Protein AF-0000000077133618 (afdb_homodimer)

Foldseek 3Di:
DVCVVVVHDLARDQDADPQSHRQLLVCLLVLVLVSNVVCLVSVHDQADQTNVGFTSLLSNLLNVSVSSNVVSLVSPHFGQAPVVRDTHRPVPHDCSPQVNQEDEPVQKADWDFDDAFPFATWTWIDGPRAIKIKGWGDPVLVVDPVSVVLVVVVQVVLCPDDDPQAWHWRHWYADPPRRIIITITHDQPVAWQVVVLVPDPDADQPLLLLQQLLSLLVSQLSQQPDPPHRQAQQQDDRNQWGQHPVRHTHGHDRPSPVVVPVVVPPPPPPPDDPPCPRCQRRLQLFALCVVVVHDDDNLRVLSSSLQVSLCNFQVDHWPPPDRSNVNSVCCNPVVDGGDPDPPSGDPLSVVLSCQSNPNPSVSRDHSVVVSVSSVVVSVVSVVVVVVVVVVVPPPPPD/DVCVVVVHDLARDQDADPQSHRPLLCCLLVLVLVSNVVCLVSVHDQADQTNVGFTSLLSNLLNVSVNSNVVSLVSPHFGQAPVVRDTHRPVPHDCSPQVNQEDEPVQKADWDFDDAFPFATWTWIDGPRAIKIKGWGDPVLVVDPVSVVLVVVVVVVLCPDDDPQAWHWRHWYADPPRRIIITITHDQPVAWQVVVLVPDPDADQPLLLLQQLLSVLVSQLSQQPDPPHRQAQQQDDRNQWGQHPVRHTHGHDRPSPVVVVVVVPPPPPPPDPPPCPRCQRRLQLFALCVVVVHDDDNLRVLSSSLQVSLCNFQVDHWPPPDRSNVNSVCCNPVVDGGDPDPPSGDPLSVVLSCQSNPNPSVSRDHSVVVSVSSVVVSVVSVVVVVVVVVVVPPPPPD

Radius of gyration: 28.34 Å; Cα contacts (8 Å, |Δi|>4): 1283; chains: 2; bou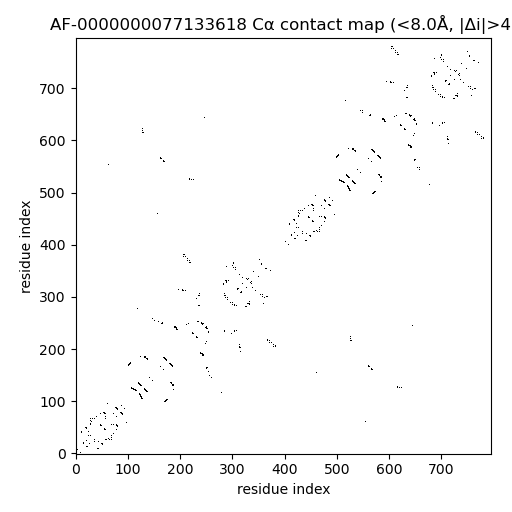nding box: 91×83×52 Å

pLDDT: mean 78.54, std 19.89, range [21.03, 98.88]

InterPro domains:
  IPR000719 Protein kinase domain [PF00069] (111-371)
  IPR000719 Protein kinase domain [PS50011] (108-378)
  IPR000719 Protein kinase domain [SM00220] (108-378)
  IPR002110 Ankyrin repeat [PF12796] (17-74)
  IPR002110 Ankyrin repeat [PS50088] (19-51)
  IPR002110 Ankyrin repeat [SM00248] (19-48)
  IPR002110 Ankyrin repeat [SM00248] (52-81)
  IPR008271 Serine/threonine-protein kinase, active site [PS00108] (231-243)
  IPR011009 Protein kinase-like domain superfamily [SSF56112] (96-380)
  IPR017441 Protein kinase, ATP binding site [PS00107] (114-135)
  IPR036770 Ankyrin repeat-containing domain superfamily [G3DSA:1.25.40.20] (3-75)
  IPR036770 Ankyrin repeat-containing domain superfamily [SSF48403] (15-92)
  IPR051681 Serine/Threonine Kinases and Pseudokinases [PTHR44329] (75-382)

Nearest PDB structures (foldseek):
  7vto-assembly2_B  TM=8.066E-01  e=4.116E-16  Homo sapiens
  3c4y-assembly1_A  TM=8.029E-01  e=9.327E-12  Bos taurus
  6cpy-assembly1_A  TM=7.130E-01  e=1.096E-11  Zea mays
  6cpy-assembly2_B  TM=7.505E-01  e=3.590E-11  Zea mays
  6eas-assembly1_A  TM=7.802E-01  e=1.176E-10  Zea mays

Solvent-accessible surface area (backbone atoms only — not comparable to full-atom values): 42857 Å² total; per-residue (Å²): 107,70,42,61,73,67,73,40,50,87,73,73,50,90,56,46,48,101,52,42,32,34,66,53,30,50,22,24,40,68,52,36,54,67,58,35,51,50,42,56,73,68,63,47,83,53,63,51,57,24,75,85,53,46,14,18,32,38,30,5,48,61,53,65,21,61,70,44,31,50,52,29,47,72,74,63,22,26,23,53,34,85,87,76,65,43,73,36,48,62,88,73,47,86,51,66,81,51,55,71,34,52,42,64,47,86,53,50,43,78,76,40,81,75,46,74,56,93,59,25,40,31,24,38,28,29,51,56,76,33,70,26,28,32,41,34,43,47,67,73,48,71,74,31,66,67,45,45,51,53,48,52,53,43,51,54,50,44,64,64,57,56,49,91,21,41,57,44,50,55,32,33,29,49,37,84,91,77,60,43,48,26,44,30,27,60,50,53,87,58,38,29,45,40,55,47,62,70,67,48,87,64,74,65,52,65,29,59,30,40,49,33,48,45,27,51,30,30,34,47,22,48,34,52,62,35,76,96,56,54,50,66,51,84,62,59,46,45,77,33,27,30,21,41,86,67,66,38,37,20,45,42,78,70,39,55,54,52,71,51,46,53,70,71,54,58,70,77,65,85,73,61,76,71,74,72,52,92,68,46,75,52,31,61,26,48,28,38,50,61,76,68,71,45,89,79,63,66,46,44,44,37,26,11,45,23,42,50,47,48,21,47,60,51,64,42,65,65,50,67,94,49,54,33,63,57,42,29,49,40,28,46,75,66,61,52,70,61,86,80,56,86,80,52,48,58,67,73,58,50,51,53,39,52,41,27,54,38,88,52,57,85,72,30,63,51,40,59,57,47,40,66,60,46,49,64,51,25,53,51,40,40,52,53,50,51,50,57,62,60,58,64,65,69,68,69,81,124,106,70,41,61,76,67,73,41,51,85,74,74,50,91,56,47,48,100,53,44,31,34,67,52,31,50,23,24,41,70,52,37,53,67,58,33,52,50,42,56,72,68,63,47,82,53,64,52,60,25,75,84,53,44,13,21,33,38,30,3,48,61,52,64,22,60,69,44,31,52,51,29,47,74,75,64,22,24,23,52,35,85,87,76,65,43,73,35,48,62,88,72,48,84,52,64,80,52,55,70,33,53,42,63,46,88,53,50,43,76,75,40,80,74,46,75,56,92,59,26,39,32,24,38,29,30,51,56,76,33,69,27,28,32,40,34,42,46,67,74,49,73,74,33,66,68,44,44,52,50,47,51,54,42,50,56,50,45,65,65,60,57,49,90,21,40,55,43,49,55,31,33,30,51,37,84,90,79,60,43,47,26,44,30,28,59,51,55,87,57,39,29,46,41,55,48,64,70,67,47,87,64,74,66,53,66,27,59,31,38,50,34,49,43,28,50,29,31,34,46,22,49,34,51,63,34,77,98,56,55,49,66,52,83,60,56,47,46,76,32,26,28,19,41,88,67,68,40,37,20,45,42,76,70,39,54,53,54,70,48,47,53,66,72,48,56,70,74,65,85,76,61,76,70,76,74,52,92,68,47,75,52,30,61,28,47,29,38,50,61,75,68,69,44,87,78,62,66,46,44,46,36,24,9,46,23,41,50,45,47,21,44,60,50,65,42,66,65,47,67,93,51,55,32,63,57,43,29,48,38,28,46,76,68,62,51,71,62,84,80,56,87,80,50,47,58,67,72,57,49,52,54,40,52,42,27,55,38,89,50,57,86,70,28,62,51,41,58,56,47,41,66,60,47,50,63,53,24,52,51,40,40,51,52,49,50,51,57,61,61,57,64,64,68,66,70,82,121

Structure (mmCIF, N/CA/C/O backbone):
data_AF-0000000077133618-model_v1
#
loop_
_entity.id
_entity.type
_entity.pdbx_description
1 polymer 'Predicted protein'
#
loop_
_atom_site.group_PDB
_atom_site.id
_atom_site.type_symbol
_atom_site.label_atom_id
_atom_site.label_alt_id
_atom_site.label_comp_id
_atom_site.label_asym_id
_atom_site.label_entity_id
_atom_site.label_seq_id
_atom_site.pdbx_PDB_ins_code
_atom_site.Cartn_x
_atom_site.Cartn_y
_atom_site.Cartn_z
_atom_site.occupancy
_atom_site.B_iso_or_equiv
_atom_site.auth_seq_id
_atom_site.auth_comp_id
_atom_site.auth_asym_id
_atom_site.auth_atom_id
_atom_site.pdbx_PDB_model_num
ATOM 1 N N . MET A 1 1 ? 34.188 -19.5 -7.848 1 37.09 1 MET A N 1
ATOM 2 C CA . MET A 1 1 ? 34.844 -20.797 -7.68 1 37.09 1 MET A CA 1
ATOM 3 C C . MET A 1 1 ? 34.719 -21.641 -8.945 1 37.09 1 MET A C 1
ATOM 5 O O . MET A 1 1 ? 35.688 -22.188 -9.438 1 37.09 1 MET A O 1
ATOM 9 N N . VAL A 1 2 ? 33.438 -21.641 -9.43 1 35.25 2 VAL A N 1
ATOM 10 C CA . VAL A 1 2 ? 33.25 -22.547 -10.57 1 35.25 2 VAL A CA 1
ATOM 11 C C . VAL A 1 2 ? 34.094 -22.062 -11.734 1 35.25 2 VAL A C 1
ATOM 13 O O . VAL A 1 2 ? 34.75 -22.875 -12.414 1 35.25 2 VAL A O 1
ATOM 16 N N . LEU A 1 3 ? 34.219 -20.828 -11.812 1 39.12 3 LEU A N 1
ATOM 17 C CA . LEU A 1 3 ? 35 -20.328 -12.938 1 39.12 3 LEU A CA 1
ATOM 18 C C . LEU A 1 3 ? 36.469 -20.703 -12.797 1 39.12 3 LEU A C 1
ATOM 20 O O . LEU A 1 3 ? 37.125 -21.062 -13.781 1 39.12 3 LEU A O 1
ATOM 24 N N . THR A 1 4 ? 36.875 -20.672 -11.641 1 40.16 4 THR A N 1
ATOM 25 C CA . THR A 1 4 ? 38.312 -21 -11.453 1 40.16 4 THR A CA 1
ATOM 26 C C . THR A 1 4 ? 38.594 -22.438 -11.867 1 40.16 4 THR A C 1
ATOM 28 O O . THR A 1 4 ? 39.594 -22.719 -12.492 1 40.16 4 THR A O 1
ATOM 31 N N . ARG A 1 5 ? 37.719 -23.25 -11.508 1 39.12 5 ARG A N 1
ATOM 32 C CA . ARG A 1 5 ? 37.969 -24.656 -11.797 1 39.12 5 ARG A CA 1
ATOM 33 C C . ARG A 1 5 ? 37.938 -24.922 -13.297 1 39.12 5 ARG A C 1
ATOM 35 O O . ARG A 1 5 ? 38.656 -25.812 -13.789 1 39.12 5 ARG A O 1
ATOM 42 N N . ALA A 1 6 ? 37.062 -24.219 -13.883 1 39.91 6 ALA A N 1
ATOM 43 C CA . ALA A 1 6 ? 36.969 -24.469 -15.312 1 39.91 6 ALA A CA 1
ATOM 44 C C . ALA A 1 6 ? 38.062 -23.734 -16.078 1 39.91 6 ALA A C 1
ATOM 46 O O . ALA A 1 6 ? 38.125 -23.797 -17.312 1 39.91 6 ALA A O 1
ATOM 47 N N . GLY A 1 7 ? 39.031 -23.234 -15.398 1 43.41 7 GLY A N 1
ATOM 48 C CA . GLY A 1 7 ? 40.125 -22.516 -16.047 1 43.41 7 GLY A CA 1
ATOM 49 C C . GLY A 1 7 ? 39.656 -21.297 -16.812 1 43.41 7 GLY A C 1
ATOM 50 O O . GLY A 1 7 ? 40.281 -20.859 -17.766 1 43.41 7 GLY A O 1
ATOM 51 N N . LYS A 1 8 ? 38.375 -21.047 -16.766 1 44.75 8 LYS A N 1
ATOM 52 C CA . LYS A 1 8 ? 37.812 -19.891 -17.453 1 44.75 8 LYS A CA 1
ATOM 53 C C . LYS A 1 8 ? 37.688 -18.688 -16.516 1 44.75 8 LYS A C 1
ATOM 55 O O . LYS A 1 8 ? 37.656 -18.859 -15.297 1 44.75 8 LYS A O 1
ATOM 60 N N . THR A 1 9 ? 38.25 -17.625 -16.984 1 44.22 9 THR A N 1
ATOM 61 C CA . THR A 1 9 ? 38.125 -16.406 -16.203 1 44.22 9 THR A CA 1
ATOM 62 C C . THR A 1 9 ? 36.812 -15.719 -16.469 1 44.22 9 THR A C 1
ATOM 64 O O . THR A 1 9 ? 36.188 -15.945 -17.516 1 44.22 9 THR A O 1
ATOM 67 N N . ILE A 1 10 ? 36.125 -15.258 -15.453 1 45.56 10 ILE A N 1
ATOM 68 C CA . ILE A 1 10 ? 34.875 -14.539 -15.594 1 45.56 10 ILE A CA 1
ATOM 69 C C . ILE A 1 10 ? 35 -13.492 -16.703 1 45.56 10 ILE A C 1
ATOM 71 O O . ILE A 1 10 ? 33.969 -13.016 -17.234 1 45.56 10 ILE A O 1
ATOM 75 N N . ARG A 1 11 ? 36.281 -13.281 -17.25 1 45.94 11 ARG A N 1
ATOM 76 C CA . ARG A 1 11 ? 36.531 -12.305 -18.297 1 45.94 11 ARG A CA 1
ATOM 77 C C . ARG A 1 11 ? 36.5 -12.961 -19.672 1 45.94 11 ARG A C 1
ATOM 79 O O . ARG A 1 11 ? 36.438 -12.266 -20.703 1 45.94 11 ARG A O 1
ATOM 86 N N . ASP A 1 12 ? 36.844 -14.172 -19.688 1 45.72 12 ASP A N 1
ATOM 87 C CA . ASP A 1 12 ? 37.125 -14.812 -20.969 1 45.72 12 ASP A CA 1
ATOM 88 C C . ASP A 1 12 ? 35.875 -14.984 -21.797 1 45.72 12 ASP A C 1
ATOM 90 O O . ASP A 1 12 ? 35.938 -15.125 -23.016 1 45.72 12 ASP A O 1
ATOM 94 N N . GLU A 1 13 ? 34.656 -15.336 -21.25 1 46.38 13 GLU A N 1
ATOM 95 C CA . GLU A 1 13 ? 33.438 -15.484 -22.031 1 46.38 13 GLU A CA 1
ATOM 96 C C . GLU A 1 13 ? 32.344 -14.531 -21.531 1 46.38 13 GLU A C 1
ATOM 98 O O . GLU A 1 13 ? 32.25 -14.273 -20.344 1 46.38 13 GLU A O 1
ATOM 103 N N . PRO A 1 14 ? 31.859 -13.719 -22.531 1 51.09 14 PRO A N 1
ATOM 104 C CA . PRO A 1 14 ? 30.766 -12.805 -22.203 1 51.09 14 PRO A CA 1
ATOM 105 C C . PRO A 1 14 ? 29.594 -13.516 -21.531 1 51.09 14 PRO A C 1
ATOM 107 O O . PRO A 1 14 ? 28.922 -14.336 -22.172 1 51.09 14 PRO A O 1
ATOM 110 N N . TYR A 1 15 ? 29.828 -13.758 -20.297 1 51.38 15 TYR A N 1
ATOM 111 C CA . TYR A 1 15 ? 28.703 -14.398 -19.609 1 51.38 15 TYR A CA 1
ATOM 112 C C . TYR A 1 15 ? 27.578 -13.414 -19.375 1 51.38 15 TYR A C 1
ATOM 114 O O . TYR A 1 15 ? 27.797 -12.289 -18.922 1 51.38 15 TYR A O 1
ATOM 122 N N . SER A 1 16 ? 26.547 -13.531 -20.172 1 55.91 16 SER A N 1
ATOM 123 C CA . SER A 1 16 ? 25.328 -12.766 -19.922 1 55.91 16 SER A CA 1
ATOM 124 C C . SER A 1 16 ? 24.109 -13.68 -19.859 1 55.91 16 SER A C 1
ATOM 126 O O . SER A 1 16 ? 24.109 -14.773 -20.422 1 55.91 16 SER A O 1
ATOM 128 N N . ASP A 1 17 ? 23.328 -13.344 -18.984 1 50.06 17 ASP A N 1
ATOM 129 C CA . ASP A 1 17 ? 22.078 -14.094 -18.953 1 50.06 17 ASP A CA 1
ATOM 130 C C . ASP A 1 17 ? 21.125 -13.664 -20.062 1 50.06 17 ASP A C 1
ATOM 132 O O . ASP A 1 17 ? 21.531 -12.93 -20.969 1 50.06 17 ASP A O 1
ATOM 136 N N . TYR A 1 18 ? 19.969 -14.336 -20.172 1 50.84 18 TYR A N 1
ATOM 137 C CA . TYR A 1 18 ? 18.984 -14.086 -21.203 1 50.84 18 TYR A CA 1
ATOM 138 C C . TYR A 1 18 ? 18.688 -12.602 -21.328 1 50.84 18 TYR A C 1
ATOM 140 O O . TYR A 1 18 ? 18.312 -12.125 -22.406 1 50.84 18 TYR A O 1
ATOM 148 N N . ASP A 1 19 ? 19 -11.867 -20.328 1 54.53 19 ASP A N 1
ATOM 149 C CA . ASP A 1 19 ? 18.719 -10.438 -20.328 1 54.53 19 ASP A CA 1
ATOM 150 C C . ASP A 1 19 ? 19.984 -9.625 -20.562 1 54.53 19 ASP A C 1
ATOM 152 O O . ASP A 1 19 ? 20.016 -8.422 -20.297 1 54.53 19 ASP A O 1
ATOM 156 N N . ARG A 1 20 ? 21.031 -10.328 -21.109 1 62.62 20 ARG A N 1
ATOM 157 C CA . ARG A 1 20 ? 22.328 -9.703 -21.359 1 62.62 20 ARG A CA 1
ATOM 158 C C . ARG A 1 20 ? 22.922 -9.133 -20.078 1 62.62 20 ARG A C 1
ATOM 160 O O . ARG A 1 20 ? 23.547 -8.07 -20.094 1 62.62 20 ARG A O 1
ATOM 167 N N . ARG A 1 21 ? 22.547 -9.742 -19.078 1 73.31 21 ARG A N 1
ATOM 168 C CA . ARG A 1 21 ? 23.141 -9.344 -17.797 1 73.31 21 ARG A CA 1
ATOM 169 C C . ARG A 1 21 ? 24.453 -10.078 -17.547 1 73.31 21 ARG A C 1
ATOM 171 O O . ARG A 1 21 ? 24.516 -11.305 -17.672 1 73.31 21 ARG A O 1
ATOM 178 N N . THR A 1 22 ? 25.469 -9.258 -17.281 1 77 22 THR A N 1
ATOM 179 C CA . THR A 1 22 ? 26.766 -9.812 -16.906 1 77 22 THR A CA 1
ATOM 180 C C . THR A 1 22 ? 26.75 -10.266 -15.445 1 77 22 THR A C 1
ATOM 182 O O . THR A 1 22 ? 25.828 -9.938 -14.695 1 77 22 THR A O 1
ATOM 185 N N . PRO A 1 23 ? 27.688 -11.062 -15.102 1 69.94 23 PRO A N 1
ATOM 186 C CA . PRO A 1 23 ? 27.812 -11.43 -13.688 1 69.94 23 PRO A CA 1
ATOM 187 C C . PRO A 1 23 ? 27.812 -10.219 -12.766 1 69.94 23 PRO A C 1
ATOM 189 O O . PRO A 1 23 ? 27.266 -10.273 -11.664 1 69.94 23 PRO A O 1
ATOM 192 N N . LEU A 1 24 ? 28.359 -9.148 -13.305 1 81.69 24 LEU A N 1
ATOM 193 C CA . LEU A 1 24 ? 28.391 -7.945 -12.484 1 81.69 24 LEU A CA 1
ATOM 194 C C . LEU A 1 24 ? 27 -7.34 -12.336 1 81.69 24 LEU A C 1
ATOM 196 O O . LEU A 1 24 ? 26.641 -6.859 -11.258 1 81.69 24 LEU A O 1
ATOM 200 N N . HIS A 1 25 ? 26.25 -7.371 -13.367 1 79.81 25 HIS A N 1
ATOM 201 C CA . HIS A 1 25 ? 24.859 -6.949 -13.273 1 79.81 25 HIS A CA 1
ATOM 202 C C . HIS A 1 25 ? 24.141 -7.707 -12.164 1 79.81 25 HIS A C 1
ATOM 204 O O . HIS A 1 25 ? 23.484 -7.094 -11.32 1 79.81 25 HIS A O 1
ATOM 210 N N . VAL A 1 26 ? 24.312 -8.961 -12.219 1 69.06 26 VAL A N 1
ATOM 211 C CA . VAL A 1 26 ? 23.578 -9.844 -11.32 1 69.06 26 VAL A CA 1
ATOM 212 C C . VAL A 1 26 ? 24.047 -9.625 -9.883 1 69.06 26 VAL A C 1
ATOM 214 O O . VAL A 1 26 ? 23.234 -9.453 -8.969 1 69.06 26 VAL A O 1
ATOM 217 N N . ALA A 1 27 ? 25.359 -9.617 -9.742 1 70.19 27 ALA A N 1
ATOM 218 C CA . ALA A 1 27 ? 25.922 -9.438 -8.406 1 70.19 27 ALA A CA 1
ATOM 219 C C . ALA A 1 27 ? 25.516 -8.094 -7.809 1 70.19 27 ALA A C 1
ATOM 221 O O . ALA A 1 27 ? 25.156 -8.016 -6.629 1 70.19 27 ALA A O 1
ATOM 222 N N . ALA A 1 28 ? 25.5 -7.004 -8.648 1 77.38 28 ALA A N 1
ATOM 223 C CA . ALA A 1 28 ? 25.188 -5.648 -8.203 1 77.38 28 ALA A CA 1
ATOM 224 C C . ALA A 1 28 ? 23.703 -5.527 -7.848 1 77.38 28 ALA A C 1
ATOM 226 O O . ALA A 1 28 ? 23.359 -4.918 -6.836 1 77.38 28 ALA A O 1
ATOM 227 N N . SER A 1 29 ? 22.906 -6.141 -8.664 1 68.75 29 SER A N 1
ATOM 228 C CA . SER A 1 29 ? 21.453 -6.047 -8.484 1 68.75 29 SER A CA 1
ATOM 229 C C . SER A 1 29 ? 21 -6.898 -7.305 1 68.75 29 SER A C 1
ATOM 231 O O . SER A 1 29 ? 20.016 -6.559 -6.625 1 68.75 29 SER A O 1
ATOM 233 N N . ASP A 1 30 ? 21.75 -8.016 -7.148 1 61.47 30 ASP A N 1
ATOM 234 C CA . ASP A 1 30 ? 21.391 -8.961 -6.094 1 61.47 30 ASP A CA 1
ATOM 235 C C . ASP A 1 30 ? 21.969 -8.531 -4.75 1 61.47 30 ASP A C 1
ATOM 237 O O . ASP A 1 30 ? 21.641 -9.109 -3.713 1 61.47 30 ASP A O 1
ATOM 241 N N . GLY A 1 31 ? 22.844 -7.605 -4.773 1 64.19 31 GLY A N 1
ATOM 242 C CA . GLY A 1 31 ? 23.438 -7.098 -3.547 1 64.19 31 GLY A CA 1
ATOM 243 C C . GLY A 1 31 ? 24.609 -7.938 -3.059 1 64.19 31 GLY A C 1
ATOM 244 O O . GLY A 1 31 ? 24.938 -7.914 -1.871 1 64.19 31 GLY A O 1
ATOM 245 N N . SER A 1 32 ? 25.094 -8.773 -3.879 1 63.22 32 SER A N 1
ATOM 246 C CA . SER A 1 32 ? 26.234 -9.602 -3.496 1 63.22 32 SER A CA 1
ATOM 247 C C . SER A 1 32 ? 27.531 -8.789 -3.465 1 63.22 32 SER A C 1
ATOM 249 O O . SER A 1 32 ? 28.219 -8.672 -4.48 1 63.22 32 SER A O 1
ATOM 251 N N . VAL A 1 33 ? 27.828 -8.297 -2.273 1 67.31 33 VAL A N 1
ATOM 252 C CA . VAL A 1 33 ? 28.969 -7.402 -2.105 1 67.31 33 VAL A CA 1
ATOM 253 C C . VAL A 1 33 ? 30.25 -8.141 -2.457 1 67.31 33 VAL A C 1
ATOM 255 O O . VAL A 1 33 ? 31.078 -7.625 -3.209 1 67.31 33 VAL A O 1
ATOM 258 N N . MET A 1 34 ? 30.438 -9.328 -1.979 1 64.69 34 MET A N 1
ATOM 259 C CA . MET A 1 34 ? 31.672 -10.094 -2.162 1 64.69 34 MET A CA 1
ATOM 260 C C . MET A 1 34 ? 31.906 -10.406 -3.637 1 64.69 34 MET A C 1
ATOM 262 O O . MET A 1 34 ? 33.031 -10.25 -4.141 1 64.69 34 MET A O 1
ATOM 266 N N . VAL A 1 35 ? 30.875 -10.852 -4.27 1 69.38 35 VAL A N 1
ATOM 267 C CA . VAL A 1 35 ? 31 -11.195 -5.684 1 69.38 35 VAL A CA 1
ATOM 268 C C . VAL A 1 35 ? 31.266 -9.93 -6.5 1 69.38 35 VAL A C 1
ATOM 270 O O . VAL A 1 35 ? 32.094 -9.945 -7.422 1 69.38 35 VAL A O 1
ATOM 273 N N . THR A 1 36 ? 30.578 -8.914 -6.102 1 77.62 36 THR A N 1
ATOM 274 C CA . THR A 1 36 ? 30.812 -7.656 -6.797 1 77.62 36 THR A CA 1
ATOM 275 C C . THR A 1 36 ? 32.281 -7.215 -6.648 1 77.62 36 THR A C 1
ATOM 277 O O . THR A 1 36 ? 32.906 -6.867 -7.637 1 77.62 36 THR A O 1
ATOM 280 N N . ASN A 1 37 ? 32.75 -7.242 -5.441 1 76 37 ASN A N 1
ATOM 281 C CA . ASN A 1 37 ? 34.125 -6.867 -5.188 1 76 37 ASN A CA 1
ATOM 282 C C . ASN A 1 37 ? 35.094 -7.75 -5.973 1 76 37 ASN A C 1
ATOM 284 O O . ASN A 1 37 ? 36.062 -7.254 -6.555 1 76 37 ASN A O 1
ATOM 288 N N . TRP A 1 38 ? 34.844 -8.977 -5.926 1 71 38 TRP A N 1
ATOM 289 C CA . TRP A 1 38 ? 35.719 -9.906 -6.656 1 71 38 TRP A CA 1
ATOM 290 C C . TRP A 1 38 ? 35.688 -9.602 -8.148 1 71 38 TRP A C 1
ATOM 292 O O . TRP A 1 38 ? 36.75 -9.594 -8.797 1 71 38 TRP A O 1
ATOM 302 N N . LEU A 1 39 ? 34.594 -9.352 -8.688 1 78.81 39 LEU A N 1
ATOM 303 C CA . LEU A 1 39 ? 34.469 -9.047 -10.109 1 78.81 39 LEU A CA 1
ATOM 304 C C . LEU A 1 39 ? 35.188 -7.758 -10.453 1 78.81 39 LEU A C 1
ATOM 306 O O . LEU A 1 39 ? 35.844 -7.668 -11.5 1 78.81 39 LEU A O 1
ATOM 310 N N . ILE A 1 40 ? 35.062 -6.812 -9.594 1 81 40 ILE A N 1
ATOM 311 C CA . ILE A 1 40 ? 35.75 -5.555 -9.789 1 81 40 ILE A CA 1
ATOM 312 C C . ILE A 1 40 ? 37.25 -5.805 -9.797 1 81 40 ILE A C 1
ATOM 314 O O . ILE A 1 40 ? 38 -5.27 -10.641 1 81 40 ILE A O 1
ATOM 318 N N . GLU A 1 41 ? 37.719 -6.652 -8.914 1 76.12 41 GLU A N 1
ATOM 319 C CA . GLU A 1 41 ? 39.125 -6.988 -8.812 1 76.12 41 GLU A CA 1
ATOM 320 C C . GLU A 1 41 ? 39.594 -7.734 -10.055 1 76.12 41 GLU A C 1
ATOM 322 O O . GLU A 1 41 ? 40.781 -7.613 -10.445 1 76.12 41 GLU A O 1
ATOM 327 N N . GLN A 1 42 ? 38.719 -8.453 -10.609 1 74.56 42 GLN A N 1
ATOM 328 C CA . GLN A 1 42 ? 39.062 -9.188 -11.828 1 74.56 42 GLN A CA 1
ATOM 329 C C . GLN A 1 42 ? 39.031 -8.273 -13.047 1 74.56 42 GLN A C 1
ATOM 331 O O . GLN A 1 42 ? 39.25 -8.719 -14.172 1 74.56 42 GLN A O 1
ATOM 336 N N . LYS A 1 43 ? 38.75 -6.984 -12.789 1 80.5 43 LYS A N 1
ATOM 337 C CA . LYS A 1 43 ? 38.75 -5.938 -13.805 1 80.5 43 LYS A CA 1
ATOM 338 C C . LYS A 1 43 ? 37.781 -6.266 -14.945 1 80.5 43 LYS A C 1
ATOM 340 O O . LYS A 1 43 ? 38.125 -6.137 -16.109 1 80.5 43 LYS A O 1
ATOM 345 N N . VAL A 1 44 ? 36.625 -6.75 -14.539 1 80.38 44 VAL A N 1
ATOM 346 C CA . VAL A 1 44 ? 35.562 -6.957 -15.547 1 80.38 44 VAL A CA 1
ATOM 347 C C . VAL A 1 44 ? 35.062 -5.609 -16.047 1 80.38 44 VAL A C 1
ATOM 349 O O . VAL A 1 44 ? 35.375 -4.566 -15.477 1 80.38 44 VAL A O 1
ATOM 352 N N . ASP A 1 45 ? 34.375 -5.68 -17.234 1 85 45 ASP A N 1
ATOM 353 C CA . ASP A 1 45 ? 33.688 -4.469 -17.703 1 85 45 ASP A CA 1
ATOM 354 C C . ASP A 1 45 ? 32.719 -3.951 -16.656 1 85 45 ASP A C 1
ATOM 356 O O . ASP A 1 45 ? 31.797 -4.672 -16.234 1 85 45 ASP A O 1
ATOM 360 N N . LEU A 1 46 ? 32.906 -2.711 -16.234 1 89.38 46 LEU A N 1
ATOM 361 C CA . LEU A 1 46 ? 32.125 -2.154 -15.148 1 89.38 46 LEU A CA 1
ATOM 362 C C . LEU A 1 46 ? 30.812 -1.58 -15.664 1 89.38 46 LEU A C 1
ATOM 364 O O . LEU A 1 46 ? 29.859 -1.387 -14.891 1 89.38 46 LEU A O 1
ATOM 368 N N . ASN A 1 47 ? 30.828 -1.269 -16.922 1 90.19 47 ASN A N 1
ATOM 369 C CA . ASN A 1 47 ? 29.688 -0.503 -17.422 1 90.19 47 ASN A CA 1
ATOM 370 C C . ASN A 1 47 ? 29.031 -1.183 -18.625 1 90.19 47 ASN A C 1
ATOM 372 O O . ASN A 1 47 ? 28.766 -0.539 -19.641 1 90.19 47 ASN A O 1
ATOM 376 N N . PRO A 1 48 ? 28.875 -2.51 -18.5 1 85.75 48 PRO A N 1
ATOM 377 C CA . PRO A 1 48 ? 28.062 -3.139 -19.547 1 85.75 48 PRO A CA 1
ATOM 378 C C . PRO A 1 48 ? 26.594 -2.766 -19.453 1 85.75 48 PRO A C 1
ATOM 380 O O . PRO A 1 48 ? 26.094 -2.443 -18.375 1 85.75 48 PRO A O 1
ATOM 383 N N . LEU A 1 49 ? 25.859 -2.742 -20.594 1 83.12 49 LEU A N 1
ATOM 384 C CA . LEU A 1 49 ? 24.422 -2.504 -20.609 1 83.12 49 LEU A CA 1
ATOM 385 C C . LEU A 1 49 ? 23.656 -3.811 -20.797 1 83.12 49 LEU A C 1
ATOM 387 O O . LEU A 1 49 ? 24.047 -4.652 -21.609 1 83.12 49 LEU A O 1
ATOM 391 N N . ASP A 1 50 ? 22.688 -3.953 -19.906 1 72.5 50 ASP A N 1
ATOM 392 C CA . ASP A 1 50 ? 21.812 -5.094 -20.172 1 72.5 50 ASP A CA 1
ATOM 393 C C . ASP A 1 50 ? 20.75 -4.754 -21.203 1 72.5 50 ASP A C 1
ATOM 395 O O . ASP A 1 50 ? 20.828 -3.711 -21.859 1 72.5 50 ASP A O 1
ATOM 399 N N . ARG A 1 51 ? 19.828 -5.715 -21.359 1 63.97 51 ARG A N 1
ATOM 400 C CA . ARG A 1 51 ? 18.844 -5.555 -22.422 1 63.97 51 ARG A CA 1
ATOM 401 C C . ARG A 1 51 ? 17.984 -4.316 -22.188 1 63.97 51 ARG A C 1
ATOM 403 O O . ARG A 1 51 ? 17.422 -3.758 -23.125 1 63.97 51 ARG A O 1
ATOM 410 N N . TRP A 1 52 ? 17.891 -3.822 -21.016 1 62.25 52 TRP A N 1
ATOM 411 C CA . TRP A 1 52 ? 17.062 -2.672 -20.672 1 62.25 52 TRP A CA 1
ATOM 412 C C . TRP A 1 52 ? 17.906 -1.401 -20.594 1 62.25 52 TRP A C 1
ATOM 414 O O . TRP A 1 52 ? 17.391 -0.33 -20.266 1 62.25 52 TRP A O 1
ATOM 424 N N . GLY A 1 53 ? 19.172 -1.595 -20.953 1 69.56 53 GLY A N 1
ATOM 425 C CA . GLY A 1 53 ? 20.062 -0.443 -20.922 1 69.56 53 GLY A CA 1
ATOM 426 C C . GLY A 1 53 ? 20.531 -0.091 -19.531 1 69.56 53 GLY A C 1
ATOM 427 O O . GLY A 1 53 ? 20.938 1.046 -19.266 1 69.56 53 GLY A O 1
ATOM 428 N N . MET A 1 54 ? 20.484 -1.01 -18.625 1 75.69 54 MET A N 1
ATOM 429 C CA . MET A 1 54 ? 20.875 -0.739 -17.25 1 75.69 54 MET A CA 1
ATOM 430 C C . MET A 1 54 ? 22.312 -1.191 -17 1 75.69 54 MET A C 1
ATOM 432 O O . MET A 1 54 ? 22.719 -2.262 -17.453 1 75.69 54 MET A O 1
ATOM 436 N N . THR A 1 55 ? 23.094 -0.323 -16.328 1 86 55 THR A N 1
ATOM 437 C CA . THR A 1 55 ? 24.453 -0.697 -15.914 1 86 55 THR A CA 1
ATOM 438 C C . THR A 1 55 ? 24.422 -1.434 -14.578 1 86 55 THR A C 1
ATOM 440 O O . THR A 1 55 ? 23.422 -1.378 -13.859 1 86 55 THR A O 1
ATOM 443 N N . PRO A 1 56 ? 25.484 -2.125 -14.281 1 81.44 56 PRO A N 1
ATOM 444 C CA . PRO A 1 56 ? 25.547 -2.752 -12.961 1 81.44 56 PRO A CA 1
ATOM 445 C C . PRO A 1 56 ? 25.375 -1.751 -11.82 1 81.44 56 PRO A C 1
ATOM 447 O O . PRO A 1 56 ? 24.703 -2.057 -10.828 1 81.44 56 PRO A O 1
ATOM 450 N N . LEU A 1 57 ? 25.891 -0.521 -12.023 1 85.94 57 LEU A N 1
ATOM 451 C CA . LEU A 1 57 ? 25.719 0.509 -11 1 85.94 57 LEU A CA 1
ATOM 452 C C . LEU A 1 57 ? 24.25 0.874 -10.828 1 85.94 57 LEU A C 1
ATOM 454 O O . LEU A 1 57 ? 23.766 1.016 -9.703 1 85.94 57 LEU A O 1
ATOM 458 N N . GLU A 1 58 ? 23.547 0.947 -11.922 1 78.38 58 GLU A N 1
ATOM 459 C CA . GLU A 1 58 ? 22.125 1.231 -11.867 1 78.38 58 GLU A CA 1
ATOM 460 C C . GLU A 1 58 ? 21.375 0.14 -11.109 1 78.38 58 GLU A C 1
ATOM 462 O O . GLU A 1 58 ? 20.453 0.431 -10.328 1 78.38 58 GLU A O 1
ATOM 467 N N . GLY A 1 59 ? 21.812 -1.014 -11.43 1 73.69 59 GLY A N 1
ATOM 468 C CA . GLY A 1 59 ? 21.219 -2.123 -10.695 1 73.69 59 GLY A CA 1
ATOM 469 C C . GLY A 1 59 ? 21.406 -2.016 -9.195 1 73.69 59 GLY A C 1
ATOM 470 O O . GLY A 1 59 ? 20.484 -2.283 -8.43 1 73.69 59 GLY A O 1
ATOM 471 N N . ALA A 1 60 ? 22.656 -1.665 -8.82 1 75.12 60 ALA A N 1
ATOM 472 C CA . ALA A 1 60 ? 22.969 -1.502 -7.402 1 75.12 60 ALA A CA 1
ATOM 473 C C . ALA A 1 60 ? 22.141 -0.37 -6.789 1 75.12 60 ALA A C 1
ATOM 475 O O . ALA A 1 60 ? 21.688 -0.476 -5.652 1 75.12 60 ALA A O 1
ATOM 476 N N . VAL A 1 61 ? 21.922 0.68 -7.59 1 72.38 61 VAL A N 1
ATOM 477 C CA . VAL A 1 61 ? 21.172 1.84 -7.137 1 72.38 61 VAL A CA 1
ATOM 478 C C . VAL A 1 61 ? 19.703 1.458 -6.961 1 72.38 61 VAL A C 1
ATOM 480 O O . VAL A 1 61 ? 19.094 1.75 -5.926 1 72.38 61 VAL A O 1
ATOM 483 N N . PHE A 1 62 ? 19.234 0.7 -7.961 1 63.44 62 PHE A N 1
ATOM 484 C CA . PHE A 1 62 ? 17.844 0.26 -7.949 1 63.44 62 PHE A CA 1
ATOM 485 C C . PHE A 1 62 ? 17.578 -0.618 -6.734 1 63.44 62 PHE A C 1
ATOM 487 O O . PHE A 1 62 ? 16.5 -0.534 -6.133 1 63.44 62 PHE A O 1
ATOM 494 N N . GLY A 1 63 ? 18.547 -1.415 -6.508 1 59.88 63 GLY A N 1
ATOM 495 C CA . GLY A 1 63 ? 18.406 -2.354 -5.406 1 59.88 63 GLY A CA 1
ATOM 496 C C . GLY A 1 63 ? 18.75 -1.747 -4.059 1 59.88 63 GLY A C 1
ATOM 497 O O . GLY A 1 63 ? 18.688 -2.422 -3.031 1 59.88 63 GLY A O 1
ATOM 498 N N . ASP A 1 64 ? 19.125 -0.482 -4.043 1 62.88 64 ASP A N 1
ATOM 499 C CA . ASP A 1 64 ? 19.547 0.264 -2.857 1 62.88 64 ASP A CA 1
ATOM 500 C C . ASP A 1 64 ? 20.688 -0.439 -2.139 1 62.88 64 ASP A C 1
ATOM 502 O O . ASP A 1 64 ? 20.672 -0.569 -0.914 1 62.88 64 ASP A O 1
ATOM 506 N N . HIS A 1 65 ? 21.578 -1.092 -2.916 1 64.88 65 HIS A N 1
ATOM 507 C CA . HIS A 1 65 ? 22.781 -1.692 -2.377 1 64.88 65 HIS A CA 1
ATOM 508 C C . HIS A 1 65 ? 23.906 -0.665 -2.27 1 64.88 65 HIS A C 1
ATOM 510 O O . HIS A 1 65 ? 24.781 -0.597 -3.141 1 64.88 65 HIS A O 1
ATOM 516 N N . GLN A 1 66 ? 23.797 0.089 -1.149 1 64.94 66 GLN A N 1
ATOM 517 C CA . GLN A 1 66 ? 24.641 1.274 -1.013 1 64.94 66 GLN A CA 1
ATOM 518 C C . GLN A 1 66 ? 26.125 0.906 -1.039 1 64.94 66 GLN A C 1
ATOM 520 O O . GLN A 1 66 ? 26.938 1.62 -1.63 1 64.94 66 GLN A O 1
ATOM 525 N N . ASP A 1 67 ? 26.422 -0.219 -0.413 1 67.5 67 ASP A N 1
ATOM 526 C CA . ASP A 1 67 ? 27.812 -0.643 -0.404 1 67.5 67 ASP A CA 1
ATOM 527 C C . ASP A 1 67 ? 28.312 -0.937 -1.818 1 67.5 67 ASP A C 1
ATOM 529 O O . ASP A 1 67 ? 29.422 -0.563 -2.182 1 67.5 67 ASP A O 1
ATOM 533 N N . ILE A 1 68 ? 27.453 -1.538 -2.512 1 76.38 68 ILE A N 1
ATOM 534 C CA . ILE A 1 68 ? 27.828 -1.885 -3.879 1 76.38 68 ILE A CA 1
ATOM 535 C C . ILE A 1 68 ? 27.844 -0.626 -4.742 1 76.38 68 ILE A C 1
ATOM 537 O O . ILE A 1 68 ? 28.719 -0.465 -5.598 1 76.38 68 ILE A O 1
ATOM 541 N N . VAL A 1 69 ? 26.938 0.273 -4.434 1 79.94 69 VAL A N 1
ATOM 542 C CA . VAL A 1 69 ? 26.922 1.543 -5.152 1 79.94 69 VAL A CA 1
ATOM 543 C C . VAL A 1 69 ? 28.25 2.268 -4.945 1 79.94 69 VAL A C 1
ATOM 545 O O . VAL A 1 69 ? 28.891 2.682 -5.91 1 79.94 69 VAL A O 1
ATOM 548 N N . ALA A 1 70 ? 28.625 2.289 -3.732 1 76.56 70 ALA A N 1
ATOM 549 C CA . ALA A 1 70 ? 29.875 2.965 -3.402 1 76.56 70 ALA A CA 1
ATOM 550 C C . ALA A 1 70 ? 31.062 2.275 -4.07 1 76.56 70 ALA A C 1
ATOM 552 O O . ALA A 1 70 ? 31.953 2.939 -4.613 1 76.56 70 ALA A O 1
ATOM 553 N N . MET A 1 71 ? 31.078 0.987 -4.055 1 80.38 71 MET A N 1
ATOM 554 C CA . MET A 1 71 ? 32.156 0.188 -4.641 1 80.38 71 MET A CA 1
ATOM 555 C C . MET A 1 71 ? 32.25 0.423 -6.145 1 80.38 71 MET A C 1
ATOM 557 O O . MET A 1 71 ? 33.312 0.647 -6.676 1 80.38 71 MET A O 1
ATOM 561 N N . LEU A 1 72 ? 31.141 0.407 -6.723 1 87.56 72 LEU A N 1
ATOM 562 C CA . LEU A 1 72 ? 31.109 0.549 -8.172 1 87.56 72 LEU A CA 1
ATOM 563 C C . LEU A 1 72 ? 31.438 1.981 -8.586 1 87.56 72 LEU A C 1
ATOM 565 O O . LEU A 1 72 ? 32.125 2.205 -9.578 1 87.56 72 LEU A O 1
ATOM 569 N N . GLN A 1 73 ? 30.922 2.865 -7.801 1 84.75 73 GLN A N 1
ATOM 570 C CA . GLN A 1 73 ? 31.25 4.258 -8.078 1 84.75 73 GLN A CA 1
ATOM 571 C C . GLN A 1 73 ? 32.75 4.48 -7.992 1 84.75 73 GLN A C 1
ATOM 573 O O . GLN A 1 73 ? 33.344 5.113 -8.875 1 84.75 73 GLN A O 1
ATOM 578 N N . LYS A 1 74 ? 33.312 3.982 -6.965 1 84.06 74 LYS A N 1
ATOM 579 C CA . LYS A 1 74 ? 34.75 4.117 -6.754 1 84.06 74 LYS A CA 1
ATOM 580 C C . LYS A 1 74 ? 35.531 3.455 -7.879 1 84.06 74 LYS A C 1
ATOM 582 O O . LYS A 1 74 ? 36.594 3.951 -8.281 1 84.06 74 LYS A O 1
ATOM 587 N N . ALA A 1 75 ? 35.031 2.379 -8.383 1 87.75 75 ALA A N 1
ATOM 588 C CA . ALA A 1 75 ? 35.75 1.608 -9.414 1 87.75 75 ALA A CA 1
ATOM 589 C C . ALA A 1 75 ? 35.531 2.223 -10.789 1 87.75 75 ALA A C 1
ATOM 591 O O . ALA A 1 75 ? 36.156 1.812 -11.766 1 87.75 75 ALA A O 1
ATOM 592 N N . GLY A 1 76 ? 34.594 3.193 -10.883 1 88.38 76 GLY A N 1
ATOM 593 C CA . GLY A 1 76 ? 34.375 3.844 -12.156 1 88.38 76 GLY A CA 1
ATOM 594 C C . GLY A 1 76 ? 33.031 3.457 -12.773 1 88.38 76 GLY A C 1
ATOM 595 O O . GLY A 1 76 ? 32.812 3.65 -13.977 1 88.38 76 GLY A O 1
ATOM 596 N N . GLY A 1 77 ? 32.188 2.844 -11.938 1 90.38 77 GLY A N 1
ATOM 597 C CA . GLY A 1 77 ? 30.875 2.512 -12.43 1 90.38 77 GLY A CA 1
ATOM 598 C C . GLY A 1 77 ? 30.062 3.73 -12.828 1 90.38 77 GLY A C 1
ATOM 599 O O . GLY A 1 77 ? 30.188 4.789 -12.211 1 90.38 77 GLY A O 1
ATOM 600 N N . LEU A 1 78 ? 29.281 3.561 -13.938 1 88.25 78 LEU A N 1
ATOM 601 C CA . LEU A 1 78 ? 28.453 4.629 -14.492 1 88.25 78 LEU A CA 1
ATOM 602 C C . LEU A 1 78 ? 27 4.188 -14.594 1 88.25 78 LEU A C 1
ATOM 604 O O . LEU A 1 78 ? 26.688 3.006 -14.414 1 88.25 78 LEU A O 1
ATOM 608 N N . ILE A 1 79 ? 26.172 5.195 -14.664 1 83.62 79 ILE A N 1
ATOM 609 C CA . ILE A 1 79 ? 24.766 4.934 -14.945 1 83.62 79 ILE A CA 1
ATOM 610 C C . ILE A 1 79 ? 24.375 5.551 -16.281 1 83.62 79 ILE A C 1
ATOM 612 O O . ILE A 1 79 ? 25.047 6.465 -16.766 1 83.62 79 ILE A O 1
ATOM 616 N N . LYS A 1 80 ? 23.422 4.902 -16.875 1 79.5 80 LYS A N 1
ATOM 617 C CA . LYS A 1 80 ? 22.953 5.461 -18.141 1 79.5 80 LYS A CA 1
ATOM 618 C C . LYS A 1 80 ? 21.953 6.59 -17.891 1 79.5 80 LYS A C 1
ATOM 620 O O . LYS A 1 80 ? 20.938 6.395 -17.234 1 79.5 80 LYS A O 1
ATOM 625 N N . ASP A 1 81 ? 22.312 7.758 -18.422 1 65.62 81 ASP A N 1
ATOM 626 C CA . ASP A 1 81 ? 21.375 8.875 -18.406 1 65.62 81 ASP A CA 1
ATOM 627 C C . ASP A 1 81 ? 20.203 8.617 -19.328 1 65.62 81 ASP A C 1
ATOM 629 O O . ASP A 1 81 ? 20.391 8.398 -20.531 1 65.62 81 ASP A O 1
ATOM 633 N N . ARG A 1 82 ? 19.016 8.516 -18.766 1 60.38 82 ARG A N 1
ATOM 634 C CA . ARG A 1 82 ? 17.844 8.164 -19.562 1 60.38 82 ARG A CA 1
ATOM 635 C C . ARG A 1 82 ? 17.516 9.258 -20.578 1 60.38 82 ARG A C 1
ATOM 637 O O . ARG A 1 82 ? 16.938 8.984 -21.625 1 60.38 82 ARG A O 1
ATOM 644 N N . GLY A 1 83 ? 17.891 10.484 -20.359 1 57.38 83 GLY A N 1
ATOM 645 C CA . GLY A 1 83 ? 17.688 11.578 -21.297 1 57.38 83 GLY A CA 1
ATOM 646 C C . GLY A 1 83 ? 18.672 11.578 -22.453 1 57.38 83 GLY A C 1
ATOM 647 O O . GLY A 1 83 ? 18.266 11.648 -23.609 1 57.38 83 GLY A O 1
ATOM 648 N N . THR A 1 84 ? 19.844 11.391 -22.156 1 61.19 84 THR A N 1
ATOM 649 C CA . THR A 1 84 ? 20.891 11.531 -23.156 1 61.19 84 THR A CA 1
ATOM 650 C C . THR A 1 84 ? 21.359 10.164 -23.656 1 61.19 84 THR A C 1
ATOM 652 O O . THR A 1 84 ? 21.969 10.062 -24.719 1 61.19 84 THR A O 1
ATOM 655 N N . GLY A 1 85 ? 21.031 9.141 -22.922 1 70 85 GLY A N 1
ATOM 656 C CA . GLY A 1 85 ? 21.516 7.809 -23.234 1 70 85 GLY A CA 1
ATOM 657 C C . GLY A 1 85 ? 22.984 7.613 -22.922 1 70 85 GLY A C 1
ATOM 658 O O . GLY A 1 85 ? 23.531 6.527 -23.141 1 70 85 GLY A O 1
ATOM 659 N N . GLN A 1 86 ? 23.594 8.625 -22.406 1 78.44 86 GLN A N 1
ATOM 660 C CA . GLN A 1 86 ? 25.031 8.547 -22.109 1 78.44 86 GLN A CA 1
ATOM 661 C C . GLN A 1 86 ? 25.266 7.977 -20.719 1 78.44 86 GLN A C 1
ATOM 663 O O . GLN A 1 86 ? 24.438 8.117 -19.828 1 78.44 86 GLN A O 1
ATOM 668 N N . LEU A 1 87 ? 26.391 7.211 -20.625 1 86.5 87 LEU A N 1
ATOM 669 C CA . LEU A 1 87 ? 26.797 6.73 -19.312 1 86.5 87 LEU A CA 1
ATOM 670 C C . LEU A 1 87 ? 27.453 7.852 -18.5 1 86.5 87 LEU A C 1
ATOM 672 O O . LEU A 1 87 ? 28.391 8.492 -18.969 1 86.5 87 LEU A O 1
ATOM 676 N N . ILE A 1 88 ? 26.812 8.188 -17.391 1 81.75 88 ILE A N 1
ATOM 677 C CA . ILE A 1 88 ? 27.297 9.281 -16.547 1 81.75 88 ILE A CA 1
ATOM 678 C C . ILE A 1 88 ? 27.531 8.781 -15.125 1 81.75 88 ILE A C 1
ATOM 680 O O . ILE A 1 88 ? 27 7.738 -14.734 1 81.75 88 ILE A O 1
ATOM 684 N N . PRO A 1 89 ? 28.391 9.547 -14.406 1 79.88 89 PRO A N 1
ATOM 685 C CA . PRO A 1 89 ? 28.531 9.234 -12.984 1 79.88 89 PRO A CA 1
ATOM 686 C C . PRO A 1 89 ? 27.219 9.391 -12.219 1 79.88 89 PRO A C 1
ATOM 688 O O . PRO A 1 89 ? 26.391 10.234 -12.578 1 79.88 89 PRO A O 1
ATOM 691 N N . LEU A 1 90 ? 27.109 8.461 -11.289 1 75.81 90 LEU A N 1
ATOM 692 C CA . LEU A 1 90 ? 25.875 8.445 -10.492 1 75.81 90 LEU A CA 1
ATOM 693 C C . LEU A 1 90 ? 25.594 9.836 -9.93 1 75.81 90 LEU A C 1
ATOM 695 O O . LEU A 1 90 ? 24.438 10.258 -9.867 1 75.81 90 LEU A O 1
ATOM 699 N N . GLU A 1 91 ? 26.672 10.523 -9.602 1 64.62 91 GLU A N 1
ATOM 700 C CA . GLU A 1 91 ? 26.562 11.836 -8.984 1 64.62 91 GLU A CA 1
ATOM 701 C C . GLU A 1 91 ? 25.938 12.844 -9.938 1 64.62 91 GLU A C 1
ATOM 703 O O . GLU A 1 91 ? 25.344 13.844 -9.508 1 64.62 91 GLU A O 1
ATOM 708 N N . GLU A 1 92 ? 26.094 12.523 -11.133 1 60.53 92 GLU A N 1
ATOM 709 C CA . GLU A 1 92 ? 25.578 13.43 -12.156 1 60.53 92 GLU A CA 1
ATOM 710 C C . GLU A 1 92 ? 24.156 13.062 -12.555 1 60.53 92 GLU A C 1
ATOM 712 O O . GLU A 1 92 ? 23.516 13.789 -13.32 1 60.53 92 GLU A O 1
ATOM 717 N N . SER A 1 93 ? 23.812 11.828 -12.055 1 56.72 93 SER A N 1
ATOM 718 C CA . SER A 1 93 ? 22.469 11.375 -12.414 1 56.72 93 SER A CA 1
ATOM 719 C C . SER A 1 93 ? 21.406 12.078 -11.586 1 56.72 93 SER A C 1
ATOM 721 O O . SER A 1 93 ? 21.641 12.383 -10.406 1 56.72 93 SER A O 1
ATOM 723 N N . HIS A 1 94 ? 20.516 12.742 -12.156 1 50.16 94 HIS A N 1
ATOM 724 C CA . HIS A 1 94 ? 19.5 13.539 -11.477 1 50.16 94 HIS A CA 1
ATOM 725 C C . HIS A 1 94 ? 18.625 12.664 -10.586 1 50.16 94 HIS A C 1
ATOM 727 O O . HIS A 1 94 ? 17.969 13.172 -9.68 1 50.16 94 HIS A O 1
ATOM 733 N N . THR A 1 95 ? 18.281 11.438 -10.68 1 49.91 95 THR A N 1
ATOM 734 C CA . THR A 1 95 ? 17.297 10.953 -9.719 1 49.91 95 THR A CA 1
ATOM 735 C C . THR A 1 95 ? 17.375 9.43 -9.586 1 49.91 95 THR A C 1
ATOM 737 O O . THR A 1 95 ? 16.484 8.711 -10.07 1 49.91 95 THR A O 1
ATOM 740 N N . PRO A 1 96 ? 18.531 8.82 -9.094 1 49.78 96 PRO A N 1
ATOM 741 C CA . PRO A 1 96 ? 18.562 7.363 -8.953 1 49.78 96 PRO A CA 1
ATOM 742 C C . PRO A 1 96 ? 17.391 6.828 -8.133 1 49.78 96 PRO A C 1
ATOM 744 O O . PRO A 1 96 ? 16.844 5.758 -8.438 1 49.78 96 PRO A O 1
ATOM 747 N N . GLU A 1 97 ? 17.062 7.598 -7.113 1 52.84 97 GLU A N 1
ATOM 748 C CA . GLU A 1 97 ? 16.047 7.133 -6.176 1 52.84 97 GLU A CA 1
ATOM 749 C C . GLU A 1 97 ? 14.664 7.098 -6.836 1 52.84 97 GLU A C 1
ATOM 751 O O . GLU A 1 97 ? 13.82 6.285 -6.465 1 52.84 97 GLU A O 1
ATOM 756 N N . LEU A 1 98 ? 14.562 7.887 -7.906 1 57.72 98 LEU A N 1
ATOM 757 C CA . LEU A 1 98 ? 13.242 7.973 -8.531 1 57.72 98 LEU A CA 1
ATOM 758 C C . LEU A 1 98 ? 13.062 6.887 -9.586 1 57.72 98 LEU A C 1
ATOM 760 O O . LEU A 1 98 ? 11.938 6.562 -9.961 1 57.72 98 LEU A O 1
ATOM 764 N N . MET A 1 99 ? 14.172 6.238 -9.836 1 58.56 99 MET A N 1
ATOM 765 C CA . MET A 1 99 ? 14.125 5.258 -10.914 1 58.56 99 MET A CA 1
ATOM 766 C C . MET A 1 99 ? 13.312 4.035 -10.508 1 58.56 99 MET A C 1
ATOM 768 O O . MET A 1 99 ? 12.594 3.465 -11.328 1 58.56 99 MET A O 1
ATOM 772 N N . ALA A 1 100 ? 13.305 3.85 -9.242 1 65.81 100 ALA A N 1
ATOM 773 C CA . ALA A 1 100 ? 12.609 2.656 -8.766 1 65.81 100 ALA A CA 1
ATOM 774 C C . ALA A 1 100 ? 11.094 2.852 -8.812 1 65.81 100 ALA A C 1
ATOM 776 O O . ALA A 1 100 ? 10.336 1.881 -8.766 1 65.81 100 ALA A O 1
ATOM 777 N N . TRP A 1 101 ? 10.672 4.074 -9.023 1 80.62 101 TRP A N 1
ATOM 778 C CA . TRP A 1 101 ? 9.242 4.391 -8.953 1 80.62 101 TRP A CA 1
ATOM 779 C C . TRP A 1 101 ? 8.734 4.891 -10.297 1 80.62 101 TRP A C 1
ATOM 781 O O . TRP A 1 101 ? 7.598 5.367 -10.398 1 80.62 101 TRP A O 1
ATOM 791 N N . GLU A 1 102 ? 9.609 4.719 -11.25 1 82.94 102 GLU A N 1
ATOM 792 C CA . GLU A 1 102 ? 9.188 5.156 -12.578 1 82.94 102 GLU A CA 1
ATOM 793 C C . GLU A 1 102 ? 8.422 4.055 -13.305 1 82.94 102 GLU A C 1
ATOM 795 O O . GLU A 1 102 ? 8.867 2.904 -13.344 1 82.94 102 GLU A O 1
ATOM 800 N N . ILE A 1 103 ? 7.305 4.387 -13.805 1 90.5 103 ILE A N 1
ATOM 801 C CA . ILE A 1 103 ? 6.496 3.541 -14.672 1 90.5 103 ILE A CA 1
ATOM 802 C C . ILE A 1 103 ? 6.672 3.977 -16.125 1 90.5 103 ILE A C 1
ATOM 804 O O . ILE A 1 103 ? 6.281 5.086 -16.5 1 90.5 103 ILE A O 1
ATOM 808 N N . PRO A 1 104 ? 7.301 3.143 -16.922 1 85.75 104 PRO A N 1
ATOM 809 C CA . PRO A 1 104 ? 7.465 3.52 -18.328 1 85.75 104 PRO A CA 1
ATOM 810 C C . PRO A 1 104 ? 6.137 3.842 -19.016 1 85.75 104 PRO A C 1
ATOM 812 O O . PRO A 1 104 ? 5.156 3.109 -18.844 1 85.75 104 PRO A O 1
ATOM 815 N N . ASP A 1 105 ? 6.148 4.863 -19.781 1 90.44 105 ASP A N 1
ATOM 816 C CA . ASP A 1 105 ? 4.934 5.359 -20.422 1 90.44 105 ASP A CA 1
ATOM 817 C C . ASP A 1 105 ? 4.328 4.305 -21.344 1 90.44 105 ASP A C 1
ATOM 819 O O . ASP A 1 105 ? 3.107 4.207 -21.469 1 90.44 105 ASP A O 1
ATOM 823 N N . ASP A 1 106 ? 5.121 3.527 -21.922 1 90.94 106 ASP A N 1
ATOM 824 C CA . ASP A 1 106 ? 4.656 2.561 -22.906 1 90.94 106 ASP A CA 1
ATOM 825 C C . ASP A 1 106 ? 3.99 1.361 -22.234 1 90.94 106 ASP A C 1
ATOM 827 O O . ASP A 1 106 ? 3.406 0.509 -22.906 1 90.94 106 ASP A O 1
ATOM 831 N N . GLU A 1 107 ? 4.055 1.283 -20.953 1 93 107 GLU A N 1
ATOM 832 C CA . GLU A 1 107 ? 3.373 0.222 -20.219 1 93 107 GLU A CA 1
ATOM 833 C C . GLU A 1 107 ? 1.961 0.644 -19.828 1 93 107 GLU A C 1
ATOM 835 O O . GLU A 1 107 ? 1.177 -0.174 -19.344 1 93 107 GLU A O 1
ATOM 840 N N . LEU A 1 108 ? 1.712 1.882 -20.016 1 95.19 108 LEU A N 1
ATOM 841 C CA . LEU A 1 108 ? 0.385 2.41 -19.719 1 95.19 108 LEU A CA 1
ATOM 842 C C . LEU A 1 108 ? -0.486 2.426 -20.969 1 95.19 108 LEU A C 1
ATOM 844 O O . LEU A 1 108 ? -0.019 2.785 -22.047 1 95.19 108 LEU A O 1
ATOM 848 N N . SER A 1 109 ? -1.74 1.958 -20.812 1 95.5 109 SER A N 1
ATOM 849 C CA . SER A 1 109 ? -2.648 1.902 -21.953 1 95.5 109 SER A CA 1
ATOM 850 C C . SER A 1 109 ? -4.074 2.256 -21.547 1 95.5 109 SER A C 1
ATOM 852 O O . SER A 1 109 ? -4.371 2.367 -20.359 1 95.5 109 SER A O 1
ATOM 854 N N . GLU A 1 110 ? -4.941 2.625 -22.531 1 95.62 110 GLU A N 1
ATOM 855 C CA . GLU A 1 110 ? -6.367 2.863 -22.344 1 95.62 110 GLU A CA 1
ATOM 856 C C . GLU A 1 110 ? -6.613 4.059 -21.422 1 95.62 110 GLU A C 1
ATOM 858 O O . GLU A 1 110 ? -7.402 3.975 -20.484 1 95.62 110 GLU A O 1
ATOM 863 N N . ARG A 1 111 ? -6.004 5.121 -21.688 1 94.12 111 ARG A N 1
ATOM 864 C CA . ARG A 1 111 ? -6.164 6.324 -20.875 1 94.12 111 ARG A CA 1
ATOM 865 C C . ARG A 1 111 ? -7.531 6.961 -21.109 1 94.12 111 ARG A C 1
ATOM 867 O O . ARG A 1 111 ? -7.949 7.164 -22.25 1 94.12 111 ARG A O 1
ATOM 874 N N . THR A 1 112 ? -8.242 7.156 -20.047 1 95.5 112 THR A N 1
ATOM 875 C CA . THR A 1 112 ? -9.531 7.832 -20.094 1 95.5 112 THR A CA 1
ATOM 876 C C . THR A 1 112 ? -9.641 8.859 -18.969 1 95.5 112 THR A C 1
ATOM 878 O O . THR A 1 112 ? -9.398 8.539 -17.812 1 95.5 112 THR A O 1
ATOM 881 N N . GLU A 1 113 ? -10.047 10.055 -19.328 1 93.31 113 GLU A N 1
ATOM 882 C CA . GLU A 1 113 ? -10.195 11.102 -18.328 1 93.31 113 GLU A CA 1
ATOM 883 C C . GLU A 1 113 ? -11.406 10.836 -17.422 1 93.31 113 GLU A C 1
ATOM 885 O O . GLU A 1 113 ? -12.492 10.531 -17.922 1 93.31 113 GLU A O 1
ATOM 890 N N . ILE A 1 114 ? -11.18 10.93 -16.156 1 91.38 114 ILE A N 1
ATOM 891 C CA . ILE A 1 114 ? -12.289 10.664 -15.242 1 91.38 114 ILE A CA 1
ATOM 892 C C . ILE A 1 114 ? -12.523 11.875 -14.336 1 91.38 114 ILE A C 1
ATOM 894 O O . ILE A 1 114 ? -13.477 11.898 -13.562 1 91.38 114 ILE A O 1
ATOM 898 N N . GLY A 1 115 ? -11.641 12.773 -14.344 1 83.94 115 GLY A N 1
ATOM 899 C CA . GLY A 1 115 ? -11.812 13.977 -13.547 1 83.94 115 GLY A CA 1
ATOM 900 C C . GLY A 1 115 ? -10.719 15.008 -13.781 1 83.94 115 GLY A C 1
ATOM 901 O O . GLY A 1 115 ? -9.727 14.727 -14.445 1 83.94 115 GLY A O 1
ATOM 902 N N . ALA A 1 116 ? -11.078 16.203 -13.359 1 77.88 116 ALA A N 1
ATOM 903 C CA . ALA A 1 116 ? -10.109 17.297 -13.469 1 77.88 116 ALA A CA 1
ATOM 904 C C . ALA A 1 116 ? -10.086 18.141 -12.195 1 77.88 116 ALA A C 1
ATOM 906 O O . ALA A 1 116 ? -11.117 18.297 -11.531 1 77.88 116 ALA A O 1
ATOM 907 N N . GLY A 1 117 ? -8.852 18.406 -11.734 1 65.88 117 GLY A N 1
ATOM 908 C CA . GLY A 1 117 ? -8.719 19.297 -10.594 1 65.88 117 GLY A CA 1
ATOM 909 C C . GLY A 1 117 ? -7.727 20.422 -10.836 1 65.88 117 GLY A C 1
ATOM 910 O O . GLY A 1 117 ? -7.297 20.656 -11.969 1 65.88 117 GLY A O 1
ATOM 911 N N . ALA A 1 118 ? -7.457 21.172 -9.742 1 59.72 118 ALA A N 1
ATOM 912 C CA . ALA A 1 118 ? -6.598 22.344 -9.781 1 59.72 118 ALA A CA 1
ATOM 913 C C . ALA A 1 118 ? -5.195 22 -10.266 1 59.72 118 ALA A C 1
ATOM 915 O O . ALA A 1 118 ? -4.547 22.797 -10.938 1 59.72 118 ALA A O 1
ATOM 916 N N . PHE A 1 119 ? -4.898 20.719 -10.047 1 64.44 119 PHE A N 1
ATOM 917 C CA . PHE A 1 119 ? -3.5 20.391 -10.305 1 64.44 119 PHE A CA 1
ATOM 918 C C . PHE A 1 119 ? -3.361 19.578 -11.578 1 64.44 119 PHE A C 1
ATOM 920 O O . PHE A 1 119 ? -2.248 19.344 -12.062 1 64.44 119 PHE A O 1
ATOM 927 N N . GLY A 1 120 ? -4.441 19.125 -12.008 1 75.56 120 GLY A N 1
ATOM 928 C CA . GLY A 1 120 ? -4.312 18.344 -13.227 1 75.56 120 GLY A CA 1
ATOM 929 C C . GLY A 1 120 ? -5.523 17.484 -13.508 1 75.56 120 GLY A C 1
ATOM 930 O O . GLY A 1 120 ? -6.602 17.719 -12.953 1 75.56 120 GLY A O 1
ATOM 931 N N . VAL A 1 121 ? -5.258 16.688 -14.461 1 85.94 121 VAL A N 1
ATOM 932 C CA . VAL A 1 121 ? -6.32 15.797 -14.938 1 85.94 121 VAL A CA 1
ATOM 933 C C . VAL A 1 121 ? -6.094 14.383 -14.398 1 85.94 121 VAL A C 1
ATOM 935 O O . VAL A 1 121 ? -4.961 13.906 -14.352 1 85.94 121 VAL A O 1
ATOM 938 N N . VAL A 1 122 ? -7.195 13.82 -13.875 1 90.5 122 VAL A N 1
ATOM 939 C CA . VAL A 1 122 ? -7.125 12.445 -13.398 1 90.5 122 VAL A CA 1
ATOM 940 C C . VAL A 1 122 ? -7.633 11.5 -14.484 1 90.5 122 VAL A C 1
ATOM 942 O O . VAL A 1 122 ? -8.703 11.719 -15.062 1 90.5 122 VAL A O 1
ATOM 945 N N . MET A 1 123 ? -6.859 10.508 -14.773 1 94.62 123 MET A N 1
ATOM 946 C CA . MET A 1 123 ? -7.195 9.539 -15.812 1 94.62 123 MET A CA 1
ATOM 947 C C . MET A 1 123 ? -7.227 8.125 -15.25 1 94.62 123 MET A C 1
ATOM 949 O O . MET A 1 123 ? -6.523 7.82 -14.281 1 94.62 123 MET A O 1
ATOM 953 N N . ARG A 1 124 ? -8.102 7.379 -15.797 1 96.81 124 ARG A N 1
ATOM 954 C CA . ARG A 1 124 ? -8.062 5.93 -15.641 1 96.81 124 ARG A CA 1
ATOM 955 C C . ARG A 1 124 ? -7.184 5.281 -16.703 1 96.81 124 ARG A C 1
ATOM 957 O O . ARG A 1 124 ? -7.309 5.594 -17.891 1 96.81 124 ARG A O 1
ATOM 964 N N . THR A 1 125 ? -6.246 4.438 -16.297 1 97.25 125 THR A N 1
ATOM 965 C CA . THR A 1 125 ? -5.355 3.777 -17.25 1 97.25 125 THR A CA 1
ATOM 966 C C . THR A 1 125 ? -5.066 2.346 -16.812 1 97.25 125 THR A C 1
ATOM 968 O O . THR A 1 125 ? -5.531 1.906 -15.75 1 97.25 125 THR A O 1
ATOM 971 N N . ARG A 1 126 ? -4.43 1.625 -17.688 1 97.5 126 ARG A N 1
ATOM 972 C CA . ARG A 1 126 ? -4.074 0.233 -17.438 1 97.5 126 ARG A CA 1
ATOM 973 C C . ARG A 1 126 ? -2.561 0.058 -17.359 1 97.5 126 ARG A C 1
ATOM 975 O O . ARG A 1 126 ? -1.829 0.545 -18.219 1 97.5 126 ARG A O 1
ATOM 982 N N . TRP A 1 127 ? -2.072 -0.536 -16.25 1 97.38 127 TRP A N 1
ATOM 983 C CA . TRP A 1 127 ? -0.661 -0.825 -16.016 1 97.38 127 TRP A CA 1
ATOM 984 C C . TRP A 1 127 ? -0.446 -2.312 -15.75 1 97.38 127 TRP A C 1
ATOM 986 O O . TRP A 1 127 ? -0.806 -2.822 -14.688 1 97.38 127 TRP A O 1
ATOM 996 N N . ARG A 1 128 ? 0.078 -3.068 -16.719 1 95.12 128 ARG A N 1
ATOM 997 C CA . ARG A 1 128 ? 0.366 -4.496 -16.609 1 95.12 128 ARG A CA 1
ATOM 998 C C . ARG A 1 128 ? -0.885 -5.277 -16.219 1 95.12 128 ARG A C 1
ATOM 1000 O O . ARG A 1 128 ? -0.839 -6.137 -15.336 1 95.12 128 ARG A O 1
ATOM 1007 N N . GLY A 1 129 ? -1.963 -4.883 -16.75 1 95.81 129 GLY A N 1
ATOM 1008 C CA . GLY A 1 129 ? -3.217 -5.594 -16.562 1 95.81 129 GLY A CA 1
ATOM 1009 C C . GLY A 1 129 ? -4.055 -5.047 -15.422 1 95.81 129 GLY A C 1
ATOM 1010 O O . GLY A 1 129 ? -5.203 -5.453 -15.234 1 95.81 129 GLY A O 1
ATOM 1011 N N . THR A 1 130 ? -3.57 -4.129 -14.68 1 97.5 130 THR A N 1
ATOM 1012 C CA . THR A 1 130 ? -4.277 -3.564 -13.539 1 97.5 130 THR A CA 1
ATOM 1013 C C . THR A 1 130 ? -4.797 -2.164 -13.859 1 97.5 130 THR A C 1
ATOM 1015 O O . THR A 1 130 ? -4.07 -1.341 -14.414 1 97.5 130 THR A O 1
ATOM 1018 N N . ILE A 1 131 ? -6.039 -1.945 -13.602 1 97.31 131 ILE A N 1
ATOM 1019 C CA . ILE A 1 131 ? -6.59 -0.601 -13.75 1 97.31 131 ILE A CA 1
ATOM 1020 C C . ILE A 1 131 ? -6.055 0.298 -12.633 1 97.31 131 ILE A C 1
ATOM 1022 O O . ILE A 1 131 ? -6.129 -0.056 -11.453 1 97.31 131 ILE A O 1
ATOM 1026 N N . ILE A 1 132 ? -5.457 1.441 -13.008 1 97.88 132 ILE A N 1
ATOM 1027 C CA . ILE A 1 132 ? -4.895 2.363 -12.023 1 97.88 132 ILE A CA 1
ATOM 1028 C C . ILE A 1 132 ? -5.375 3.783 -12.32 1 97.88 132 ILE A C 1
ATOM 1030 O O . ILE A 1 132 ? -5.973 4.039 -13.367 1 97.88 132 ILE A O 1
ATOM 1034 N N . ALA A 1 133 ? -5.207 4.703 -11.352 1 96.12 133 ALA A N 1
ATOM 1035 C CA . ALA A 1 133 ? -5.492 6.129 -11.508 1 96.12 133 ALA A CA 1
ATOM 1036 C C . ALA A 1 133 ? -4.215 6.918 -11.766 1 96.12 133 ALA A C 1
ATOM 1038 O O . ALA A 1 133 ? -3.201 6.707 -11.094 1 96.12 133 ALA A O 1
ATOM 1039 N N . MET A 1 134 ? -4.289 7.762 -12.758 1 93.88 134 MET A N 1
ATOM 1040 C CA . MET A 1 134 ? -3.152 8.602 -13.133 1 93.88 134 MET A CA 1
ATOM 1041 C C . MET A 1 134 ? -3.518 10.078 -13.062 1 93.88 134 MET A C 1
ATOM 1043 O O . MET A 1 134 ? -4.473 10.516 -13.703 1 93.88 134 MET A O 1
ATOM 1047 N N . LYS A 1 135 ? -2.854 10.828 -12.211 1 88.94 135 LYS A N 1
ATOM 1048 C CA . LYS A 1 135 ? -3.002 12.281 -12.133 1 88.94 135 LYS A CA 1
ATOM 1049 C C . LYS A 1 135 ? -1.919 12.984 -12.945 1 88.94 135 LYS A C 1
ATOM 1051 O O . LYS A 1 135 ? -0.754 13.016 -12.539 1 88.94 135 LYS A O 1
ATOM 1056 N N . GLN A 1 136 ? -2.32 13.5 -14.047 1 87.12 136 GLN A N 1
ATOM 1057 C CA . GLN A 1 136 ? -1.391 14.203 -14.914 1 87.12 136 GLN A CA 1
ATOM 1058 C C . GLN A 1 136 ? -1.262 15.672 -14.508 1 87.12 136 GLN A C 1
ATOM 1060 O O . GLN A 1 136 ? -2.252 16.406 -14.492 1 87.12 136 GLN A O 1
ATOM 1065 N N . LEU A 1 137 ? -0.034 16.047 -14.227 1 78.75 137 LEU A N 1
ATOM 1066 C CA . LEU A 1 137 ? 0.209 17.406 -13.75 1 78.75 137 LEU A CA 1
ATOM 1067 C C . LEU A 1 137 ? 0.188 18.406 -14.898 1 78.75 137 LEU A C 1
ATOM 1069 O O . LEU A 1 137 ? 0.617 18.094 -16.016 1 78.75 137 LEU A O 1
ATOM 1073 N N . HIS A 1 138 ? -0.343 19.547 -14.562 1 74.81 138 HIS A N 1
ATOM 1074 C CA . HIS A 1 138 ? -0.387 20.578 -15.586 1 74.81 138 HIS A CA 1
ATOM 1075 C C . HIS A 1 138 ? 1.017 20.969 -16.031 1 74.81 138 HIS A C 1
ATOM 1077 O O . HIS A 1 138 ? 1.959 20.938 -15.242 1 74.81 138 HIS A O 1
ATOM 1083 N N . ARG A 1 139 ? 1.156 21.328 -17.266 1 65.88 139 ARG A N 1
ATOM 1084 C CA . ARG A 1 139 ? 2.426 21.656 -17.906 1 65.88 139 ARG A CA 1
ATOM 1085 C C . ARG A 1 139 ? 3.131 22.797 -17.188 1 65.88 139 ARG A C 1
ATOM 1087 O O . ARG A 1 139 ? 4.359 22.812 -17.094 1 65.88 139 ARG A O 1
ATOM 1094 N N . HIS A 1 140 ? 2.328 23.781 -16.75 1 60.25 140 HIS A N 1
ATOM 1095 C CA . HIS A 1 140 ? 2.928 24.969 -16.172 1 60.25 140 HIS A CA 1
ATOM 1096 C C . HIS A 1 140 ? 3.705 24.625 -14.898 1 60.25 140 HIS A C 1
ATOM 1098 O O . HIS A 1 140 ? 4.625 25.344 -14.516 1 60.25 140 HIS A O 1
ATOM 1104 N N . LEU A 1 141 ? 3.371 23.547 -14.289 1 59.94 141 LEU A N 1
ATOM 1105 C CA . LEU A 1 141 ? 4.07 23.141 -13.078 1 59.94 141 LEU A CA 1
ATOM 1106 C C . LEU A 1 141 ? 5.461 22.609 -13.406 1 59.94 141 LEU A C 1
ATOM 1108 O O . LEU A 1 141 ? 6.344 22.594 -12.547 1 59.94 141 LEU A O 1
ATOM 1112 N N . HIS A 1 142 ? 5.625 22.328 -14.656 1 60.06 142 HIS A N 1
ATOM 1113 C CA . HIS A 1 142 ? 6.891 21.766 -15.109 1 60.06 142 HIS A CA 1
ATOM 1114 C C . HIS A 1 142 ? 7.969 22.828 -15.227 1 60.06 142 HIS A C 1
ATOM 1116 O O . HIS A 1 142 ? 9.164 22.531 -15.164 1 60.06 142 HIS A O 1
ATOM 1122 N N . HIS A 1 143 ? 7.48 24.016 -15.305 1 56.97 143 HIS A N 1
ATOM 1123 C CA . HIS A 1 143 ? 8.469 25.062 -15.578 1 56.97 143 HIS A CA 1
ATOM 1124 C C . HIS A 1 143 ? 8.859 25.797 -14.297 1 56.97 143 HIS A C 1
ATOM 1126 O O . HIS A 1 143 ? 9.805 26.594 -14.297 1 56.97 143 HIS A O 1
ATOM 1132 N N . ASP A 1 144 ? 8.164 25.453 -13.266 1 55.34 144 ASP A N 1
ATOM 1133 C CA . ASP A 1 144 ? 8.445 26.109 -11.992 1 55.34 144 ASP A CA 1
ATOM 1134 C C . ASP A 1 144 ? 9.359 25.25 -11.133 1 55.34 144 ASP A C 1
ATOM 1136 O O . ASP A 1 144 ? 8.969 24.156 -10.68 1 55.34 144 ASP A O 1
ATOM 1140 N N . GLU A 1 145 ? 10.586 25.672 -10.938 1 55.38 145 GLU A N 1
ATOM 1141 C CA . GLU A 1 145 ? 11.594 24.938 -10.188 1 55.38 145 GLU A CA 1
ATOM 1142 C C . GLU A 1 145 ? 11.117 24.641 -8.758 1 55.38 145 GLU A C 1
ATOM 1144 O O . GLU A 1 145 ? 11.414 23.578 -8.203 1 55.38 145 GLU A O 1
ATOM 1149 N N . VAL A 1 146 ? 10.5 25.688 -8.25 1 51.47 146 VAL A N 1
ATOM 1150 C CA . VAL A 1 146 ? 9.992 25.516 -6.895 1 51.47 146 VAL A CA 1
ATOM 1151 C C . VAL A 1 146 ? 8.93 24.406 -6.879 1 51.47 146 VAL A C 1
ATOM 1153 O O . VAL A 1 146 ? 8.93 23.547 -5.996 1 51.47 146 VAL A O 1
ATOM 1156 N N . ALA A 1 147 ? 8.102 24.453 -7.906 1 58.09 147 ALA A N 1
ATOM 1157 C CA . ALA A 1 147 ? 7.059 23.438 -8.031 1 58.09 147 ALA A CA 1
ATOM 1158 C C . ALA A 1 147 ? 7.664 22.047 -8.211 1 58.09 147 ALA A C 1
ATOM 1160 O O . ALA A 1 147 ? 7.18 21.062 -7.633 1 58.09 147 ALA A O 1
ATOM 1161 N N . LYS A 1 148 ? 8.672 22 -8.852 1 60.97 148 LYS A N 1
ATOM 1162 C CA . LYS A 1 148 ? 9.359 20.734 -9.102 1 60.97 148 LYS A CA 1
ATOM 1163 C C . LYS A 1 148 ? 9.961 20.172 -7.812 1 60.97 148 LYS A C 1
ATOM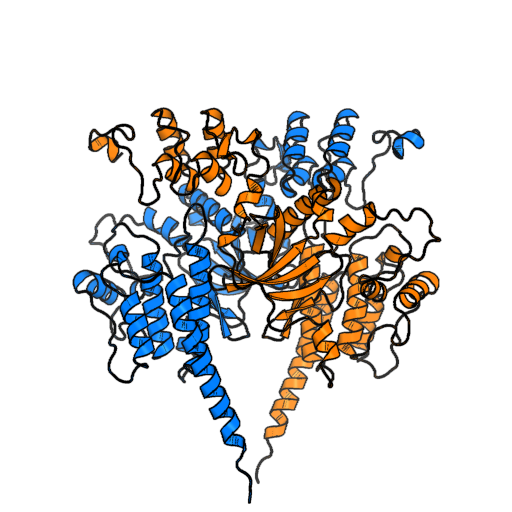 1165 O O . LYS A 1 148 ? 9.883 18.969 -7.551 1 60.97 148 LYS A O 1
ATOM 1170 N N . ALA A 1 149 ? 10.555 21.062 -7.137 1 55.84 149 ALA A N 1
ATOM 1171 C CA . ALA A 1 149 ? 11.172 20.656 -5.879 1 55.84 149 ALA A CA 1
ATOM 1172 C C . ALA A 1 149 ? 10.125 20.141 -4.895 1 55.84 149 ALA A C 1
ATOM 1174 O O . ALA A 1 149 ? 10.336 19.125 -4.23 1 55.84 149 ALA A O 1
ATOM 1175 N N . GLU A 1 150 ? 9.078 20.875 -4.828 1 58.06 150 GLU A N 1
ATOM 1176 C CA . GLU A 1 150 ? 7.98 20.469 -3.959 1 58.06 150 GLU A CA 1
ATOM 1177 C C . GLU A 1 150 ? 7.402 19.125 -4.395 1 58.06 150 GLU A C 1
ATOM 1179 O O . GLU A 1 150 ? 7.082 18.281 -3.557 1 58.06 150 GLU A O 1
ATOM 1184 N N . PHE A 1 151 ? 7.363 19 -5.648 1 63.47 151 PHE A N 1
ATOM 1185 C CA . PHE A 1 151 ? 6.871 17.75 -6.219 1 63.47 151 PHE A CA 1
ATOM 1186 C C . PHE A 1 151 ? 7.781 16.594 -5.836 1 63.47 151 PHE A C 1
ATOM 1188 O O . PHE A 1 151 ? 7.301 15.508 -5.473 1 63.47 151 PHE A O 1
ATOM 1195 N N . ARG A 1 152 ? 8.977 16.812 -5.879 1 63.91 152 ARG A N 1
ATOM 1196 C CA . ARG A 1 152 ? 9.945 15.789 -5.527 1 63.91 152 ARG A CA 1
ATOM 1197 C C . ARG A 1 152 ? 9.812 15.391 -4.059 1 63.91 152 ARG A C 1
ATOM 1199 O O . ARG A 1 152 ? 9.906 14.211 -3.717 1 63.91 152 ARG A O 1
ATOM 1206 N N . THR A 1 153 ? 9.625 16.375 -3.258 1 61 153 THR A N 1
ATOM 1207 C CA . THR A 1 153 ? 9.461 16.125 -1.831 1 61 153 THR A CA 1
ATOM 1208 C C . THR A 1 153 ? 8.195 15.305 -1.568 1 61 153 THR A C 1
ATOM 1210 O O . THR A 1 153 ? 8.203 14.383 -0.752 1 61 153 THR A O 1
ATOM 1213 N N . GLU A 1 154 ? 7.219 15.672 -2.275 1 65.88 154 GLU A N 1
ATOM 1214 C CA . GLU A 1 154 ? 5.957 14.953 -2.133 1 65.88 154 GLU A CA 1
ATOM 1215 C C . GLU A 1 154 ? 6.098 13.508 -2.605 1 65.88 154 GLU A C 1
ATOM 1217 O O . GLU A 1 154 ? 5.562 12.586 -1.981 1 65.88 154 GLU A O 1
ATOM 1222 N N . LEU A 1 155 ? 6.812 13.359 -3.656 1 72.12 155 LEU A N 1
ATOM 1223 C CA . LEU A 1 155 ? 7.031 12.016 -4.184 1 72.12 155 LEU A CA 1
ATOM 1224 C C . LEU A 1 155 ? 7.781 11.156 -3.176 1 72.12 155 LEU A C 1
ATOM 1226 O O . LEU A 1 155 ? 7.457 9.977 -2.992 1 72.12 155 LEU A O 1
ATOM 1230 N N . LYS A 1 156 ? 8.672 11.75 -2.516 1 69.75 156 LYS A N 1
ATOM 1231 C CA . LYS A 1 156 ? 9.445 11.039 -1.503 1 69.75 156 LYS A CA 1
ATOM 1232 C C . LYS A 1 156 ? 8.555 10.578 -0.351 1 69.75 156 LYS A C 1
ATOM 1234 O O . LYS A 1 156 ? 8.711 9.461 0.148 1 69.75 156 LYS A O 1
ATOM 1239 N N . LEU A 1 157 ? 7.688 11.445 -0.018 1 72.44 157 LEU A N 1
ATOM 1240 C CA . LEU A 1 157 ? 6.773 11.117 1.068 1 72.44 157 LEU A CA 1
ATOM 1241 C C . LEU A 1 157 ? 5.805 10.016 0.648 1 72.44 157 LEU A C 1
ATOM 1243 O O . LEU A 1 157 ? 5.621 9.031 1.372 1 72.44 157 LEU A O 1
ATOM 1247 N N . MET A 1 158 ? 5.262 10.148 -0.51 1 82.94 158 MET A N 1
ATOM 1248 C CA . MET A 1 158 ? 4.238 9.227 -0.981 1 82.94 158 MET A CA 1
ATOM 1249 C C . MET A 1 158 ? 4.801 7.812 -1.107 1 82.94 158 MET A C 1
ATOM 1251 O O . MET A 1 158 ? 4.109 6.832 -0.82 1 82.94 158 MET A O 1
ATOM 1255 N N . ARG A 1 159 ? 6.047 7.73 -1.433 1 81.94 159 ARG A N 1
ATOM 1256 C CA . ARG A 1 159 ? 6.68 6.43 -1.63 1 81.94 159 ARG A CA 1
ATOM 1257 C C . ARG A 1 159 ? 6.855 5.699 -0.302 1 81.94 159 ARG A C 1
ATOM 1259 O O . ARG A 1 159 ? 7.043 4.48 -0.277 1 81.94 159 ARG A O 1
ATOM 1266 N N . GLN A 1 160 ? 6.695 6.402 0.717 1 80.19 160 GLN A N 1
ATOM 1267 C CA . GLN A 1 160 ? 6.953 5.809 2.025 1 80.19 160 GLN A CA 1
ATOM 1268 C C . GLN A 1 160 ? 5.648 5.52 2.764 1 80.19 160 GLN A C 1
ATOM 1270 O O . GLN A 1 160 ? 5.66 4.906 3.834 1 80.19 160 GLN A O 1
ATOM 1275 N N . LEU A 1 161 ? 4.609 5.969 2.215 1 86.5 161 LEU A N 1
ATOM 1276 C CA . LEU A 1 161 ? 3.352 5.836 2.939 1 86.5 161 LEU A CA 1
ATOM 1277 C C . LEU A 1 161 ? 2.686 4.5 2.633 1 86.5 161 LEU A C 1
ATOM 1279 O O . LEU A 1 161 ? 2.221 4.273 1.514 1 86.5 161 LEU A O 1
ATOM 1283 N N . HIS A 1 162 ? 2.771 3.605 3.611 1 89.62 162 HIS A N 1
ATOM 1284 C CA . HIS A 1 162 ? 2.107 2.307 3.58 1 89.62 162 HIS A CA 1
ATOM 1285 C C . HIS A 1 162 ? 1.101 2.174 4.715 1 89.62 162 HIS A C 1
ATOM 1287 O O . HIS A 1 162 ? 1.483 2.121 5.887 1 89.62 162 HIS A O 1
ATOM 1293 N N . HIS A 1 163 ? -0.066 2.139 4.398 1 95.69 163 HIS A N 1
ATOM 1294 C CA . HIS A 1 163 ? -1.123 1.949 5.387 1 95.69 163 HIS A CA 1
ATOM 1295 C C . HIS A 1 163 ? -2.432 1.537 4.719 1 95.69 163 HIS A C 1
ATOM 1297 O O . HIS A 1 163 ? -2.783 2.057 3.66 1 95.69 163 HIS A O 1
ATOM 1303 N N . PRO A 1 164 ? -3.186 0.668 5.383 1 96.38 164 PRO A N 1
ATOM 1304 C CA . PRO A 1 164 ? -4.414 0.156 4.773 1 96.38 164 PRO A CA 1
ATOM 1305 C C . PRO A 1 164 ? -5.422 1.261 4.461 1 96.38 164 PRO A C 1
ATOM 1307 O O . PRO A 1 164 ? -6.301 1.078 3.617 1 96.38 164 PRO A O 1
ATOM 1310 N N . HIS A 1 165 ? -5.316 2.357 5.145 1 97.62 165 HIS A N 1
ATOM 1311 C CA . HIS A 1 165 ? -6.301 3.418 4.957 1 97.62 165 HIS A CA 1
ATOM 1312 C C . HIS A 1 165 ? -5.688 4.613 4.234 1 97.62 165 HIS A C 1
ATOM 1314 O O . HIS A 1 165 ? -6.18 5.738 4.363 1 97.62 165 HIS A O 1
ATOM 1320 N N . ILE A 1 166 ? -4.625 4.402 3.529 1 96.75 166 ILE A N 1
ATOM 1321 C CA . ILE A 1 166 ? -4.008 5.387 2.648 1 96.75 166 ILE A CA 1
ATOM 1322 C C . ILE A 1 166 ? -4.031 4.875 1.209 1 96.75 166 ILE A C 1
ATOM 1324 O O . ILE A 1 166 ? -3.68 3.725 0.946 1 96.75 166 ILE A O 1
ATOM 1328 N N . VAL A 1 167 ? -4.527 5.719 0.274 1 96.56 167 VAL A N 1
ATOM 1329 C CA . VAL A 1 167 ? -4.484 5.344 -1.136 1 96.56 167 VAL A CA 1
ATOM 1330 C C . VAL A 1 167 ? -3.043 5.086 -1.561 1 96.56 167 VAL A C 1
ATOM 1332 O O . VAL A 1 167 ? -2.15 5.883 -1.27 1 96.56 167 VAL A O 1
ATOM 1335 N N . GLN A 1 168 ? -2.852 4 -2.252 1 95.88 168 GLN A N 1
ATOM 1336 C CA . GLN A 1 168 ? -1.493 3.568 -2.561 1 95.88 168 GLN A CA 1
ATOM 1337 C C . GLN A 1 168 ? -0.916 4.359 -3.73 1 95.88 168 GLN A C 1
ATOM 1339 O O . GLN A 1 168 ? -1.557 4.488 -4.773 1 95.88 168 GLN A O 1
ATOM 1344 N N . PHE A 1 169 ? 0.258 4.941 -3.477 1 93.81 169 PHE A N 1
ATOM 1345 C CA . PHE A 1 169 ? 1.088 5.477 -4.551 1 93.81 169 PHE A CA 1
ATOM 1346 C C . PHE A 1 169 ? 1.812 4.359 -5.285 1 93.81 169 PHE A C 1
ATOM 1348 O O . PHE A 1 169 ? 2.436 3.498 -4.66 1 93.81 169 PHE A O 1
ATOM 1355 N N . LEU A 1 170 ? 1.691 4.375 -6.613 1 95.31 170 LEU A N 1
ATOM 1356 C CA . LEU A 1 170 ? 2.262 3.262 -7.367 1 95.31 170 LEU A CA 1
ATOM 1357 C C . LEU A 1 170 ? 3.543 3.686 -8.078 1 95.31 170 LEU A C 1
ATOM 1359 O O . LEU A 1 170 ? 4.422 2.857 -8.328 1 95.31 170 LEU A O 1
ATOM 1363 N N . GLY A 1 171 ? 3.637 4.93 -8.453 1 91.25 171 GLY A N 1
ATOM 1364 C CA . GLY A 1 171 ? 4.809 5.418 -9.164 1 91.25 171 GLY A CA 1
ATOM 1365 C C . GLY A 1 171 ? 4.531 6.668 -9.977 1 91.25 171 GLY A C 1
ATOM 1366 O O . GLY A 1 171 ? 3.482 7.297 -9.82 1 91.25 171 GLY A O 1
ATOM 1367 N N . THR A 1 172 ? 5.562 7.082 -10.742 1 88.44 172 THR A N 1
ATOM 1368 C CA . THR A 1 172 ? 5.469 8.242 -11.617 1 88.44 172 THR A CA 1
ATOM 1369 C C . THR A 1 172 ? 5.75 7.844 -13.062 1 88.44 172 THR A C 1
ATOM 1371 O O . THR A 1 172 ? 6.48 6.887 -13.32 1 88.44 172 THR A O 1
ATOM 1374 N N . SER A 1 173 ? 5.062 8.469 -13.938 1 90.31 173 SER A N 1
ATOM 1375 C CA . SER A 1 173 ? 5.301 8.258 -15.359 1 90.31 173 SER A CA 1
ATOM 1376 C C . SER A 1 173 ? 5.578 9.578 -16.078 1 90.31 173 SER A C 1
ATOM 1378 O O . SER A 1 173 ? 4.961 10.602 -15.766 1 90.31 173 SER A O 1
ATOM 1380 N N . ILE A 1 174 ? 6.48 9.547 -16.969 1 83.12 174 ILE A N 1
ATOM 1381 C CA . ILE A 1 174 ? 6.777 10.688 -17.812 1 83.12 174 ILE A CA 1
ATOM 1382 C C . ILE A 1 174 ? 6.371 10.375 -19.25 1 83.12 174 ILE A C 1
ATOM 1384 O O . ILE A 1 174 ? 6.836 9.391 -19.844 1 83.12 174 ILE A O 1
ATOM 1388 N N . GLU A 1 175 ? 5.547 11.188 -19.703 1 86.5 175 GLU A N 1
ATOM 1389 C CA . GLU A 1 175 ? 5.105 10.977 -21.078 1 86.5 175 GLU A CA 1
ATOM 1390 C C . GLU A 1 175 ? 6.234 11.242 -22.078 1 86.5 175 GLU A C 1
ATOM 1392 O O . GLU A 1 175 ? 6.863 12.305 -22.031 1 86.5 175 GLU A O 1
ATOM 1397 N N . THR A 1 176 ? 6.465 10.367 -23 1 80.62 176 THR A N 1
ATOM 1398 C CA . THR A 1 176 ? 7.605 10.398 -23.906 1 80.62 176 THR A CA 1
ATOM 1399 C C . THR A 1 176 ? 7.516 11.586 -24.859 1 80.62 176 THR A C 1
ATOM 1401 O O . THR A 1 176 ? 8.508 12.289 -25.078 1 80.62 176 THR A O 1
ATOM 1404 N N . ASP A 1 177 ? 6.414 11.93 -25.391 1 83.19 177 ASP A N 1
ATOM 1405 C CA . ASP A 1 177 ? 6.262 12.938 -26.438 1 83.19 177 ASP A CA 1
ATOM 1406 C C . ASP A 1 177 ? 6.191 14.336 -25.844 1 83.19 177 ASP A C 1
ATOM 1408 O O . ASP A 1 177 ? 6.785 15.273 -26.375 1 83.19 177 ASP A O 1
ATOM 1412 N N . THR A 1 178 ? 5.562 14.516 -24.719 1 79.5 178 THR A N 1
ATOM 1413 C CA . THR A 1 178 ? 5.266 15.836 -24.188 1 79.5 178 THR A CA 1
ATOM 1414 C C . THR A 1 178 ? 6.137 16.141 -22.969 1 79.5 178 THR A C 1
ATOM 1416 O O . THR A 1 178 ? 6.277 17.297 -22.578 1 79.5 178 THR A O 1
ATOM 1419 N N . GLY A 1 179 ? 6.602 15.086 -22.344 1 78.94 179 GLY A N 1
ATOM 1420 C CA . GLY A 1 179 ? 7.383 15.273 -21.125 1 78.94 179 GLY A CA 1
ATOM 1421 C C . GLY A 1 179 ? 6.527 15.531 -19.906 1 78.94 179 GLY A C 1
ATOM 1422 O O . GLY A 1 179 ? 7.055 15.812 -18.828 1 78.94 179 GLY A O 1
ATOM 1423 N N . LEU A 1 180 ? 5.289 15.398 -20.031 1 82.06 180 LEU A N 1
ATOM 1424 C CA . LEU A 1 180 ? 4.387 15.625 -18.906 1 82.06 180 LEU A CA 1
ATOM 1425 C C . LEU A 1 180 ? 4.543 14.539 -17.859 1 82.06 180 LEU A C 1
ATOM 1427 O O . LEU A 1 180 ? 4.68 13.359 -18.188 1 82.06 180 LEU A O 1
ATOM 1431 N N . VAL A 1 181 ? 4.516 14.977 -16.594 1 82.94 181 VAL A N 1
ATOM 1432 C CA . VAL A 1 181 ? 4.688 14.062 -15.469 1 82.94 181 VAL A CA 1
ATOM 1433 C C . VAL A 1 181 ? 3.322 13.68 -14.906 1 82.94 181 VAL A C 1
ATOM 1435 O O . VAL A 1 181 ? 2.439 14.531 -14.766 1 82.94 181 VAL A O 1
ATOM 1438 N N . SER A 1 182 ? 3.164 12.422 -14.617 1 89.19 182 SER A N 1
ATOM 1439 C CA . SER A 1 182 ? 1.94 11.914 -14 1 89.19 182 SER A CA 1
ATOM 1440 C C . SER A 1 182 ? 2.244 11.117 -12.734 1 89.19 182 SER A C 1
ATOM 1442 O O . SER A 1 182 ? 3.273 10.445 -12.656 1 89.19 182 SER A O 1
ATOM 1444 N N . LEU A 1 183 ? 1.398 11.297 -11.758 1 89.94 183 LEU A N 1
ATOM 1445 C CA . LEU A 1 183 ? 1.407 10.461 -10.562 1 89.94 183 LEU A CA 1
ATOM 1446 C C . LEU A 1 183 ? 0.409 9.312 -10.695 1 89.94 183 LEU A C 1
ATOM 1448 O O . LEU A 1 183 ? -0.744 9.531 -11.078 1 89.94 183 LEU A O 1
ATOM 1452 N N . CYS A 1 184 ? 0.857 8.102 -10.406 1 94.38 184 CYS A N 1
ATOM 1453 C CA . CYS A 1 184 ? 0.012 6.918 -10.531 1 94.38 184 CYS A CA 1
ATOM 1454 C C . CYS A 1 184 ? -0.393 6.387 -9.164 1 94.38 184 CYS A C 1
ATOM 1456 O O . CYS A 1 184 ? 0.447 6.254 -8.273 1 94.38 184 CYS A O 1
ATOM 1458 N N . PHE A 1 185 ? -1.695 6.055 -9.016 1 95.5 185 PHE A N 1
ATOM 1459 C CA . PHE A 1 185 ? -2.271 5.574 -7.766 1 95.5 185 PHE A CA 1
ATOM 1460 C C . PHE A 1 185 ? -3.154 4.355 -8.008 1 95.5 185 PHE A C 1
ATOM 1462 O O . PHE A 1 185 ? -3.568 4.098 -9.141 1 95.5 185 PHE A O 1
ATOM 1469 N N . GLU A 1 186 ? -3.318 3.559 -6.918 1 97.56 186 GLU A N 1
ATOM 1470 C CA . GLU A 1 186 ? -4.344 2.527 -7.035 1 97.56 186 GLU A CA 1
ATOM 1471 C C . GLU A 1 186 ? -5.695 3.133 -7.41 1 97.56 186 GLU A C 1
ATOM 1473 O O . GLU A 1 186 ? -6.027 4.234 -6.973 1 97.56 186 GLU A O 1
ATOM 1478 N N . PHE A 1 187 ? -6.418 2.461 -8.266 1 97 187 PHE A N 1
ATOM 1479 C CA . PHE A 1 187 ? -7.73 2.93 -8.695 1 97 187 PHE A CA 1
ATOM 1480 C C . PHE A 1 187 ? -8.805 2.533 -7.691 1 97 187 PHE A C 1
ATOM 1482 O O . PHE A 1 187 ? -8.906 1.365 -7.312 1 97 187 PHE A O 1
ATOM 1489 N N . MET A 1 188 ? -9.523 3.496 -7.23 1 96.19 188 MET A N 1
ATOM 1490 C CA . MET A 1 188 ? -10.609 3.279 -6.273 1 96.19 188 MET A CA 1
ATOM 1491 C C . MET A 1 188 ? -11.945 3.154 -6.984 1 96.19 188 MET A C 1
ATOM 1493 O O . MET A 1 188 ? -12.602 4.16 -7.273 1 96.19 188 MET A O 1
ATOM 1497 N N . HIS A 1 189 ? -12.414 1.932 -7.145 1 93.12 189 HIS A N 1
ATOM 1498 C CA . HIS A 1 189 ? -13.516 1.596 -8.047 1 93.12 189 HIS A CA 1
ATOM 1499 C C . HIS A 1 189 ? -14.844 2.113 -7.504 1 93.12 189 HIS A C 1
ATOM 1501 O O . HIS A 1 189 ? -15.758 2.402 -8.281 1 93.12 189 HIS A O 1
ATOM 1507 N N . ALA A 1 190 ? -14.938 2.283 -6.188 1 94.88 190 ALA A N 1
ATOM 1508 C CA . ALA A 1 190 ? -16.234 2.621 -5.598 1 94.88 190 ALA A CA 1
ATOM 1509 C C . ALA A 1 190 ? -16.391 4.133 -5.461 1 94.88 190 ALA A C 1
ATOM 1511 O O . ALA A 1 190 ? -17.359 4.605 -4.859 1 94.88 190 ALA A O 1
ATOM 1512 N N . GLY A 1 191 ? -15.406 4.949 -5.949 1 93.75 191 GLY A N 1
ATOM 1513 C CA . GLY A 1 191 ? -15.516 6.398 -5.953 1 93.75 191 GLY A CA 1
ATOM 1514 C C . GLY A 1 191 ? -15.125 7.031 -4.629 1 93.75 191 GLY A C 1
ATOM 1515 O O . GLY A 1 191 ? -14.375 6.438 -3.852 1 93.75 191 GLY A O 1
ATOM 1516 N N . SER A 1 192 ? -15.57 8.297 -4.461 1 94.75 192 SER A N 1
ATOM 1517 C CA . SER A 1 192 ? -15.203 9.062 -3.273 1 94.75 192 SER A CA 1
ATOM 1518 C C . SER A 1 192 ? -16.375 9.164 -2.301 1 94.75 192 SER A C 1
ATOM 1520 O O . SER A 1 192 ? -17.516 8.883 -2.664 1 94.75 192 SER A O 1
ATOM 1522 N N . LEU A 1 193 ? -16.109 9.516 -1.062 1 96.94 193 LEU A N 1
ATOM 1523 C CA . LEU A 1 193 ? -17.141 9.766 -0.068 1 96.94 193 LEU A CA 1
ATOM 1524 C C . LEU A 1 193 ? -18.062 10.891 -0.52 1 96.94 193 LEU A C 1
ATOM 1526 O O . LEU A 1 193 ? -19.266 10.859 -0.252 1 96.94 193 LEU A O 1
ATOM 1530 N N . ASP A 1 194 ? -17.5 11.891 -1.2 1 94.81 194 ASP A N 1
ATOM 1531 C CA . ASP A 1 194 ? -18.297 12.977 -1.739 1 94.81 194 ASP A CA 1
ATOM 1532 C C . ASP A 1 194 ? -19.359 12.453 -2.715 1 94.81 194 ASP A C 1
ATOM 1534 O O . ASP A 1 194 ? -20.516 12.859 -2.652 1 94.81 194 ASP A O 1
ATOM 1538 N N . GLN A 1 195 ? -18.969 11.594 -3.594 1 94.12 195 GLN A N 1
ATOM 1539 C CA . GLN A 1 195 ? -19.891 10.992 -4.543 1 94.12 195 GLN A CA 1
ATOM 1540 C C . GLN A 1 195 ? -20.953 10.164 -3.828 1 94.12 195 GLN A C 1
ATOM 1542 O O . GLN A 1 195 ? -22.125 10.172 -4.223 1 94.12 195 GLN A O 1
ATOM 1547 N N . LEU A 1 196 ? -20.531 9.453 -2.805 1 95.44 196 LEU A N 1
ATOM 1548 C CA . LEU A 1 196 ? -21.484 8.68 -2.018 1 95.44 196 LEU A CA 1
ATOM 1549 C C . LEU A 1 196 ? -22.547 9.586 -1.396 1 95.44 196 LEU A C 1
ATOM 1551 O O . LEU A 1 196 ? -23.734 9.281 -1.443 1 95.44 196 LEU A O 1
ATOM 1555 N N . PHE A 1 197 ? -22.125 10.719 -0.835 1 94.69 197 PHE A N 1
ATOM 1556 C CA . PHE A 1 197 ? -23.047 11.664 -0.215 1 94.69 197 PHE A CA 1
ATOM 1557 C C . PHE A 1 197 ? -24.031 12.211 -1.239 1 94.69 197 PHE A C 1
ATOM 1559 O O . PHE A 1 197 ? -25.203 12.422 -0.924 1 94.69 197 PHE A O 1
ATOM 1566 N N . ARG A 1 198 ? -23.594 12.398 -2.412 1 92.44 198 ARG A N 1
ATOM 1567 C CA . ARG A 1 198 ? -24.422 12.984 -3.455 1 92.44 198 ARG A CA 1
ATOM 1568 C C . ARG A 1 198 ? -25.406 11.953 -4.012 1 92.44 198 ARG A C 1
ATOM 1570 O O . ARG A 1 198 ? -26.547 12.289 -4.344 1 92.44 198 ARG A O 1
ATOM 1577 N N . LYS A 1 199 ? -24.953 10.766 -4.141 1 90.88 199 LYS A N 1
ATOM 1578 C CA . LYS A 1 199 ? -25.734 9.719 -4.781 1 90.88 199 LYS A CA 1
ATOM 1579 C C . LYS A 1 199 ? -26.75 9.117 -3.811 1 90.88 199 LYS A C 1
ATOM 1581 O O . LYS A 1 199 ? -27.828 8.68 -4.219 1 90.88 199 LYS A O 1
ATOM 1586 N N . SER A 1 200 ? -26.359 9.055 -2.598 1 85.31 200 SER A N 1
ATOM 1587 C CA . SER A 1 200 ? -27.188 8.359 -1.628 1 85.31 200 SER A CA 1
ATOM 1588 C C . SER A 1 200 ? -28.422 9.18 -1.265 1 85.31 200 SER A C 1
ATOM 1590 O O . SER A 1 200 ? -28.312 10.359 -0.922 1 85.31 200 SER A O 1
ATOM 1592 N N . GLU A 1 201 ? -29.531 8.539 -1.417 1 82.81 201 GLU A N 1
ATOM 1593 C CA . GLU A 1 201 ? -30.781 9.172 -1.012 1 82.81 201 GLU A CA 1
ATOM 1594 C C . GLU A 1 201 ? -31.094 8.875 0.45 1 82.81 201 GLU A C 1
ATOM 1596 O O . GLU A 1 201 ? -31.891 9.586 1.077 1 82.81 201 GLU A O 1
ATOM 1601 N N . VAL A 1 202 ? -30.562 7.789 0.9 1 82.38 202 VAL A N 1
ATOM 1602 C CA . VAL A 1 202 ? -30.812 7.363 2.273 1 82.38 202 VAL A CA 1
ATOM 1603 C C . VAL A 1 202 ? -29.547 7.512 3.104 1 82.38 202 VAL A C 1
ATOM 1605 O O . VAL A 1 202 ? -28.453 7.242 2.615 1 82.38 202 VAL A O 1
ATOM 1608 N N . PRO A 1 203 ? -29.797 7.961 4.348 1 88.12 203 PRO A N 1
ATOM 1609 C CA . PRO A 1 203 ? -28.641 8.086 5.238 1 88.12 203 PRO A CA 1
ATOM 1610 C C . PRO A 1 203 ? -27.953 6.746 5.5 1 88.12 203 PRO A C 1
ATOM 1612 O O . PRO A 1 203 ? -28.594 5.699 5.484 1 88.12 203 PRO A O 1
ATOM 1615 N N . LEU A 1 204 ? -26.656 6.844 5.707 1 92.25 204 LEU A N 1
ATOM 1616 C CA . LEU A 1 204 ? -25.906 5.668 6.137 1 92.25 204 LEU A CA 1
ATOM 1617 C C . LEU A 1 204 ? -26.328 5.227 7.531 1 92.25 204 LEU A C 1
ATOM 1619 O O . LEU A 1 204 ? -26.719 6.059 8.359 1 92.25 204 LEU A O 1
ATOM 1623 N N . SER A 1 205 ? -26.406 3.924 7.699 1 94.25 205 SER A N 1
ATOM 1624 C CA . SER A 1 205 ? -26.578 3.48 9.078 1 94.25 205 SER A CA 1
ATOM 1625 C C . SER A 1 205 ? -25.422 3.957 9.961 1 94.25 205 SER A C 1
ATOM 1627 O O . SER A 1 205 ? -24.312 4.16 9.477 1 94.25 205 SER A O 1
ATOM 1629 N N . LEU A 1 206 ? -25.688 4.148 11.227 1 95.69 206 LEU A N 1
ATOM 1630 C CA . LEU A 1 206 ? -24.656 4.641 12.141 1 95.69 206 LEU A CA 1
ATOM 1631 C C . LEU A 1 206 ? -23.5 3.648 12.25 1 95.69 206 LEU A C 1
ATOM 1633 O O . LEU A 1 206 ? -22.344 4.047 12.422 1 95.69 206 LEU A O 1
ATOM 1637 N N . GLY A 1 207 ? -23.812 2.334 12.156 1 96.25 207 GLY A N 1
ATOM 1638 C CA . GLY A 1 207 ? -22.75 1.342 12.141 1 96.25 207 GLY A CA 1
ATOM 1639 C C . GLY A 1 207 ? -21.75 1.545 11.016 1 96.25 207 GLY A C 1
ATOM 1640 O O . GLY A 1 207 ? -20.547 1.544 11.242 1 96.25 207 GLY A O 1
ATOM 1641 N N . VAL A 1 208 ? -22.266 1.753 9.844 1 96.06 208 VAL A N 1
ATOM 1642 C CA . VAL A 1 208 ? -21.438 1.959 8.656 1 96.06 208 VAL A CA 1
ATOM 1643 C C . VAL A 1 208 ? -20.703 3.293 8.773 1 96.06 208 VAL A C 1
ATOM 1645 O O . VAL A 1 208 ? -19.5 3.369 8.5 1 96.06 208 VAL A O 1
ATOM 1648 N N . ALA A 1 209 ? -21.438 4.336 9.203 1 97.75 209 ALA A N 1
ATOM 1649 C CA . ALA A 1 209 ? -20.859 5.668 9.336 1 97.75 209 ALA A CA 1
ATOM 1650 C C . ALA A 1 209 ? -19.703 5.664 10.328 1 97.75 209 ALA A C 1
ATOM 1652 O O . ALA A 1 209 ? -18.656 6.289 10.086 1 97.75 209 ALA A O 1
ATOM 1653 N N . LEU A 1 210 ? -19.906 4.988 11.406 1 98.38 210 LEU A N 1
ATOM 1654 C CA . LEU A 1 210 ? -18.875 4.918 12.445 1 98.38 210 LEU A CA 1
ATOM 1655 C C . LEU A 1 210 ? -17.656 4.152 11.961 1 98.38 210 LEU A C 1
ATOM 1657 O O . LEU A 1 210 ? -16.516 4.516 12.273 1 98.38 210 LEU A O 1
ATOM 1661 N N . GLU A 1 211 ? -17.828 3.115 11.188 1 97.75 211 GLU A N 1
ATOM 1662 C CA . GLU A 1 211 ? -16.719 2.389 10.602 1 97.75 211 GLU A CA 1
ATOM 1663 C C . GLU A 1 211 ? -15.914 3.281 9.656 1 97.75 211 GLU A C 1
ATOM 1665 O O . GLU A 1 211 ? -14.68 3.24 9.648 1 97.75 211 GLU A O 1
ATOM 1670 N N . MET A 1 212 ? -16.609 4.035 8.891 1 98.44 212 MET A N 1
ATOM 1671 C CA . MET A 1 212 ? -15.953 4.969 7.977 1 98.44 212 MET A CA 1
ATOM 1672 C C . MET A 1 212 ? -15.164 6.02 8.75 1 98.44 212 MET A C 1
ATOM 1674 O O . MET A 1 212 ? -14.031 6.348 8.383 1 98.44 212 MET A O 1
ATOM 1678 N N . ALA A 1 213 ? -15.766 6.559 9.781 1 98.81 213 ALA A N 1
ATOM 1679 C CA . ALA A 1 213 ? -15.07 7.52 10.633 1 98.81 213 ALA A CA 1
ATOM 1680 C C . ALA A 1 213 ? -13.789 6.918 11.203 1 98.81 213 ALA A C 1
ATOM 1682 O O . ALA A 1 213 ? -12.75 7.578 11.242 1 98.81 213 ALA A O 1
ATOM 1683 N N . LEU A 1 214 ? -13.883 5.676 11.633 1 98.81 214 LEU A N 1
ATOM 1684 C CA . LEU A 1 214 ? -12.727 4.969 12.18 1 98.81 214 LEU A CA 1
ATOM 1685 C C . LEU A 1 214 ? -11.641 4.793 11.117 1 98.81 214 LEU A C 1
ATOM 1687 O O . LEU A 1 214 ? -10.453 4.906 11.414 1 98.81 214 LEU A O 1
ATOM 1691 N N . ASP A 1 215 ? -12.047 4.473 9.891 1 98.62 215 ASP A N 1
ATOM 1692 C CA . ASP A 1 215 ? -11.078 4.348 8.805 1 98.62 215 ASP A CA 1
ATOM 1693 C C . ASP A 1 215 ? -10.266 5.629 8.641 1 98.62 215 ASP A C 1
ATOM 1695 O O . ASP A 1 215 ? -9.039 5.582 8.547 1 98.62 215 ASP A O 1
ATOM 1699 N N . VAL A 1 216 ? -10.938 6.781 8.68 1 98.69 216 VAL A N 1
ATOM 1700 C CA . VAL A 1 216 ? -10.289 8.078 8.547 1 98.69 216 VAL A CA 1
ATOM 1701 C C . VAL A 1 216 ? -9.359 8.312 9.742 1 98.69 216 VAL A C 1
ATOM 1703 O O . VAL A 1 216 ? -8.203 8.711 9.562 1 98.69 216 VAL A O 1
ATOM 1706 N N . ALA A 1 217 ? -9.891 8.062 10.898 1 98.88 217 ALA A N 1
ATOM 1707 C CA . ALA A 1 217 ? -9.109 8.281 12.117 1 98.88 217 ALA A CA 1
ATOM 1708 C C . ALA A 1 217 ? -7.84 7.434 12.117 1 98.88 217 ALA A C 1
ATOM 1710 O O . ALA A 1 217 ? -6.77 7.902 12.508 1 98.88 217 ALA A O 1
ATOM 1711 N N . ARG A 1 218 ? -7.914 6.238 11.703 1 98.62 218 ARG A N 1
ATOM 1712 C CA . ARG A 1 218 ? -6.77 5.336 11.672 1 98.62 218 ARG A CA 1
ATOM 1713 C C . ARG A 1 218 ? -5.734 5.789 10.648 1 98.62 218 ARG A C 1
ATOM 1715 O O . ARG A 1 218 ? -4.535 5.801 10.938 1 98.62 218 ARG A O 1
ATOM 1722 N N . GLY A 1 219 ? -6.168 6.137 9.469 1 97.94 219 GLY A N 1
ATOM 1723 C CA . GLY A 1 219 ? -5.25 6.695 8.492 1 97.94 219 GLY A CA 1
ATOM 1724 C C . GLY A 1 219 ? -4.543 7.945 8.977 1 97.94 219 GLY A C 1
ATOM 1725 O O . GLY A 1 219 ? -3.33 8.086 8.812 1 97.94 219 GLY A O 1
ATOM 1726 N N . MET A 1 220 ? -5.297 8.805 9.602 1 97.12 220 MET A N 1
ATOM 1727 C CA . MET A 1 220 ? -4.727 10.062 10.086 1 97.12 220 MET A CA 1
ATOM 1728 C C . MET A 1 220 ? -3.805 9.812 11.273 1 97.12 220 MET A C 1
ATOM 1730 O O . MET A 1 220 ? -2.805 10.508 11.445 1 97.12 220 MET A O 1
ATOM 1734 N N . SER A 1 221 ? -4.191 8.891 12.141 1 97.44 221 SER A N 1
ATOM 1735 C CA . SER A 1 221 ? -3.312 8.516 13.242 1 97.44 221 SER A CA 1
ATOM 1736 C C . SER A 1 221 ? -1.945 8.07 12.734 1 97.44 221 SER A C 1
ATOM 1738 O O . SER A 1 221 ? -0.917 8.422 13.312 1 97.44 221 SER A O 1
ATOM 1740 N N . TYR A 1 222 ? -1.923 7.312 11.672 1 95.25 222 TYR A N 1
ATOM 1741 C CA . TYR A 1 222 ? -0.693 6.891 11.008 1 95.25 222 TYR A CA 1
ATOM 1742 C C . TYR A 1 222 ? 0.104 8.094 10.516 1 95.25 222 TYR A C 1
ATOM 1744 O O . TYR A 1 222 ? 1.299 8.211 10.797 1 95.25 222 TYR A O 1
ATOM 1752 N N . LEU A 1 223 ? -0.534 9.008 9.828 1 91.44 223 LEU A N 1
ATOM 1753 C CA . LEU A 1 223 ? 0.13 10.172 9.258 1 91.44 223 LEU A CA 1
ATOM 1754 C C . LEU A 1 223 ? 0.682 11.078 10.352 1 91.44 223 LEU A C 1
ATOM 1756 O O . LEU A 1 223 ? 1.843 11.492 10.297 1 91.44 223 LEU A O 1
ATOM 1760 N N . HIS A 1 224 ? -0.16 11.336 11.336 1 90.44 224 HIS A N 1
ATOM 1761 C CA . HIS A 1 224 ? 0.234 12.227 12.414 1 90.44 224 HIS A CA 1
ATOM 1762 C C . HIS A 1 224 ? 1.308 11.594 13.297 1 90.44 224 HIS A C 1
ATOM 1764 O O . HIS A 1 224 ? 2.014 12.297 14.023 1 90.44 224 HIS A O 1
ATOM 1770 N N . GLY A 1 225 ? 1.388 10.281 13.25 1 85.38 225 GLY A N 1
ATOM 1771 C CA . GLY A 1 225 ? 2.348 9.562 14.078 1 85.38 225 GLY A CA 1
ATOM 1772 C C . GLY A 1 225 ? 3.686 9.359 13.391 1 85.38 225 GLY A C 1
ATOM 1773 O O . GLY A 1 225 ? 4.621 8.828 13.992 1 85.38 225 GLY A O 1
ATOM 1774 N N . ARG A 1 226 ? 3.732 9.805 12.172 1 78.88 226 ARG A N 1
ATOM 1775 C CA . ARG A 1 226 ? 4.973 9.609 11.43 1 78.88 226 ARG A CA 1
ATOM 1776 C C . ARG A 1 226 ? 6.121 10.391 12.062 1 78.88 226 ARG A C 1
ATOM 1778 O O . ARG A 1 226 ? 5.93 11.508 12.531 1 78.88 226 ARG A O 1
ATOM 1785 N N . LYS A 1 227 ? 7.227 9.758 12.125 1 64.31 227 LYS A N 1
ATOM 1786 C CA . LYS A 1 227 ? 8.453 10.344 12.641 1 64.31 227 LYS A CA 1
ATOM 1787 C C . LYS A 1 227 ? 9.453 10.625 11.523 1 64.31 227 LYS A C 1
ATOM 1789 O O . LYS A 1 227 ? 9.477 9.906 10.516 1 64.31 227 LYS A O 1
ATOM 1794 N N . PRO A 1 228 ? 10.258 11.633 11.555 1 56.88 228 PRO A N 1
ATOM 1795 C CA . PRO A 1 228 ? 10.492 12.531 12.68 1 56.88 228 PRO A CA 1
ATOM 1796 C C . PRO A 1 228 ? 9.453 13.641 12.773 1 56.88 228 PRO A C 1
ATOM 1798 O O . PRO A 1 228 ? 9.32 14.289 13.82 1 56.88 228 PRO A O 1
ATOM 1801 N N . LEU A 1 229 ? 8.695 13.859 11.664 1 62.09 229 LEU A N 1
ATOM 1802 C CA . LEU A 1 229 ? 7.664 14.883 11.672 1 62.09 229 LEU A CA 1
ATOM 1803 C C . LEU A 1 229 ? 6.312 14.305 11.273 1 62.09 229 LEU A C 1
ATOM 1805 O O . LEU A 1 229 ? 6.234 13.469 10.375 1 62.09 229 LEU A O 1
ATOM 1809 N N . PRO A 1 230 ? 5.312 14.781 12 1 74.38 230 PRO A N 1
ATOM 1810 C CA . PRO A 1 230 ? 3.977 14.352 11.57 1 74.38 230 PRO A CA 1
ATOM 1811 C C . PRO A 1 230 ? 3.619 14.836 10.172 1 74.38 230 PRO A C 1
ATOM 1813 O O . PRO A 1 230 ? 4.082 15.891 9.742 1 74.38 230 PRO A O 1
ATOM 1816 N N . VAL A 1 231 ? 2.988 14.023 9.508 1 80.94 231 VAL A N 1
ATOM 1817 C CA . VAL A 1 231 ? 2.445 14.422 8.211 1 80.94 231 VAL A CA 1
ATOM 1818 C C . VAL A 1 231 ? 1.062 15.039 8.406 1 80.94 231 VAL A C 1
ATOM 1820 O O . VAL A 1 231 ? 0.132 14.367 8.859 1 80.94 231 VAL A O 1
ATOM 1823 N N . ILE A 1 232 ? 0.94 16.344 8.133 1 82.75 232 ILE A N 1
ATOM 1824 C CA . ILE A 1 232 ? -0.339 17.031 8.18 1 82.75 232 ILE A CA 1
ATOM 1825 C C . ILE A 1 232 ? -0.992 17.016 6.801 1 82.75 232 ILE A C 1
ATOM 1827 O O . ILE A 1 232 ? -0.366 17.391 5.809 1 82.75 232 ILE A O 1
ATOM 1831 N N . HIS A 1 233 ? -2.176 16.516 6.656 1 88.19 233 HIS A N 1
ATOM 1832 C CA . HIS A 1 233 ? -2.846 16.375 5.371 1 88.19 233 HIS A CA 1
ATOM 1833 C C . HIS A 1 233 ? -3.219 17.719 4.777 1 88.19 233 HIS A C 1
ATOM 1835 O O . HIS A 1 233 ? -2.92 18 3.615 1 88.19 233 HIS A O 1
ATOM 1841 N N . ARG A 1 234 ? -3.936 18.609 5.582 1 82.06 234 ARG A N 1
ATOM 1842 C CA . ARG A 1 234 ? -4.223 20.016 5.324 1 82.06 234 ARG A CA 1
ATOM 1843 C C . ARG A 1 234 ? -5.418 20.172 4.391 1 82.06 234 ARG A C 1
ATOM 1845 O O . ARG A 1 234 ? -5.984 21.266 4.273 1 82.06 234 ARG A O 1
ATOM 1852 N N . ASP A 1 235 ? -5.895 19.094 3.762 1 86.75 235 ASP A N 1
ATOM 1853 C CA . ASP A 1 235 ? -7.023 19.203 2.84 1 86.75 235 ASP A CA 1
ATOM 1854 C C . ASP A 1 235 ? -7.965 18.016 2.986 1 86.75 235 ASP A C 1
ATOM 1856 O O . ASP A 1 235 ? -8.375 17.422 1.99 1 86.75 235 ASP A O 1
ATOM 1860 N N . LEU A 1 236 ? -8.234 17.609 4.168 1 93.19 236 LEU A N 1
ATOM 1861 C CA . LEU A 1 236 ? -9.188 16.531 4.426 1 93.19 236 LEU A CA 1
ATOM 1862 C C . LEU A 1 236 ? -10.609 16.984 4.113 1 93.19 236 LEU A C 1
ATOM 1864 O O . LEU A 1 236 ? -11.078 18 4.637 1 93.19 236 LEU A O 1
ATOM 1868 N N . LYS A 1 237 ? -11.266 16.359 3.219 1 94.44 237 LYS A N 1
ATOM 1869 C CA . LYS A 1 237 ? -12.633 16.578 2.775 1 94.44 237 LYS A CA 1
ATOM 1870 C C . LYS A 1 237 ? -13.203 15.328 2.096 1 94.44 237 LYS A C 1
ATOM 1872 O O . LYS A 1 237 ? -12.453 14.438 1.7 1 94.44 237 LYS A O 1
ATOM 1877 N N . PRO A 1 238 ? -14.484 15.227 1.983 1 95.94 238 PRO A N 1
ATOM 1878 C CA . PRO A 1 238 ? -15.094 14.016 1.433 1 95.94 238 PRO A CA 1
ATOM 1879 C C . PRO A 1 238 ? -14.57 13.672 0.04 1 95.94 238 PRO A C 1
ATOM 1881 O O . PRO A 1 238 ? -14.453 12.492 -0.308 1 95.94 238 PRO A O 1
ATOM 1884 N N . GLY A 1 239 ? -14.125 14.672 -0.722 1 92.88 239 GLY A N 1
ATOM 1885 C CA . GLY A 1 239 ? -13.625 14.445 -2.066 1 92.88 239 GLY A CA 1
ATOM 1886 C C . GLY A 1 239 ? -12.266 13.773 -2.086 1 92.88 239 GLY A C 1
ATOM 1887 O O . GLY A 1 239 ? -11.852 13.219 -3.109 1 92.88 239 GLY A O 1
ATOM 1888 N N . ASN A 1 240 ? -11.539 13.797 -0.959 1 92.25 240 ASN A N 1
ATOM 1889 C CA . ASN A 1 240 ? -10.219 13.195 -0.847 1 92.25 240 ASN A CA 1
ATOM 1890 C C . ASN A 1 240 ? -10.258 11.898 -0.046 1 92.25 240 ASN A C 1
ATOM 1892 O O . ASN A 1 240 ? -9.219 11.367 0.341 1 92.25 240 ASN A O 1
ATOM 1896 N N . LEU A 1 241 ? -11.484 11.445 0.271 1 97.19 241 LEU A N 1
ATOM 1897 C CA . LEU A 1 241 ? -11.711 10.148 0.914 1 97.19 241 LEU A CA 1
ATOM 1898 C C . LEU A 1 241 ? -12.344 9.164 -0.061 1 97.19 241 LEU A C 1
ATOM 1900 O O . LEU A 1 241 ? -13.484 9.344 -0.48 1 97.19 241 LEU A O 1
ATOM 1904 N N . MET A 1 242 ? -11.547 8.141 -0.346 1 97.12 242 MET A N 1
ATOM 1905 C CA . MET A 1 242 ? -11.938 7.211 -1.402 1 97.12 242 MET A CA 1
ATOM 1906 C C . MET A 1 242 ? -12.516 5.93 -0.812 1 97.12 242 MET A C 1
ATOM 1908 O O . MET A 1 242 ? -12.07 5.469 0.24 1 97.12 242 MET A O 1
ATOM 1912 N N . LEU A 1 243 ? -13.414 5.336 -1.553 1 96.81 243 LEU A N 1
ATOM 1913 C CA . LEU A 1 243 ? -14.133 4.16 -1.071 1 96.81 243 LEU A CA 1
ATOM 1914 C C . LEU A 1 243 ? -13.539 2.885 -1.664 1 96.81 243 LEU A C 1
ATOM 1916 O O . LEU A 1 243 ? -13.242 2.832 -2.859 1 96.81 243 LEU A O 1
ATOM 1920 N N . THR A 1 244 ? -13.312 1.906 -0.793 1 95 244 THR A N 1
ATOM 1921 C CA . THR A 1 244 ? -13.07 0.551 -1.272 1 95 244 THR A CA 1
ATOM 1922 C C . THR A 1 244 ? -14.375 -0.129 -1.67 1 95 244 THR A C 1
ATOM 1924 O O . THR A 1 244 ? -15.461 0.398 -1.409 1 95 244 THR A O 1
ATOM 1927 N N . ARG A 1 245 ? -14.258 -1.308 -2.275 1 92 245 ARG A N 1
ATOM 1928 C CA . ARG A 1 245 ? -15.438 -2.086 -2.656 1 92 245 ARG A CA 1
ATOM 1929 C C . ARG A 1 245 ? -16.219 -2.535 -1.426 1 92 245 ARG A C 1
ATOM 1931 O O . ARG A 1 245 ? -17.406 -2.828 -1.516 1 92 245 ARG A O 1
ATOM 1938 N N . ALA A 1 246 ? -15.609 -2.58 -0.285 1 93.12 246 ALA A N 1
ATOM 1939 C CA . ALA A 1 246 ? -16.25 -2.994 0.963 1 93.12 246 ALA A CA 1
ATOM 1940 C C . ALA A 1 246 ? -16.766 -1.789 1.743 1 93.12 246 ALA A C 1
ATOM 1942 O O . ALA A 1 246 ? -17.016 -1.881 2.947 1 93.12 246 ALA A O 1
ATOM 1943 N N . MET A 1 247 ? -16.812 -0.614 1.137 1 93.56 247 MET A N 1
ATOM 1944 C CA . MET A 1 247 ? -17.328 0.614 1.725 1 93.56 247 MET A CA 1
ATOM 1945 C C . MET A 1 247 ? -16.469 1.077 2.889 1 93.56 247 MET A C 1
ATOM 1947 O O . MET A 1 247 ? -16.984 1.544 3.906 1 93.56 247 MET A O 1
ATOM 1951 N N . ARG A 1 248 ? -15.234 0.781 2.791 1 96.56 248 ARG A N 1
ATOM 1952 C CA . ARG A 1 248 ? -14.242 1.352 3.691 1 96.56 248 ARG A CA 1
ATOM 1953 C C . ARG A 1 248 ? -13.539 2.543 3.049 1 96.56 248 ARG A C 1
ATOM 1955 O O . ARG A 1 248 ? -13.609 2.73 1.832 1 96.56 248 ARG A O 1
ATOM 1962 N N . LEU A 1 249 ? -12.898 3.334 3.889 1 98.38 249 LEU A N 1
ATOM 1963 C CA . LEU A 1 249 ? -12.352 4.574 3.355 1 98.38 249 LEU A CA 1
ATOM 1964 C C . LEU A 1 249 ? -10.82 4.539 3.354 1 98.38 249 LEU A C 1
ATOM 1966 O O . LEU A 1 249 ? -10.211 4.023 4.293 1 98.38 249 LEU A O 1
ATOM 1970 N N . LYS A 1 250 ? -10.203 5.047 2.309 1 98.06 250 LYS A N 1
ATOM 1971 C CA . LYS A 1 250 ? -8.789 5.371 2.207 1 98.06 250 LYS A CA 1
ATOM 1972 C C . LYS A 1 250 ? -8.578 6.859 1.951 1 98.06 250 LYS A C 1
ATOM 1974 O O . LYS A 1 250 ? -9.344 7.48 1.209 1 98.06 250 LYS A O 1
ATOM 1979 N N . ILE A 1 251 ? -7.59 7.402 2.566 1 96.69 251 ILE A N 1
ATOM 1980 C CA . ILE A 1 251 ? -7.27 8.82 2.434 1 96.69 251 ILE A CA 1
ATOM 1981 C C . ILE A 1 251 ? -6.383 9.039 1.211 1 96.69 251 ILE A C 1
ATOM 1983 O O . ILE A 1 251 ? -5.371 8.352 1.038 1 96.69 251 ILE A O 1
ATOM 1987 N N . GLY A 1 252 ? -6.812 9.828 0.309 1 91.5 252 GLY A N 1
ATOM 1988 C CA . GLY A 1 252 ? -6.027 10.188 -0.861 1 91.5 252 GLY A CA 1
ATOM 1989 C C . GLY A 1 252 ? -5.695 11.664 -0.932 1 91.5 252 GLY A C 1
ATOM 1990 O O . GLY A 1 252 ? -6.051 12.43 -0.032 1 91.5 252 GLY A O 1
ATOM 1991 N N . ASP A 1 253 ? -4.859 12.008 -1.983 1 79.25 253 ASP A N 1
ATOM 1992 C CA . ASP A 1 253 ? -4.527 13.375 -2.367 1 79.25 253 ASP A CA 1
ATOM 1993 C C . ASP A 1 253 ? -3.783 14.094 -1.243 1 79.25 253 ASP A C 1
ATOM 1995 O O . ASP A 1 253 ? -4.242 15.125 -0.749 1 79.25 253 ASP A O 1
ATOM 1999 N N . PHE A 1 254 ? -2.688 13.602 -0.805 1 71.38 254 PHE A N 1
ATOM 2000 C CA . PHE A 1 254 ? -1.849 14.234 0.207 1 71.38 254 PHE A CA 1
ATOM 2001 C C . PHE A 1 254 ? -1.296 15.555 -0.296 1 71.38 254 PHE A C 1
ATOM 2003 O O . PHE A 1 254 ? -0.657 15.609 -1.35 1 71.38 254 PHE A O 1
ATOM 2010 N N . GLY A 1 255 ? -1.919 16.703 0.153 1 54.75 255 GLY A N 1
ATOM 2011 C CA . GLY A 1 255 ? -1.754 18.141 -0.015 1 54.75 255 GLY A CA 1
ATOM 2012 C C . GLY A 1 255 ? -0.547 18.5 -0.858 1 54.75 255 GLY A C 1
ATOM 2013 O O . GLY A 1 255 ? 0.314 19.266 -0.419 1 54.75 255 GLY A O 1
ATOM 2014 N N . LEU A 1 256 ? -0.015 17.625 -1.641 1 48.53 256 LEU A N 1
ATOM 2015 C CA . LEU A 1 256 ? 0.953 18.188 -2.568 1 48.53 256 LEU A CA 1
ATOM 2016 C C . LEU A 1 256 ? 0.568 19.625 -2.941 1 48.53 256 LEU A C 1
ATOM 2018 O O . LEU A 1 256 ? 1.438 20.469 -3.168 1 48.53 256 LEU A O 1
ATOM 2022 N N . SER A 1 257 ? -0.681 19.844 -3.146 1 42.44 257 SER A N 1
ATOM 2023 C CA . SER A 1 257 ? -1.136 21.094 -3.73 1 42.44 257 SER A CA 1
ATOM 2024 C C . SER A 1 257 ? -0.833 22.281 -2.812 1 42.44 257 SER A C 1
ATOM 2026 O O . SER A 1 257 ? -0.448 23.344 -3.279 1 42.44 257 SER A O 1
ATOM 2028 N N . LYS A 1 258 ? -1.215 22.156 -1.535 1 41.88 258 LYS A N 1
ATOM 2029 C CA . LYS A 1 258 ? -1.185 23.438 -0.818 1 41.88 258 LYS A CA 1
ATOM 2030 C C . LYS A 1 258 ? 0.245 23.953 -0.671 1 41.88 258 LYS A C 1
ATOM 2032 O O . LYS A 1 258 ? 0.485 25.156 -0.729 1 41.88 258 LYS A O 1
ATOM 2037 N N . THR A 1 259 ? 1.107 22.969 -0.459 1 39.91 259 THR A N 1
ATOM 2038 C CA . THR A 1 259 ? 2.461 23.516 -0.413 1 39.91 259 THR A CA 1
ATOM 2039 C C . THR A 1 259 ? 2.816 24.203 -1.732 1 39.91 259 THR A C 1
ATOM 2041 O O . THR A 1 259 ? 3.48 25.234 -1.741 1 39.91 259 THR A O 1
ATOM 2044 N N . LEU A 1 260 ? 2.266 23.594 -2.768 1 38.59 260 LEU A N 1
ATOM 2045 C CA . LEU A 1 260 ? 2.539 24.203 -4.062 1 38.59 260 LEU A CA 1
ATOM 2046 C C . LEU A 1 260 ? 1.696 25.453 -4.266 1 38.59 260 LEU A C 1
ATOM 2048 O O . LEU A 1 260 ? 2.102 26.375 -4.98 1 38.59 260 LEU A O 1
ATOM 2052 N N . SER A 1 261 ? 0.434 25.422 -3.793 1 37.19 261 SER A N 1
ATOM 2053 C CA . SER A 1 261 ? -0.461 26.547 -4.023 1 37.19 261 SER A CA 1
ATOM 2054 C C . SER A 1 261 ? -0.05 27.766 -3.191 1 37.19 261 SER A C 1
ATOM 2056 O O . SER A 1 261 ? -0.361 28.891 -3.545 1 37.19 261 SER A O 1
ATOM 2058 N N . VAL A 1 262 ? 0.289 27.531 -1.949 1 35.12 262 VAL A N 1
ATOM 2059 C CA . VAL A 1 262 ? 0.483 28.703 -1.106 1 35.12 262 VAL A CA 1
ATOM 2060 C C . VAL A 1 262 ? 1.533 29.625 -1.731 1 35.12 262 VAL A C 1
ATOM 2062 O O . VAL A 1 262 ? 1.453 30.844 -1.604 1 35.12 262 VAL A O 1
ATOM 2065 N N . ARG A 1 263 ? 2.547 29.078 -2.299 1 34.22 263 ARG A N 1
ATOM 2066 C CA . ARG A 1 263 ? 3.57 30.031 -2.709 1 34.22 263 ARG A CA 1
ATOM 2067 C C . ARG A 1 263 ? 3.096 30.859 -3.898 1 34.22 263 ARG A C 1
ATOM 2069 O O . ARG A 1 263 ? 3.629 31.938 -4.16 1 34.22 263 ARG A O 1
ATOM 2076 N N . ASN A 1 264 ? 2.361 30.203 -4.789 1 33.25 264 ASN A N 1
ATOM 2077 C CA . ASN A 1 264 ? 2.049 31.047 -5.93 1 33.25 264 ASN A CA 1
ATOM 2078 C C . ASN A 1 264 ? 1.033 32.125 -5.562 1 33.25 264 ASN A C 1
ATOM 2080 O O . ASN A 1 264 ? 0.747 33.031 -6.367 1 33.25 264 ASN A O 1
ATOM 2084 N N . LYS A 1 265 ? 0.032 31.812 -4.684 1 33.62 265 LYS A N 1
ATOM 2085 C CA . LYS A 1 265 ? -0.927 32.906 -4.484 1 33.62 265 LYS A CA 1
ATOM 2086 C C . LYS A 1 265 ? -0.485 33.812 -3.357 1 33.62 265 LYS A C 1
ATOM 2088 O O . LYS A 1 265 ? -0.851 33.625 -2.199 1 33.62 265 LYS A O 1
ATOM 2093 N N . MET A 1 266 ? 0.691 34.156 -3.209 1 28.22 266 MET A N 1
ATOM 2094 C CA . MET A 1 266 ? 0.593 35.375 -2.393 1 28.22 266 MET A CA 1
ATOM 2095 C C . MET A 1 266 ? -0.476 36.312 -2.938 1 28.22 266 MET A C 1
ATOM 2097 O O . MET A 1 266 ? -0.425 36.688 -4.105 1 28.22 266 MET A O 1
ATOM 2101 N N . PRO A 1 267 ? -1.72 36.375 -2.334 1 30.09 267 PRO A N 1
ATOM 2102 C CA . PRO A 1 267 ? -2.562 37.469 -2.799 1 30.09 267 PRO A CA 1
ATOM 2103 C C . PRO A 1 267 ? -1.781 38.781 -2.994 1 30.09 267 PRO A C 1
ATOM 2105 O O . PRO A 1 267 ? -1.14 39.281 -2.059 1 30.09 267 PRO A O 1
ATOM 2108 N N . GLN A 1 268 ? -1.083 39.094 -4.051 1 29.59 268 GLN A N 1
ATOM 2109 C CA . GLN A 1 268 ? -0.898 40.531 -4.09 1 29.59 268 GLN A CA 1
ATOM 2110 C C . GLN A 1 268 ? -2.053 41.25 -3.4 1 29.59 268 GLN A C 1
ATOM 2112 O O . GLN A 1 268 ? -1.844 42 -2.43 1 29.59 268 GLN A O 1
ATOM 2117 N N . ASP A 1 269 ? -2.881 42.094 -4.234 1 28.75 269 ASP A N 1
ATOM 2118 C CA . ASP A 1 269 ? -3.996 42.938 -3.797 1 28.75 269 ASP A CA 1
ATOM 2119 C C . ASP A 1 269 ? -5.141 42.094 -3.254 1 28.75 269 ASP A C 1
ATOM 2121 O O . ASP A 1 269 ? -5.648 41.219 -3.949 1 28.75 269 ASP A O 1
ATOM 2125 N N . VAL A 1 270 ? -5.273 41.812 -1.938 1 31.75 270 VAL A N 1
ATOM 2126 C CA . VAL A 1 270 ? -6.445 41.375 -1.199 1 31.75 270 VAL A CA 1
ATOM 2127 C C . VAL A 1 270 ? -7.707 41.625 -2.018 1 31.75 270 VAL A C 1
ATOM 2129 O O . VAL A 1 270 ? -8.797 41.188 -1.654 1 31.75 270 VAL A O 1
ATOM 2132 N N . ASP A 1 271 ? -7.73 42.781 -2.811 1 29.19 271 ASP A N 1
ATOM 2133 C CA . ASP A 1 271 ? -8.969 43.188 -3.449 1 29.19 271 ASP A CA 1
ATOM 2134 C C . ASP A 1 271 ? -9.375 42.219 -4.562 1 29.19 271 ASP A C 1
ATOM 2136 O O . ASP A 1 271 ? -10.414 42.406 -5.203 1 29.19 271 ASP A O 1
ATOM 2140 N N . THR A 1 272 ? -8.398 41.906 -5.434 1 30.06 272 THR A N 1
ATOM 2141 C CA . THR A 1 272 ? -8.969 41.281 -6.617 1 30.06 272 THR A CA 1
ATOM 2142 C C . THR A 1 272 ? -9.594 39.938 -6.262 1 30.06 272 THR A C 1
ATOM 2144 O O . THR A 1 272 ? -9.07 39.188 -5.426 1 30.06 272 THR A O 1
ATOM 2147 N N . ASN A 1 273 ? -10.859 39.656 -6.754 1 28.47 273 ASN A N 1
ATOM 2148 C CA . ASN A 1 273 ? -11.766 38.531 -6.691 1 28.47 273 ASN A CA 1
ATOM 2149 C C . ASN A 1 273 ? -11.016 37.188 -6.867 1 28.47 273 ASN A C 1
ATOM 2151 O O . ASN A 1 273 ? -10.492 36.906 -7.945 1 28.47 273 ASN A O 1
ATOM 2155 N N . PHE A 1 274 ? -10.094 36.844 -6.043 1 30.7 274 PHE A N 1
ATOM 2156 C CA . PHE A 1 274 ? -9.727 35.406 -6.074 1 30.7 274 PHE A CA 1
ATOM 2157 C C . PHE A 1 274 ? -10.828 34.594 -6.723 1 30.7 274 PHE A C 1
ATOM 2159 O O . PHE A 1 274 ? -11.945 34.5 -6.207 1 30.7 274 PHE A O 1
ATOM 2166 N N . THR A 1 275 ? -10.992 34.75 -7.996 1 30.45 275 THR A N 1
ATOM 2167 C CA . THR A 1 275 ? -11.875 33.781 -8.672 1 30.45 275 THR A CA 1
ATOM 2168 C C . THR A 1 275 ? -11.875 32.438 -7.957 1 30.45 275 THR A C 1
ATOM 2170 O O . THR A 1 275 ? -10.812 31.875 -7.695 1 30.45 275 THR A O 1
ATOM 2173 N N . MET A 1 276 ? -12.852 32.125 -7.086 1 33.19 276 MET A N 1
ATOM 2174 C CA . MET A 1 276 ? -13.508 30.969 -6.457 1 33.19 276 MET A CA 1
ATOM 2175 C C . MET A 1 276 ? -13.297 29.703 -7.277 1 33.19 276 MET A C 1
ATOM 2177 O O . MET A 1 276 ? -14.25 29.141 -7.816 1 33.19 276 MET A O 1
ATOM 2181 N N . THR A 1 277 ? -12.484 29.719 -8.211 1 34.91 277 THR A N 1
ATOM 2182 C CA . THR A 1 277 ? -12.516 28.484 -9 1 34.91 277 THR A CA 1
ATOM 2183 C C . THR A 1 277 ? -12.555 27.266 -8.086 1 34.91 277 THR A C 1
ATOM 2185 O O . THR A 1 277 ? -12.688 27.391 -6.871 1 34.91 277 THR A O 1
ATOM 2188 N N . GLY A 1 278 ? -11.984 26 -8.547 1 41.19 278 GLY A N 1
ATOM 2189 C CA . GLY A 1 278 ? -12.172 24.594 -8.234 1 41.19 278 GLY A CA 1
ATOM 2190 C C . GLY A 1 278 ? -11.828 24.25 -6.797 1 41.19 278 GLY A C 1
ATOM 2191 O O . GLY A 1 278 ? -12.117 23.141 -6.332 1 41.19 278 GLY A O 1
ATOM 2192 N N . GLU A 1 279 ? -11.102 25.172 -5.961 1 48.03 279 GLU A N 1
ATOM 2193 C CA . GLU A 1 279 ? -10.602 24.953 -4.609 1 48.03 279 GLU A CA 1
ATOM 2194 C C . GLU A 1 279 ? -11.602 25.422 -3.562 1 48.03 279 GLU A C 1
ATOM 2196 O O . GLU A 1 279 ? -11.297 25.438 -2.367 1 48.03 279 GLU A O 1
ATOM 2201 N N . THR A 1 280 ? -12.734 25.859 -3.891 1 51.78 280 THR A N 1
ATOM 2202 C CA . THR A 1 280 ? -13.695 26.453 -2.967 1 51.78 280 THR A CA 1
ATOM 2203 C C . THR A 1 280 ? -14.297 25.391 -2.051 1 51.78 280 THR A C 1
ATOM 2205 O O . THR A 1 280 ? -14.656 25.672 -0.909 1 51.78 280 THR A O 1
ATOM 2208 N N . GLY A 1 281 ? -14.266 24.125 -2.486 1 64.19 281 GLY A N 1
ATOM 2209 C CA . GLY A 1 281 ? -14.852 23.078 -1.675 1 64.19 281 GLY A CA 1
ATOM 2210 C C . GLY A 1 281 ? -14.047 22.766 -0.428 1 64.19 281 GLY A C 1
ATOM 2211 O O . GLY A 1 281 ? -14.594 22.281 0.564 1 64.19 281 GLY A O 1
ATOM 2212 N N . SER A 1 282 ? -12.852 23.297 -0.386 1 81 282 SER A N 1
ATOM 2213 C CA . SER A 1 282 ? -11.969 23 0.741 1 81 282 SER A CA 1
ATOM 2214 C C . SER A 1 282 ? -12.258 23.922 1.92 1 81 282 SER A C 1
ATOM 2216 O O . SER A 1 282 ? -12 23.578 3.07 1 81 282 SER A O 1
ATOM 2218 N N . TYR A 1 283 ? -12.906 25.062 1.659 1 85.81 283 TYR A N 1
ATOM 2219 C CA . TYR A 1 283 ? -13.078 26.078 2.693 1 85.81 283 TYR A CA 1
ATOM 2220 C C . TYR A 1 283 ? -14.047 25.609 3.768 1 85.81 283 TYR A C 1
ATOM 2222 O O . TYR A 1 283 ? -13.883 25.922 4.945 1 85.81 283 TYR A O 1
ATOM 2230 N N . ARG A 1 284 ? -14.977 24.797 3.311 1 91.44 284 ARG A N 1
ATOM 2231 C CA . ARG A 1 284 ? -16 24.297 4.223 1 91.44 284 ARG A CA 1
ATOM 2232 C C . ARG A 1 284 ? -15.391 23.438 5.328 1 91.44 284 ARG A C 1
ATOM 2234 O O . ARG A 1 284 ? -15.945 23.344 6.426 1 91.44 284 ARG A O 1
ATOM 2241 N N . TYR A 1 285 ? -14.273 22.906 5.082 1 93.94 285 TYR A N 1
ATOM 2242 C CA . TYR A 1 285 ? -13.672 21.953 5.992 1 93.94 285 TYR A CA 1
ATOM 2243 C C . TYR A 1 285 ? -12.406 22.516 6.629 1 93.94 285 TYR A C 1
ATOM 2245 O O . TYR A 1 285 ? -11.82 21.906 7.523 1 93.94 285 TYR A O 1
ATOM 2253 N N . MET A 1 286 ? -12.078 23.719 6.258 1 90 286 MET A N 1
ATOM 2254 C CA . MET A 1 286 ? -10.82 24.328 6.66 1 90 286 MET A CA 1
ATOM 2255 C C . MET A 1 286 ? -10.883 24.797 8.109 1 90 286 MET A C 1
ATOM 2257 O O . MET A 1 286 ? -11.875 25.406 8.531 1 90 286 MET A O 1
ATOM 2261 N N . ALA A 1 287 ? -9.852 24.547 8.828 1 91.62 287 ALA A N 1
ATOM 2262 C CA . ALA A 1 287 ? -9.758 24.984 10.219 1 91.62 287 ALA A CA 1
ATOM 2263 C C . ALA A 1 287 ? -9.641 26.516 10.305 1 91.62 287 ALA A C 1
ATOM 2265 O O . ALA A 1 287 ? -8.961 27.125 9.492 1 91.62 287 ALA A O 1
ATOM 2266 N N . PRO A 1 288 ? -10.227 27.094 11.344 1 91.44 288 PRO A N 1
ATOM 2267 C CA . PRO A 1 288 ? -10.203 28.547 11.516 1 91.44 288 PRO A CA 1
ATOM 2268 C C . PRO A 1 288 ? -8.781 29.109 11.555 1 91.44 288 PRO A C 1
ATOM 2270 O O . PRO A 1 288 ? -8.516 30.156 10.961 1 91.44 288 PRO A O 1
ATOM 2273 N N . GLU A 1 289 ? -7.852 28.453 12.234 1 82.75 289 GLU A N 1
ATOM 2274 C CA . GLU A 1 289 ? -6.484 28.953 12.359 1 82.75 289 GLU A CA 1
ATOM 2275 C C . GLU A 1 289 ? -5.77 28.953 11.016 1 82.75 289 GLU A C 1
ATOM 2277 O O . GLU A 1 289 ? -4.875 29.766 10.781 1 82.75 289 GLU A O 1
ATOM 2282 N N . VAL A 1 290 ? -6.102 27.984 10.148 1 79.5 290 VAL A N 1
ATOM 2283 C CA . VAL A 1 290 ? -5.551 27.969 8.797 1 79.5 290 VAL A CA 1
ATOM 2284 C C . VAL A 1 290 ? -6.094 29.156 8.008 1 79.5 290 VAL A C 1
ATOM 2286 O O . VAL A 1 290 ? -5.336 29.859 7.328 1 79.5 290 VAL A O 1
ATOM 2289 N N . PHE A 1 291 ? -7.395 29.406 8.133 1 80.12 291 PHE A N 1
ATOM 2290 C CA . PHE A 1 291 ? -8.039 30.516 7.438 1 80.12 291 PHE A CA 1
ATOM 2291 C C . PHE A 1 291 ? -7.449 31.859 7.883 1 80.12 291 PHE A C 1
ATOM 2293 O O . PHE A 1 291 ? -7.301 32.781 7.074 1 80.12 291 PHE A O 1
ATOM 2300 N N . ARG A 1 292 ? -7.094 31.906 9.148 1 76 292 ARG A N 1
ATOM 2301 C CA . ARG A 1 292 ? -6.551 33.125 9.719 1 76 292 ARG A CA 1
ATOM 2302 C C . ARG A 1 292 ? -5.051 33.25 9.469 1 76 292 ARG A C 1
ATOM 2304 O O . ARG A 1 292 ? -4.387 34.125 10.008 1 76 292 ARG A O 1
ATOM 2311 N N . HIS A 1 293 ? -4.457 32.188 8.734 1 67.12 293 HIS A N 1
ATOM 2312 C CA . HIS A 1 293 ? -3.047 32.125 8.367 1 67.12 293 HIS A CA 1
ATOM 2313 C C . HIS A 1 293 ? -2.152 32.156 9.602 1 67.12 293 HIS A C 1
ATOM 2315 O O . HIS A 1 293 ? -1.141 32.844 9.633 1 67.12 293 HIS A O 1
ATOM 2321 N N . GLU A 1 294 ? -2.619 31.469 10.594 1 67.38 294 GLU A N 1
ATOM 2322 C CA . GLU A 1 294 ? -1.843 31.281 11.82 1 67.38 294 GLU A CA 1
ATOM 2323 C C . GLU A 1 294 ? -0.985 30.031 11.742 1 67.38 294 GLU A C 1
ATOM 2325 O O . GLU A 1 294 ? -1.153 29.203 10.836 1 67.38 294 GLU A O 1
ATOM 2330 N N . PHE A 1 295 ? -0.087 29.953 12.68 1 62.41 295 PHE A N 1
ATOM 2331 C CA . PHE A 1 295 ? 0.634 28.703 12.836 1 62.41 295 PHE A CA 1
ATOM 2332 C C . PHE A 1 295 ? -0.311 27.578 13.273 1 62.41 295 PHE A C 1
ATOM 2334 O O . PHE A 1 295 ? -1.231 27.812 14.055 1 62.41 295 PHE A O 1
ATOM 2341 N N . TYR A 1 296 ? -0.115 26.5 12.656 1 70.44 296 TYR A N 1
ATOM 2342 C CA . TYR A 1 296 ? -0.992 25.391 13 1 70.44 296 TYR A CA 1
ATOM 2343 C C . TYR A 1 296 ? -0.216 24.078 13.062 1 70.44 296 TYR A C 1
ATOM 2345 O O . TYR A 1 296 ? 0.899 23.984 12.539 1 70.44 296 TYR A O 1
ATOM 2353 N N . GLY A 1 297 ? -0.799 23.109 13.758 1 76.06 297 GLY A N 1
ATOM 2354 C CA . GLY A 1 297 ? -0.285 21.75 13.859 1 76.06 297 GLY A CA 1
ATOM 2355 C C . GLY A 1 297 ? -1.261 20.703 13.359 1 76.06 297 GLY A C 1
ATOM 2356 O O . GLY A 1 297 ? -2.162 21.016 12.57 1 76.06 297 GLY A O 1
ATOM 2357 N N . PRO A 1 298 ? -1.076 19.5 13.758 1 85.44 298 PRO A N 1
ATOM 2358 C CA . PRO A 1 298 ? -1.881 18.375 13.273 1 85.44 298 PRO A CA 1
ATOM 2359 C C . PRO A 1 298 ? -3.369 18.547 13.562 1 85.44 298 PRO A C 1
ATOM 2361 O O . PRO A 1 298 ? -4.211 17.953 12.883 1 85.44 298 PRO A O 1
ATOM 2364 N N . ALA A 1 299 ? -3.645 19.484 14.469 1 92.56 299 ALA A N 1
ATOM 2365 C CA . ALA A 1 299 ? -5.02 19.641 14.938 1 92.56 299 ALA A CA 1
ATOM 2366 C C . ALA A 1 299 ? -5.914 20.188 13.82 1 92.56 299 ALA A C 1
ATOM 2368 O O . ALA A 1 299 ? -7.141 20.094 13.898 1 92.56 299 ALA A O 1
ATOM 2369 N N . VAL A 1 300 ? -5.355 20.781 12.75 1 89.31 300 VAL A N 1
ATOM 2370 C CA . VAL A 1 300 ? -6.145 21.312 11.641 1 89.31 300 VAL A CA 1
ATOM 2371 C C . VAL A 1 300 ? -6.871 20.172 10.93 1 89.31 300 VAL A C 1
ATOM 2373 O O . VAL A 1 300 ? -8 20.344 10.461 1 89.31 300 VAL A O 1
ATOM 2376 N N . ASP A 1 301 ? -6.203 19 10.922 1 94.38 301 ASP A N 1
ATOM 2377 C CA . ASP A 1 301 ? -6.828 17.828 10.305 1 94.38 301 ASP A CA 1
ATOM 2378 C C . ASP A 1 301 ? -7.973 17.312 11.164 1 94.38 301 ASP A C 1
ATOM 2380 O O . ASP A 1 301 ? -8.945 16.75 10.648 1 94.38 301 ASP A O 1
ATOM 2384 N N . VAL A 1 302 ? -7.875 17.5 12.477 1 98.38 302 VAL A N 1
ATOM 2385 C CA . VAL A 1 302 ? -8.93 17.078 13.383 1 98.38 302 VAL A CA 1
ATOM 2386 C C . VAL A 1 302 ? -10.188 17.922 13.148 1 98.38 302 VAL A C 1
ATOM 2388 O O . VAL A 1 302 ? -11.297 17.391 13.094 1 98.38 302 VAL A O 1
ATOM 2391 N N . TYR A 1 303 ? -9.953 19.188 12.969 1 97.62 303 TYR A N 1
ATOM 2392 C CA . TYR A 1 303 ? -11.07 20.062 12.664 1 97.62 303 TYR A CA 1
ATOM 2393 C C . TYR A 1 303 ? -11.75 19.641 11.367 1 97.62 303 TYR A C 1
ATOM 2395 O O . TYR A 1 303 ? -12.977 19.5 11.32 1 97.62 303 TYR A O 1
ATOM 2403 N N . ALA A 1 304 ? -10.969 19.469 10.352 1 96.69 304 ALA A N 1
ATOM 2404 C CA . ALA A 1 304 ? -11.523 19.062 9.062 1 96.69 304 ALA A CA 1
ATOM 2405 C C . ALA A 1 304 ? -12.305 17.75 9.195 1 96.69 304 ALA A C 1
ATOM 2407 O O . ALA A 1 304 ? -13.398 17.625 8.648 1 96.69 304 ALA A O 1
ATOM 2408 N N . ALA A 1 305 ? -11.75 16.797 9.922 1 98.56 305 ALA A N 1
ATOM 2409 C CA . ALA A 1 305 ? -12.406 15.516 10.141 1 98.56 305 ALA A CA 1
ATOM 2410 C C . ALA A 1 305 ? -13.742 15.695 10.867 1 98.56 305 ALA A C 1
ATOM 2412 O O . ALA A 1 305 ? -14.695 14.961 10.609 1 98.56 305 ALA A O 1
ATOM 2413 N N . SER A 1 306 ? -13.805 16.672 11.781 1 98.56 306 SER A N 1
ATOM 2414 C CA . SER A 1 306 ? -15.039 16.891 12.516 1 98.56 306 SER A CA 1
ATOM 2415 C C . SER A 1 306 ? -16.188 17.25 11.578 1 98.56 306 SER A C 1
ATOM 2417 O O . SER A 1 306 ? -17.312 16.812 11.773 1 98.56 306 SER A O 1
ATOM 2419 N N . MET A 1 307 ? -15.883 18.031 10.578 1 97.62 307 MET A N 1
ATOM 2420 C CA . MET A 1 307 ? -16.891 18.406 9.586 1 97.62 307 MET A CA 1
ATOM 2421 C C . MET A 1 307 ? -17.359 17.188 8.797 1 97.62 307 MET A C 1
ATOM 2423 O O . MET A 1 307 ? -18.547 17.047 8.508 1 97.62 307 MET A O 1
ATOM 2427 N N . ILE A 1 308 ? -16.438 16.344 8.5 1 98.31 308 ILE A N 1
ATOM 2428 C CA . ILE A 1 308 ? -16.734 15.125 7.754 1 98.31 308 ILE A CA 1
ATOM 2429 C C . ILE A 1 308 ? -17.562 14.18 8.625 1 98.31 308 ILE A C 1
ATOM 2431 O O . ILE A 1 308 ? -18.562 13.625 8.172 1 98.31 308 ILE A O 1
ATOM 2435 N N . PHE A 1 309 ? -17.109 14.016 9.914 1 98.56 309 PHE A N 1
ATOM 2436 C CA . PHE A 1 309 ? -17.828 13.141 10.836 1 98.56 309 PHE A CA 1
ATOM 2437 C C . PHE A 1 309 ? -19.25 13.648 11.07 1 98.56 309 PHE A C 1
ATOM 2439 O O . PHE A 1 309 ? -20.188 12.852 11.141 1 98.56 309 PHE A O 1
ATOM 2446 N N . TYR A 1 310 ? -19.375 14.961 11.164 1 97.62 310 TYR A N 1
ATOM 2447 C CA . TYR A 1 310 ? -20.703 15.578 11.258 1 97.62 310 TYR A CA 1
ATOM 2448 C C . TYR A 1 310 ? -21.609 15.102 10.133 1 97.62 310 TYR A C 1
ATOM 2450 O O . TYR A 1 310 ? -22.719 14.648 10.375 1 97.62 310 TYR A O 1
ATOM 2458 N N . GLN A 1 311 ? -21.109 15.156 8.969 1 96.38 311 GLN A N 1
ATOM 2459 C CA . GLN A 1 311 ? -21.906 14.766 7.805 1 96.38 311 GLN A CA 1
ATOM 2460 C C . GLN A 1 311 ? -22.141 13.258 7.777 1 96.38 311 GLN A C 1
ATOM 2462 O O . GLN A 1 311 ? -23.219 12.797 7.379 1 96.38 311 GLN A O 1
ATOM 2467 N N . LEU A 1 312 ? -21.172 12.484 8.18 1 97.5 312 LEU A N 1
ATOM 2468 C CA . LEU A 1 312 ? -21.328 11.031 8.242 1 97.5 312 LEU A CA 1
ATOM 2469 C C . LEU A 1 312 ? -22.453 10.648 9.195 1 97.5 312 LEU A C 1
ATOM 2471 O O . LEU A 1 312 ? -23.25 9.742 8.898 1 97.5 312 LEU A O 1
ATOM 2475 N N . PHE A 1 313 ? -22.562 11.359 10.328 1 96.81 313 PHE A N 1
ATOM 2476 C CA . PHE A 1 313 ? -23.438 10.922 11.406 1 96.81 313 PHE A CA 1
ATOM 2477 C C . PHE A 1 313 ? -24.844 11.484 11.234 1 96.81 313 PHE A C 1
ATOM 2479 O O . PHE A 1 313 ? -25.812 10.867 11.68 1 96.81 313 PHE A O 1
ATOM 2486 N N . CYS A 1 314 ? -25.016 12.609 10.539 1 93 314 CYS A N 1
ATOM 2487 C CA . CYS A 1 314 ? -26.359 13.172 10.422 1 93 314 CYS A CA 1
ATOM 2488 C C . CYS A 1 314 ? -26.766 13.328 8.961 1 93 314 CYS A C 1
ATOM 2490 O O . CYS A 1 314 ? -27.906 13.703 8.656 1 93 314 CYS A O 1
ATOM 2492 N N . PHE A 1 315 ? -25.75 13.117 8.039 1 93 315 PHE A N 1
ATOM 2493 C CA . PHE A 1 315 ? -25.969 13.109 6.602 1 93 315 PHE A CA 1
ATOM 2494 C C . PHE A 1 315 ? -26.406 14.484 6.109 1 93 315 PHE A C 1
ATOM 2496 O O . PHE A 1 315 ? -27.188 14.586 5.172 1 93 315 PHE A O 1
ATOM 2503 N N . GLN A 1 316 ? -25.953 15.492 6.797 1 91.5 316 GLN A N 1
ATOM 2504 C CA . GLN A 1 316 ? -26.125 16.875 6.398 1 91.5 316 GLN A CA 1
ATOM 2505 C C . GLN A 1 316 ? -24.766 17.562 6.195 1 91.5 316 GLN A C 1
ATOM 2507 O O . GLN A 1 316 ? -23.859 17.406 7.008 1 91.5 316 GLN A O 1
ATOM 2512 N N . GLN A 1 317 ? -24.688 18.25 5.109 1 92.94 317 GLN A N 1
ATOM 2513 C CA . GLN A 1 317 ? -23.438 18.969 4.852 1 92.94 317 GLN A CA 1
ATOM 2514 C C . GLN A 1 317 ? -23.188 20.031 5.922 1 92.94 317 GLN A C 1
ATOM 2516 O O . GLN A 1 317 ? -24.094 20.766 6.293 1 92.94 317 GLN A O 1
ATOM 2521 N N . PRO A 1 318 ? -22 20.125 6.43 1 94.75 318 PRO A N 1
ATOM 2522 C CA . PRO A 1 318 ? -21.703 21.203 7.395 1 94.75 318 PRO A CA 1
ATOM 2523 C C . PRO A 1 318 ? -21.906 22.594 6.812 1 94.75 318 PRO A C 1
ATOM 2525 O O . PRO A 1 318 ? -21.578 22.828 5.648 1 94.75 318 PRO A O 1
ATOM 2528 N N . PHE A 1 319 ? -22.547 23.469 7.633 1 93.81 319 PHE A N 1
ATOM 2529 C CA . PHE A 1 319 ? -22.828 24.844 7.25 1 93.81 319 PHE A CA 1
ATOM 2530 C C . PHE A 1 319 ? -23.734 24.891 6.027 1 93.81 319 PHE A C 1
ATOM 2532 O O . PHE A 1 319 ? -23.562 25.75 5.156 1 93.81 319 PHE A O 1
ATOM 2539 N N . ALA A 1 320 ? -24.547 23.875 5.949 1 90.5 320 ALA A N 1
ATOM 2540 C CA . ALA A 1 320 ? -25.469 23.828 4.812 1 90.5 320 ALA A CA 1
ATOM 2541 C C . ALA A 1 320 ? -26.141 25.188 4.598 1 90.5 320 ALA A C 1
ATOM 2543 O O . ALA A 1 320 ? -26.578 25.828 5.555 1 90.5 320 ALA A O 1
ATOM 2544 N N . GLY A 1 321 ? -26.219 25.594 3.355 1 89.06 321 GLY A N 1
ATOM 2545 C CA . GLY A 1 321 ? -26.875 26.844 3.02 1 89.06 321 GLY A CA 1
ATOM 2546 C C . GLY A 1 321 ? -25.938 28.031 2.949 1 89.06 321 GLY A C 1
ATOM 2547 O O . GLY A 1 321 ? -26.297 29.094 2.455 1 89.06 321 GLY A O 1
ATOM 2548 N N . LEU A 1 322 ? -24.812 27.859 3.473 1 91.19 322 LEU A N 1
ATOM 2549 C CA . LEU A 1 322 ? -23.812 28.938 3.408 1 91.19 322 LEU A CA 1
ATOM 2550 C C . LEU A 1 322 ? -22.797 28.656 2.301 1 91.19 322 LEU A C 1
ATOM 2552 O O . LEU A 1 322 ? -22.422 27.516 2.059 1 91.19 322 LEU A O 1
ATOM 2556 N N . ASN A 1 323 ? -22.422 29.719 1.748 1 90.94 323 ASN A N 1
ATOM 2557 C CA . ASN A 1 323 ? -21.266 29.641 0.87 1 90.94 323 ASN A CA 1
ATOM 2558 C C . ASN A 1 323 ? -20.031 29.188 1.626 1 90.94 323 ASN A C 1
ATOM 2560 O O . ASN A 1 323 ? -19.797 29.609 2.76 1 90.94 323 ASN A O 1
ATOM 2564 N N . PRO A 1 324 ? -19.203 28.359 1.029 1 89.88 324 PRO A N 1
ATOM 2565 C CA . PRO A 1 324 ? -18.047 27.781 1.729 1 89.88 324 PRO A CA 1
ATOM 2566 C C . PRO A 1 324 ? -17.094 28.828 2.285 1 89.88 324 PRO A C 1
ATOM 2568 O O . PRO A 1 324 ? -16.609 28.703 3.414 1 89.88 324 PRO A O 1
ATOM 2571 N N . VAL A 1 325 ? -16.812 29.812 1.538 1 88.19 325 VAL A N 1
ATOM 2572 C CA . VAL A 1 325 ? -15.898 30.875 1.978 1 88.19 325 VAL A CA 1
ATOM 2573 C C . VAL A 1 325 ? -16.5 31.609 3.17 1 88.19 325 VAL A C 1
ATOM 2575 O O . VAL A 1 325 ? -15.805 31.891 4.148 1 88.19 325 VAL A O 1
ATOM 2578 N N . ASP A 1 326 ? -17.781 31.891 3.078 1 91.25 326 ASP A N 1
ATOM 2579 C CA . ASP A 1 326 ? -18.469 32.562 4.176 1 91.25 326 ASP A CA 1
ATOM 2580 C C . ASP A 1 326 ? -18.469 31.688 5.43 1 91.25 326 ASP A C 1
ATOM 2582 O O . ASP A 1 326 ? -18.281 32.188 6.543 1 91.25 326 ASP A O 1
ATOM 2586 N N . ALA A 1 327 ? -18.703 30.438 5.211 1 91.88 327 ALA A N 1
ATOM 2587 C CA . ALA A 1 327 ? -18.672 29.5 6.328 1 91.88 327 ALA A CA 1
ATOM 2588 C C . ALA A 1 327 ? -17.328 29.516 7.039 1 91.88 327 ALA A C 1
ATOM 2590 O O . ALA A 1 327 ? -17.266 29.609 8.266 1 91.88 327 ALA A O 1
ATOM 2591 N N . ALA A 1 328 ? -16.266 29.5 6.277 1 91.5 328 ALA A N 1
ATOM 2592 C CA . ALA A 1 328 ? -14.914 29.516 6.844 1 91.5 328 ALA A CA 1
ATOM 2593 C C . ALA A 1 328 ? -14.664 30.828 7.598 1 91.5 328 ALA A C 1
ATOM 2595 O O . ALA A 1 328 ? -14.078 30.812 8.68 1 91.5 328 ALA A O 1
ATOM 2596 N N . LYS A 1 329 ? -15.117 31.891 7.023 1 89.19 329 LYS A N 1
ATOM 2597 C CA . LYS A 1 329 ? -14.953 33.219 7.637 1 89.19 329 LYS A CA 1
ATOM 2598 C C . LYS A 1 329 ? -15.688 33.281 8.969 1 89.19 329 LYS A C 1
ATOM 2600 O O . LYS A 1 329 ? -15.109 33.719 9.977 1 89.19 329 LYS A O 1
ATOM 2605 N N . MET A 1 330 ? -16.906 32.875 8.945 1 92 330 MET A N 1
ATOM 2606 C CA . MET A 1 330 ? -17.734 32.938 10.148 1 92 330 MET A CA 1
ATOM 2607 C C . MET A 1 330 ? -17.203 31.969 11.211 1 92 330 MET A C 1
ATOM 2609 O O . MET A 1 330 ? -17.219 32.281 12.398 1 92 330 MET A O 1
ATOM 2613 N N . ALA A 1 331 ? -16.734 30.797 10.789 1 92.44 331 ALA A N 1
ATOM 2614 C CA . ALA A 1 331 ? -16.125 29.844 11.719 1 92.44 331 ALA A CA 1
ATOM 2615 C C . ALA A 1 331 ? -14.875 30.453 12.359 1 92.44 331 ALA A C 1
ATOM 2617 O O . ALA A 1 331 ? -14.594 30.219 13.539 1 92.44 331 ALA A O 1
ATOM 2618 N N . SER A 1 332 ? -14.148 31.203 11.625 1 88.94 332 SER A N 1
ATOM 2619 C CA . SER A 1 332 ? -12.891 31.797 12.078 1 88.94 332 SER A CA 1
ATOM 2620 C C . SER A 1 332 ? -13.125 33.031 12.953 1 88.94 332 SER A C 1
ATOM 2622 O O . SER A 1 332 ? -12.492 33.188 14 1 88.94 332 SER A O 1
ATOM 2624 N N . ALA A 1 333 ? -14.062 33.844 12.578 1 88.69 333 ALA A N 1
ATOM 2625 C CA . ALA A 1 333 ? -14.273 35.125 13.227 1 88.69 333 ALA A CA 1
ATOM 2626 C C . ALA A 1 333 ? -15.242 35 14.398 1 88.69 333 ALA A C 1
ATOM 2628 O O . ALA A 1 333 ? -15.07 35.656 15.43 1 88.69 333 ALA A O 1
ATOM 2629 N N . GLU A 1 334 ? -16.266 34.156 14.234 1 90.69 334 GLU A N 1
ATOM 2630 C CA . GLU A 1 334 ? -17.344 34.094 15.211 1 90.69 334 GLU A CA 1
ATOM 2631 C C . GLU A 1 334 ? -17.438 32.719 15.852 1 90.69 334 GLU A C 1
ATOM 2633 O O . GLU A 1 334 ? -18.406 32.438 16.562 1 90.69 334 GLU A O 1
ATOM 2638 N N . ALA A 1 335 ? -16.562 31.859 15.523 1 89.88 335 ALA A N 1
ATOM 2639 C CA . ALA A 1 335 ? -16.562 30.484 16.031 1 89.88 335 ALA A CA 1
ATOM 2640 C C . ALA A 1 335 ? -17.844 29.766 15.672 1 89.88 335 ALA A C 1
ATOM 2642 O O . ALA A 1 335 ? -18.359 28.953 16.453 1 89.88 335 ALA A O 1
ATOM 2643 N N . LEU A 1 336 ? -18.375 30.172 14.57 1 89.81 336 LEU A N 1
ATOM 2644 C CA . LEU A 1 336 ? -19.562 29.484 14.078 1 89.81 336 LEU A CA 1
ATOM 2645 C C . LEU A 1 336 ? -19.281 28 13.891 1 89.81 336 LEU A C 1
ATOM 2647 O O . LEU A 1 336 ? -18.219 27.609 13.398 1 89.81 336 LEU A O 1
ATOM 2651 N N . ARG A 1 337 ? -20.234 27.188 14.312 1 93.44 337 ARG A N 1
ATOM 2652 C CA . ARG A 1 337 ? -20.188 25.75 14.078 1 93.44 337 ARG A CA 1
ATOM 2653 C C . ARG A 1 337 ? -21.516 25.234 13.555 1 93.44 337 ARG A C 1
ATOM 2655 O O . ARG A 1 337 ? -22.547 25.906 13.719 1 93.44 337 ARG A O 1
ATOM 2662 N N . PRO A 1 338 ? -21.469 24.031 12.82 1 92.25 338 PRO A N 1
ATOM 2663 C CA . PRO A 1 338 ? -22.734 23.453 12.375 1 92.25 338 PRO A CA 1
ATOM 2664 C C . PRO A 1 338 ? -23.703 23.172 13.523 1 92.25 338 PRO A C 1
ATOM 2666 O O . PRO A 1 338 ? -23.266 22.969 14.664 1 92.25 338 PRO A O 1
ATOM 2669 N N . THR A 1 339 ? -24.984 23.156 13.211 1 88.25 339 THR A N 1
ATOM 2670 C CA . THR A 1 339 ? -26 22.938 14.227 1 88.25 339 THR A CA 1
ATOM 2671 C C . THR A 1 339 ? -25.984 21.484 14.711 1 88.25 339 THR A C 1
ATOM 2673 O O . THR A 1 339 ? -25.812 20.562 13.914 1 88.25 339 THR A O 1
ATOM 2676 N N . LEU A 1 340 ? -25.938 21.359 15.977 1 84.56 340 LEU A N 1
ATOM 2677 C CA . LEU A 1 340 ? -26.109 20.047 16.578 1 84.56 340 LEU A CA 1
ATOM 2678 C C . LEU A 1 340 ? -27.453 19.922 17.266 1 84.56 340 LEU A C 1
ATOM 2680 O O . LEU A 1 340 ? -27.516 19.609 18.453 1 84.56 340 LEU A O 1
ATOM 2684 N N . ALA A 1 341 ? -28.453 20.359 16.453 1 76.12 341 ALA A N 1
ATOM 2685 C CA . ALA A 1 341 ? -29.797 20.297 17 1 76.12 341 ALA A CA 1
ATOM 2686 C C . ALA A 1 341 ? -30.141 18.891 17.484 1 76.12 341 ALA A C 1
ATOM 2688 O O . ALA A 1 341 ? -29.578 17.906 17 1 76.12 341 ALA A O 1
ATOM 2689 N N . GLN A 1 342 ? -30.969 18.891 18.391 1 75.69 342 GLN A N 1
ATOM 2690 C CA . GLN A 1 342 ? -31.375 17.625 18.984 1 75.69 342 GLN A CA 1
ATOM 2691 C C . GLN A 1 342 ? -31.953 16.688 17.938 1 75.69 342 GLN A C 1
ATOM 2693 O O . GLN A 1 342 ? -32.719 17.125 17.078 1 75.69 342 GLN A O 1
ATOM 2698 N N . GLY A 1 343 ? -31.469 15.438 17.938 1 80.75 343 GLY A N 1
ATOM 2699 C CA . GLY A 1 343 ? -32.031 14.406 17.094 1 80.75 343 GLY A CA 1
ATOM 2700 C C . GLY A 1 343 ? -31.266 14.195 15.805 1 80.75 343 GLY A C 1
ATOM 2701 O O . GLY A 1 343 ? -31.484 13.211 15.094 1 80.75 343 GLY A O 1
ATOM 2702 N N . LEU A 1 344 ? -30.328 15.086 15.516 1 86.19 344 LEU A N 1
ATOM 2703 C CA . LEU A 1 344 ? -29.578 14.938 14.273 1 86.19 344 LEU A CA 1
ATOM 2704 C C . LEU A 1 344 ? -28.609 13.773 14.359 1 86.19 344 LEU A C 1
ATOM 2706 O O . LEU A 1 344 ? -28.375 13.078 13.375 1 86.19 344 LEU A O 1
ATOM 2710 N N . MET A 1 345 ? -28.094 13.617 15.633 1 91.25 345 MET A N 1
ATOM 2711 C CA . MET A 1 345 ? -27.203 12.5 15.914 1 91.25 345 MET A CA 1
ATOM 2712 C C . MET A 1 345 ? -27.219 12.141 17.406 1 91.25 345 MET A C 1
ATOM 2714 O O . MET A 1 345 ? -27.641 12.953 18.234 1 91.25 345 MET A O 1
ATOM 2718 N N . PRO A 1 346 ? -26.906 10.953 17.734 1 94.56 346 PRO A N 1
ATOM 2719 C CA . PRO A 1 346 ? -26.844 10.562 19.156 1 94.56 346 PRO A CA 1
ATOM 2720 C C . PRO A 1 346 ? -25.938 11.469 19.969 1 94.56 346 PRO A C 1
ATOM 2722 O O . PRO A 1 346 ? -24.891 11.914 19.469 1 94.56 346 PRO A O 1
ATOM 2725 N N . PRO A 1 347 ? -26.281 11.648 21.203 1 94.81 347 PRO A N 1
ATOM 2726 C CA . PRO A 1 347 ? -25.547 12.578 22.062 1 94.81 347 PRO A CA 1
ATOM 2727 C C . PRO A 1 347 ? -24.062 12.219 22.188 1 94.81 347 PRO A C 1
ATOM 2729 O O . PRO A 1 347 ? -23.219 13.102 22.281 1 94.81 347 PRO A O 1
ATOM 2732 N N . GLU A 1 348 ? -23.781 10.938 22.25 1 95.56 348 GLU A N 1
ATOM 2733 C CA . GLU A 1 348 ? -22.391 10.523 22.391 1 95.56 348 GLU A CA 1
ATOM 2734 C C . GLU A 1 348 ? -21.562 10.953 21.188 1 95.56 348 GLU A C 1
ATOM 2736 O O . GLU A 1 348 ? -20.406 11.344 21.328 1 95.56 348 GLU A O 1
ATOM 2741 N N . LEU A 1 349 ? -22.156 10.898 20.031 1 97.25 349 LEU A N 1
ATOM 2742 C CA . LEU A 1 349 ? -21.453 11.297 18.812 1 97.25 349 LEU A CA 1
ATOM 2743 C C . LEU A 1 349 ? -21.359 12.812 18.719 1 97.25 349 LEU A C 1
ATOM 2745 O O . LEU A 1 349 ? -20.328 13.344 18.281 1 97.25 349 LEU A O 1
ATOM 2749 N N . SER A 1 350 ? -22.453 13.484 19.156 1 96.56 350 SER A N 1
ATOM 2750 C CA . SER A 1 350 ? -22.438 14.938 19.172 1 96.56 350 SER A CA 1
ATOM 2751 C C . SER A 1 350 ? -21.312 15.461 20.062 1 96.56 350 SER A C 1
ATOM 2753 O O . SER A 1 350 ? -20.656 16.453 19.734 1 96.56 350 SER A O 1
ATOM 2755 N N . ARG A 1 351 ? -21.078 14.828 21.172 1 96.5 351 ARG A N 1
ATOM 2756 C CA . ARG A 1 351 ? -20.031 15.219 22.109 1 96.5 351 ARG A CA 1
ATOM 2757 C C . ARG A 1 351 ? -18.656 15.07 21.484 1 96.5 351 ARG A C 1
ATOM 2759 O O . ARG A 1 351 ? -17.797 15.945 21.625 1 96.5 351 ARG A O 1
ATOM 2766 N N . ILE A 1 352 ? -18.469 13.977 20.797 1 98.06 352 ILE A N 1
ATOM 2767 C CA . ILE A 1 352 ? -17.188 13.711 20.141 1 98.06 352 ILE A CA 1
ATOM 2768 C C . ILE A 1 352 ? -16.938 14.773 19.078 1 98.06 352 ILE A C 1
ATOM 2770 O O . ILE A 1 352 ? -15.875 15.406 19.062 1 98.06 352 ILE A O 1
ATOM 2774 N N . VAL A 1 353 ? -17.906 15.07 18.203 1 98.12 353 VAL A N 1
ATOM 2775 C CA . VAL A 1 353 ? -17.75 16.031 17.109 1 98.12 353 VAL A CA 1
ATOM 2776 C C . VAL A 1 353 ? -17.469 17.422 17.688 1 98.12 353 VAL A C 1
ATOM 2778 O O . VAL A 1 353 ? -16.594 18.141 17.188 1 98.12 353 VAL A O 1
ATOM 2781 N N . ARG A 1 354 ? -18.141 17.75 18.734 1 96.62 354 ARG A N 1
ATOM 2782 C CA . ARG A 1 354 ? -17.969 19.047 19.375 1 96.62 354 ARG A CA 1
ATOM 2783 C C . ARG A 1 354 ? -16.547 19.203 19.906 1 96.62 354 ARG A C 1
ATOM 2785 O O . ARG A 1 354 ? -15.969 20.297 19.812 1 96.62 354 ARG A O 1
ATOM 2792 N N . SER A 1 355 ? -16.062 18.188 20.469 1 98.06 355 SER A N 1
ATOM 2793 C CA . SER A 1 355 ? -14.711 18.266 21 1 98.06 355 SER A CA 1
ATOM 2794 C C . SER A 1 355 ? -13.688 18.453 19.891 1 98.06 355 SER A C 1
ATOM 2796 O O . SER A 1 355 ? -12.641 19.062 20.094 1 98.06 355 SER A O 1
ATOM 2798 N N . MET A 1 356 ? -13.977 17.984 18.719 1 98.5 356 MET A N 1
ATOM 2799 C CA . MET A 1 356 ? -13.055 18 17.578 1 98.5 356 MET A CA 1
ATOM 2800 C C . MET A 1 356 ? -12.969 19.391 16.969 1 98.5 356 MET A C 1
ATOM 2802 O O . MET A 1 356 ? -11.93 19.766 16.422 1 98.5 356 MET A O 1
ATOM 2806 N N . TRP A 1 357 ? -14.07 20.109 16.984 1 97.38 357 TRP A N 1
ATOM 2807 C CA . TRP A 1 357 ? -14.039 21.406 16.328 1 97.38 357 TRP A CA 1
ATOM 2808 C C . TRP A 1 357 ? -13.898 22.531 17.344 1 97.38 357 TRP A C 1
ATOM 2810 O O . TRP A 1 357 ? -14.281 23.672 17.078 1 97.38 357 TRP A O 1
ATOM 2820 N N . ASN A 1 358 ? -13.352 22.188 18.516 1 96.31 358 ASN A N 1
ATOM 2821 C CA . ASN A 1 358 ? -13.062 23.188 19.531 1 96.31 358 ASN A CA 1
ATOM 2822 C C . ASN A 1 358 ? -12.312 24.375 18.938 1 96.31 358 ASN A C 1
ATOM 2824 O O . ASN A 1 358 ? -11.406 24.203 18.125 1 96.31 358 ASN A O 1
ATOM 2828 N N . PRO A 1 359 ? -12.688 25.594 19.312 1 91.81 359 PRO A N 1
ATOM 2829 C CA . PRO A 1 359 ? -11.969 26.766 18.812 1 91.81 359 PRO A CA 1
ATOM 2830 C C . PRO A 1 359 ? -10.5 26.781 19.219 1 91.81 359 PRO A C 1
ATOM 2832 O O . PRO A 1 359 ? -9.656 27.328 18.516 1 91.81 359 PRO A O 1
ATOM 2835 N N . ASP A 1 360 ? -10.234 26.266 20.359 1 90.94 360 ASP A N 1
ATOM 2836 C CA . ASP A 1 360 ? -8.852 26.078 20.797 1 90.94 360 ASP A CA 1
ATOM 2837 C C . ASP A 1 360 ? -8.25 24.812 20.219 1 90.94 360 ASP A C 1
ATOM 2839 O O . ASP A 1 360 ? -8.578 23.703 20.641 1 90.94 360 ASP A O 1
ATOM 2843 N N . ASP A 1 361 ? -7.355 24.938 19.281 1 89.5 361 ASP A N 1
ATOM 2844 C CA . ASP A 1 361 ? -6.785 23.797 18.578 1 89.5 361 ASP A CA 1
ATOM 2845 C C . ASP A 1 361 ? -6.055 22.875 19.531 1 89.5 361 ASP A C 1
ATOM 2847 O O . ASP A 1 361 ? -6.02 21.656 19.312 1 89.5 361 ASP A O 1
ATOM 2851 N N . MET A 1 362 ? -5.566 23.344 20.641 1 89.06 362 MET A N 1
ATOM 2852 C CA . MET A 1 362 ? -4.828 22.531 21.609 1 89.06 362 MET A CA 1
ATOM 2853 C C . MET A 1 362 ? -5.773 21.656 22.406 1 89.06 362 MET A C 1
ATOM 2855 O O . MET A 1 362 ? -5.344 20.672 23.016 1 89.06 362 MET A O 1
ATOM 2859 N N . ALA A 1 363 ? -7.02 22.031 22.422 1 95.75 363 ALA A N 1
ATOM 2860 C CA . ALA A 1 363 ? -8.008 21.297 23.203 1 95.75 363 ALA A CA 1
ATOM 2861 C C . ALA A 1 363 ? -8.641 20.188 22.359 1 95.75 363 ALA A C 1
ATOM 2863 O O . ALA A 1 363 ? -9.391 19.359 22.875 1 95.75 363 ALA A O 1
ATOM 2864 N N . ARG A 1 364 ? -8.312 20.156 21.094 1 97.19 364 ARG A N 1
ATOM 2865 C CA . ARG A 1 364 ? -8.867 19.125 20.219 1 97.19 364 ARG A CA 1
ATOM 2866 C C . ARG A 1 364 ? -8.211 17.766 20.484 1 97.19 364 ARG A C 1
ATOM 2868 O O . ARG A 1 364 ? -7.012 17.703 20.766 1 97.19 364 ARG A O 1
ATOM 2875 N N . PRO A 1 365 ? -8.984 16.703 20.422 1 98.44 365 PRO A N 1
ATOM 2876 C CA . PRO A 1 365 ? -8.406 15.367 20.641 1 98.44 365 PRO A CA 1
ATOM 2877 C C . PRO A 1 365 ? -7.477 14.945 19.5 1 98.44 365 PRO A C 1
ATOM 2879 O O . PRO A 1 365 ? -7.516 15.531 18.406 1 98.44 365 PRO A O 1
ATOM 2882 N N . THR A 1 366 ? -6.613 13.992 19.766 1 97.19 366 THR A N 1
ATOM 2883 C CA . THR A 1 366 ? -5.82 13.359 18.719 1 97.19 366 THR A CA 1
ATOM 2884 C C . THR A 1 366 ? -6.609 12.234 18.047 1 97.19 366 THR A C 1
ATOM 2886 O O . THR A 1 366 ? -7.641 11.797 18.562 1 97.19 366 THR A O 1
ATOM 2889 N N . PHE A 1 367 ? -6.117 11.82 16.953 1 98.25 367 PHE A N 1
ATOM 2890 C CA . PHE A 1 367 ? -6.812 10.727 16.281 1 98.25 367 PHE A CA 1
ATOM 2891 C C . PHE A 1 367 ? -6.699 9.438 17.078 1 98.25 367 PHE A C 1
ATOM 2893 O O . PHE A 1 367 ? -7.605 8.602 17.062 1 98.25 367 PHE A O 1
ATOM 2900 N N . VAL A 1 368 ? -5.672 9.242 17.844 1 96.62 368 VAL A N 1
ATOM 2901 C CA . VAL A 1 368 ? -5.559 8.086 18.719 1 96.62 368 VAL A CA 1
ATOM 2902 C C . VAL A 1 368 ? -6.68 8.109 19.766 1 96.62 368 VAL A C 1
ATOM 2904 O O . VAL A 1 368 ? -7.34 7.094 20 1 96.62 368 VAL A O 1
ATOM 2907 N N . ASN A 1 369 ? -6.906 9.312 20.312 1 97.75 369 ASN A N 1
ATOM 2908 C CA . ASN A 1 369 ? -8 9.484 21.266 1 97.75 369 ASN A CA 1
ATOM 2909 C C . ASN A 1 369 ? -9.352 9.195 20.625 1 97.75 369 ASN A C 1
ATOM 2911 O O . ASN A 1 369 ? -10.211 8.555 21.234 1 97.75 369 ASN A O 1
ATOM 2915 N N . LEU A 1 370 ? -9.5 9.648 19.438 1 98.69 370 LEU A N 1
ATOM 2916 C CA . LEU A 1 370 ? -10.766 9.477 18.734 1 98.69 370 LEU A CA 1
ATOM 2917 C C . LEU A 1 370 ? -11.039 8.008 18.453 1 98.69 370 LEU A C 1
ATOM 2919 O O . LEU A 1 370 ? -12.18 7.543 18.578 1 98.69 370 LEU A O 1
ATOM 2923 N N . ILE A 1 371 ? -9.992 7.273 18.031 1 98.62 371 ILE A N 1
ATOM 2924 C CA . ILE A 1 371 ? -10.141 5.848 17.766 1 98.62 371 ILE A CA 1
ATOM 2925 C C . ILE A 1 371 ? -10.633 5.141 19.031 1 98.62 371 ILE A C 1
ATOM 2927 O O . ILE A 1 371 ? -11.57 4.336 18.969 1 98.62 371 ILE A O 1
ATOM 2931 N N . ASP A 1 372 ? -10.109 5.508 20.156 1 97.75 372 ASP A N 1
ATOM 2932 C CA . ASP A 1 372 ? -10.484 4.902 21.438 1 97.75 372 ASP A CA 1
ATOM 2933 C C . ASP A 1 372 ? -11.945 5.176 21.766 1 97.75 372 ASP A C 1
ATOM 2935 O O . ASP A 1 372 ? -12.625 4.332 22.359 1 97.75 372 ASP A O 1
ATOM 2939 N N . GLN A 1 373 ? -12.43 6.305 21.375 1 98.31 373 GLN A N 1
ATOM 2940 C CA . GLN A 1 373 ? -13.805 6.703 21.672 1 98.31 373 GLN A CA 1
ATOM 2941 C C . GLN A 1 373 ? -14.781 6.094 20.672 1 98.31 373 GLN A C 1
ATOM 2943 O O . GLN A 1 373 ? -15.883 5.684 21.047 1 98.31 373 GLN A O 1
ATOM 2948 N N . LEU A 1 374 ? -14.391 5.988 19.438 1 98.5 374 LEU A N 1
ATOM 2949 C CA . LEU A 1 374 ? -15.297 5.605 18.359 1 98.5 374 LEU A CA 1
ATOM 2950 C C . LEU A 1 374 ? -15.438 4.09 18.281 1 98.5 374 LEU A C 1
ATOM 2952 O O . LEU A 1 374 ? -16.484 3.578 17.891 1 98.5 374 LEU A O 1
ATOM 2956 N N . GLU A 1 375 ? -14.43 3.314 18.641 1 97.81 375 GLU A N 1
ATOM 2957 C CA . GLU A 1 375 ? -14.398 1.869 18.438 1 97.81 375 GLU A CA 1
ATOM 2958 C C . GLU A 1 375 ? -15.516 1.179 19.219 1 97.81 375 GLU A C 1
ATOM 2960 O O . GLU A 1 375 ? -16.281 0.392 18.641 1 97.81 375 GLU A O 1
ATOM 2965 N N . PRO A 1 376 ? -15.641 1.482 20.562 1 97.44 376 PRO A N 1
ATOM 2966 C CA . PRO A 1 376 ? -16.719 0.831 21.297 1 97.44 376 PRO A CA 1
ATOM 2967 C C . PRO A 1 376 ? -18.109 1.202 20.766 1 97.44 376 PRO A C 1
ATOM 2969 O O . PRO A 1 376 ? -19.016 0.38 20.781 1 97.44 376 PRO A O 1
ATOM 2972 N N . LEU A 1 377 ? -18.281 2.414 20.297 1 97.69 377 LEU A N 1
ATOM 2973 C CA . LEU A 1 377 ? -19.547 2.852 19.719 1 97.69 377 LEU A CA 1
ATOM 2974 C C . LEU A 1 377 ? -19.844 2.113 18.422 1 97.69 377 LEU A C 1
ATOM 2976 O O . LEU A 1 377 ? -20.969 1.674 18.188 1 97.69 377 LEU A O 1
ATOM 2980 N N . ALA A 1 378 ? -18.797 2 17.578 1 97.12 378 ALA A N 1
ATOM 2981 C CA . ALA A 1 378 ? -18.969 1.292 16.312 1 97.12 378 ALA A CA 1
ATOM 2982 C C . ALA A 1 378 ? -19.406 -0.15 16.547 1 97.12 378 ALA A C 1
ATOM 2984 O O . ALA A 1 378 ? -20.312 -0.641 15.875 1 97.12 378 ALA A O 1
ATOM 2985 N N . THR A 1 379 ? -18.734 -0.79 17.484 1 95.62 379 THR A N 1
ATOM 2986 C CA . THR A 1 379 ? -19.094 -2.168 17.812 1 95.62 379 THR A CA 1
ATOM 2987 C C . THR A 1 379 ? -20.531 -2.262 18.297 1 95.62 379 THR A C 1
ATOM 2989 O O . THR A 1 379 ? -21.281 -3.146 17.859 1 95.62 379 THR A O 1
ATOM 2992 N N . TRP A 1 380 ? -20.922 -1.351 19.125 1 96 380 TRP A N 1
ATOM 2993 C CA . TRP A 1 380 ? -22.266 -1.354 19.688 1 96 380 TRP A CA 1
ATOM 2994 C C . TRP A 1 380 ? -23.312 -1.17 18.594 1 96 380 TRP A C 1
ATOM 2996 O O . TRP A 1 380 ? -24.281 -1.929 18.531 1 96 380 TRP A O 1
ATOM 3006 N N . TYR A 1 381 ? -23.141 -0.203 17.734 1 95.56 381 TYR A N 1
ATOM 3007 C CA . TYR A 1 381 ? -24.125 0.094 16.688 1 95.56 381 TYR A CA 1
ATOM 3008 C C . TYR A 1 381 ? -24.188 -1.021 15.656 1 95.56 381 TYR A C 1
ATOM 3010 O O . TYR A 1 381 ? -25.25 -1.334 15.125 1 95.56 381 TYR A O 1
ATOM 3018 N N . GLN A 1 382 ? -23.047 -1.611 15.359 1 92.94 382 GLN A N 1
ATOM 3019 C CA . GLN A 1 382 ? -23.031 -2.732 14.43 1 92.94 382 GLN A CA 1
ATOM 3020 C C . GLN A 1 382 ? -23.797 -3.926 14.992 1 92.94 382 GLN A C 1
ATOM 3022 O O . GLN A 1 382 ? -24.562 -4.578 14.273 1 92.94 382 GLN A O 1
ATOM 3027 N N . ASP A 1 383 ? -23.547 -4.164 16.266 1 92.69 383 ASP A N 1
ATOM 3028 C CA . ASP A 1 383 ? -24.25 -5.262 16.938 1 92.69 383 ASP A CA 1
ATOM 3029 C C . ASP A 1 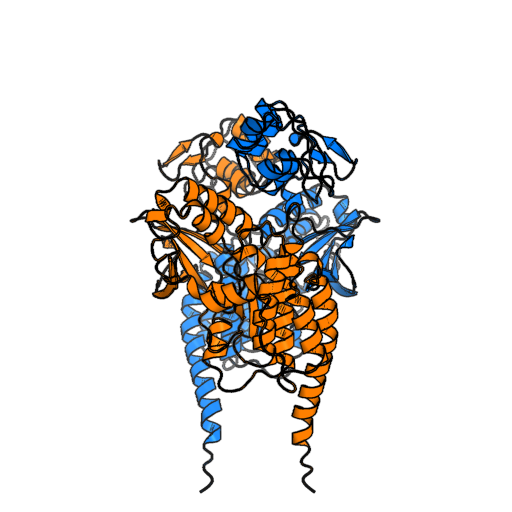383 ? -25.75 -5.012 16.969 1 92.69 383 ASP A C 1
ATOM 3031 O O . ASP A 1 383 ? -26.547 -5.926 16.719 1 92.69 383 ASP A O 1
ATOM 3035 N N . GLU A 1 384 ? -26.156 -3.857 17.234 1 92.38 384 GLU A N 1
ATOM 3036 C CA . GLU A 1 384 ? -27.562 -3.494 17.297 1 92.38 384 GLU A CA 1
ATOM 3037 C C . GLU A 1 384 ? -28.234 -3.623 15.93 1 92.38 384 GLU A C 1
ATOM 3039 O O . GLU A 1 384 ? -29.359 -4.09 15.828 1 92.38 384 GLU A O 1
ATOM 3044 N N . GLU A 1 385 ? -27.531 -3.223 14.945 1 90.5 385 GLU A N 1
ATOM 3045 C CA . GLU A 1 385 ? -28.047 -3.305 13.594 1 90.5 385 GLU A CA 1
ATOM 3046 C C . GLU A 1 385 ? -28.172 -4.754 13.125 1 90.5 385 GLU A C 1
ATOM 3048 O O . GLU A 1 385 ? -29.109 -5.117 12.43 1 90.5 385 GLU A O 1
ATOM 3053 N N . ALA A 1 386 ? -27.234 -5.578 13.477 1 88.25 386 ALA A N 1
ATOM 3054 C CA . ALA A 1 386 ? -27.266 -7 13.141 1 88.25 386 ALA A CA 1
ATOM 3055 C C . ALA A 1 386 ? -28.438 -7.699 13.828 1 88.25 386 ALA A C 1
ATOM 3057 O O . ALA A 1 386 ? -29.094 -8.555 13.234 1 88.25 386 ALA A O 1
ATOM 3058 N N . LYS A 1 387 ? -28.703 -7.359 15.07 1 87.5 387 LYS A N 1
ATOM 3059 C CA . LYS A 1 387 ? -29.828 -7.922 15.82 1 87.5 387 LYS A CA 1
ATOM 3060 C C . LYS A 1 387 ? -31.156 -7.531 15.195 1 87.5 387 LYS A C 1
ATOM 3062 O O . LYS A 1 387 ? -32.094 -8.352 15.117 1 87.5 387 LYS A O 1
ATOM 3067 N N . ASN A 1 388 ? -31.141 -6.316 14.789 1 84.94 388 ASN A N 1
ATOM 3068 C CA . ASN A 1 388 ? -32.375 -5.816 14.203 1 84.94 388 ASN A CA 1
ATOM 3069 C C . ASN A 1 388 ? -32.625 -6.402 12.812 1 84.94 388 ASN A C 1
ATOM 3071 O O . ASN A 1 388 ? -33.781 -6.551 12.383 1 84.94 388 ASN A O 1
ATOM 3075 N N . ALA A 1 389 ? -31.578 -6.609 12.117 1 74.31 389 ALA A N 1
ATOM 3076 C CA . ALA A 1 389 ? -31.703 -7.234 10.805 1 74.31 389 ALA A CA 1
ATOM 3077 C C . ALA A 1 389 ? -32.094 -8.711 10.93 1 74.31 389 ALA A C 1
ATOM 3079 O O . ALA A 1 389 ? -32.844 -9.227 10.125 1 74.31 389 ALA A O 1
ATOM 3080 N N . GLY A 1 390 ? -31.484 -9.5 11.875 1 61.31 390 GLY A N 1
ATOM 3081 C CA . GLY A 1 390 ? -31.828 -10.891 12.141 1 61.31 390 GLY A CA 1
ATOM 3082 C C . GLY A 1 390 ? -33.188 -11.055 12.773 1 61.31 390 GLY A C 1
ATOM 3083 O O . GLY A 1 390 ? -33.844 -12.109 12.633 1 61.31 390 GLY A O 1
ATOM 3084 N N . GLY A 1 391 ? -33.656 -10.133 13.633 1 53.5 391 GLY A N 1
ATOM 3085 C CA . GLY A 1 391 ? -34.969 -10.258 14.25 1 53.5 391 GLY A CA 1
ATOM 3086 C C . GLY A 1 391 ? -36.125 -10.172 13.258 1 53.5 391 GLY A C 1
ATOM 3087 O O . GLY A 1 391 ? -37.281 -10.453 13.594 1 53.5 391 GLY A O 1
ATOM 3088 N N . GLY A 1 392 ? -36 -9.617 12.227 1 39.38 392 GLY A N 1
ATOM 3089 C CA . GLY A 1 392 ? -37.156 -9.609 11.344 1 39.38 392 GLY A CA 1
ATOM 3090 C C . GLY A 1 392 ? -37.469 -10.969 10.734 1 39.38 392 GLY A C 1
ATOM 3091 O O . GLY A 1 392 ? -38.469 -11.133 10.031 1 39.38 392 GLY A O 1
ATOM 3092 N N . LYS A 1 393 ? -36.562 -11.852 10.68 1 37.16 393 LYS A N 1
ATOM 3093 C CA . LYS A 1 393 ? -36.938 -13.086 9.992 1 37.16 393 LYS A CA 1
ATOM 3094 C C . LYS A 1 393 ? -37.844 -13.961 10.867 1 37.16 393 LYS A C 1
ATOM 3096 O O . LYS A 1 393 ? -38.25 -15.039 10.445 1 37.16 393 LYS A O 1
ATOM 3101 N N . CYS A 1 394 ? -37.781 -13.805 12.195 1 33.81 394 CYS A N 1
ATOM 3102 C CA . CYS A 1 394 ? -38.562 -14.828 12.852 1 33.81 394 CYS A CA 1
ATOM 3103 C C . CYS A 1 394 ? -40.062 -14.523 12.711 1 33.81 394 CYS A C 1
ATOM 3105 O O . CYS A 1 394 ? -40.688 -14.07 13.656 1 33.81 394 CYS A O 1
ATOM 3107 N N . CYS A 1 395 ? -40.531 -13.852 11.695 1 29.53 395 CYS A N 1
ATOM 3108 C CA . CYS A 1 395 ? -41.969 -14.031 11.57 1 29.53 395 CYS A CA 1
ATOM 3109 C C . CYS A 1 395 ? -42.312 -15.492 11.312 1 29.53 395 CYS A C 1
ATOM 3111 O O . CYS A 1 395 ? -42 -16.031 10.25 1 29.53 395 CYS A O 1
ATOM 3113 N N . VAL A 1 396 ? -42.188 -16.312 12.359 1 26.02 396 VAL A N 1
ATOM 3114 C CA . VAL A 1 396 ? -42.812 -17.625 12.438 1 26.02 396 VAL A CA 1
ATOM 3115 C C . VAL A 1 396 ? -44.281 -17.531 12.047 1 26.02 396 VAL A C 1
ATOM 3117 O O .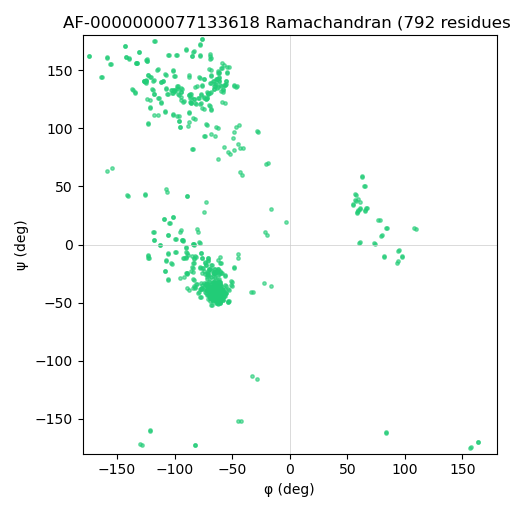 VAL A 1 396 ? -45.031 -16.734 12.625 1 26.02 396 VAL A O 1
ATOM 3120 N N . VAL A 1 397 ? -44.656 -17.812 10.852 1 23.2 397 VAL A N 1
ATOM 3121 C CA . VAL A 1 397 ? -46 -18.266 10.492 1 23.2 397 VAL A CA 1
ATOM 3122 C C . VAL A 1 397 ? -46.469 -19.344 11.477 1 23.2 397 VAL A C 1
ATOM 3124 O O . VAL A 1 397 ? -45.812 -20.375 11.633 1 23.2 397 VAL A O 1
ATOM 3127 N N . SER A 1 398 ? -47.062 -18.906 12.578 1 21.69 398 SER A N 1
ATOM 3128 C CA . SER A 1 398 ? -48.062 -19.828 13.133 1 21.69 398 SER A CA 1
ATOM 3129 C C . SER A 1 398 ? -49.219 -20.031 12.172 1 21.69 398 SER A C 1
ATOM 3131 O O . SER A 1 398 ? -49.594 -19.109 11.461 1 21.69 398 SER A O 1
ATOM 3133 N N . MET B 1 1 ? 15.414 35.781 6.52 1 37.09 1 MET B N 1
ATOM 3134 C CA . MET B 1 1 ? 15.07 37.188 6.34 1 37.09 1 MET B CA 1
ATOM 3135 C C . MET B 1 1 ? 14.484 37.781 7.621 1 37.09 1 MET B C 1
ATOM 3137 O O . MET B 1 1 ? 14.922 38.844 8.078 1 37.09 1 MET B O 1
ATOM 3141 N N . VAL B 1 2 ? 13.5 37 8.148 1 35.06 2 VAL B N 1
ATOM 3142 C CA . VAL B 1 2 ? 12.844 37.562 9.312 1 35.06 2 VAL B CA 1
ATOM 3143 C C . VAL B 1 2 ? 13.867 37.75 10.438 1 35.06 2 VAL B C 1
ATOM 3145 O O . VAL B 1 2 ? 13.875 38.812 11.102 1 35.06 2 VAL B O 1
ATOM 3148 N N . LEU B 1 3 ? 14.734 36.875 10.477 1 39.28 3 LEU B N 1
ATOM 3149 C CA . LEU B 1 3 ? 15.703 37 11.562 1 39.28 3 LEU B CA 1
ATOM 3150 C C . LEU B 1 3 ? 16.594 38.219 11.359 1 39.28 3 LEU B C 1
ATOM 3152 O O . LEU B 1 3 ? 16.922 38.906 12.328 1 39.28 3 LEU B O 1
ATOM 3156 N N . THR B 1 4 ? 16.875 38.406 10.188 1 41 4 THR B N 1
ATOM 3157 C CA . THR B 1 4 ? 17.766 39.531 9.945 1 41 4 THR B CA 1
ATOM 3158 C C . THR B 1 4 ? 17.094 40.844 10.367 1 41 4 THR B C 1
ATOM 3160 O O . THR B 1 4 ? 17.734 41.719 10.969 1 41 4 THR B O 1
ATOM 3163 N N . ARG B 1 5 ? 15.898 40.969 10.039 1 38.97 5 ARG B N 1
ATOM 3164 C CA . ARG B 1 5 ? 15.227 42.219 10.336 1 38.97 5 ARG B CA 1
ATOM 3165 C C . ARG B 1 5 ? 15.117 42.438 11.844 1 38.97 5 ARG B C 1
ATOM 3167 O O . ARG B 1 5 ? 15.117 43.594 12.312 1 38.97 5 ARG B O 1
ATOM 3174 N N . ALA B 1 6 ? 14.914 41.312 12.469 1 40.62 6 ALA B N 1
ATOM 3175 C CA . ALA B 1 6 ? 14.742 41.469 13.906 1 40.62 6 ALA B CA 1
ATOM 3176 C C . ALA B 1 6 ? 16.094 41.625 14.609 1 40.62 6 ALA B C 1
ATOM 3178 O O . ALA B 1 6 ? 16.156 41.719 15.836 1 40.62 6 ALA B O 1
ATOM 3179 N N . GLY B 1 7 ? 17.141 41.812 13.875 1 43.5 7 GLY B N 1
ATOM 3180 C CA . GLY B 1 7 ? 18.469 41.938 14.453 1 43.5 7 GLY B CA 1
ATOM 3181 C C . GLY B 1 7 ? 18.906 40.719 15.211 1 43.5 7 GLY B C 1
ATOM 3182 O O . GLY B 1 7 ? 19.719 40.812 16.141 1 43.5 7 GLY B O 1
ATOM 3183 N N . LYS B 1 8 ? 18.109 39.719 15.234 1 42.91 8 LYS B N 1
ATOM 3184 C CA . LYS B 1 8 ? 18.422 38.469 15.914 1 42.91 8 LYS B CA 1
ATOM 3185 C C . LYS B 1 8 ? 19.047 37.438 14.961 1 42.91 8 LYS B C 1
ATOM 3187 O O . LYS B 1 8 ? 18.859 37.531 13.742 1 42.91 8 LYS B O 1
ATOM 3192 N N . THR B 1 9 ? 20.188 37 15.352 1 43.97 9 THR B N 1
ATOM 3193 C CA . THR B 1 9 ? 20.812 35.969 14.547 1 43.97 9 THR B CA 1
ATOM 3194 C C . THR B 1 9 ? 20.219 34.594 14.867 1 43.97 9 THR B C 1
ATOM 3196 O O . THR B 1 9 ? 19.625 34.406 15.93 1 43.97 9 THR B O 1
ATOM 3199 N N . ILE B 1 10 ? 19.938 33.781 13.859 1 45.78 10 ILE B N 1
ATOM 3200 C CA . ILE B 1 10 ? 19.406 32.438 14.055 1 45.78 10 ILE B CA 1
ATOM 3201 C C . ILE B 1 10 ? 20.188 31.734 15.164 1 45.78 10 ILE B C 1
ATOM 3203 O O . ILE B 1 10 ? 19.719 30.75 15.75 1 45.78 10 ILE B O 1
ATOM 3207 N N . ARG B 1 11 ? 21.391 32.344 15.625 1 46.47 11 ARG B N 1
ATOM 3208 C CA . ARG B 1 11 ? 22.25 31.766 16.656 1 46.47 11 ARG B CA 1
ATOM 3209 C C . ARG B 1 11 ? 21.875 32.281 18.031 1 46.47 11 ARG B C 1
ATOM 3211 O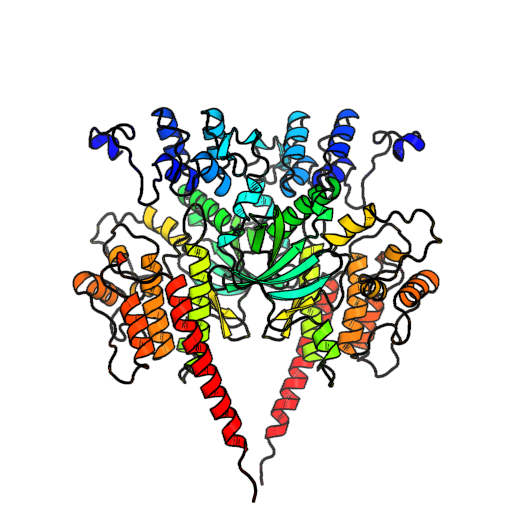 O . ARG B 1 11 ? 22.328 31.766 19.047 1 46.47 11 ARG B O 1
ATOM 3218 N N . ASP B 1 12 ? 21.328 33.469 18.062 1 46.38 12 ASP B N 1
ATOM 3219 C CA . ASP B 1 12 ? 21.25 34.156 19.328 1 46.38 12 ASP B CA 1
ATOM 3220 C C . ASP B 1 12 ? 20.219 33.531 20.25 1 46.38 12 ASP B C 1
ATOM 3222 O O . ASP B 1 12 ? 20.297 33.656 21.469 1 46.38 12 ASP B O 1
ATOM 3226 N N . GLU B 1 13 ? 19.062 33 19.766 1 47 13 GLU B N 1
ATOM 3227 C CA . GLU B 1 13 ? 18.062 32.375 20.625 1 47 13 GLU B CA 1
ATOM 3228 C C . GLU B 1 13 ? 17.781 30.938 20.156 1 47 13 GLU B C 1
ATOM 3230 O O . GLU B 1 13 ? 17.781 30.656 18.953 1 47 13 GLU B O 1
ATOM 3235 N N . PRO B 1 14 ? 17.938 30 21.141 1 51.09 14 PRO B N 1
ATOM 3236 C CA . PRO B 1 14 ? 17.641 28.594 20.812 1 51.09 14 PRO B CA 1
ATOM 3237 C C . PRO B 1 14 ? 16.234 28.422 20.219 1 51.09 14 PRO B C 1
ATOM 3239 O O . PRO B 1 14 ? 15.234 28.641 20.906 1 51.09 14 PRO B O 1
ATOM 3242 N N . TYR B 1 15 ? 16.203 28.75 18.969 1 51 15 TYR B N 1
ATOM 3243 C CA . TYR B 1 15 ? 14.898 28.562 18.344 1 51 15 TYR B CA 1
ATOM 3244 C C . TYR B 1 15 ? 14.602 27.078 18.156 1 51 15 TYR B C 1
ATOM 3246 O O . TYR B 1 15 ? 15.453 26.328 17.656 1 51 15 TYR B O 1
ATOM 3254 N N . SER B 1 16 ? 13.781 26.547 19 1 54.91 16 SER B N 1
ATOM 3255 C CA . SER B 1 16 ? 13.281 25.203 18.781 1 54.91 16 SER B CA 1
ATOM 3256 C C . SER B 1 16 ? 11.758 25.172 18.781 1 54.91 16 SER B C 1
ATOM 3258 O O . SER B 1 16 ? 11.109 26.047 19.359 1 54.91 16 SER B O 1
ATOM 3260 N N . ASP B 1 17 ? 11.297 24.406 17.938 1 48.97 17 ASP B N 1
ATOM 3261 C CA . ASP B 1 17 ? 9.852 24.234 17.969 1 48.97 17 ASP B CA 1
ATOM 3262 C C . ASP B 1 17 ? 9.422 23.328 19.125 1 48.97 17 ASP B C 1
ATOM 3264 O O . ASP B 1 17 ? 10.234 23.016 20 1 48.97 17 ASP B O 1
ATOM 3268 N N . TYR B 1 18 ? 8.102 23.141 19.312 1 50.22 18 TYR B N 1
ATOM 3269 C CA . TYR B 1 18 ? 7.512 22.344 20.391 1 50.22 18 TYR B CA 1
ATOM 3270 C C . TYR B 1 18 ? 8.195 20.984 20.5 1 50.22 18 TYR B C 1
ATOM 3272 O O . TYR B 1 18 ? 8.25 20.391 21.594 1 50.22 18 TYR B O 1
ATOM 3280 N N . ASP B 1 19 ? 8.844 20.594 19.438 1 53.75 19 ASP B N 1
ATOM 3281 C CA . ASP B 1 19 ? 9.492 19.297 19.422 1 53.75 19 ASP B CA 1
ATOM 3282 C C . ASP B 1 19 ? 11.008 19.422 19.594 1 53.75 19 ASP B C 1
ATOM 3284 O O . ASP B 1 19 ? 11.75 18.484 19.312 1 53.75 19 ASP B O 1
ATOM 3288 N N . ARG B 1 20 ? 11.445 20.641 20.125 1 61.78 20 ARG B N 1
ATOM 3289 C CA . ARG B 1 20 ? 12.859 20.953 20.312 1 61.78 20 ARG B CA 1
ATOM 3290 C C . ARG B 1 20 ? 13.609 20.859 18.984 1 61.78 20 ARG B C 1
ATOM 3292 O O . ARG B 1 20 ? 14.766 20.422 18.953 1 61.78 20 ARG B O 1
ATOM 3299 N N . ARG B 1 21 ? 12.898 21.078 18.016 1 73.38 21 ARG B N 1
ATOM 3300 C CA . ARG B 1 21 ? 13.547 21.109 16.703 1 73.38 21 ARG B CA 1
ATOM 3301 C C . ARG B 1 21 ? 14.117 22.5 16.422 1 73.38 21 ARG B C 1
ATOM 3303 O O . ARG B 1 21 ? 13.422 23.5 16.562 1 73.38 21 ARG B O 1
ATOM 3310 N N . THR B 1 22 ? 15.406 22.469 16.094 1 76.44 22 THR B N 1
ATOM 3311 C CA . THR B 1 22 ? 16.078 23.703 15.664 1 76.44 22 THR B CA 1
ATOM 3312 C C . THR B 1 22 ? 15.727 24.031 14.219 1 76.44 22 THR B C 1
ATOM 3314 O O . THR B 1 22 ? 15.164 23.203 13.5 1 76.44 22 THR B O 1
ATOM 3317 N N . PRO B 1 23 ? 15.961 25.234 13.859 1 69.44 23 PRO B N 1
ATOM 3318 C CA . PRO B 1 23 ? 15.773 25.578 12.453 1 69.44 23 PRO B CA 1
ATOM 3319 C C . PRO B 1 23 ? 16.484 24.625 11.508 1 69.44 23 PRO B C 1
ATOM 3321 O O . PRO B 1 23 ? 15.977 24.297 10.43 1 69.44 23 PRO B O 1
ATOM 3324 N N . LEU B 1 24 ? 17.594 24.109 11.992 1 81.38 24 LEU B N 1
ATOM 3325 C CA . LEU B 1 24 ? 18.328 23.172 11.156 1 81.38 24 LEU B CA 1
ATOM 3326 C C . LEU B 1 24 ? 17.594 21.844 11.055 1 81.38 24 LEU B C 1
ATOM 3328 O O . LEU B 1 24 ? 17.547 21.219 9.992 1 81.38 24 LEU B O 1
ATOM 3332 N N . HIS B 1 25 ? 17.031 21.422 12.117 1 79.31 25 HIS B N 1
ATOM 3333 C CA . HIS B 1 25 ? 16.188 20.234 12.07 1 79.31 25 HIS B CA 1
ATOM 3334 C C . HIS B 1 25 ? 15.102 20.359 11.008 1 79.31 25 HIS B C 1
ATOM 3336 O O . HIS B 1 25 ? 14.93 19.469 10.18 1 79.31 25 HIS B O 1
ATOM 3342 N N . VAL B 1 26 ? 14.469 21.453 11.078 1 68.06 26 VAL B N 1
ATOM 3343 C CA . VAL B 1 26 ? 13.312 21.688 10.219 1 68.06 26 VAL B CA 1
ATOM 3344 C C . VAL B 1 26 ? 13.766 21.781 8.766 1 68.06 26 VAL B C 1
ATOM 3346 O O . VAL B 1 26 ? 13.188 21.141 7.887 1 68.06 26 VAL B O 1
ATOM 3349 N N . ALA B 1 27 ? 14.789 22.578 8.57 1 69.81 27 ALA B N 1
ATOM 3350 C CA . ALA B 1 27 ? 15.297 22.766 7.211 1 69.81 27 ALA B CA 1
ATOM 3351 C C . ALA B 1 27 ? 15.766 21.453 6.613 1 69.81 27 ALA B C 1
ATOM 3353 O O . ALA B 1 27 ? 15.484 21.141 5.453 1 69.81 27 ALA B O 1
ATOM 3354 N N . ALA B 1 28 ? 16.469 20.609 7.438 1 76.94 28 ALA B N 1
ATOM 3355 C CA . ALA B 1 28 ? 17.031 19.344 6.984 1 76.94 28 ALA B CA 1
ATOM 3356 C C . ALA B 1 28 ? 15.922 18.328 6.688 1 76.94 28 ALA B C 1
ATOM 3358 O O . ALA B 1 28 ? 15.984 17.609 5.684 1 76.94 28 ALA B O 1
ATOM 3359 N N . SER B 1 29 ? 14.961 18.312 7.551 1 68.19 29 SER B N 1
ATOM 3360 C CA . SER B 1 29 ? 13.867 17.359 7.426 1 68.19 29 SER B CA 1
ATOM 3361 C C . SER B 1 29 ? 12.938 17.719 6.281 1 68.19 29 SER B C 1
ATOM 3363 O O . SER B 1 29 ? 12.352 16.844 5.641 1 68.19 29 SER B O 1
ATOM 3365 N N . ASP B 1 30 ? 12.82 19.062 6.117 1 60.88 30 ASP B N 1
ATOM 3366 C CA . ASP B 1 30 ? 11.906 19.562 5.094 1 60.88 30 ASP B CA 1
ATOM 3367 C C . ASP B 1 30 ? 12.57 19.578 3.719 1 60.88 30 ASP B C 1
ATOM 3369 O O . ASP B 1 30 ? 11.906 19.812 2.707 1 60.88 30 ASP B O 1
ATOM 3373 N N . GLY B 1 31 ? 13.836 19.391 3.689 1 64 31 GLY B N 1
ATOM 3374 C CA . GLY B 1 31 ? 14.555 19.344 2.43 1 64 31 GLY B CA 1
ATOM 3375 C C . GLY B 1 31 ? 14.938 20.703 1.904 1 64 31 GLY B C 1
ATOM 3376 O O . GLY B 1 31 ? 15.164 20.875 0.704 1 64 31 GLY B O 1
ATOM 3377 N N . SER B 1 32 ? 14.852 21.688 2.715 1 62.84 32 SER B N 1
ATOM 3378 C CA . SER B 1 32 ? 15.219 23.031 2.297 1 62.84 32 SER B CA 1
ATOM 3379 C C . SER B 1 32 ? 16.734 23.188 2.197 1 62.84 32 SER B C 1
ATOM 3381 O O . SER B 1 32 ? 17.391 23.531 3.182 1 62.84 32 SER B O 1
ATOM 3383 N N . VAL B 1 33 ? 17.219 22.969 0.986 1 66.94 33 VAL B N 1
ATOM 3384 C CA . VAL B 1 33 ? 18.656 22.969 0.757 1 66.94 33 VAL B CA 1
ATOM 3385 C C . VAL B 1 33 ? 19.234 24.344 1.065 1 66.94 33 VAL B C 1
ATOM 3387 O O . VAL B 1 33 ? 20.234 24.453 1.773 1 66.94 33 VAL B O 1
ATOM 3390 N N . MET B 1 34 ? 18.641 25.391 0.604 1 64.69 34 MET B N 1
ATOM 3391 C CA . MET B 1 34 ? 19.141 26.75 0.749 1 64.69 34 MET B CA 1
ATOM 3392 C C . MET B 1 34 ? 19.203 27.156 2.217 1 64.69 34 MET B C 1
ATOM 3394 O O . MET B 1 34 ? 20.188 27.734 2.672 1 64.69 34 MET B O 1
ATOM 3398 N N . VAL B 1 35 ? 18.125 26.891 2.896 1 68.81 35 VAL B N 1
ATOM 3399 C CA . VAL B 1 35 ? 18.078 27.266 4.309 1 68.81 35 VAL B CA 1
ATOM 3400 C C . VAL B 1 35 ? 19.094 26.438 5.09 1 68.81 35 VAL B C 1
ATOM 3402 O O . VAL B 1 35 ? 19.781 26.969 5.98 1 68.81 35 VAL B O 1
ATOM 3405 N N . THR B 1 36 ? 19.172 25.219 4.703 1 77.31 36 THR B N 1
ATOM 3406 C CA . THR B 1 36 ? 20.156 24.375 5.371 1 77.31 36 THR B CA 1
ATOM 3407 C C . THR B 1 36 ? 21.562 24.922 5.156 1 77.31 36 THR B C 1
ATOM 3409 O O . THR B 1 36 ? 22.328 25.062 6.113 1 77.31 36 THR B O 1
ATOM 3412 N N . ASN B 1 37 ? 21.875 25.219 3.934 1 75.38 37 ASN B N 1
ATOM 3413 C CA . ASN B 1 37 ? 23.188 25.766 3.621 1 75.38 37 ASN B CA 1
ATOM 3414 C C . ASN B 1 37 ? 23.438 27.078 4.379 1 75.38 37 ASN B C 1
ATOM 3416 O O . ASN B 1 37 ? 24.531 27.281 4.918 1 75.38 37 ASN B O 1
ATOM 3420 N N . TRP B 1 38 ? 22.484 27.891 4.348 1 70.81 38 TRP B N 1
ATOM 3421 C CA . TRP B 1 38 ? 22.609 29.156 5.062 1 70.81 38 TRP B CA 1
ATOM 3422 C C . TRP B 1 38 ? 22.859 28.922 6.547 1 70.81 38 TRP B C 1
ATOM 3424 O O . TRP B 1 38 ? 23.719 29.578 7.156 1 70.81 38 TRP B O 1
ATOM 3434 N N . LEU B 1 39 ? 22.156 28.062 7.133 1 78.56 39 LEU B N 1
ATOM 3435 C CA . LEU B 1 39 ? 22.297 27.766 8.555 1 78.56 39 LEU B CA 1
ATOM 3436 C C . LEU B 1 39 ? 23.688 27.203 8.852 1 78.56 39 LEU B C 1
ATOM 3438 O O . LEU B 1 39 ? 24.297 27.547 9.859 1 78.56 39 LEU B O 1
ATOM 3442 N N . ILE B 1 40 ? 24.109 26.359 7.98 1 80.81 40 ILE B N 1
ATOM 3443 C CA . ILE B 1 40 ? 25.453 25.812 8.125 1 80.81 40 ILE B CA 1
ATOM 3444 C C . ILE B 1 40 ? 26.484 26.922 8.07 1 80.81 40 ILE B C 1
ATOM 3446 O O . ILE B 1 40 ? 27.422 26.969 8.875 1 80.81 40 ILE B O 1
ATOM 3450 N N . GLU B 1 41 ? 26.281 27.844 7.184 1 75.94 41 GLU B N 1
ATOM 3451 C CA . GLU B 1 41 ? 27.188 28.984 7.031 1 75.94 41 GLU B CA 1
ATOM 3452 C C . GLU B 1 41 ? 27.156 29.875 8.266 1 75.94 41 GLU B C 1
ATOM 3454 O O . GLU B 1 41 ? 28.156 30.516 8.609 1 75.94 41 GLU B O 1
ATOM 3459 N N . GLN B 1 42 ? 26.047 29.922 8.867 1 74.12 42 GLN B N 1
ATOM 3460 C CA . GLN B 1 42 ? 25.906 30.719 10.078 1 74.12 42 GLN B CA 1
ATOM 3461 C C . GLN B 1 42 ? 26.5 30 11.289 1 74.12 42 GLN B C 1
ATOM 3463 O O . GLN B 1 42 ? 26.453 30.5 12.406 1 74.12 42 GLN B O 1
ATOM 3468 N N . LYS B 1 43 ? 27.062 28.797 10.992 1 79.75 43 LYS B N 1
ATOM 3469 C CA . LYS B 1 43 ? 27.75 27.984 11.992 1 79.75 43 LYS B CA 1
ATOM 3470 C C . LYS B 1 43 ? 26.844 27.672 13.172 1 79.75 43 LYS B C 1
ATOM 3472 O O . LYS B 1 43 ? 27.25 27.797 14.328 1 79.75 43 LYS B O 1
ATOM 3477 N N . VAL B 1 44 ? 25.609 27.328 12.828 1 80.19 44 VAL B N 1
ATOM 3478 C CA . VAL B 1 44 ? 24.703 26.859 13.883 1 80.19 44 VAL B CA 1
ATOM 3479 C C . VAL B 1 44 ? 25.156 25.5 14.383 1 80.19 44 VAL B C 1
ATOM 3481 O O . VAL B 1 44 ? 26.016 24.859 13.773 1 80.19 44 VAL B O 1
ATOM 3484 N N . ASP B 1 45 ? 24.594 25.125 15.609 1 84.56 45 ASP B N 1
ATOM 3485 C CA . ASP B 1 45 ? 24.844 23.766 16.078 1 84.56 45 ASP B CA 1
ATOM 3486 C C . ASP B 1 45 ? 24.328 22.734 15.07 1 84.56 45 ASP B C 1
ATOM 3488 O O . ASP B 1 45 ? 23.156 22.75 14.703 1 84.56 45 ASP B O 1
ATOM 3492 N N . LEU B 1 46 ? 25.234 21.891 14.625 1 89 46 LEU B N 1
ATOM 3493 C CA . LEU B 1 46 ? 24.922 20.953 13.562 1 89 46 LEU B CA 1
ATOM 3494 C C . LEU B 1 46 ? 24.25 19.703 14.117 1 89 46 LEU B C 1
ATOM 3496 O O . LEU B 1 46 ? 23.594 18.953 13.383 1 89 46 LEU B O 1
ATOM 3500 N N . ASN B 1 47 ? 24.516 19.484 15.375 1 89.88 47 ASN B N 1
ATOM 3501 C CA . ASN B 1 47 ? 24.109 18.188 15.898 1 89.88 47 ASN B CA 1
ATOM 3502 C C . ASN B 1 47 ? 23.219 18.328 17.141 1 89.88 47 ASN B C 1
ATOM 3504 O O . ASN B 1 47 ? 23.453 17.672 18.156 1 89.88 47 ASN B O 1
ATOM 3508 N N . PRO B 1 48 ? 22.297 19.281 17.047 1 85.31 48 PRO B N 1
ATOM 3509 C CA . PRO B 1 48 ? 21.312 19.297 18.125 1 85.31 48 PRO B CA 1
ATOM 3510 C C . PRO B 1 48 ? 20.375 18.078 18.094 1 85.31 48 PRO B C 1
ATOM 3512 O O . PRO B 1 48 ? 20.141 17.516 17.031 1 85.31 48 PRO B O 1
ATOM 3515 N N . LEU B 1 49 ? 19.875 17.625 19.266 1 82.31 49 LEU B N 1
ATOM 3516 C CA . LEU B 1 49 ? 18.875 16.562 19.344 1 82.31 49 LEU B CA 1
ATOM 3517 C C . LEU B 1 49 ? 17.484 17.125 19.578 1 82.31 49 LEU B C 1
ATOM 3519 O O . LEU B 1 49 ? 17.312 18.031 20.391 1 82.31 49 LEU B O 1
ATOM 3523 N N . ASP B 1 50 ? 16.609 16.625 18.734 1 71.75 50 ASP B N 1
ATOM 3524 C CA . ASP B 1 50 ? 15.227 16.984 19.047 1 71.75 50 ASP B CA 1
ATOM 3525 C C . ASP B 1 50 ? 14.641 16.078 20.125 1 71.75 50 ASP B C 1
ATOM 3527 O O . ASP B 1 50 ? 15.367 15.312 20.766 1 71.75 50 ASP B O 1
ATOM 3531 N N . ARG B 1 51 ? 13.32 16.266 20.344 1 63.44 51 ARG B N 1
ATOM 3532 C CA . ARG B 1 51 ? 12.688 15.539 21.438 1 63.44 51 ARG B CA 1
ATOM 3533 C C . ARG B 1 51 ? 12.758 14.031 21.219 1 63.44 51 ARG B C 1
ATOM 3535 O O . ARG B 1 51 ? 12.695 13.25 22.172 1 63.44 51 ARG B O 1
ATOM 3542 N N . TRP B 1 52 ? 12.938 13.578 20.047 1 61.97 52 TRP B N 1
ATOM 3543 C CA . TRP B 1 52 ? 12.977 12.164 19.703 1 61.97 52 TRP B CA 1
ATOM 3544 C C . TRP B 1 52 ? 14.414 11.672 19.578 1 61.97 52 TRP B C 1
ATOM 3546 O O . TRP B 1 52 ? 14.656 10.516 19.25 1 61.97 52 TRP B O 1
ATOM 3556 N N . GLY B 1 53 ? 15.312 12.609 19.906 1 68.94 53 GLY B N 1
ATOM 3557 C CA . GLY B 1 53 ? 16.719 12.25 19.812 1 68.94 53 GLY B CA 1
ATOM 3558 C C . GLY B 1 53 ? 17.25 12.242 18.391 1 68.94 53 GLY B C 1
ATOM 3559 O O . GLY B 1 53 ? 18.25 11.594 18.094 1 68.94 53 GLY B O 1
ATOM 3560 N N . MET B 1 54 ? 16.594 12.922 17.5 1 75.25 54 MET B N 1
ATOM 3561 C CA . MET B 1 54 ? 17.016 12.938 16.109 1 75.25 54 MET B CA 1
ATOM 3562 C C . MET B 1 54 ? 17.859 14.172 15.805 1 75.25 54 MET B C 1
ATOM 3564 O O . MET B 1 54 ? 17.531 15.273 16.266 1 75.25 54 MET B O 1
ATOM 3568 N N . THR B 1 55 ? 18.984 13.961 15.102 1 85.56 55 THR B N 1
ATOM 3569 C CA . THR B 1 55 ? 19.797 15.078 14.641 1 85.56 55 THR B CA 1
ATOM 3570 C C . THR B 1 55 ? 19.266 15.625 13.312 1 85.56 55 THR B C 1
ATOM 3572 O O . THR B 1 55 ? 18.484 14.961 12.633 1 85.56 55 THR B O 1
ATOM 3575 N N . PRO B 1 56 ? 19.656 16.812 12.977 1 81 56 PRO B N 1
ATOM 3576 C CA . PRO B 1 56 ? 19.281 17.344 11.664 1 81 56 PRO B CA 1
ATOM 3577 C C . PRO B 1 56 ? 19.703 16.422 10.523 1 81 56 PRO B C 1
ATOM 3579 O O . PRO B 1 56 ? 18.953 16.234 9.562 1 81 56 PRO B O 1
ATOM 3582 N N . LEU B 1 57 ? 20.875 15.773 10.688 1 85.38 57 LEU B N 1
ATOM 3583 C CA . LEU B 1 57 ? 21.328 14.844 9.656 1 85.38 57 LEU B CA 1
ATOM 3584 C C . LEU B 1 57 ? 20.391 13.648 9.539 1 85.38 57 LEU B C 1
ATOM 3586 O O . LEU B 1 57 ? 20.062 13.227 8.438 1 85.38 57 LEU B O 1
ATOM 3590 N N . GLU B 1 58 ? 19.938 13.172 10.656 1 77.62 58 GLU B N 1
ATOM 3591 C CA . GLU B 1 58 ? 18.984 12.062 10.648 1 77.62 58 GLU B CA 1
ATOM 3592 C C . GLU B 1 58 ? 17.688 12.453 9.938 1 77.62 58 GLU B C 1
ATOM 3594 O O . GLU B 1 58 ? 17.125 11.656 9.195 1 77.62 58 GLU B O 1
ATOM 3599 N N . GLY B 1 59 ? 17.344 13.633 10.273 1 73.06 59 GLY B N 1
ATOM 3600 C CA . GLY B 1 59 ? 16.156 14.141 9.586 1 73.06 59 GLY B CA 1
ATOM 3601 C C . GLY B 1 59 ? 16.312 14.148 8.078 1 73.06 59 GLY B C 1
ATOM 3602 O O . GLY B 1 59 ? 15.391 13.781 7.352 1 73.06 59 GLY B O 1
ATOM 3603 N N . ALA B 1 60 ? 17.5 14.633 7.641 1 74.75 60 ALA B N 1
ATOM 3604 C CA . ALA B 1 60 ? 17.797 14.672 6.211 1 74.75 60 ALA B CA 1
ATOM 3605 C C . ALA B 1 60 ? 17.812 13.266 5.613 1 74.75 60 ALA B C 1
ATOM 3607 O O . ALA B 1 60 ? 17.344 13.055 4.496 1 74.75 60 ALA B O 1
ATOM 3608 N N . VAL B 1 61 ? 18.312 12.328 6.398 1 71.81 61 VAL B N 1
ATOM 3609 C CA . VAL B 1 61 ? 18.422 10.938 5.961 1 71.81 61 VAL B CA 1
ATOM 3610 C C . VAL B 1 61 ? 17.016 10.336 5.852 1 71.81 61 VAL B C 1
ATOM 3612 O O . VAL B 1 61 ? 16.672 9.719 4.84 1 71.81 61 VAL B O 1
ATOM 3615 N N . PHE B 1 62 ? 16.234 10.648 6.891 1 62.94 62 PHE B N 1
ATOM 3616 C CA . PHE B 1 62 ? 14.875 10.141 6.938 1 62.94 62 PHE B CA 1
ATOM 3617 C C . PHE B 1 62 ? 14.062 10.648 5.754 1 62.94 62 PHE B C 1
ATOM 3619 O O . PHE B 1 62 ? 13.25 9.914 5.191 1 62.94 62 PHE B O 1
ATOM 3626 N N . GLY B 1 63 ? 14.328 11.867 5.512 1 59.28 63 GLY B N 1
ATOM 3627 C CA . GLY B 1 63 ? 13.594 12.508 4.434 1 59.28 63 GLY B CA 1
ATOM 3628 C C . GLY B 1 63 ? 14.188 12.234 3.062 1 59.28 63 GLY B C 1
ATOM 3629 O O . GLY B 1 63 ? 13.672 12.711 2.051 1 59.28 63 GLY B O 1
ATOM 3630 N N . ASP B 1 64 ? 15.25 11.469 3.008 1 62.69 64 ASP B N 1
ATOM 3631 C CA . ASP B 1 64 ? 15.984 11.117 1.795 1 62.69 64 ASP B CA 1
ATOM 3632 C C . ASP B 1 64 ? 16.422 12.367 1.037 1 62.69 64 ASP B C 1
ATOM 3634 O O . ASP B 1 64 ? 16.281 12.445 -0.185 1 62.69 64 ASP B O 1
ATOM 3638 N N . HIS B 1 65 ? 16.75 13.43 1.771 1 64.5 65 HIS B N 1
ATOM 3639 C CA . HIS B 1 65 ? 17.312 14.641 1.188 1 64.5 65 HIS B CA 1
ATOM 3640 C C . HIS B 1 65 ? 18.828 14.523 1.014 1 64.5 65 HIS B C 1
ATOM 3642 O O . HIS B 1 65 ? 19.594 15.016 1.846 1 64.5 65 HIS B O 1
ATOM 3648 N N . GLN B 1 66 ? 19.156 13.852 -0.111 1 64.25 66 GLN B N 1
ATOM 3649 C CA . GLN B 1 66 ? 20.531 13.438 -0.306 1 64.25 66 GLN B CA 1
ATOM 3650 C C . GLN B 1 66 ? 21.484 14.641 -0.332 1 64.25 66 GLN B C 1
ATOM 3652 O O . GLN B 1 66 ? 22.578 14.578 0.214 1 64.25 66 GLN B O 1
ATOM 3657 N N . ASP B 1 67 ? 20.984 15.703 -0.936 1 67.38 67 ASP B N 1
ATOM 3658 C CA . ASP B 1 67 ? 21.828 16.891 -0.997 1 67.38 67 ASP B CA 1
ATOM 3659 C C . ASP B 1 67 ? 22.094 17.453 0.401 1 67.38 67 ASP B C 1
ATOM 3661 O O . ASP B 1 67 ? 23.219 17.844 0.712 1 67.38 67 ASP B O 1
ATOM 3665 N N . ILE B 1 68 ? 21.094 17.422 1.132 1 75.88 68 ILE B N 1
ATOM 3666 C CA . ILE B 1 68 ? 21.234 17.938 2.488 1 75.88 68 ILE B CA 1
ATOM 3667 C C . ILE B 1 68 ? 22.047 16.969 3.33 1 75.88 68 ILE B C 1
ATOM 3669 O O . ILE B 1 68 ? 22.875 17.391 4.148 1 75.88 68 ILE B O 1
ATOM 3673 N N . VAL B 1 69 ? 21.859 15.688 3.037 1 79.44 69 VAL B N 1
ATOM 3674 C CA . VAL B 1 69 ? 22.672 14.688 3.736 1 79.44 69 VAL B CA 1
ATOM 3675 C C . VAL B 1 69 ? 24.156 14.93 3.459 1 79.44 69 VAL B C 1
ATOM 3677 O O . VAL B 1 69 ? 24.953 15.008 4.391 1 79.44 69 VAL B O 1
ATOM 3680 N N . ALA B 1 70 ? 24.406 15.125 2.242 1 76.12 70 ALA B N 1
ATOM 3681 C CA . ALA B 1 70 ? 25.797 15.359 1.85 1 76.12 70 ALA B CA 1
ATOM 3682 C C . ALA B 1 70 ? 26.344 16.641 2.48 1 76.12 70 ALA B C 1
ATOM 3684 O O . ALA B 1 70 ? 27.469 16.656 2.977 1 76.12 70 ALA B O 1
ATOM 3685 N N . MET B 1 71 ? 25.547 17.656 2.486 1 80.25 71 MET B N 1
ATOM 3686 C CA . MET B 1 71 ? 25.938 18.953 3.041 1 80.25 71 MET B CA 1
ATOM 3687 C C . MET B 1 71 ? 26.219 18.844 4.535 1 80.25 71 MET B C 1
ATOM 3689 O O . MET B 1 71 ? 27.234 19.344 5.02 1 80.25 71 MET B O 1
ATOM 3693 N N . LEU B 1 72 ? 25.359 18.203 5.148 1 87.31 72 LEU B N 1
ATOM 3694 C CA . LEU B 1 72 ? 25.484 18.094 6.598 1 87.31 72 LEU B CA 1
ATOM 3695 C C . LEU B 1 72 ? 26.641 17.172 6.973 1 87.31 72 LEU B C 1
ATOM 3697 O O . LEU B 1 72 ? 27.375 17.438 7.93 1 87.31 72 LEU B O 1
ATOM 3701 N N . GLN B 1 73 ? 26.734 16.141 6.207 1 84.38 73 GLN B N 1
ATOM 3702 C CA . GLN B 1 73 ? 27.859 15.258 6.449 1 84.38 73 GLN B CA 1
ATOM 3703 C C . GLN B 1 73 ? 29.188 16 6.297 1 84.38 73 GLN B C 1
ATOM 3705 O O . GLN B 1 73 ? 30.078 15.883 7.145 1 84.38 73 GLN B O 1
ATOM 3710 N N . LYS B 1 74 ? 29.266 16.719 5.25 1 83.56 74 LYS B N 1
ATOM 3711 C CA . LYS B 1 74 ? 30.469 17.484 4.977 1 83.56 74 LYS B CA 1
ATOM 3712 C C . LYS B 1 74 ? 30.734 18.516 6.074 1 83.56 74 LYS B C 1
ATOM 3714 O O . LYS B 1 74 ? 31.891 18.781 6.426 1 83.56 74 LYS B O 1
ATOM 3719 N N . ALA B 1 75 ? 29.719 19.078 6.621 1 87.5 75 ALA B N 1
ATOM 3720 C CA . ALA B 1 75 ? 29.828 20.125 7.633 1 87.5 75 ALA B CA 1
ATOM 3721 C C . ALA B 1 75 ? 30.094 19.516 9.016 1 87.5 75 ALA B C 1
ATOM 3723 O O . ALA B 1 75 ? 30.375 20.25 9.969 1 87.5 75 ALA B O 1
ATOM 3724 N N . GLY B 1 76 ? 29.969 18.188 9.117 1 88.06 76 GLY B N 1
ATOM 3725 C CA . GLY B 1 76 ? 30.234 17.547 10.391 1 88.06 76 GLY B CA 1
ATOM 3726 C C . GLY B 1 76 ? 28.969 17.047 11.07 1 88.06 76 GLY B C 1
ATOM 3727 O O . GLY B 1 76 ? 28.969 16.781 12.273 1 88.06 76 GLY B O 1
ATOM 3728 N N . GLY B 1 77 ? 27.906 17 10.281 1 90.12 77 GLY B N 1
ATOM 3729 C CA . GLY B 1 77 ? 26.672 16.453 10.836 1 90.12 77 GLY B CA 1
ATOM 3730 C C . GLY B 1 77 ? 26.797 15 11.234 1 90.12 77 GLY B C 1
ATOM 3731 O O . GLY B 1 77 ? 27.516 14.234 10.594 1 90.12 77 GLY B O 1
ATOM 3732 N N . LEU B 1 78 ? 26.125 14.656 12.383 1 87.44 78 LEU B N 1
ATOM 3733 C CA . LEU B 1 78 ? 26.141 13.312 12.945 1 87.44 78 LEU B CA 1
ATOM 3734 C C . LEU B 1 78 ? 24.734 12.773 13.125 1 87.44 78 LEU B C 1
ATOM 3736 O O . LEU B 1 78 ? 23.75 13.516 12.984 1 87.44 78 LEU B O 1
ATOM 3740 N N . ILE B 1 79 ? 24.688 11.461 13.195 1 83.25 79 ILE B N 1
ATOM 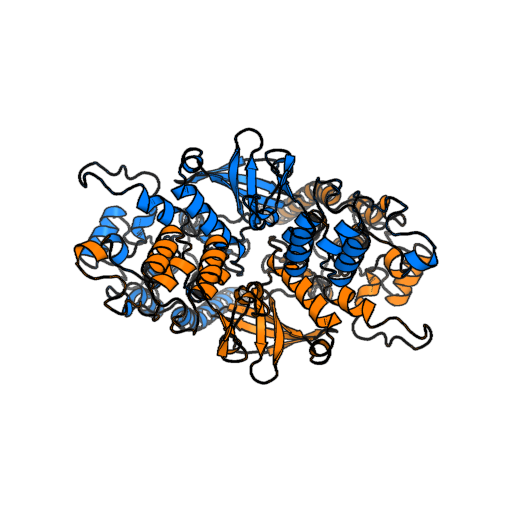3741 C CA . ILE B 1 79 ? 23.422 10.812 13.539 1 83.25 79 ILE B CA 1
ATOM 3742 C C . ILE B 1 79 ? 23.562 10.109 14.891 1 83.25 79 ILE B C 1
ATOM 3744 O O . ILE B 1 79 ? 24.672 9.797 15.328 1 83.25 79 ILE B O 1
ATOM 3748 N N . LYS B 1 80 ? 22.438 10.047 15.523 1 78.88 80 LYS B N 1
ATOM 3749 C CA . LYS B 1 80 ? 22.453 9.328 16.797 1 78.88 80 LYS B CA 1
ATOM 3750 C C . LYS B 1 80 ? 22.344 7.824 16.578 1 78.88 80 LYS B C 1
ATOM 3752 O O . LYS B 1 80 ? 21.391 7.344 15.969 1 78.88 80 LYS B O 1
ATOM 3757 N N . ASP B 1 81 ? 23.375 7.129 17.062 1 64.88 81 ASP B N 1
ATOM 3758 C CA . ASP B 1 81 ? 23.312 5.672 17.062 1 64.88 81 ASP B CA 1
ATOM 3759 C C . ASP B 1 81 ? 22.266 5.16 18.047 1 64.88 81 ASP B C 1
ATOM 3761 O O . ASP B 1 81 ? 22.312 5.465 19.234 1 64.88 81 ASP B O 1
ATOM 3765 N N . ARG B 1 82 ? 21.25 4.504 17.531 1 59.81 82 ARG B N 1
ATOM 3766 C CA . ARG B 1 82 ? 20.141 4.07 18.375 1 59.81 82 ARG B CA 1
ATOM 3767 C C . ARG B 1 82 ? 20.609 3.018 19.391 1 59.81 82 ARG B C 1
ATOM 3769 O O . ARG B 1 82 ? 20.016 2.885 20.469 1 59.81 82 ARG B O 1
ATOM 3776 N N . GLY B 1 83 ? 21.641 2.275 19.141 1 56.91 83 GLY B N 1
ATOM 3777 C CA . GLY B 1 83 ? 22.188 1.287 20.047 1 56.91 83 GLY B CA 1
ATOM 3778 C C . GLY B 1 83 ? 23.016 1.9 21.156 1 56.91 83 GLY B C 1
ATOM 3779 O O . GLY B 1 83 ? 22.812 1.604 22.344 1 56.91 83 GLY B O 1
ATOM 3780 N N . THR B 1 84 ? 23.812 2.777 20.812 1 60.38 84 THR B N 1
ATOM 3781 C CA . THR B 1 84 ? 24.766 3.316 21.781 1 60.38 84 THR B CA 1
ATOM 3782 C C . THR B 1 84 ? 24.312 4.688 22.281 1 60.38 84 THR B C 1
ATOM 3784 O O . THR B 1 84 ? 24.781 5.156 23.312 1 60.38 84 THR B O 1
ATOM 3787 N N . GLY B 1 85 ? 23.391 5.293 21.578 1 69.25 85 GLY B N 1
ATOM 3788 C CA . GLY B 1 85 ? 22.969 6.645 21.906 1 69.25 85 GLY B CA 1
ATOM 3789 C C . GLY B 1 85 ? 23.984 7.699 21.531 1 69.25 85 GLY B C 1
ATOM 3790 O O . GLY B 1 85 ? 23.766 8.891 21.75 1 69.25 85 GLY B O 1
ATOM 3791 N N . GLN B 1 86 ? 25.078 7.277 20.969 1 77.69 86 GLN B N 1
ATOM 3792 C CA . GLN B 1 86 ? 26.156 8.203 20.625 1 77.69 86 GLN B CA 1
ATOM 3793 C C . GLN B 1 86 ? 25.938 8.789 19.234 1 77.69 86 GLN B C 1
ATOM 3795 O O . GLN B 1 86 ? 25.328 8.156 18.375 1 77.69 86 GLN B O 1
ATOM 3800 N N . LEU B 1 87 ? 26.328 10.078 19.109 1 86 87 LEU B N 1
ATOM 3801 C CA . LEU B 1 87 ? 26.312 10.695 17.797 1 86 87 LEU B CA 1
ATOM 3802 C C . LEU B 1 87 ? 27.469 10.195 16.938 1 86 87 LEU B C 1
ATOM 3804 O O . LEU B 1 87 ? 28.625 10.266 17.359 1 86 87 LEU B O 1
ATOM 3808 N N . ILE B 1 88 ? 27.141 9.531 15.852 1 81.19 88 ILE B N 1
ATOM 3809 C CA . ILE B 1 88 ? 28.156 8.953 14.977 1 81.19 88 ILE B CA 1
ATOM 3810 C C . ILE B 1 88 ? 27.969 9.469 13.555 1 81.19 88 ILE B C 1
ATOM 3812 O O . ILE B 1 88 ? 26.891 9.961 13.203 1 81.19 88 ILE B O 1
ATOM 3816 N N . PRO B 1 89 ? 29.078 9.383 12.789 1 79.38 89 PRO B N 1
ATOM 3817 C CA . PRO B 1 89 ? 28.922 9.695 11.367 1 79.38 89 PRO B CA 1
ATOM 3818 C C . PRO B 1 89 ? 27.953 8.758 10.648 1 79.38 89 PRO B C 1
ATOM 3820 O O . PRO B 1 89 ? 27.828 7.59 11.023 1 79.38 89 PRO B O 1
ATOM 3823 N N . LEU B 1 90 ? 27.266 9.406 9.742 1 75.12 90 LEU B N 1
ATOM 3824 C CA . LEU B 1 90 ? 26.266 8.656 9 1 75.12 90 LEU B CA 1
ATOM 3825 C C . LEU B 1 90 ? 26.859 7.371 8.43 1 75.12 90 LEU B C 1
ATOM 3827 O O . LEU B 1 90 ? 26.188 6.328 8.414 1 75.12 90 LEU B O 1
ATOM 3831 N N . GLU B 1 91 ? 28.109 7.5 8.039 1 64.12 91 GLU B N 1
ATOM 3832 C CA . GLU B 1 91 ? 28.797 6.375 7.402 1 64.12 91 GLU B CA 1
ATOM 3833 C C . GLU B 1 91 ? 28.953 5.207 8.375 1 64.12 91 GLU B C 1
ATOM 3835 O O . GLU B 1 91 ? 29.078 4.055 7.957 1 64.12 91 GLU B O 1
ATOM 3840 N N . GLU B 1 92 ? 28.922 5.57 9.562 1 59.88 92 GLU B N 1
ATOM 3841 C CA . GLU B 1 92 ? 29.109 4.555 10.594 1 59.88 92 GLU B CA 1
ATOM 3842 C C . GLU B 1 92 ? 27.781 3.988 11.062 1 59.88 92 GLU B C 1
ATOM 3844 O O . GLU B 1 92 ? 27.734 3.031 11.836 1 59.88 92 GLU B O 1
ATOM 3849 N N . SER B 1 93 ? 26.734 4.746 10.594 1 56.09 93 SER B N 1
ATOM 3850 C CA . SER B 1 93 ? 25.422 4.301 11.023 1 56.09 93 SER B CA 1
ATOM 3851 C C . SER B 1 93 ? 24.953 3.086 10.227 1 56.09 93 SER B C 1
ATOM 3853 O O . SER B 1 93 ? 25.266 2.965 9.039 1 56.09 93 SER B O 1
ATOM 3855 N N . HIS B 1 94 ? 24.688 2.037 10.789 1 49.81 94 HIS B N 1
ATOM 3856 C CA . HIS B 1 94 ? 24.344 0.785 10.125 1 49.81 94 HIS B CA 1
ATOM 3857 C C . HIS B 1 94 ? 23.094 0.948 9.25 1 49.81 94 HIS B C 1
ATOM 3859 O O . HIS B 1 94 ? 22.906 0.19 8.297 1 49.81 94 HIS B O 1
ATOM 3865 N N . THR B 1 95 ? 22 1.592 9.406 1 49.75 95 THR B N 1
ATOM 3866 C CA . THR B 1 95 ? 20.922 1.376 8.438 1 49.75 95 THR B CA 1
ATOM 3867 C C . THR B 1 95 ? 20 2.588 8.367 1 49.75 95 THR B C 1
ATOM 3869 O O . THR B 1 95 ? 18.891 2.562 8.914 1 49.75 95 THR B O 1
ATOM 3872 N N . PRO B 1 96 ? 20.469 3.826 7.875 1 49.16 96 PRO B N 1
ATOM 3873 C CA . PRO B 1 96 ? 19.562 4.969 7.801 1 49.16 96 PRO B CA 1
ATOM 3874 C C . PRO B 1 96 ? 18.266 4.645 7.051 1 49.16 96 PRO B C 1
ATOM 3876 O O . PRO B 1 96 ? 17.203 5.125 7.426 1 49.16 96 PRO B O 1
ATOM 3879 N N . GLU B 1 97 ? 18.453 3.863 5.992 1 52.5 97 GLU B N 1
ATOM 3880 C CA . GLU B 1 97 ? 17.312 3.582 5.129 1 52.5 97 GLU B CA 1
ATOM 3881 C C . GLU B 1 97 ? 16.266 2.74 5.855 1 52.5 97 GLU B C 1
ATOM 3883 O O . GLU B 1 97 ? 15.062 2.854 5.578 1 52.5 97 GLU B O 1
ATOM 3888 N N . LEU B 1 98 ? 16.75 2.016 6.855 1 57.34 98 LEU B N 1
ATOM 3889 C CA . LEU B 1 98 ? 15.836 1.127 7.551 1 57.34 98 LEU B CA 1
ATOM 3890 C C . LEU B 1 98 ? 15.086 1.873 8.648 1 57.34 98 LEU B C 1
ATOM 3892 O O . LEU B 1 98 ? 14.023 1.428 9.094 1 57.34 98 LEU B O 1
ATOM 3896 N N . MET B 1 99 ? 15.57 3.078 8.867 1 58.28 99 MET B N 1
ATOM 3897 C CA . MET B 1 99 ? 14.984 3.822 9.977 1 58.28 99 MET B CA 1
ATOM 3898 C C . MET B 1 99 ? 13.578 4.312 9.617 1 58.28 99 MET B C 1
ATOM 3900 O O . MET B 1 99 ? 12.688 4.336 10.469 1 58.28 99 MET B O 1
ATOM 3904 N N . ALA B 1 100 ? 13.422 4.445 8.344 1 65.5 100 ALA B N 1
ATOM 3905 C CA . ALA B 1 100 ? 12.133 4.98 7.906 1 65.5 100 ALA B CA 1
ATOM 3906 C C . ALA B 1 100 ? 11.039 3.922 7.992 1 65.5 100 ALA B C 1
ATOM 3908 O O . ALA B 1 100 ? 9.852 4.246 7.992 1 65.5 100 ALA B O 1
ATOM 3909 N N . TRP B 1 101 ? 11.422 2.697 8.203 1 79.88 101 TRP B N 1
ATOM 3910 C CA . TRP B 1 101 ? 10.469 1.595 8.18 1 79.88 101 TRP B CA 1
ATOM 3911 C C . TRP B 1 101 ? 10.414 0.895 9.539 1 79.88 101 TRP B C 1
ATOM 3913 O O . TRP B 1 101 ? 9.805 -0.171 9.664 1 79.88 101 TRP B O 1
ATOM 3923 N N . GLU B 1 102 ? 11.055 1.562 10.461 1 82.75 102 GLU B N 1
ATOM 3924 C CA . GLU B 1 102 ? 11.023 0.978 11.797 1 82.75 102 GLU B CA 1
ATOM 3925 C C . GLU B 1 102 ? 9.781 1.409 12.562 1 82.75 102 GLU B C 1
ATOM 3927 O O . GLU B 1 102 ? 9.445 2.596 12.602 1 82.75 102 GLU B O 1
ATOM 3932 N N . ILE B 1 103 ? 9.102 0.476 13.102 1 90.31 103 ILE B N 1
ATOM 3933 C CA . ILE B 1 103 ? 7.98 0.683 14.008 1 90.31 103 ILE B CA 1
ATOM 3934 C C . ILE B 1 103 ? 8.438 0.455 15.453 1 90.31 103 ILE B C 1
ATOM 3936 O O . ILE B 1 103 ? 8.789 -0.666 15.828 1 90.31 103 ILE B O 1
ATOM 3940 N N . PRO B 1 104 ? 8.469 1.514 16.234 1 85.75 104 PRO B N 1
ATOM 3941 C CA . PRO B 1 104 ? 8.875 1.323 17.625 1 85.75 104 PRO B CA 1
ATOM 3942 C C . PRO B 1 104 ? 8.023 0.282 18.359 1 85.75 104 PRO B C 1
ATOM 3944 O O . PRO B 1 104 ? 6.793 0.285 18.219 1 85.75 104 PRO B O 1
ATOM 3947 N N . ASP B 1 105 ? 8.656 -0.53 19.109 1 90.44 105 ASP B N 1
ATOM 3948 C CA . ASP B 1 105 ? 7.996 -1.645 19.781 1 90.44 105 ASP B CA 1
ATOM 3949 C C . ASP B 1 105 ? 6.914 -1.147 20.734 1 90.44 105 ASP B C 1
ATOM 3951 O O . ASP B 1 105 ? 5.879 -1.796 20.906 1 90.44 105 ASP B O 1
ATOM 3955 N N . ASP B 1 106 ? 7.102 -0.037 21.297 1 91 106 ASP B N 1
ATOM 3956 C CA . ASP B 1 106 ? 6.184 0.474 22.312 1 91 106 ASP B CA 1
ATOM 3957 C C . ASP B 1 106 ? 4.91 1.028 21.672 1 91 106 ASP B C 1
ATOM 3959 O O . ASP B 1 106 ? 3.957 1.372 22.375 1 91 106 ASP B O 1
ATOM 3963 N N . GLU B 1 107 ? 4.883 1.112 20.391 1 93.06 107 GLU B N 1
ATOM 3964 C CA . GLU B 1 107 ? 3.68 1.545 19.688 1 93.06 107 GLU B CA 1
ATOM 3965 C C . GLU B 1 107 ? 2.785 0.357 19.344 1 93.06 107 GLU B C 1
ATOM 3967 O O . GLU B 1 107 ? 1.652 0.536 18.891 1 93.06 107 GLU B O 1
ATOM 3972 N N . LEU B 1 108 ? 3.33 -0.79 19.516 1 95.19 108 LEU B N 1
ATOM 3973 C CA . LEU B 1 108 ? 2.574 -2.012 19.266 1 95.19 108 LEU B CA 1
ATOM 3974 C C . LEU B 1 108 ? 1.927 -2.525 20.547 1 95.19 108 LEU B C 1
ATOM 3976 O O . LEU B 1 108 ? 2.553 -2.52 21.609 1 95.19 108 LEU B O 1
ATOM 3980 N N . SER B 1 109 ? 0.644 -2.895 20.453 1 95.5 109 SER B N 1
ATOM 3981 C CA . SER B 1 109 ? -0.079 -3.377 21.625 1 95.5 109 SER B CA 1
ATOM 3982 C C . SER B 1 109 ? -1.021 -4.52 21.266 1 95.5 109 SER B C 1
ATOM 3984 O O . SER B 1 109 ? -1.234 -4.805 20.078 1 95.5 109 SER B O 1
ATOM 3986 N N . GLU B 1 110 ? -1.462 -5.328 22.266 1 95.56 110 GLU B N 1
ATOM 3987 C CA . GLU B 1 110 ? -2.471 -6.375 22.125 1 95.56 110 GLU B CA 1
ATOM 3988 C C . GLU B 1 110 ? -1.983 -7.492 21.219 1 95.56 110 GLU B C 1
ATOM 3990 O O . GLU B 1 110 ? -2.697 -7.906 20.297 1 95.56 110 GLU B O 1
ATOM 3995 N N . ARG B 1 111 ? -0.855 -7.977 21.453 1 94.06 111 ARG B N 1
ATOM 3996 C CA . ARG B 1 111 ? -0.291 -9.047 20.625 1 94.06 111 ARG B CA 1
ATOM 3997 C C . ARG B 1 111 ? -1.002 -10.367 20.891 1 94.06 111 ARG B C 1
ATOM 3999 O O . ARG B 1 111 ? -1.168 -10.773 22.047 1 94.06 111 ARG B O 1
ATOM 4006 N N . THR B 1 112 ? -1.491 -10.961 19.859 1 95.5 112 THR B N 1
ATOM 4007 C CA . THR B 1 112 ? -2.121 -12.273 19.938 1 95.5 112 THR B CA 1
ATOM 4008 C C . THR B 1 112 ? -1.635 -13.18 18.812 1 95.5 112 THR B C 1
ATOM 4010 O O . THR B 1 112 ? -1.668 -12.797 17.641 1 95.5 112 THR B O 1
ATOM 4013 N N . GLU B 1 113 ? -1.22 -14.375 19.156 1 93.31 113 GLU B N 1
ATOM 4014 C CA . GLU B 1 113 ? -0.75 -15.32 18.141 1 93.31 113 GLU B CA 1
ATOM 4015 C C . GLU B 1 113 ? -1.907 -15.836 17.297 1 93.31 113 GLU B C 1
ATOM 4017 O O . GLU B 1 113 ? -2.945 -16.234 17.828 1 93.31 113 GLU B O 1
ATOM 4022 N N . ILE B 1 114 ? -1.723 -15.781 16.016 1 91.38 114 ILE B N 1
ATOM 4023 C CA . ILE B 1 114 ? -2.803 -16.234 15.141 1 91.38 114 ILE B CA 1
ATOM 4024 C C . ILE B 1 114 ? -2.295 -17.359 14.234 1 91.38 114 ILE B C 1
ATOM 4026 O O . ILE B 1 114 ? -3.07 -17.969 13.492 1 91.38 114 ILE B O 1
ATOM 4030 N N . GLY B 1 115 ? -1.049 -17.562 14.195 1 84.12 115 GLY B N 1
ATOM 4031 C CA . GLY B 1 115 ? -0.49 -18.641 13.391 1 84.12 115 GLY B CA 1
ATOM 4032 C C . GLY B 1 115 ? 1.004 -18.812 13.586 1 84.12 115 GLY B C 1
ATOM 4033 O O . GLY B 1 115 ? 1.655 -17.984 14.219 1 84.12 115 GLY B O 1
ATOM 4034 N N . ALA B 1 116 ? 1.434 -20 13.164 1 78.19 116 ALA B N 1
ATOM 4035 C CA . ALA B 1 116 ? 2.861 -20.297 13.234 1 78.19 116 ALA B CA 1
ATOM 4036 C C . ALA B 1 116 ? 3.344 -20.984 11.969 1 78.19 116 ALA B C 1
ATOM 4038 O O . ALA B 1 116 ? 2.59 -21.734 11.336 1 78.19 116 ALA B O 1
ATOM 4039 N N . GLY B 1 117 ? 4.492 -20.469 11.469 1 66.31 117 GLY B N 1
ATOM 4040 C CA . GLY B 1 117 ? 5.098 -21.125 10.32 1 66.31 117 GLY B CA 1
ATOM 4041 C C . GLY B 1 117 ? 6.57 -21.422 10.508 1 66.31 117 GLY B C 1
ATOM 4042 O O . GLY B 1 117 ? 7.094 -21.328 11.625 1 66.31 117 GLY B O 1
ATOM 4043 N N . ALA B 1 118 ? 7.203 -21.875 9.391 1 59.53 118 ALA B N 1
ATOM 4044 C CA . ALA B 1 118 ? 8.602 -22.297 9.391 1 59.53 118 ALA B CA 1
ATOM 4045 C C . ALA B 1 118 ? 9.516 -21.156 9.82 1 59.53 118 ALA B C 1
ATOM 4047 O O . ALA B 1 118 ? 10.539 -21.391 10.477 1 59.53 118 ALA B O 1
ATOM 4048 N N . PHE B 1 119 ? 8.977 -19.969 9.602 1 64.44 119 PHE B N 1
ATOM 4049 C CA . PHE B 1 119 ? 9.906 -18.859 9.812 1 64.44 119 PHE B CA 1
ATOM 4050 C C . PHE B 1 119 ? 9.57 -18.109 11.094 1 64.44 119 PHE B C 1
ATOM 4052 O O . PHE B 1 119 ? 10.344 -17.266 11.539 1 64.44 119 PHE B O 1
ATOM 4059 N N . GLY B 1 120 ? 8.461 -18.375 11.555 1 75.62 120 GLY B N 1
ATOM 4060 C CA . GLY B 1 120 ? 8.141 -17.672 12.781 1 75.62 120 GLY B CA 1
ATOM 4061 C C . GLY B 1 120 ? 6.66 -17.688 13.117 1 75.62 120 GLY B C 1
ATOM 4062 O O . GLY B 1 120 ? 5.914 -18.516 12.594 1 75.62 120 GLY B O 1
ATOM 4063 N N . VAL B 1 121 ? 6.41 -16.891 14.07 1 86.06 121 VAL B N 1
ATOM 4064 C CA . VAL B 1 121 ? 5.051 -16.797 14.586 1 86.06 121 VAL B CA 1
ATOM 4065 C C . VAL B 1 121 ? 4.367 -15.547 14.047 1 86.06 121 VAL B C 1
ATOM 4067 O O . VAL B 1 121 ? 4.988 -14.484 13.961 1 86.06 121 VAL B O 1
ATOM 4070 N N . VAL B 1 122 ? 3.131 -15.758 13.578 1 90.75 122 VAL B N 1
ATOM 4071 C CA . VAL B 1 122 ? 2.346 -14.617 13.109 1 90.75 122 VAL B CA 1
ATOM 4072 C C . VAL B 1 122 ? 1.408 -14.148 14.219 1 90.75 122 VAL B C 1
ATOM 4074 O O . VAL B 1 122 ? 0.703 -14.953 14.828 1 90.75 122 VAL B O 1
ATOM 4077 N N . MET B 1 123 ? 1.431 -12.891 14.492 1 94.69 123 MET B N 1
ATOM 4078 C CA . MET B 1 123 ? 0.621 -12.297 15.555 1 94.69 123 MET B CA 1
ATOM 4079 C C . MET B 1 123 ? -0.271 -11.188 15.008 1 94.69 123 MET B C 1
ATOM 4081 O O . MET B 1 123 ? 0.075 -10.539 14.016 1 94.69 123 MET B O 1
ATOM 4085 N N . ARG B 1 124 ? -1.395 -11.109 15.594 1 96.88 124 ARG B N 1
ATOM 4086 C CA . ARG B 1 124 ? -2.236 -9.922 15.445 1 96.88 124 ARG B CA 1
ATOM 4087 C C . ARG B 1 124 ? -1.88 -8.867 16.484 1 96.88 124 ARG B C 1
ATOM 4089 O O . ARG B 1 124 ? -1.75 -9.172 17.672 1 96.88 124 ARG B O 1
ATOM 4096 N N . THR B 1 125 ? -1.647 -7.637 16.062 1 97.25 125 THR B N 1
ATOM 4097 C CA . THR B 1 125 ? -1.294 -6.562 16.984 1 97.25 125 THR B CA 1
ATOM 4098 C C . THR B 1 125 ? -1.936 -5.246 16.547 1 97.25 125 THR B C 1
ATOM 4100 O O . THR B 1 125 ? -2.615 -5.188 15.523 1 97.25 125 THR B O 1
ATOM 4103 N N . ARG B 1 126 ? -1.829 -4.277 17.422 1 97.5 126 ARG B N 1
ATOM 4104 C CA . ARG B 1 126 ? -2.385 -2.951 17.172 1 97.5 126 ARG B CA 1
ATOM 4105 C C . ARG B 1 126 ? -1.278 -1.91 17.031 1 97.5 126 ARG B C 1
ATOM 4107 O O . ARG B 1 126 ? -0.37 -1.855 17.875 1 97.5 126 ARG B O 1
ATOM 4114 N N . TRP B 1 127 ? -1.279 -1.151 15.922 1 97.38 127 TRP B N 1
ATOM 4115 C CA . TRP B 1 127 ? -0.329 -0.081 15.633 1 97.38 127 TRP B CA 1
ATOM 4116 C C . TRP B 1 127 ? -1.052 1.238 15.383 1 97.38 127 TRP B C 1
ATOM 4118 O O . TRP B 1 127 ? -1.679 1.421 14.336 1 97.38 127 TRP B O 1
ATOM 4128 N N . ARG B 1 128 ? -1.055 2.17 16.344 1 95.12 128 ARG B N 1
ATOM 4129 C CA . ARG B 1 128 ? -1.679 3.484 16.234 1 95.12 128 ARG B CA 1
ATOM 4130 C C . ARG B 1 128 ? -3.164 3.359 15.906 1 95.12 128 ARG B C 1
ATOM 4132 O O . ARG B 1 128 ? -3.674 4.066 15.031 1 95.12 128 ARG B O 1
ATOM 4139 N N . GLY B 1 129 ? -3.768 2.398 16.469 1 95.88 129 GLY B N 1
ATOM 4140 C CA . GLY B 1 129 ? -5.203 2.223 16.344 1 95.88 129 GLY B CA 1
ATOM 4141 C C . GLY B 1 129 ? -5.59 1.273 15.219 1 95.88 129 GLY B C 1
ATOM 4142 O O . GLY B 1 129 ? -6.766 0.92 15.07 1 95.88 129 GLY B O 1
ATOM 4143 N N . THR B 1 130 ? -4.68 0.812 14.453 1 97.5 130 THR B N 1
ATOM 4144 C CA . THR B 1 130 ? -4.953 -0.078 13.328 1 97.5 130 THR B CA 1
ATOM 4145 C C . THR B 1 130 ? -4.516 -1.505 13.648 1 97.5 130 THR B C 1
ATOM 4147 O O . THR B 1 130 ? -3.422 -1.722 14.172 1 97.5 130 THR B O 1
ATOM 4150 N N . ILE B 1 131 ? -5.387 -2.43 13.43 1 97.38 131 ILE B N 1
ATOM 4151 C CA . ILE B 1 131 ? -5.016 -3.832 13.578 1 97.38 131 ILE B CA 1
ATOM 4152 C C . ILE B 1 131 ? -4.09 -4.25 12.438 1 97.38 131 ILE B C 1
ATOM 4154 O O . ILE B 1 131 ? -4.402 -4.02 11.266 1 97.38 131 ILE B O 1
ATOM 4158 N N . ILE B 1 132 ? -2.92 -4.805 12.781 1 97.88 132 ILE B N 1
ATOM 4159 C CA . ILE B 1 132 ? -1.954 -5.219 11.766 1 97.88 132 ILE B CA 1
ATOM 4160 C C . ILE B 1 132 ? -1.479 -6.641 12.055 1 97.88 132 ILE B C 1
ATOM 4162 O O . ILE B 1 132 ? -1.771 -7.191 13.125 1 97.88 132 ILE B O 1
ATOM 4166 N N . ALA B 1 133 ? -0.825 -7.289 11.078 1 96.12 133 ALA B N 1
ATOM 4167 C CA . ALA B 1 133 ? -0.198 -8.602 11.227 1 96.12 133 ALA B CA 1
ATOM 4168 C C . ALA B 1 133 ? 1.309 -8.469 11.43 1 96.12 133 ALA B C 1
ATOM 4170 O O . ALA B 1 133 ? 1.971 -7.707 10.719 1 96.12 133 ALA B O 1
ATOM 4171 N N . MET B 1 134 ? 1.797 -9.18 12.422 1 93.88 134 MET B N 1
ATOM 4172 C CA . MET B 1 134 ? 3.221 -9.164 12.75 1 93.88 134 MET B CA 1
ATOM 4173 C C . MET B 1 134 ? 3.811 -10.562 12.672 1 93.88 134 MET B C 1
ATOM 4175 O O . MET B 1 134 ? 3.334 -11.484 13.344 1 93.88 134 MET B O 1
ATOM 4179 N N . LYS B 1 135 ? 4.762 -10.781 11.789 1 89 135 LYS B N 1
ATOM 4180 C CA . LYS B 1 135 ? 5.508 -12.031 11.703 1 89 135 LYS B CA 1
ATOM 4181 C C . LYS B 1 135 ? 6.824 -11.938 12.461 1 89 135 LYS B C 1
ATOM 4183 O O . LYS B 1 135 ? 7.758 -11.266 12.023 1 89 135 LYS B O 1
ATOM 4188 N N . GLN B 1 136 ? 6.848 -12.57 13.57 1 87.06 136 GLN B N 1
ATOM 4189 C CA . GLN B 1 136 ? 8.047 -12.57 14.398 1 87.06 136 GLN B CA 1
ATOM 4190 C C . GLN B 1 136 ? 9.008 -13.672 13.969 1 87.06 136 GLN B C 1
ATOM 4192 O O . GLN B 1 136 ? 8.656 -14.859 13.992 1 87.06 136 GLN B O 1
ATOM 4197 N N . LEU B 1 137 ? 10.211 -13.258 13.633 1 78.69 137 LEU B N 1
ATOM 4198 C CA . LEU B 1 137 ? 11.195 -14.203 13.133 1 78.69 137 LEU B CA 1
ATOM 4199 C C . LEU B 1 137 ? 11.82 -14.992 14.273 1 78.69 137 LEU B C 1
ATOM 4201 O O . LEU B 1 137 ? 12.023 -14.461 15.367 1 78.69 137 LEU B O 1
ATOM 4205 N N . HIS B 1 138 ? 12.078 -16.219 13.953 1 75 138 HIS B N 1
ATOM 4206 C CA . HIS B 1 138 ? 12.703 -17.062 14.961 1 75 138 HIS B CA 1
ATOM 4207 C C . HIS B 1 138 ? 14.07 -16.516 15.359 1 75 138 HIS B C 1
ATOM 4209 O O . HIS B 1 138 ? 14.781 -15.953 14.523 1 75 138 HIS B O 1
ATOM 4215 N N . ARG B 1 139 ? 14.453 -16.703 16.594 1 66.44 139 ARG B N 1
ATOM 4216 C CA . ARG B 1 139 ? 15.68 -16.188 17.188 1 66.44 139 ARG B CA 1
ATOM 4217 C C . ARG B 1 139 ? 16.906 -16.688 16.422 1 66.44 139 ARG B C 1
ATOM 4219 O O . ARG B 1 139 ? 17.891 -15.961 16.281 1 66.44 139 ARG B O 1
ATOM 4226 N N . HIS B 1 140 ? 16.859 -17.953 16 1 60.75 140 HIS B N 1
ATOM 4227 C CA . HIS B 1 140 ? 18.031 -18.547 15.383 1 60.75 140 HIS B CA 1
ATOM 4228 C C . HIS B 1 140 ? 18.391 -17.828 14.094 1 60.75 140 HIS B C 1
ATOM 4230 O O . HIS B 1 140 ? 19.547 -17.859 13.664 1 60.75 140 HIS B O 1
ATOM 4236 N N . LEU B 1 141 ? 17.453 -17.188 13.516 1 60.28 141 LEU B N 1
ATOM 4237 C CA . LEU B 1 141 ? 17.719 -16.453 12.273 1 60.28 141 LEU B CA 1
ATOM 4238 C C . LEU B 1 141 ? 18.516 -15.18 12.555 1 60.28 141 LEU B C 1
ATOM 4240 O O . LEU B 1 141 ? 19.172 -14.648 11.664 1 60.28 141 LEU B O 1
ATOM 4244 N N . HIS B 1 142 ? 18.531 -14.82 13.805 1 60.12 142 HIS B N 1
ATOM 4245 C CA . HIS B 1 142 ? 19.203 -13.594 14.211 1 60.12 142 HIS B CA 1
ATOM 4246 C C . HIS B 1 142 ? 20.719 -13.797 14.281 1 60.12 142 HIS B C 1
ATOM 4248 O O . HIS B 1 142 ? 21.484 -12.836 14.188 1 60.12 142 HIS B O 1
ATOM 4254 N N . HIS B 1 143 ? 21.047 -15.047 14.391 1 57.06 143 HIS B N 1
ATOM 4255 C CA . HIS B 1 143 ? 22.469 -15.281 14.617 1 57.06 143 HIS B CA 1
ATOM 4256 C C . HIS B 1 143 ? 23.188 -15.656 13.328 1 57.06 143 HIS B C 1
ATOM 4258 O O . HIS B 1 143 ? 24.422 -15.734 13.289 1 57.06 143 HIS B O 1
ATOM 4264 N N . ASP B 1 144 ? 22.391 -15.828 12.312 1 55.12 144 ASP B N 1
ATOM 4265 C CA . ASP B 1 144 ? 22.953 -16.188 11.023 1 55.12 144 ASP B CA 1
ATOM 4266 C C . ASP B 1 144 ? 23.141 -14.953 10.141 1 55.12 144 ASP B C 1
ATOM 4268 O O . ASP B 1 144 ? 22.156 -14.336 9.711 1 55.12 144 ASP B O 1
ATOM 4272 N N . GLU B 1 145 ? 24.359 -14.57 9.906 1 55.38 145 GLU B N 1
ATOM 4273 C CA . GLU B 1 145 ? 24.703 -13.375 9.133 1 55.38 145 GLU B CA 1
ATOM 4274 C C . GLU B 1 145 ? 24.109 -13.445 7.727 1 55.38 145 GLU B C 1
ATOM 4276 O O . GLU B 1 145 ? 23.688 -12.422 7.176 1 55.38 145 GLU B O 1
ATOM 4281 N N . VAL B 1 146 ? 24.219 -14.648 7.227 1 51.34 146 VAL B N 1
ATOM 4282 C CA . VAL B 1 146 ? 23.672 -14.836 5.887 1 51.34 146 VAL B CA 1
ATOM 4283 C C . VAL B 1 146 ? 22.156 -14.602 5.914 1 51.34 146 VAL B C 1
ATOM 4285 O O . VAL B 1 146 ? 21.625 -13.914 5.043 1 51.34 146 VAL B O 1
ATOM 4288 N N . ALA B 1 147 ? 21.547 -15.125 6.969 1 57.94 147 ALA B N 1
ATOM 4289 C CA . ALA B 1 147 ? 20.109 -14.938 7.133 1 57.94 147 ALA B CA 1
ATOM 4290 C C . ALA B 1 147 ? 19.766 -13.469 7.316 1 57.94 147 ALA B C 1
ATOM 4292 O O . ALA B 1 147 ? 18.781 -12.984 6.762 1 57.94 147 ALA B O 1
ATOM 4293 N N . LYS B 1 148 ? 20.547 -12.797 7.926 1 60.94 148 LYS B N 1
ATOM 4294 C CA . LYS B 1 148 ? 20.344 -11.375 8.164 1 60.94 148 LYS B CA 1
ATOM 4295 C C . LYS B 1 148 ? 20.453 -10.578 6.863 1 60.94 148 LYS B C 1
ATOM 4297 O O . LYS B 1 148 ? 19.672 -9.664 6.617 1 60.94 148 LYS B O 1
ATOM 4302 N N . ALA B 1 149 ? 21.453 -10.945 6.156 1 55.41 149 ALA B N 1
ATOM 4303 C CA . ALA B 1 149 ? 21.656 -10.258 4.883 1 55.41 149 ALA B CA 1
ATOM 4304 C C . ALA B 1 149 ? 20.484 -10.484 3.938 1 55.41 149 ALA B C 1
ATOM 4306 O O . ALA B 1 149 ? 20.016 -9.555 3.279 1 55.41 149 ALA B O 1
ATOM 4307 N N . GLU B 1 150 ? 20.094 -11.711 3.896 1 58.16 150 GLU B N 1
ATOM 4308 C CA . GLU B 1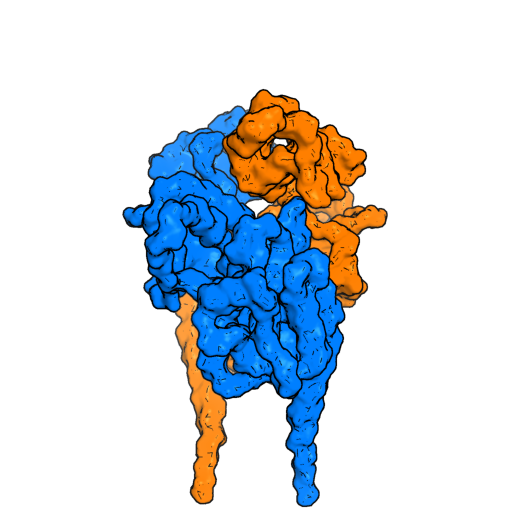 150 ? 18.938 -12.055 3.064 1 58.16 150 GLU B CA 1
ATOM 4309 C C . GLU B 1 150 ? 17.688 -11.328 3.531 1 58.16 150 GLU B C 1
ATOM 4311 O O . GLU B 1 150 ? 16.891 -10.844 2.713 1 58.16 150 GLU B O 1
ATOM 4316 N N . PHE B 1 151 ? 17.625 -11.242 4.785 1 63.41 151 PHE B N 1
ATOM 4317 C CA . PHE B 1 151 ? 16.484 -10.531 5.383 1 63.41 151 PHE B CA 1
ATOM 4318 C C . PHE B 1 151 ? 16.5 -9.062 4.988 1 63.41 151 PHE B C 1
ATOM 4320 O O . PHE B 1 151 ? 15.461 -8.492 4.652 1 63.41 151 PHE B O 1
ATOM 4327 N N . ARG B 1 152 ? 17.594 -8.516 4.996 1 63.81 152 ARG B N 1
ATOM 4328 C CA . ARG B 1 152 ? 17.734 -7.113 4.625 1 63.81 152 ARG B CA 1
ATOM 4329 C C . ARG B 1 152 ? 17.359 -6.891 3.166 1 63.81 152 ARG B C 1
ATOM 4331 O O . ARG B 1 152 ? 16.703 -5.895 2.836 1 63.81 152 ARG B O 1
ATOM 4338 N N . THR B 1 153 ? 17.766 -7.812 2.357 1 60.66 153 THR B N 1
ATOM 4339 C CA . THR B 1 153 ? 17.438 -7.719 0.94 1 60.66 153 THR B CA 1
ATOM 4340 C C . THR B 1 153 ? 15.938 -7.832 0.725 1 60.66 153 THR B C 1
ATOM 4342 O O . THR B 1 153 ? 15.359 -7.09 -0.077 1 60.66 153 THR B O 1
ATOM 4345 N N . GLU B 1 154 ? 15.406 -8.695 1.461 1 65.75 154 GLU B N 1
ATOM 4346 C CA . GLU B 1 154 ? 13.961 -8.875 1.363 1 65.75 154 GLU B CA 1
ATOM 4347 C C . GLU B 1 154 ? 13.211 -7.637 1.851 1 65.75 154 GLU B C 1
ATOM 4349 O O . GLU B 1 154 ? 12.211 -7.238 1.256 1 65.75 154 GLU B O 1
ATOM 4354 N N . LEU B 1 155 ? 13.727 -7.09 2.875 1 71.88 155 LEU B N 1
ATOM 4355 C CA . LEU B 1 155 ? 13.109 -5.883 3.41 1 71.88 155 LEU B CA 1
ATOM 4356 C C . LEU B 1 155 ? 13.156 -4.75 2.391 1 71.88 155 LEU B C 1
ATOM 4358 O O . LEU B 1 155 ? 12.18 -4.012 2.229 1 71.88 155 LEU B O 1
ATOM 4362 N N . LYS B 1 156 ? 14.211 -4.691 1.697 1 69.56 156 LYS B N 1
ATOM 4363 C CA . LYS B 1 156 ? 14.367 -3.668 0.669 1 69.56 156 LYS B CA 1
ATOM 4364 C C . LYS B 1 156 ? 13.344 -3.846 -0.45 1 69.56 156 LYS B C 1
ATOM 4366 O O . LYS B 1 156 ? 12.781 -2.869 -0.943 1 69.56 156 LYS B O 1
ATOM 4371 N N . LEU B 1 157 ? 13.156 -5.074 -0.763 1 72.31 157 LEU B N 1
ATOM 4372 C CA . LEU B 1 157 ? 12.195 -5.375 -1.815 1 72.31 157 LEU B CA 1
ATOM 4373 C C . LEU B 1 157 ? 10.773 -5.078 -1.352 1 72.31 157 LEU B C 1
ATOM 4375 O O . LEU B 1 157 ? 10.016 -4.41 -2.057 1 72.31 157 LEU B O 1
ATOM 4379 N N . MET B 1 158 ? 10.453 -5.508 -0.178 1 83.06 158 MET B N 1
ATOM 4380 C CA . MET B 1 158 ? 9.094 -5.383 0.335 1 83.06 158 MET B CA 1
ATOM 4381 C C . MET B 1 158 ? 8.695 -3.916 0.458 1 83.06 158 MET B C 1
ATOM 4383 O O . MET B 1 158 ? 7.543 -3.559 0.201 1 83.06 158 MET B O 1
ATOM 4387 N N . ARG B 1 159 ? 9.648 -3.078 0.745 1 81.94 159 ARG B N 1
ATOM 4388 C CA . ARG B 1 159 ? 9.367 -1.657 0.931 1 81.94 159 ARG B CA 1
ATOM 4389 C C . ARG B 1 159 ? 9.023 -0.988 -0.394 1 81.94 159 ARG B C 1
ATOM 4391 O O . ARG B 1 159 ? 8.43 0.091 -0.414 1 81.94 159 ARG B O 1
ATOM 4398 N N . GLN B 1 160 ? 9.305 -1.656 -1.415 1 80.38 160 GLN B N 1
ATOM 4399 C CA . GLN B 1 160 ? 9.117 -1.041 -2.725 1 80.38 160 GLN B CA 1
ATOM 4400 C C . GLN B 1 160 ? 7.883 -1.607 -3.424 1 80.38 160 GLN B C 1
ATOM 4402 O O . GLN B 1 160 ? 7.496 -1.13 -4.492 1 80.38 160 GLN B O 1
ATOM 4407 N N . LEU B 1 161 ? 7.332 -2.588 -2.848 1 86.88 161 LEU B N 1
ATOM 4408 C CA . LEU B 1 161 ? 6.23 -3.25 -3.533 1 86.88 161 LEU B CA 1
ATOM 4409 C C . LEU B 1 161 ? 4.902 -2.58 -3.201 1 86.88 161 LEU B C 1
ATOM 4411 O O . LEU B 1 161 ? 4.395 -2.715 -2.084 1 86.88 161 LEU B O 1
ATOM 4415 N N . HIS B 1 162 ? 4.445 -1.779 -4.16 1 89.69 162 HIS B N 1
ATOM 4416 C CA . HIS B 1 162 ? 3.143 -1.127 -4.09 1 89.69 162 HIS B CA 1
ATOM 4417 C C . HIS B 1 162 ? 2.211 -1.644 -5.18 1 89.69 162 HIS B C 1
ATOM 4419 O O . HIS B 1 162 ? 2.432 -1.387 -6.367 1 89.69 162 HIS B O 1
ATOM 4425 N N . HIS B 1 163 ? 1.256 -2.316 -4.812 1 95.75 163 HIS B N 1
ATOM 4426 C CA . HIS B 1 163 ? 0.263 -2.812 -5.758 1 95.75 163 HIS B CA 1
ATOM 4427 C C . HIS B 1 163 ? -1.008 -3.258 -5.039 1 95.75 163 HIS B C 1
ATOM 4429 O O . HIS B 1 163 ? -0.94 -3.873 -3.975 1 95.75 163 HIS B O 1
ATOM 4435 N N . PRO B 1 164 ? -2.154 -3.023 -5.672 1 96.38 164 PRO B N 1
ATOM 4436 C CA . PRO B 1 164 ? -3.424 -3.34 -5.016 1 96.38 164 PRO B CA 1
ATOM 4437 C C . PRO B 1 164 ? -3.562 -4.824 -4.68 1 96.38 164 PRO B C 1
ATOM 4439 O O . PRO B 1 164 ? -4.348 -5.195 -3.803 1 96.38 164 PRO B O 1
ATOM 4442 N N . HIS B 1 165 ? -2.848 -5.648 -5.379 1 97.62 165 HIS B N 1
ATOM 4443 C CA . HIS B 1 165 ? -2.996 -7.086 -5.172 1 97.62 165 HIS B CA 1
ATOM 4444 C C . HIS B 1 165 ? -1.771 -7.672 -4.48 1 97.62 165 HIS B C 1
ATOM 4446 O O . HIS B 1 165 ? -1.501 -8.867 -4.602 1 97.62 165 HIS B O 1
ATOM 4452 N N . ILE B 1 166 ? -1.023 -6.859 -3.809 1 96.75 166 ILE B N 1
ATOM 4453 C CA . ILE B 1 166 ? 0.086 -7.27 -2.957 1 96.75 166 ILE B CA 1
ATOM 4454 C C . ILE B 1 166 ? -0.192 -6.855 -1.513 1 96.75 166 ILE B C 1
ATOM 4456 O O . ILE B 1 166 ? -0.59 -5.719 -1.252 1 96.75 166 ILE B O 1
ATOM 4460 N N . VAL B 1 167 ? -0.054 -7.82 -0.573 1 96.62 167 VAL B N 1
ATOM 4461 C CA . VAL B 1 167 ? -0.2 -7.48 0.838 1 96.62 167 VAL B CA 1
ATOM 4462 C C . VAL B 1 167 ? 0.814 -6.402 1.219 1 96.62 167 VAL B C 1
ATOM 4464 O O . VAL B 1 167 ? 1.998 -6.516 0.89 1 96.62 167 VAL B O 1
ATOM 4467 N N . GLN B 1 168 ? 0.345 -5.41 1.907 1 95.88 168 GLN B N 1
ATOM 4468 C CA . GLN B 1 168 ? 1.187 -4.246 2.178 1 95.88 168 GLN B CA 1
ATOM 4469 C C . GLN B 1 168 ? 2.162 -4.527 3.316 1 95.88 168 GLN B C 1
ATOM 4471 O O . GLN B 1 168 ? 1.76 -5 4.383 1 95.88 168 GLN B O 1
ATOM 4476 N N . PHE B 1 169 ? 3.434 -4.301 3.008 1 93.69 169 PHE B N 1
ATOM 4477 C CA . PHE B 1 169 ? 4.457 -4.227 4.043 1 93.69 169 PHE B CA 1
ATOM 4478 C C . PHE B 1 169 ? 4.395 -2.887 4.77 1 93.69 169 PHE B C 1
ATOM 4480 O O . PHE B 1 169 ? 4.371 -1.83 4.133 1 93.69 169 PHE B O 1
ATOM 4487 N N . LEU B 1 170 ? 4.348 -2.955 6.113 1 95.25 170 LEU B N 1
ATOM 4488 C CA . LEU B 1 170 ? 4.164 -1.714 6.855 1 95.25 170 LEU B CA 1
ATOM 4489 C C . LEU B 1 170 ? 5.469 -1.28 7.52 1 95.25 170 LEU B C 1
ATOM 4491 O O . LEU B 1 170 ? 5.684 -0.089 7.758 1 95.25 170 LEU B O 1
ATOM 4495 N N . GLY B 1 171 ? 6.301 -2.215 7.875 1 91.19 171 GLY B N 1
ATOM 4496 C CA . GLY B 1 171 ? 7.555 -1.9 8.539 1 91.19 171 GLY B CA 1
ATOM 4497 C C . GLY B 1 171 ? 8.109 -3.057 9.352 1 91.19 171 GLY B C 1
ATOM 4498 O O . GLY B 1 171 ? 7.637 -4.191 9.227 1 91.19 171 GLY B O 1
ATOM 4499 N N . THR B 1 172 ? 9.211 -2.771 10.07 1 88.12 172 THR B N 1
ATOM 4500 C CA . THR B 1 172 ? 9.859 -3.746 10.938 1 88.12 172 THR B CA 1
ATOM 4501 C C . THR B 1 172 ? 9.898 -3.242 12.375 1 88.12 172 THR B C 1
ATOM 4503 O O . THR B 1 172 ? 9.938 -2.033 12.617 1 88.12 172 THR B O 1
ATOM 4506 N N . SER B 1 173 ? 9.75 -4.133 13.266 1 90.19 173 SER B N 1
ATOM 4507 C CA . SER B 1 173 ? 9.867 -3.805 14.68 1 90.19 173 SER B CA 1
ATOM 4508 C C . SER B 1 173 ? 10.898 -4.688 15.375 1 90.19 173 SER B C 1
ATOM 4510 O O . SER B 1 173 ? 11.008 -5.879 15.07 1 90.19 173 SER B O 1
ATOM 4512 N N . ILE B 1 174 ? 11.633 -4.109 16.234 1 82.94 174 ILE B N 1
ATOM 4513 C CA . ILE B 1 174 ? 12.586 -4.844 17.062 1 82.94 174 ILE B CA 1
ATOM 4514 C C . ILE B 1 174 ? 12.117 -4.812 18.531 1 82.94 174 ILE B C 1
ATOM 4516 O O . ILE B 1 174 ? 11.93 -3.736 19.094 1 82.94 174 ILE B O 1
ATOM 4520 N N . GLU B 1 175 ? 11.961 -5.953 19 1 86.56 175 GLU B N 1
ATOM 4521 C CA . GLU B 1 175 ? 11.531 -6.031 20.391 1 86.56 175 GLU B CA 1
ATOM 4522 C C . GLU B 1 175 ? 12.633 -5.562 21.344 1 86.56 175 GLU B C 1
ATOM 4524 O O . GLU B 1 175 ? 13.766 -6.047 21.266 1 86.56 175 GLU B O 1
ATOM 4529 N N . THR B 1 176 ? 12.328 -4.707 22.25 1 80.81 176 THR B N 1
ATOM 4530 C CA . THR B 1 176 ? 13.297 -4.039 23.125 1 80.81 176 THR B CA 1
ATOM 4531 C C . THR B 1 176 ? 13.969 -5.039 24.062 1 80.81 176 THR B C 1
ATOM 4533 O O . THR B 1 176 ? 15.188 -5.008 24.234 1 80.81 176 THR B O 1
ATOM 4536 N N . ASP B 1 177 ? 13.305 -5.953 24.641 1 83.5 177 ASP B N 1
ATOM 4537 C CA . ASP B 1 177 ? 13.82 -6.844 25.672 1 83.5 177 ASP B CA 1
ATOM 4538 C C . ASP B 1 177 ? 14.578 -8.023 25.062 1 83.5 177 ASP B C 1
ATOM 4540 O O . ASP B 1 177 ? 15.633 -8.414 25.562 1 83.5 177 ASP B O 1
ATOM 4544 N N . THR B 1 178 ? 14.133 -8.555 23.953 1 80.06 178 THR B N 1
ATOM 4545 C CA . THR B 1 178 ? 14.664 -9.805 23.422 1 80.06 178 THR B CA 1
ATOM 4546 C C . THR B 1 178 ? 15.5 -9.539 22.172 1 80.06 178 THR B C 1
ATOM 4548 O O . THR B 1 178 ? 16.281 -10.398 21.75 1 80.06 178 THR B O 1
ATOM 4551 N N . GLY B 1 179 ? 15.227 -8.422 21.547 1 79 179 GLY B N 1
ATOM 4552 C CA . GLY B 1 179 ? 15.922 -8.117 20.297 1 79 179 GLY B CA 1
ATOM 4553 C C . GLY B 1 179 ? 15.344 -8.844 19.094 1 79 179 GLY B C 1
ATOM 4554 O O . GLY B 1 179 ? 15.898 -8.773 18 1 79 179 GLY B O 1
ATOM 4555 N N . LEU B 1 180 ? 14.281 -9.484 19.281 1 82.19 180 LEU B N 1
ATOM 4556 C CA . LEU B 1 180 ? 13.656 -10.219 18.188 1 82.19 180 LEU B CA 1
ATOM 4557 C C . LEU B 1 180 ? 13.094 -9.266 17.141 1 82.19 180 LEU B C 1
ATOM 4559 O O . LEU B 1 180 ? 12.508 -8.234 17.469 1 82.19 180 LEU B O 1
ATOM 4563 N N . VAL B 1 181 ? 13.297 -9.648 15.867 1 82.88 181 VAL B N 1
ATOM 4564 C CA . VAL B 1 181 ? 12.852 -8.828 14.742 1 82.88 181 VAL B CA 1
ATOM 4565 C C . VAL B 1 181 ? 11.5 -9.336 14.234 1 82.88 181 VAL B C 1
ATOM 4567 O O . VAL B 1 181 ? 11.297 -10.547 14.117 1 82.88 181 VAL B O 1
ATOM 4570 N N . SER B 1 182 ? 10.617 -8.438 13.969 1 89.25 182 SER B N 1
ATOM 4571 C CA . SER B 1 182 ? 9.312 -8.758 13.406 1 89.25 182 SER B CA 1
ATOM 4572 C C . SER B 1 182 ? 9.039 -7.957 12.141 1 89.25 182 SER B C 1
ATOM 4574 O O . SER B 1 182 ? 9.461 -6.805 12.023 1 89.25 182 SER B O 1
ATOM 4576 N N . LEU B 1 183 ? 8.43 -8.617 11.18 1 90 183 LEU B N 1
ATOM 4577 C CA . LEU B 1 183 ? 7.891 -7.953 10 1 90 183 LEU B CA 1
ATOM 4578 C C . LEU B 1 183 ? 6.41 -7.629 10.18 1 90 183 LEU B C 1
ATOM 4580 O O . LEU B 1 183 ? 5.633 -8.484 10.602 1 90 183 LEU B O 1
ATOM 4584 N N . CYS B 1 184 ? 6.035 -6.395 9.883 1 94.38 184 CYS B N 1
ATOM 4585 C CA . CYS B 1 184 ? 4.656 -5.949 10.055 1 94.38 184 CYS B CA 1
ATOM 4586 C C . CYS B 1 184 ? 3.967 -5.781 8.711 1 94.38 184 CYS B C 1
ATOM 4588 O O . CYS B 1 184 ? 4.527 -5.18 7.789 1 94.38 184 CYS B O 1
ATOM 4590 N N . PHE B 1 185 ? 2.723 -6.305 8.609 1 95.62 185 PHE B N 1
ATOM 4591 C CA . PHE B 1 185 ? 1.932 -6.281 7.387 1 95.62 185 PHE B CA 1
ATOM 4592 C C . PHE B 1 185 ? 0.505 -5.828 7.672 1 95.62 185 PHE B C 1
ATOM 4594 O O . PHE B 1 185 ? 0.059 -5.855 8.82 1 95.62 185 PHE B O 1
ATOM 4601 N N . GLU B 1 186 ? -0.138 -5.301 6.598 1 97.56 186 GLU B N 1
ATOM 4602 C CA . GLU B 1 186 ? -1.572 -5.086 6.762 1 97.56 186 GLU B CA 1
ATOM 4603 C C . GLU B 1 186 ? -2.281 -6.371 7.176 1 97.56 186 GLU B C 1
ATOM 4605 O O . GLU B 1 186 ? -1.908 -7.461 6.734 1 97.56 186 GLU B O 1
ATOM 4610 N N . PHE B 1 187 ? -3.227 -6.254 8.062 1 97.06 187 PHE B N 1
ATOM 4611 C CA . PHE B 1 187 ? -3.984 -7.41 8.531 1 97.06 187 PHE B CA 1
ATOM 4612 C C . PHE B 1 187 ? -5.113 -7.746 7.566 1 97.06 187 PHE B C 1
ATOM 4614 O O . PHE B 1 187 ? -5.91 -6.875 7.207 1 97.06 187 PHE B O 1
ATOM 4621 N N . MET B 1 188 ? -5.133 -8.945 7.117 1 96.19 188 MET B N 1
ATOM 4622 C CA . MET B 1 188 ? -6.156 -9.43 6.199 1 96.19 188 MET B CA 1
ATOM 4623 C C . MET B 1 188 ? -7.285 -10.125 6.953 1 96.19 188 MET B C 1
ATOM 4625 O O . MET B 1 188 ? -7.195 -11.312 7.254 1 96.19 188 MET B O 1
ATOM 4629 N N . HIS B 1 189 ? -8.383 -9.422 7.137 1 93.19 189 HIS B N 1
ATOM 4630 C CA . HIS B 1 189 ? -9.43 -9.797 8.078 1 93.19 189 HIS B CA 1
ATOM 4631 C C . HIS B 1 189 ? -10.203 -11.016 7.578 1 93.19 189 HIS B C 1
ATOM 4633 O O . HIS B 1 189 ? -10.742 -11.789 8.375 1 93.19 189 HIS B O 1
ATOM 4639 N N . ALA B 1 190 ? -10.227 -11.219 6.262 1 94.88 190 ALA B N 1
ATOM 4640 C CA . ALA B 1 190 ? -11.078 -12.273 5.715 1 94.88 190 ALA B CA 1
ATOM 4641 C C . ALA B 1 190 ? -10.305 -13.578 5.57 1 94.88 190 ALA B C 1
ATOM 4643 O O . ALA B 1 190 ? -10.82 -14.547 5.004 1 94.88 190 ALA B O 1
ATOM 4644 N N . GLY B 1 191 ? -9.008 -13.641 6.008 1 93.81 191 GLY B N 1
ATOM 4645 C CA . GLY B 1 191 ? -8.234 -14.867 6 1 93.81 191 GLY B CA 1
ATOM 4646 C C . GLY B 1 191 ? -7.582 -15.156 4.66 1 93.81 191 GLY B C 1
ATOM 4647 O O . GLY B 1 191 ? -7.355 -14.242 3.863 1 93.81 191 GLY B O 1
ATOM 4648 N N . SER B 1 192 ? -7.195 -16.438 4.488 1 94.81 192 SER B N 1
ATOM 4649 C CA . SER B 1 192 ? -6.484 -16.844 3.281 1 94.81 192 SER B CA 1
ATOM 4650 C C . SER B 1 192 ? -7.395 -17.641 2.346 1 94.81 192 SER B C 1
ATOM 4652 O O . SER B 1 192 ? -8.469 -18.094 2.752 1 94.81 192 SER B O 1
ATOM 4654 N N . LEU B 1 193 ? -7 -17.766 1.096 1 97 193 LEU B N 1
ATOM 4655 C CA . LEU B 1 193 ? -7.715 -18.594 0.134 1 97 193 LEU B CA 1
ATOM 4656 C C . LEU B 1 193 ? -7.766 -20.047 0.604 1 97 193 LEU B C 1
ATOM 4658 O O . LEU B 1 193 ? -8.758 -20.734 0.376 1 97 193 LEU B O 1
ATOM 4662 N N . ASP B 1 194 ? -6.691 -20.484 1.251 1 94.88 194 ASP B N 1
ATOM 4663 C CA . ASP B 1 194 ? -6.664 -21.844 1.803 1 94.88 194 ASP B CA 1
ATOM 4664 C C . ASP B 1 194 ? -7.789 -22.047 2.818 1 94.88 194 ASP B C 1
ATOM 4666 O O . ASP B 1 194 ? -8.484 -23.062 2.789 1 94.88 194 ASP B O 1
ATOM 4670 N N . GLN B 1 195 ? -7.965 -21.109 3.695 1 94.19 195 GLN B N 1
ATOM 4671 C CA . GLN B 1 195 ? -9.039 -21.172 4.684 1 94.19 195 GLN B CA 1
ATOM 4672 C C . GLN B 1 195 ? -10.406 -21.156 4.012 1 94.19 195 GLN B C 1
ATOM 4674 O O . GLN B 1 195 ? -11.328 -21.844 4.445 1 94.19 195 GLN B O 1
ATOM 4679 N N . LEU B 1 196 ? -10.531 -20.344 2.98 1 95.5 196 LEU B N 1
ATOM 4680 C CA . LEU B 1 196 ? -11.789 -20.297 2.234 1 95.5 196 LEU B CA 1
ATOM 4681 C C . LEU B 1 196 ? -12.109 -21.656 1.638 1 95.5 196 LEU B C 1
ATOM 4683 O O . LEU B 1 196 ? -13.25 -22.125 1.727 1 95.5 196 LEU B O 1
ATOM 4687 N N . PHE B 1 197 ? -11.109 -22.328 1.041 1 94.75 197 PHE B N 1
ATOM 4688 C CA . PHE B 1 197 ? -11.312 -23.641 0.441 1 94.75 197 PHE B CA 1
ATOM 4689 C C . PHE B 1 197 ? -11.742 -24.656 1.492 1 94.75 197 PHE B C 1
ATOM 4691 O O . PHE B 1 197 ? -12.57 -25.531 1.214 1 94.75 197 PHE B O 1
ATOM 4698 N N . ARG B 1 198 ? -11.227 -24.531 2.656 1 92.5 198 ARG B N 1
ATOM 4699 C CA . ARG B 1 198 ? -11.516 -25.484 3.721 1 92.5 198 ARG B CA 1
ATOM 4700 C C . ARG B 1 198 ? -12.898 -25.234 4.316 1 92.5 198 ARG B C 1
ATOM 4702 O O . ARG B 1 198 ? -13.602 -26.188 4.68 1 92.5 198 ARG B O 1
ATOM 4709 N N . LYS B 1 199 ? -13.227 -24 4.441 1 90.94 199 LYS B N 1
ATOM 4710 C CA . LYS B 1 199 ? -14.469 -23.625 5.117 1 90.94 199 LYS B CA 1
ATOM 4711 C C . LYS B 1 199 ? -15.664 -23.766 4.184 1 90.94 199 LYS B C 1
ATOM 4713 O O . LYS B 1 199 ? -16.781 -24.031 4.633 1 90.94 199 LYS B O 1
ATOM 4718 N N . SER B 1 200 ? -15.43 -23.5 2.963 1 85.38 200 SER B N 1
ATOM 4719 C CA . SER B 1 200 ? -16.547 -23.453 2.027 1 85.38 200 SER B CA 1
ATOM 4720 C C . SER B 1 200 ? -17.047 -24.859 1.699 1 85.38 200 SER B C 1
ATOM 4722 O O . SER B 1 200 ? -16.266 -25.734 1.348 1 85.38 200 SER B O 1
ATOM 4724 N N . GLU B 1 201 ? -18.312 -25 1.892 1 82.94 201 GLU B N 1
ATOM 4725 C CA . GLU B 1 201 ? -18.953 -26.266 1.521 1 82.94 201 GLU B CA 1
ATOM 4726 C C . GLU B 1 201 ? -19.438 -26.234 0.074 1 82.94 201 GLU B C 1
ATOM 4728 O O . GLU B 1 201 ? -19.672 -27.281 -0.532 1 82.94 201 GLU B O 1
ATOM 4733 N N . VAL B 1 202 ? -19.672 -25.047 -0.381 1 82.25 202 VAL B N 1
ATOM 4734 C CA . VAL B 1 202 ? -20.172 -24.859 -1.74 1 82.25 202 VAL B CA 1
ATOM 4735 C C . VAL B 1 202 ? -19.094 -24.234 -2.611 1 82.25 202 VAL B C 1
ATOM 4737 O O . VAL B 1 202 ? -18.359 -23.359 -2.158 1 82.25 202 VAL B O 1
ATOM 4740 N N . PRO B 1 203 ? -19.062 -24.75 -3.854 1 88.25 203 PRO B N 1
ATOM 4741 C CA . PRO B 1 203 ? -18.094 -24.172 -4.785 1 88.25 203 PRO B CA 1
ATOM 4742 C C . PRO B 1 203 ? -18.344 -22.688 -5.055 1 88.25 203 PRO B C 1
ATOM 4744 O O . PRO B 1 203 ? -19.5 -22.25 -5.008 1 88.25 203 PRO B O 1
ATOM 4747 N N . LEU B 1 204 ? -17.266 -22 -5.305 1 92.44 204 LEU B N 1
ATOM 4748 C CA . LEU B 1 204 ? -17.375 -20.609 -5.742 1 92.44 204 LEU B CA 1
ATOM 4749 C C . LEU B 1 204 ? -18.016 -20.531 -7.117 1 92.44 204 LEU B C 1
ATOM 4751 O O . LEU B 1 204 ? -17.859 -21.422 -7.945 1 92.44 204 LEU B O 1
ATOM 4755 N N . SER B 1 205 ? -18.859 -19.516 -7.27 1 94.25 205 SER B N 1
ATOM 4756 C CA . SER B 1 205 ? -19.312 -19.281 -8.633 1 94.25 205 SER B CA 1
ATOM 4757 C C . SER B 1 205 ? -18.125 -18.984 -9.562 1 94.25 205 SER B C 1
ATOM 4759 O O . SER B 1 205 ? -17.094 -18.484 -9.117 1 94.25 205 SER B O 1
ATOM 4761 N N . LEU B 1 206 ? -18.281 -19.312 -10.82 1 95.75 206 LEU B N 1
ATOM 4762 C CA . LEU B 1 206 ? -17.188 -19.109 -11.773 1 95.75 206 LEU B CA 1
ATOM 4763 C C . LEU B 1 206 ? -16.859 -17.625 -11.914 1 95.75 206 LEU B C 1
ATOM 4765 O O . LEU B 1 206 ? -15.703 -17.266 -12.125 1 95.75 206 LEU B O 1
ATOM 4769 N N . GLY B 1 207 ? -17.891 -16.75 -11.789 1 96.25 207 GLY B N 1
ATOM 4770 C CA . GLY B 1 207 ? -17.641 -15.32 -11.805 1 96.25 207 GLY B CA 1
ATOM 4771 C C . GLY B 1 207 ? -16.672 -14.883 -10.711 1 96.25 207 GLY B C 1
ATOM 4772 O O . GLY B 1 207 ? -15.719 -14.156 -10.977 1 96.25 207 GLY B O 1
ATOM 4773 N N . VAL B 1 208 ? -16.922 -15.344 -9.523 1 96.06 208 VAL B N 1
ATOM 4774 C CA . VAL B 1 208 ? -16.109 -15 -8.375 1 96.06 208 VAL B CA 1
ATOM 4775 C C . VAL B 1 208 ? -14.719 -15.633 -8.523 1 96.06 208 VAL B C 1
ATOM 4777 O O . VAL B 1 208 ? -13.703 -14.977 -8.297 1 96.06 208 VAL B O 1
ATOM 4780 N N . ALA B 1 209 ? -14.703 -16.906 -8.945 1 97.75 209 ALA B N 1
ATOM 4781 C CA . ALA B 1 209 ? -13.445 -17.641 -9.109 1 97.75 209 ALA B CA 1
ATOM 4782 C C . ALA B 1 209 ? -12.547 -16.953 -10.141 1 97.75 209 ALA B C 1
ATOM 4784 O O . ALA B 1 209 ? -11.336 -16.828 -9.938 1 97.75 209 ALA B O 1
ATOM 4785 N N . LEU B 1 210 ? -13.156 -16.531 -11.203 1 98.44 210 LEU B N 1
ATOM 4786 C CA . LEU B 1 210 ? -12.414 -15.883 -12.273 1 98.44 210 LEU B CA 1
ATOM 4787 C C . LEU B 1 210 ? -11.875 -14.531 -11.812 1 98.44 210 LEU B C 1
ATOM 4789 O O . LEU B 1 210 ? -10.758 -14.148 -12.172 1 98.44 210 LEU B O 1
ATOM 4793 N N . GLU B 1 211 ? -12.609 -13.805 -11.023 1 97.75 211 GLU B N 1
ATOM 4794 C CA . GLU B 1 211 ? -12.125 -12.539 -10.469 1 97.75 211 GLU B CA 1
ATOM 4795 C C . GLU B 1 211 ? -10.914 -12.766 -9.562 1 97.75 211 GLU B C 1
ATOM 4797 O O . GLU B 1 211 ? -9.953 -12 -9.594 1 97.75 211 GLU B O 1
ATOM 4802 N N . MET B 1 212 ? -10.992 -13.781 -8.789 1 98.44 212 MET B N 1
ATOM 4803 C CA . MET B 1 212 ? -9.883 -14.133 -7.91 1 98.44 212 MET B CA 1
ATOM 4804 C C . MET B 1 212 ? -8.641 -14.508 -8.719 1 98.44 212 MET B C 1
ATOM 4806 O O . MET B 1 212 ? -7.531 -14.094 -8.398 1 98.44 212 MET B O 1
ATOM 4810 N N . ALA B 1 213 ? -8.844 -15.312 -9.727 1 98.81 213 ALA B N 1
ATOM 4811 C CA . ALA B 1 213 ? -7.742 -15.672 -10.617 1 98.81 213 ALA B CA 1
ATOM 4812 C C . ALA B 1 213 ? -7.098 -14.43 -11.219 1 98.81 213 ALA B C 1
ATOM 4814 O O . ALA B 1 213 ? -5.871 -14.336 -11.305 1 98.81 213 ALA B O 1
ATOM 4815 N N . LEU B 1 214 ? -7.93 -13.492 -11.633 1 98.81 214 LEU B N 1
ATOM 4816 C CA . LEU B 1 214 ? -7.445 -12.242 -12.203 1 98.81 214 LEU B CA 1
ATOM 4817 C C . LEU B 1 214 ? -6.648 -11.445 -11.18 1 98.81 214 LEU B C 1
ATOM 4819 O O . LEU B 1 214 ? -5.637 -10.82 -11.523 1 98.81 214 LEU B O 1
ATOM 4823 N N . ASP B 1 215 ? -7.121 -11.414 -9.938 1 98.62 215 ASP B N 1
ATOM 4824 C CA . ASP B 1 215 ? -6.387 -10.719 -8.891 1 98.62 215 ASP B CA 1
ATOM 4825 C C . ASP B 1 215 ? -4.965 -11.266 -8.766 1 98.62 215 ASP B C 1
ATOM 4827 O O . ASP B 1 215 ? -4.004 -10.492 -8.703 1 98.62 215 ASP B O 1
ATOM 4831 N N . VAL B 1 216 ? -4.812 -12.594 -8.797 1 98.69 216 VAL B N 1
ATOM 4832 C CA . VAL B 1 216 ? -3.51 -13.242 -8.703 1 98.69 216 VAL B CA 1
ATOM 4833 C C . VAL B 1 216 ? -2.664 -12.883 -9.922 1 98.69 216 VAL B C 1
ATOM 4835 O O . VAL B 1 216 ? -1.497 -12.508 -9.789 1 98.69 216 VAL B O 1
ATOM 4838 N N . ALA B 1 217 ? -3.281 -13.008 -11.055 1 98.88 217 ALA B N 1
ATOM 4839 C CA . ALA B 1 217 ? -2.566 -12.734 -12.297 1 98.88 217 ALA B CA 1
ATOM 4840 C C . ALA B 1 217 ? -2.057 -11.297 -12.328 1 98.88 217 ALA B C 1
ATOM 4842 O O . ALA B 1 217 ? -0.933 -11.039 -12.766 1 98.88 217 ALA B O 1
ATOM 4843 N N . ARG B 1 218 ? -2.814 -10.375 -11.906 1 98.56 218 ARG B N 1
ATOM 4844 C CA . ARG B 1 218 ? -2.439 -8.969 -11.906 1 98.56 218 ARG B CA 1
ATOM 4845 C C . ARG B 1 218 ? -1.305 -8.703 -10.922 1 98.56 218 ARG B C 1
ATOM 4847 O O . ARG B 1 218 ? -0.349 -7.992 -11.242 1 98.56 218 ARG B O 1
ATOM 4854 N N . GLY B 1 219 ? -1.403 -9.227 -9.727 1 97.88 219 GLY B N 1
ATOM 4855 C CA . GLY B 1 219 ? -0.3 -9.117 -8.781 1 97.88 219 GLY B CA 1
ATOM 4856 C C . GLY B 1 219 ? 0.996 -9.703 -9.312 1 97.88 219 GLY B C 1
ATOM 4857 O O . GLY B 1 219 ? 2.059 -9.094 -9.188 1 97.88 219 GLY B O 1
ATOM 4858 N N . MET B 1 220 ? 0.889 -10.844 -9.922 1 97.12 220 MET B N 1
ATOM 4859 C CA . MET B 1 220 ? 2.078 -11.516 -10.438 1 97.12 220 MET B CA 1
ATOM 4860 C C . MET B 1 220 ? 2.631 -10.773 -11.656 1 97.12 220 MET B C 1
ATOM 4862 O O . MET B 1 220 ? 3.844 -10.742 -11.867 1 97.12 220 MET B O 1
ATOM 4866 N N . SER B 1 221 ? 1.733 -10.281 -12.492 1 97.44 221 SER B N 1
ATOM 4867 C CA . SER B 1 221 ? 2.178 -9.469 -13.617 1 97.44 221 SER B CA 1
ATOM 4868 C C . SER B 1 221 ? 3.025 -8.289 -13.148 1 97.44 221 SER B C 1
ATOM 4870 O O . SER B 1 221 ? 4.043 -7.965 -13.766 1 97.44 221 SER B O 1
ATOM 4872 N N . TYR B 1 222 ? 2.633 -7.652 -12.078 1 95.31 222 TYR B N 1
ATOM 4873 C CA . TYR B 1 222 ? 3.389 -6.57 -11.453 1 95.31 222 TYR B CA 1
ATOM 4874 C C . TYR B 1 222 ? 4.762 -7.055 -11.008 1 95.31 222 TYR B C 1
ATOM 4876 O O . TYR B 1 222 ? 5.781 -6.441 -11.328 1 95.31 222 TYR B O 1
ATOM 4884 N N . LEU B 1 223 ? 4.812 -8.164 -10.312 1 91.38 223 LEU B N 1
ATOM 4885 C CA . LEU B 1 223 ? 6.062 -8.703 -9.773 1 91.38 223 LEU B CA 1
ATOM 4886 C C . LEU B 1 223 ? 7.008 -9.109 -10.898 1 91.38 223 LEU B C 1
ATOM 4888 O O . LEU B 1 223 ? 8.188 -8.75 -10.891 1 91.38 223 LEU B O 1
ATOM 4892 N N . HIS B 1 224 ? 6.457 -9.82 -11.852 1 90.5 224 HIS B N 1
ATOM 4893 C CA . HIS B 1 224 ? 7.273 -10.312 -12.953 1 90.5 224 HIS B CA 1
ATOM 4894 C C . HIS B 1 224 ? 7.723 -9.172 -13.859 1 90.5 224 HIS B C 1
ATOM 4896 O O . HIS B 1 224 ? 8.68 -9.32 -14.625 1 90.5 224 HIS B O 1
ATOM 4902 N N . GLY B 1 225 ? 7.004 -8.07 -13.805 1 85.44 225 GLY B N 1
ATOM 4903 C CA . GLY B 1 225 ? 7.32 -6.938 -14.656 1 85.44 225 GLY B CA 1
ATOM 4904 C C . GLY B 1 225 ? 8.289 -5.965 -14.016 1 85.44 225 GLY B C 1
ATOM 4905 O O . GLY B 1 225 ? 8.703 -4.988 -14.648 1 85.44 225 GLY B O 1
ATOM 4906 N N . ARG B 1 226 ? 8.633 -6.281 -12.797 1 78.75 226 ARG B N 1
ATOM 4907 C CA . ARG B 1 226 ? 9.539 -5.375 -12.102 1 78.75 226 ARG B CA 1
ATOM 4908 C C . ARG B 1 226 ? 10.898 -5.324 -12.781 1 78.75 226 ARG B C 1
ATOM 4910 O O . ARG B 1 226 ? 11.406 -6.348 -13.25 1 78.75 226 ARG B O 1
ATOM 4917 N N . LYS B 1 227 ? 11.406 -4.133 -12.867 1 64.31 227 LYS B N 1
ATOM 4918 C CA . LYS B 1 227 ? 12.727 -3.883 -13.438 1 64.31 227 LYS B CA 1
ATOM 4919 C C . LYS B 1 227 ? 13.727 -3.49 -12.352 1 64.31 227 LYS B C 1
ATOM 4921 O O . LYS B 1 227 ? 13.352 -2.895 -11.344 1 64.31 227 LYS B O 1
ATOM 4926 N N . PRO B 1 228 ? 14.977 -3.822 -12.422 1 56.53 228 PRO B N 1
ATOM 4927 C CA . PRO B 1 228 ? 15.664 -4.422 -13.57 1 56.53 228 PRO B CA 1
ATOM 4928 C C . PRO B 1 228 ? 15.5 -5.938 -13.633 1 56.53 228 PRO B C 1
ATOM 4930 O O . PRO B 1 228 ? 15.75 -6.547 -14.672 1 56.53 228 PRO B O 1
ATOM 4933 N N . LEU B 1 229 ? 15.055 -6.555 -12.5 1 61.97 229 LEU B N 1
ATOM 4934 C CA . LEU B 1 229 ? 14.844 -7.996 -12.477 1 61.97 229 LEU B CA 1
ATOM 4935 C C . LEU B 1 229 ? 13.43 -8.328 -12.031 1 61.97 229 LEU B C 1
ATOM 4937 O O . LEU B 1 229 ? 12.891 -7.691 -11.125 1 61.97 229 LEU B O 1
ATOM 4941 N N . PRO B 1 230 ? 12.891 -9.336 -12.711 1 74.5 230 PRO B N 1
ATOM 4942 C CA . PRO B 1 230 ? 11.578 -9.781 -12.242 1 74.5 230 PRO B CA 1
ATOM 4943 C C . PRO B 1 230 ? 11.625 -10.359 -10.828 1 74.5 230 PRO B C 1
ATOM 4945 O O . PRO B 1 230 ? 12.641 -10.93 -10.422 1 74.5 230 PRO B O 1
ATOM 4948 N N . VAL B 1 231 ? 10.656 -10.078 -10.148 1 81.06 231 VAL B N 1
ATOM 4949 C CA . VAL B 1 231 ? 10.5 -10.711 -8.844 1 81.06 231 VAL B CA 1
ATOM 4950 C C . VAL B 1 231 ? 9.758 -12.039 -8.992 1 81.06 231 VAL B C 1
ATOM 4952 O O . VAL B 1 231 ? 8.594 -12.055 -9.406 1 81.06 231 VAL B O 1
ATOM 4955 N N . ILE B 1 232 ? 10.438 -13.148 -8.719 1 82.69 232 ILE B N 1
ATOM 4956 C CA . ILE B 1 232 ? 9.828 -14.477 -8.734 1 82.69 232 ILE B CA 1
ATOM 4957 C C . ILE B 1 232 ? 9.344 -14.836 -7.336 1 82.69 232 ILE B C 1
ATOM 4959 O O . ILE B 1 232 ? 10.109 -14.758 -6.367 1 82.69 232 ILE B O 1
ATOM 4963 N N . HIS B 1 233 ? 8.102 -15.125 -7.137 1 88.25 233 HIS B N 1
ATOM 4964 C CA . HIS B 1 233 ? 7.516 -15.391 -5.824 1 88.25 233 HIS B CA 1
ATOM 4965 C C . HIS B 1 233 ? 8.047 -16.688 -5.238 1 88.25 233 HIS B C 1
ATOM 4967 O O . HIS B 1 233 ? 8.5 -16.719 -4.09 1 88.25 233 HIS B O 1
ATOM 4973 N N . ARG B 1 234 ? 7.977 -17.844 -6.031 1 82.12 234 ARG B N 1
ATOM 4974 C CA . ARG B 1 234 ? 8.594 -19.141 -5.781 1 82.12 234 ARG B CA 1
ATOM 4975 C C . ARG B 1 234 ? 7.758 -19.969 -4.809 1 82.12 234 ARG B C 1
ATOM 4977 O O . ARG B 1 234 ? 7.965 -21.172 -4.676 1 82.12 234 ARG B O 1
ATOM 4984 N N . ASP B 1 235 ? 6.742 -19.391 -4.16 1 86.94 235 ASP B N 1
ATOM 4985 C CA . ASP B 1 235 ? 5.934 -20.141 -3.199 1 86.94 235 ASP B CA 1
ATOM 4986 C C . ASP B 1 235 ? 4.461 -19.75 -3.303 1 86.94 235 ASP B C 1
ATOM 4988 O O . ASP B 1 235 ? 3.805 -19.5 -2.287 1 86.94 235 ASP B O 1
ATOM 4992 N N . LEU B 1 236 ? 3.963 -19.609 -4.473 1 93.38 236 LEU B N 1
ATOM 4993 C CA . LEU B 1 236 ? 2.549 -19.312 -4.688 1 93.38 236 LEU B CA 1
ATOM 4994 C C . LEU B 1 236 ? 1.689 -20.531 -4.332 1 93.38 236 LEU B C 1
ATOM 4996 O O . LEU B 1 236 ? 1.907 -21.625 -4.852 1 93.38 236 LEU B O 1
ATOM 5000 N N . LYS B 1 237 ? 0.815 -20.406 -3.41 1 94.62 237 LYS B N 1
ATOM 5001 C CA . LYS B 1 237 ? -0.138 -21.406 -2.926 1 94.62 237 LYS B CA 1
ATOM 5002 C C . LYS B 1 237 ? -1.312 -20.734 -2.213 1 94.62 237 LYS B C 1
ATOM 5004 O O . LYS B 1 237 ? -1.231 -19.562 -1.833 1 94.62 237 LYS B O 1
ATOM 5009 N N . PRO B 1 238 ? -2.402 -21.422 -2.07 1 96.06 238 PRO B N 1
ATOM 5010 C CA . PRO B 1 238 ? -3.596 -20.797 -1.485 1 96.06 238 PRO B CA 1
ATOM 5011 C C . PRO B 1 238 ? -3.334 -20.203 -0.107 1 96.06 238 PRO B C 1
ATOM 5013 O O . PRO B 1 238 ? -3.934 -19.172 0.25 1 96.06 238 PRO B O 1
ATOM 5016 N N . GLY B 1 239 ? -2.352 -20.719 0.635 1 93.06 239 GLY B N 1
ATOM 5017 C CA . GLY B 1 239 ? -2.035 -20.219 1.964 1 93.06 239 GLY B CA 1
ATOM 5018 C C . GLY B 1 239 ? -1.346 -18.875 1.946 1 93.06 239 GLY B C 1
ATOM 5019 O O . GLY B 1 239 ? -1.31 -18.172 2.961 1 93.06 239 GLY B O 1
ATOM 5020 N N . ASN B 1 240 ? -0.792 -18.484 0.795 1 92.38 240 ASN B N 1
ATOM 5021 C CA . ASN B 1 240 ? -0.096 -17.203 0.645 1 92.38 240 ASN B CA 1
ATOM 5022 C C . ASN B 1 240 ? -0.931 -16.203 -0.143 1 92.38 240 ASN B C 1
ATOM 5024 O O . ASN B 1 240 ? -0.422 -15.156 -0.566 1 92.38 240 ASN B O 1
ATOM 5028 N N . LEU B 1 241 ? -2.191 -16.562 -0.414 1 97.19 241 LEU B N 1
ATOM 5029 C CA . LEU B 1 241 ? -3.166 -15.68 -1.033 1 97.19 241 LEU B CA 1
ATOM 5030 C C . LEU B 1 241 ? -4.23 -15.25 -0.027 1 97.19 241 LEU B C 1
ATOM 5032 O O . LEU B 1 241 ? -5.023 -16.078 0.43 1 97.19 241 LEU B O 1
ATOM 5036 N N . MET B 1 242 ? -4.199 -13.953 0.241 1 97.19 242 MET B N 1
ATOM 5037 C CA . MET B 1 242 ? -5.031 -13.43 1.322 1 97.19 242 MET B CA 1
ATOM 5038 C C . MET B 1 242 ? -6.281 -12.758 0.769 1 97.19 242 MET B C 1
ATOM 5040 O O . MET B 1 242 ? -6.234 -12.133 -0.293 1 97.19 242 MET B O 1
ATOM 5044 N N . LEU B 1 243 ? -7.336 -12.812 1.546 1 96.81 243 LEU B N 1
ATOM 5045 C CA . LEU B 1 243 ? -8.625 -12.297 1.104 1 96.81 243 LEU B CA 1
ATOM 5046 C C . LEU B 1 243 ? -8.898 -10.922 1.693 1 96.81 243 LEU B C 1
ATOM 5048 O O . LEU B 1 243 ? -8.641 -10.68 2.875 1 96.81 243 LEU B O 1
ATOM 5052 N N . THR B 1 244 ? -9.328 -10.016 0.821 1 94.94 244 THR B N 1
ATOM 5053 C CA . THR B 1 244 ? -9.93 -8.773 1.309 1 94.94 244 THR B CA 1
ATOM 5054 C C . THR B 1 244 ? -11.367 -9.008 1.757 1 94.94 244 THR B C 1
ATOM 5056 O O . THR B 1 244 ? -11.93 -10.078 1.524 1 94.94 244 THR B O 1
ATOM 5059 N N . ARG B 1 245 ? -11.961 -7.977 2.365 1 92 245 ARG B N 1
ATOM 5060 C CA . ARG B 1 245 ? -13.352 -8.047 2.795 1 92 245 ARG B CA 1
ATOM 5061 C C . ARG B 1 245 ? -14.289 -8.164 1.598 1 92 245 ARG B C 1
ATOM 5063 O O . ARG B 1 245 ? -15.422 -8.641 1.731 1 92 245 ARG B O 1
ATOM 5070 N N . ALA B 1 246 ? -13.867 -7.789 0.438 1 93.06 246 ALA B N 1
ATOM 5071 C CA . ALA B 1 246 ? -14.664 -7.848 -0.782 1 93.06 246 ALA B CA 1
ATOM 5072 C C . ALA B 1 246 ? -14.391 -9.125 -1.562 1 93.06 246 ALA B C 1
ATOM 5074 O O . ALA B 1 246 ? -14.68 -9.211 -2.756 1 93.06 246 ALA B O 1
ATOM 5075 N N . MET B 1 247 ? -13.695 -10.086 -0.987 1 93.5 247 MET B N 1
ATOM 5076 C CA . MET B 1 247 ? -13.406 -11.391 -1.576 1 93.5 247 MET B CA 1
ATOM 5077 C C . MET B 1 247 ? -12.477 -11.258 -2.773 1 93.5 247 MET B C 1
ATOM 5079 O O . MET B 1 247 ? -12.641 -11.938 -3.783 1 93.5 247 MET B O 1
ATOM 5083 N N . ARG B 1 248 ? -11.656 -10.281 -2.697 1 96.62 248 ARG B N 1
ATOM 5084 C CA . ARG B 1 248 ? -10.547 -10.156 -3.637 1 96.62 248 ARG B CA 1
ATOM 5085 C C . ARG B 1 248 ? -9.258 -10.688 -3.029 1 96.62 248 ARG B C 1
ATOM 5087 O O . ARG B 1 248 ? -9.164 -10.875 -1.813 1 96.62 248 ARG B O 1
ATOM 5094 N N . LEU B 1 249 ? -8.297 -10.945 -3.898 1 98.38 249 LEU B N 1
ATOM 5095 C CA . LEU B 1 249 ? -7.098 -11.602 -3.396 1 98.38 249 LEU B CA 1
ATOM 5096 C C . LEU B 1 249 ? -5.898 -10.664 -3.445 1 98.38 249 LEU B C 1
ATOM 5098 O O . LEU B 1 249 ? -5.746 -9.898 -4.398 1 98.38 249 LEU B O 1
ATOM 5102 N N . LYS B 1 250 ? -5.066 -10.688 -2.424 1 98.12 250 LYS B N 1
ATOM 5103 C CA . LYS B 1 250 ? -3.73 -10.102 -2.373 1 98.12 250 LYS B CA 1
ATOM 5104 C C . LYS B 1 250 ? -2.668 -11.172 -2.143 1 98.12 250 LYS B C 1
ATOM 5106 O O . LYS B 1 250 ? -2.889 -12.125 -1.386 1 98.12 250 LYS B O 1
ATOM 5111 N N . ILE B 1 251 ? -1.571 -11.023 -2.789 1 96.69 251 ILE B N 1
ATOM 5112 C CA . ILE B 1 251 ? -0.464 -11.961 -2.684 1 96.69 251 ILE B CA 1
ATOM 5113 C C . ILE B 1 251 ? 0.416 -11.594 -1.49 1 96.69 251 ILE B C 1
ATOM 5115 O O . ILE B 1 251 ? 0.82 -10.445 -1.342 1 96.69 251 ILE B O 1
ATOM 5119 N N . GLY B 1 252 ? 0.572 -12.492 -0.585 1 91.38 252 GLY B N 1
ATOM 5120 C CA . GLY B 1 252 ? 1.451 -12.297 0.557 1 91.38 252 GLY B CA 1
ATOM 5121 C C . GLY B 1 252 ? 2.596 -13.289 0.605 1 91.38 252 GLY B C 1
ATOM 5122 O O . GLY B 1 252 ? 2.729 -14.141 -0.283 1 91.38 252 GLY B O 1
ATOM 5123 N N . ASP B 1 253 ? 3.5 -13.055 1.605 1 79.5 253 ASP B N 1
ATOM 5124 C CA . ASP B 1 253 ? 4.594 -13.953 1.969 1 79.5 253 ASP B CA 1
ATOM 5125 C C . ASP B 1 253 ? 5.574 -14.117 0.812 1 79.5 253 ASP B C 1
ATOM 5127 O O . ASP B 1 253 ? 5.797 -15.234 0.333 1 79.5 253 ASP B O 1
ATOM 5131 N N . PHE B 1 254 ? 6.156 -13.062 0.356 1 71.06 254 PHE B N 1
ATOM 5132 C CA . PHE B 1 254 ? 7.164 -13.094 -0.695 1 71.06 254 PHE B CA 1
ATOM 5133 C C . PHE B 1 254 ? 8.391 -13.883 -0.243 1 71.06 254 PHE B C 1
ATOM 5135 O O . PHE B 1 254 ? 8.828 -13.75 0.901 1 71.06 254 PHE B O 1
ATOM 5142 N N . GLY B 1 255 ? 8.469 -15.188 -0.707 1 54.56 255 GLY B N 1
ATOM 5143 C CA . GLY B 1 255 ? 9.438 -16.25 -0.468 1 54.56 255 GLY B CA 1
ATOM 5144 C C . GLY B 1 255 ? 10.742 -15.742 0.115 1 54.56 255 GLY B C 1
ATOM 5145 O O . GLY B 1 255 ? 11.812 -15.984 -0.447 1 54.56 255 GLY B O 1
ATOM 5146 N N . LEU B 1 256 ? 10.68 -14.688 0.861 1 48.28 256 LEU B N 1
ATOM 5147 C CA . LEU B 1 256 ? 11.875 -14.414 1.652 1 48.28 256 LEU B CA 1
ATOM 5148 C C . LEU B 1 256 ? 12.547 -15.711 2.09 1 48.28 256 LEU B C 1
ATOM 5150 O O . LEU B 1 256 ? 13.773 -15.781 2.186 1 48.28 256 LEU B O 1
ATOM 5154 N N . SER B 1 257 ? 11.766 -16.656 2.473 1 42.19 257 SER B N 1
ATOM 5155 C CA . SER B 1 257 ? 12.266 -17.844 3.141 1 42.19 257 SER B CA 1
ATOM 5156 C C . SER B 1 257 ? 13.125 -18.688 2.199 1 42.19 257 SER B C 1
ATOM 5158 O O . SER B 1 257 ? 14.125 -19.281 2.619 1 42.19 257 SER B O 1
ATOM 5160 N N . LYS B 1 258 ? 12.633 -18.922 0.999 1 42.56 258 LYS B N 1
ATOM 5161 C CA . LYS B 1 258 ? 13.367 -19.938 0.271 1 42.56 258 LYS B CA 1
ATOM 5162 C C . LYS B 1 258 ? 14.789 -19.484 -0.044 1 42.56 258 LYS B C 1
ATOM 5164 O O . LYS B 1 258 ? 15.727 -20.281 -0.043 1 42.56 258 LYS B O 1
ATOM 5169 N N . THR B 1 259 ? 14.859 -18.188 -0.295 1 40 259 THR B N 1
ATOM 5170 C CA . THR B 1 259 ? 16.25 -17.766 -0.468 1 40 259 THR B CA 1
ATOM 5171 C C . THR B 1 259 ? 17.047 -18.016 0.807 1 40 259 THR B C 1
ATOM 5173 O O . THR B 1 259 ? 18.219 -18.406 0.746 1 40 259 THR B O 1
ATOM 5176 N N . LEU B 1 260 ? 16.328 -17.891 1.914 1 37.78 260 LEU B N 1
ATOM 5177 C CA . LEU B 1 260 ? 17 -18.141 3.178 1 37.78 260 LEU B CA 1
ATOM 5178 C C . LEU B 1 260 ? 17.141 -19.641 3.43 1 37.78 260 LEU B C 1
ATOM 5180 O O . LEU B 1 260 ? 18.094 -20.078 4.09 1 37.78 260 LEU B O 1
ATOM 5184 N N . SER B 1 261 ? 16.141 -20.422 3.07 1 36.62 261 SER B N 1
ATOM 5185 C CA . SER B 1 261 ? 16.156 -21.844 3.357 1 36.62 261 SER B CA 1
ATOM 5186 C C . SER B 1 261 ? 17.156 -22.578 2.463 1 36.62 261 SER B C 1
ATOM 5188 O O . SER B 1 261 ? 17.719 -23.594 2.857 1 36.62 261 SER B O 1
ATOM 5190 N N . VAL B 1 262 ? 17.234 -22.266 1.218 1 33.5 262 VAL B N 1
ATOM 5191 C CA . VAL B 1 262 ? 18.078 -23.078 0.345 1 33.5 262 VAL B CA 1
ATOM 5192 C C . VAL B 1 262 ? 19.516 -23.031 0.824 1 33.5 262 VAL B C 1
ATOM 5194 O O . VAL B 1 262 ? 20.281 -23.984 0.613 1 33.5 262 VAL B O 1
ATOM 5197 N N . ARG B 1 263 ? 19.906 -21.938 1.351 1 32.38 263 ARG B N 1
ATOM 5198 C CA . ARG B 1 263 ? 21.344 -21.969 1.652 1 32.38 263 ARG B CA 1
ATOM 5199 C C . ARG B 1 263 ? 21.625 -22.859 2.859 1 32.38 263 ARG B C 1
ATOM 5201 O O . ARG B 1 263 ? 22.75 -23.328 3.035 1 32.38 263 ARG B O 1
ATOM 5208 N N . ASN B 1 264 ? 20.766 -22.734 3.811 1 32.66 264 ASN B N 1
ATOM 5209 C CA . ASN B 1 264 ? 21.156 -23.469 5 1 32.66 264 ASN B CA 1
ATOM 5210 C C . ASN B 1 264 ? 21.078 -24.969 4.781 1 32.66 264 ASN B C 1
ATOM 5212 O O . ASN B 1 264 ? 21.453 -25.766 5.652 1 32.66 264 ASN B O 1
ATOM 5216 N N . LYS B 1 265 ? 20.016 -25.281 4.008 1 31.48 265 LYS B N 1
ATOM 5217 C CA . LYS B 1 265 ? 19.922 -26.734 3.912 1 31.48 265 LYS B CA 1
ATOM 5218 C C . LYS B 1 265 ? 20.734 -27.266 2.727 1 31.48 265 LYS B C 1
ATOM 5220 O O . LYS B 1 265 ? 20.203 -27.406 1.625 1 31.48 265 LYS B O 1
ATOM 5225 N N . MET B 1 266 ? 21.844 -26.766 2.537 1 27.83 266 MET B N 1
ATOM 5226 C CA . MET B 1 266 ? 22.438 -27.766 1.645 1 27.83 266 MET B CA 1
ATOM 5227 C C . MET B 1 266 ? 22.156 -29.172 2.141 1 27.83 266 MET B C 1
ATOM 5229 O O . MET B 1 266 ? 22.469 -29.516 3.283 1 27.83 266 MET B O 1
ATOM 5233 N N . PRO B 1 267 ? 21.219 -29.875 1.528 1 29.95 267 PRO B N 1
ATOM 5234 C CA . PRO B 1 267 ? 21.172 -31.266 1.973 1 29.95 267 PRO B CA 1
ATOM 5235 C C . PRO B 1 267 ? 22.562 -31.891 2.117 1 29.95 267 PRO B C 1
ATOM 5237 O O . PRO B 1 267 ? 23.344 -31.891 1.163 1 29.95 267 PRO B O 1
ATOM 5240 N N . GLN B 1 268 ? 23.266 -31.734 3.156 1 29.81 268 GLN B N 1
ATOM 5241 C CA . GLN B 1 268 ? 24.281 -32.781 3.184 1 29.81 268 GLN B CA 1
ATOM 5242 C C . GLN B 1 268 ? 23.766 -34.062 2.57 1 29.81 268 GLN B C 1
ATOM 5244 O O . GLN B 1 268 ? 24.328 -34.562 1.598 1 29.81 268 GLN B O 1
ATOM 5249 N N . ASP B 1 269 ? 23.594 -35.188 3.459 1 29.08 269 ASP B N 1
ATOM 5250 C CA . ASP B 1 269 ? 23.203 -36.531 3.084 1 29.08 269 ASP B CA 1
ATOM 5251 C C . ASP B 1 269 ? 21.766 -36.594 2.605 1 29.08 269 ASP B C 1
ATOM 5253 O O . ASP B 1 269 ? 20.844 -36.188 3.336 1 29.08 269 ASP B O 1
ATOM 5257 N N . VAL B 1 270 ? 21.438 -36.531 1.311 1 32.31 270 VAL B N 1
ATOM 5258 C CA . VAL B 1 270 ? 20.219 -36.875 0.613 1 32.31 270 VAL B CA 1
ATOM 5259 C C . VAL B 1 270 ? 19.422 -37.875 1.455 1 32.31 270 VAL B C 1
ATOM 5261 O O . VAL B 1 270 ? 18.25 -38.156 1.162 1 32.31 270 VAL B O 1
ATOM 5264 N N . ASP B 1 271 ? 20.109 -38.75 2.195 1 29.64 271 ASP B N 1
ATOM 5265 C CA . ASP B 1 271 ? 19.422 -39.875 2.857 1 29.64 271 ASP B CA 1
ATOM 5266 C C . ASP B 1 271 ? 18.562 -39.375 4.012 1 29.64 271 ASP B C 1
ATOM 5268 O O . ASP B 1 271 ? 17.891 -40.156 4.684 1 29.64 271 ASP B O 1
ATOM 5272 N N . THR B 1 272 ? 19.156 -38.5 4.848 1 30.17 272 THR B N 1
ATOM 5273 C CA . THR B 1 272 ? 18.375 -38.344 6.062 1 30.17 272 THR B CA 1
ATOM 5274 C C . THR B 1 272 ? 17.031 -37.688 5.754 1 30.17 272 THR B C 1
ATOM 5276 O O . THR B 1 272 ? 16.953 -36.781 4.906 1 30.17 272 THR B O 1
ATOM 5279 N N . ASN B 1 273 ? 15.898 -38.219 6.305 1 28.55 273 ASN B N 1
ATOM 5280 C CA . ASN B 1 273 ? 14.477 -37.906 6.285 1 28.55 273 ASN B CA 1
ATOM 5281 C C . ASN B 1 273 ? 14.234 -36.406 6.438 1 28.55 273 ASN B C 1
ATOM 5283 O O . ASN B 1 273 ? 14.516 -35.844 7.496 1 28.55 273 ASN B O 1
ATOM 5287 N N . PHE B 1 274 ? 14.68 -35.562 5.555 1 30.48 274 PHE B N 1
ATOM 5288 C CA . PHE B 1 274 ? 14.078 -34.219 5.586 1 30.48 274 PHE B CA 1
ATOM 5289 C C . PHE B 1 274 ? 12.727 -34.25 6.289 1 30.48 274 PHE B C 1
ATOM 5291 O O . PHE B 1 274 ? 11.797 -34.906 5.828 1 30.48 274 PHE B O 1
ATOM 5298 N N . THR B 1 275 ? 12.742 -34.469 7.57 1 30.73 275 THR B N 1
ATOM 5299 C CA . THR B 1 275 ? 11.492 -34.281 8.289 1 30.73 275 THR B CA 1
ATOM 5300 C C . THR B 1 275 ? 10.617 -33.25 7.586 1 30.73 275 THR B C 1
ATOM 5302 O O . THR B 1 275 ? 11.078 -32.125 7.281 1 30.73 275 THR B O 1
ATOM 5305 N N . MET B 1 276 ? 9.633 -33.625 6.734 1 33.25 276 MET B N 1
ATOM 5306 C CA . MET B 1 276 ? 8.391 -33.156 6.141 1 33.25 276 MET B CA 1
ATOM 5307 C C . MET B 1 276 ? 7.785 -32 6.969 1 33.25 276 MET B C 1
ATOM 5309 O O . MET B 1 276 ? 6.707 -32.156 7.551 1 33.25 276 MET B O 1
ATOM 5313 N N . THR B 1 277 ? 8.445 -31.516 7.887 1 35 277 THR B N 1
ATOM 5314 C CA . THR B 1 277 ? 7.691 -30.547 8.688 1 35 277 THR B CA 1
ATOM 5315 C C . THR B 1 277 ? 6.859 -29.641 7.793 1 35 277 THR B C 1
ATOM 5317 O O . THR B 1 277 ? 6.758 -29.859 6.586 1 35 277 THR B O 1
ATOM 5320 N N . GLY B 1 278 ? 6.535 -28.281 8.25 1 41.28 278 GLY B N 1
ATOM 5321 C CA . GLY B 1 278 ? 5.508 -27.297 7.945 1 41.28 278 GLY B CA 1
ATO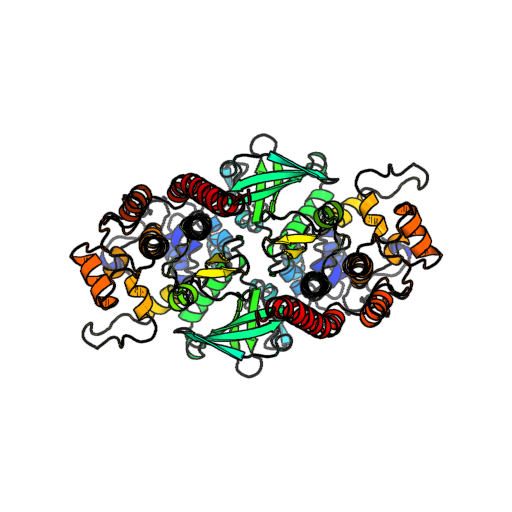M 5322 C C . GLY B 1 278 ? 5.516 -26.859 6.496 1 41.28 278 GLY B C 1
ATOM 5323 O O . GLY B 1 278 ? 4.621 -26.125 6.059 1 41.28 278 GLY B O 1
ATOM 5324 N N . GLU B 1 279 ? 6.609 -27.219 5.605 1 48.31 279 GLU B N 1
ATOM 5325 C CA . GLU B 1 279 ? 6.848 -26.797 4.227 1 48.31 279 GLU B CA 1
ATOM 5326 C C . GLU B 1 279 ? 6.266 -27.797 3.232 1 48.31 279 GLU B C 1
ATOM 5328 O O . GLU B 1 279 ? 6.449 -27.641 2.021 1 48.31 279 GLU B O 1
ATOM 5333 N N . THR B 1 280 ? 5.605 -28.797 3.617 1 51.91 280 THR B N 1
ATOM 5334 C CA . THR B 1 280 ? 5.145 -29.859 2.736 1 51.91 280 THR B CA 1
ATOM 5335 C C . THR B 1 280 ? 4 -29.375 1.85 1 51.91 280 THR B C 1
ATOM 5337 O O . THR B 1 280 ? 3.848 -29.844 0.717 1 51.91 280 THR B O 1
ATOM 5340 N N . GLY B 1 281 ? 3.264 -28.344 2.297 1 64.31 281 GLY B N 1
ATOM 5341 C CA . GLY B 1 281 ? 2.137 -27.859 1.513 1 64.31 281 GLY B CA 1
ATOM 5342 C C . GLY B 1 281 ? 2.555 -27.141 0.243 1 64.31 281 GLY B C 1
ATOM 5343 O O . GLY B 1 281 ? 1.796 -27.094 -0.727 1 64.31 281 GLY B O 1
ATOM 5344 N N . SER B 1 282 ? 3.832 -26.859 0.16 1 81.31 282 SER B N 1
ATOM 5345 C CA . SER B 1 282 ? 4.328 -26.109 -0.99 1 81.31 282 SER B CA 1
ATOM 5346 C C . SER B 1 282 ? 4.621 -27.047 -2.166 1 81.31 282 SER B C 1
ATOM 5348 O O . SER B 1 282 ? 4.578 -26.609 -3.322 1 81.31 282 SER B O 1
ATOM 5350 N N . TYR B 1 283 ? 4.785 -28.328 -1.896 1 86 283 TYR B N 1
ATOM 5351 C CA . TYR B 1 283 ? 5.223 -29.266 -2.936 1 86 283 TYR B CA 1
ATOM 5352 C C . TYR B 1 283 ? 4.125 -29.469 -3.973 1 86 283 TYR B C 1
ATOM 5354 O O . TYR B 1 283 ? 4.41 -29.641 -5.16 1 86 283 TYR B O 1
ATOM 5362 N N . ARG B 1 284 ? 2.908 -29.375 -3.475 1 91.5 284 ARG B N 1
ATOM 5363 C CA . ARG B 1 284 ? 1.763 -29.609 -4.348 1 91.5 284 ARG B CA 1
ATOM 5364 C C . ARG B 1 284 ? 1.705 -28.562 -5.461 1 91.5 284 ARG B C 1
ATOM 5366 O O . ARG B 1 284 ? 1.176 -28.828 -6.543 1 91.5 284 ARG B O 1
ATOM 5373 N N . TYR B 1 285 ? 2.297 -27.469 -5.242 1 94.25 285 TYR B N 1
ATOM 5374 C CA . TYR B 1 285 ? 2.176 -26.344 -6.16 1 94.25 285 TYR B CA 1
ATOM 5375 C C . TYR B 1 285 ? 3.506 -26.047 -6.844 1 94.25 285 TYR B C 1
ATOM 5377 O O . TYR B 1 285 ? 3.58 -25.203 -7.746 1 94.25 285 TYR B O 1
ATOM 5385 N N . MET B 1 286 ? 4.496 -26.812 -6.504 1 90.25 286 MET B N 1
ATOM 5386 C CA . MET B 1 286 ? 5.863 -26.562 -6.953 1 90.25 286 MET B CA 1
ATOM 5387 C C . MET B 1 286 ? 6.047 -26.984 -8.406 1 90.25 286 MET B C 1
ATOM 5389 O O . MET B 1 286 ? 5.609 -28.062 -8.797 1 90.25 286 MET B O 1
ATOM 5393 N N . ALA B 1 287 ? 6.699 -26.172 -9.156 1 91.88 287 ALA B N 1
ATOM 5394 C CA . ALA B 1 287 ? 6.992 -26.484 -10.555 1 91.88 287 ALA B CA 1
ATOM 5395 C C . ALA B 1 287 ? 7.992 -27.625 -10.664 1 91.88 287 ALA B C 1
ATOM 5397 O O . ALA B 1 287 ? 8.938 -27.719 -9.875 1 91.88 287 ALA B O 1
ATOM 5398 N N . PRO B 1 288 ? 7.832 -28.469 -11.688 1 91.62 288 PRO B N 1
ATOM 5399 C CA . PRO B 1 288 ? 8.719 -29.609 -11.875 1 91.62 288 PRO B CA 1
ATOM 5400 C C . PRO B 1 288 ? 10.188 -29.219 -11.969 1 91.62 288 PRO B C 1
ATOM 5402 O O . PRO B 1 288 ? 11.047 -29.891 -11.391 1 91.62 288 PRO B O 1
ATOM 5405 N N . GLU B 1 289 ? 10.523 -28.141 -12.672 1 83.06 289 GLU B N 1
ATOM 5406 C CA . GLU B 1 289 ? 11.914 -27.734 -12.844 1 83.06 289 GLU B CA 1
ATOM 5407 C C . GLU B 1 289 ? 12.531 -27.297 -11.516 1 83.06 289 GLU B C 1
ATOM 5409 O O . GLU B 1 289 ? 13.742 -27.406 -11.32 1 83.06 289 GLU B O 1
ATOM 5414 N N . VAL B 1 290 ? 11.719 -26.688 -10.633 1 79.88 290 VAL B N 1
ATOM 5415 C CA . VAL B 1 290 ? 12.203 -26.344 -9.297 1 79.88 290 VAL B CA 1
ATOM 5416 C C . VAL B 1 290 ? 12.5 -27.609 -8.508 1 79.88 290 VAL B C 1
ATOM 5418 O O . VAL B 1 290 ? 13.547 -27.719 -7.859 1 79.88 290 VAL B O 1
ATOM 5421 N N . PHE B 1 291 ? 11.602 -28.594 -8.594 1 80.44 291 PHE B N 1
ATOM 5422 C CA . PHE B 1 291 ? 11.773 -29.859 -7.895 1 80.44 291 PHE B CA 1
ATOM 5423 C C . PHE B 1 291 ? 13.031 -30.578 -8.375 1 80.44 291 PHE B C 1
ATOM 5425 O O . PHE B 1 291 ? 13.719 -31.219 -7.578 1 80.44 291 PHE B O 1
ATOM 5432 N N . ARG B 1 292 ? 13.297 -30.422 -9.641 1 76.31 292 ARG B N 1
ATOM 5433 C CA . ARG B 1 292 ? 14.445 -31.078 -10.242 1 76.31 292 ARG B CA 1
ATOM 5434 C C . ARG B 1 292 ? 15.719 -30.266 -10.039 1 76.31 292 ARG B C 1
ATOM 5436 O O . ARG B 1 292 ? 16.766 -30.578 -10.617 1 76.31 292 ARG B O 1
ATOM 5443 N N . HIS B 1 293 ? 15.586 -29.062 -9.32 1 67.38 293 HIS B N 1
ATOM 5444 C CA . HIS B 1 293 ? 16.703 -28.188 -8.992 1 67.38 293 HIS B CA 1
ATOM 5445 C C . HIS B 1 293 ? 17.391 -27.672 -10.258 1 67.38 293 HIS B C 1
ATOM 5447 O O . HIS B 1 293 ? 18.625 -27.625 -10.328 1 67.38 293 HIS B O 1
ATOM 5453 N N . GLU B 1 294 ? 16.562 -27.422 -11.227 1 67.62 294 GLU B N 1
ATOM 5454 C CA . GLU B 1 294 ? 17.047 -26.812 -12.477 1 67.62 294 GLU B CA 1
ATOM 5455 C C . GLU B 1 294 ? 16.984 -25.297 -12.414 1 67.62 294 GLU B C 1
ATOM 5457 O O . GLU B 1 294 ? 16.391 -24.734 -11.492 1 67.62 294 GLU B O 1
ATOM 5462 N N . PHE B 1 295 ? 17.609 -24.703 -13.383 1 62.88 295 PHE B N 1
ATOM 5463 C CA . PHE B 1 295 ? 17.438 -23.266 -13.555 1 62.88 295 PHE B CA 1
ATOM 5464 C C . PHE B 1 295 ? 16 -22.938 -13.938 1 62.88 295 PHE B C 1
ATOM 5466 O O . PHE B 1 295 ? 15.367 -23.688 -14.695 1 62.88 295 PHE B O 1
ATOM 5473 N N . TYR B 1 296 ? 15.531 -21.953 -13.32 1 70.81 296 TYR B N 1
ATOM 5474 C CA . TYR B 1 296 ? 14.148 -21.594 -13.625 1 70.81 296 TYR B CA 1
ATOM 5475 C C . TYR B 1 296 ? 13.992 -20.078 -13.695 1 70.81 296 TYR B C 1
ATOM 5477 O O . TYR B 1 296 ? 14.852 -19.328 -13.219 1 70.81 296 TYR B O 1
ATOM 5485 N N . GLY B 1 297 ? 12.914 -19.656 -14.352 1 76.38 297 GLY B N 1
ATOM 5486 C CA . GLY B 1 297 ? 12.516 -18.266 -14.461 1 76.38 297 GLY B CA 1
ATOM 5487 C C . GLY B 1 297 ? 11.125 -18 -13.914 1 76.38 297 GLY B C 1
ATOM 5488 O O . GLY B 1 297 ? 10.609 -18.781 -13.102 1 76.38 297 GLY B O 1
ATOM 5489 N N . PRO B 1 298 ? 10.531 -16.938 -14.312 1 85.75 298 PRO B N 1
ATOM 5490 C CA . PRO B 1 298 ? 9.234 -16.516 -13.789 1 85.75 298 PRO B CA 1
ATOM 5491 C C . PRO B 1 298 ? 8.133 -17.547 -14.039 1 85.75 298 PRO B C 1
ATOM 5493 O O . PRO B 1 298 ? 7.129 -17.562 -13.32 1 85.75 298 PRO B O 1
ATOM 5496 N N . ALA B 1 299 ? 8.445 -18.469 -14.945 1 92.62 299 ALA B N 1
ATOM 5497 C CA . ALA B 1 299 ? 7.426 -19.438 -15.359 1 92.62 299 ALA B CA 1
ATOM 5498 C C . ALA B 1 299 ? 7.074 -20.391 -14.227 1 92.62 299 ALA B C 1
ATOM 5500 O O . ALA B 1 299 ? 6.035 -21.047 -14.266 1 92.62 299 ALA B O 1
ATOM 5501 N N . VAL B 1 300 ? 7.902 -20.516 -13.188 1 89.44 300 VAL B N 1
ATOM 5502 C CA . VAL B 1 300 ? 7.625 -21.406 -12.062 1 89.44 300 VAL B CA 1
ATOM 5503 C C . VAL B 1 300 ? 6.387 -20.922 -11.312 1 89.44 300 VAL B C 1
ATOM 5505 O O . VAL B 1 300 ? 5.605 -21.734 -10.805 1 89.44 300 VAL B O 1
ATOM 5508 N N . ASP B 1 301 ? 6.23 -19.578 -11.305 1 94.62 301 ASP B N 1
ATOM 5509 C CA . ASP B 1 301 ? 5.051 -19.016 -10.656 1 94.62 301 ASP B CA 1
ATOM 5510 C C . ASP B 1 301 ? 3.791 -19.281 -11.469 1 94.62 301 ASP B C 1
ATOM 5512 O O . ASP B 1 301 ? 2.699 -19.406 -10.914 1 94.62 301 ASP B O 1
ATOM 5516 N N . VAL B 1 302 ? 3.941 -19.406 -12.789 1 98.38 302 VAL B N 1
ATOM 5517 C CA . VAL B 1 302 ? 2.811 -19.703 -13.656 1 98.38 302 VAL B CA 1
ATOM 5518 C C . VAL B 1 302 ? 2.316 -21.125 -13.391 1 98.38 302 VAL B C 1
ATOM 5520 O O . VAL B 1 302 ? 1.109 -21.359 -13.289 1 98.38 302 VAL B O 1
ATOM 5523 N N . TYR B 1 303 ? 3.266 -22 -13.227 1 97.69 303 TYR B N 1
ATOM 5524 C CA . TYR B 1 303 ? 2.902 -23.375 -12.891 1 97.69 303 TYR B CA 1
ATOM 5525 C C . TYR B 1 303 ? 2.148 -23.422 -11.562 1 97.69 303 TYR B C 1
ATOM 5527 O O . TYR B 1 303 ? 1.081 -24.031 -11.477 1 97.69 303 TYR B O 1
ATOM 5535 N N . ALA B 1 304 ? 2.705 -22.797 -10.578 1 96.81 304 ALA B N 1
ATOM 5536 C CA . ALA B 1 304 ? 2.059 -22.781 -9.273 1 96.81 304 ALA B CA 1
ATOM 5537 C C . ALA B 1 304 ? 0.649 -22.203 -9.359 1 96.81 304 ALA B C 1
ATOM 5539 O O . ALA B 1 304 ? -0.291 -22.75 -8.773 1 96.81 304 ALA B O 1
ATOM 5540 N N . ALA B 1 305 ? 0.498 -21.125 -10.109 1 98.56 305 ALA B N 1
ATOM 5541 C CA . ALA B 1 305 ? -0.804 -20.484 -10.289 1 98.56 305 ALA B CA 1
ATOM 5542 C C . ALA B 1 305 ? -1.786 -21.438 -10.969 1 98.56 305 ALA B C 1
ATOM 5544 O O . ALA B 1 305 ? -2.984 -21.406 -10.68 1 98.56 305 ALA B O 1
ATOM 5545 N N . SER B 1 306 ? -1.284 -22.266 -11.891 1 98.56 306 SER B N 1
ATOM 5546 C CA . SER B 1 306 ? -2.162 -23.203 -12.586 1 98.56 306 SER B CA 1
ATOM 5547 C C . SER B 1 306 ? -2.84 -24.156 -11.617 1 98.56 306 SER B C 1
ATOM 5549 O O . SER B 1 306 ? -4.023 -24.469 -11.766 1 98.56 306 SER B O 1
ATOM 5551 N N . MET B 1 307 ? -2.104 -24.578 -10.633 1 97.62 307 MET B N 1
ATOM 5552 C CA . MET B 1 307 ? -2.654 -25.469 -9.617 1 97.62 307 MET B CA 1
ATOM 5553 C C . MET B 1 307 ? -3.73 -24.766 -8.797 1 97.62 307 MET B C 1
ATOM 5555 O O . MET B 1 307 ? -4.758 -25.359 -8.469 1 97.62 307 MET B O 1
ATOM 5559 N N . ILE B 1 308 ? -3.48 -23.531 -8.531 1 98.31 308 ILE B N 1
ATOM 5560 C CA . ILE B 1 308 ? -4.426 -22.734 -7.758 1 98.31 308 ILE B CA 1
ATOM 5561 C C . ILE B 1 308 ? -5.68 -22.484 -8.594 1 98.31 308 ILE B C 1
ATOM 5563 O O . ILE B 1 308 ? -6.801 -22.625 -8.102 1 98.31 308 ILE B O 1
ATOM 5567 N N . PHE B 1 309 ? -5.469 -22.094 -9.898 1 98.56 309 PHE B N 1
ATOM 5568 C CA . PHE B 1 309 ? -6.59 -21.828 -10.797 1 98.56 309 PHE B CA 1
ATOM 5569 C C . PHE B 1 309 ? -7.434 -23.078 -10.984 1 98.56 309 PHE B C 1
ATOM 5571 O O . PHE B 1 309 ? -8.664 -23.016 -11.008 1 98.56 309 PHE B O 1
ATOM 5578 N N . TYR B 1 310 ? -6.754 -24.219 -11.078 1 97.69 310 TYR B N 1
ATOM 5579 C CA . TYR B 1 310 ? -7.449 -25.5 -11.148 1 97.69 310 TYR B CA 1
ATOM 5580 C C . TYR B 1 310 ? -8.422 -25.656 -9.984 1 97.69 310 TYR B C 1
ATOM 5582 O O . TYR B 1 310 ? -9.594 -25.953 -10.188 1 97.69 310 TYR B O 1
ATOM 5590 N N . GLN B 1 311 ? -7.957 -25.391 -8.836 1 96.38 311 GLN B N 1
ATOM 5591 C CA . GLN B 1 311 ? -8.781 -25.531 -7.645 1 96.38 311 GLN B CA 1
ATOM 5592 C C . GLN B 1 311 ? -9.867 -24.469 -7.594 1 96.38 311 GLN B C 1
ATOM 5594 O O . GLN B 1 311 ? -10.992 -24.734 -7.152 1 96.38 311 GLN B O 1
ATOM 5599 N N . LEU B 1 312 ? -9.578 -23.281 -8.023 1 97.56 312 LEU B N 1
ATOM 5600 C CA . LEU B 1 312 ? -10.57 -22.203 -8.062 1 97.56 312 LEU B CA 1
ATOM 5601 C C . LEU B 1 312 ? -11.734 -22.578 -8.977 1 97.56 312 LEU B C 1
ATOM 5603 O O . LEU B 1 312 ? -12.891 -22.328 -8.648 1 97.56 312 LEU B O 1
ATOM 5607 N N . PHE B 1 313 ? -11.43 -23.234 -10.109 1 96.81 313 PHE B N 1
ATOM 5608 C CA . PHE B 1 313 ? -12.422 -23.406 -11.156 1 96.81 313 PHE B CA 1
ATOM 5609 C C . PHE B 1 313 ? -13.211 -24.703 -10.945 1 96.81 313 PHE B C 1
ATOM 5611 O O . PHE B 1 313 ? -14.375 -24.797 -11.352 1 96.81 313 PHE B O 1
ATOM 5618 N N . CYS B 1 314 ? -12.656 -25.703 -10.258 1 93.12 314 CYS B N 1
ATOM 5619 C CA . CYS B 1 314 ? -13.391 -26.953 -10.102 1 93.12 314 CYS B CA 1
ATOM 5620 C C . CYS B 1 314 ? -13.57 -27.297 -8.625 1 93.12 314 CYS B C 1
ATOM 5622 O O . CYS B 1 314 ? -14.258 -28.266 -8.289 1 93.12 314 CYS B O 1
ATOM 5624 N N . PHE B 1 315 ? -12.852 -26.5 -7.742 1 93.06 315 PHE B N 1
ATOM 5625 C CA . PHE B 1 315 ? -12.992 -26.609 -6.297 1 93.06 315 PHE B CA 1
ATOM 5626 C C . PHE B 1 315 ? -12.492 -27.969 -5.801 1 93.06 315 PHE B C 1
ATOM 5628 O O . PHE B 1 315 ? -13.031 -28.516 -4.84 1 93.06 315 PHE B O 1
ATOM 5635 N N . GLN B 1 316 ? -11.562 -28.516 -6.523 1 91.44 316 GLN B N 1
ATOM 5636 C CA . GLN B 1 316 ? -10.852 -29.734 -6.133 1 91.44 316 GLN B CA 1
ATOM 5637 C C . GLN B 1 316 ? -9.359 -29.469 -5.977 1 91.44 316 GLN B C 1
ATOM 5639 O O . GLN B 1 316 ? -8.75 -28.797 -6.812 1 91.44 316 GLN B O 1
ATOM 5644 N N . GLN B 1 317 ? -8.844 -29.953 -4.895 1 92.94 317 GLN B N 1
ATOM 5645 C CA . GLN B 1 317 ? -7.406 -29.781 -4.684 1 92.94 317 GLN B CA 1
ATOM 5646 C C . GLN B 1 317 ? -6.605 -30.484 -5.773 1 92.94 317 GLN B C 1
ATOM 5648 O O . GLN B 1 317 ? -6.902 -31.625 -6.129 1 92.94 317 GLN B O 1
ATOM 5653 N N . PRO B 1 318 ? -5.605 -29.859 -6.316 1 94.69 318 PRO B N 1
ATOM 5654 C CA . PRO B 1 318 ? -4.77 -30.547 -7.301 1 94.69 318 PRO B CA 1
ATOM 5655 C C . PRO B 1 318 ? -4.078 -31.797 -6.73 1 94.69 318 PRO B C 1
ATOM 5657 O O . PRO B 1 318 ? -3.623 -31.766 -5.582 1 94.69 318 PRO B O 1
ATOM 5660 N N . PHE B 1 319 ? -4.09 -32.875 -7.547 1 93.88 319 PHE B N 1
ATOM 5661 C CA . PHE B 1 319 ? -3.475 -34.156 -7.172 1 93.88 319 PHE B CA 1
ATOM 5662 C C . PHE B 1 319 ? -4.133 -34.719 -5.922 1 93.88 319 PHE B C 1
ATOM 5664 O O . PHE B 1 319 ? -3.457 -35.312 -5.066 1 93.88 319 PHE B O 1
ATOM 5671 N N . ALA B 1 320 ? -5.383 -34.406 -5.812 1 90.31 320 ALA B N 1
ATOM 5672 C CA . ALA B 1 320 ? -6.109 -34.906 -4.648 1 90.31 320 ALA B CA 1
ATOM 5673 C C . ALA B 1 320 ? -5.832 -36.375 -4.426 1 90.31 320 ALA B C 1
ATOM 5675 O O . ALA B 1 320 ? -5.828 -37.156 -5.375 1 90.31 320 ALA B O 1
ATOM 5676 N N . GLY B 1 321 ? -5.598 -36.75 -3.191 1 89.12 321 GLY B N 1
ATOM 5677 C CA . GLY B 1 321 ? -5.375 -38.125 -2.85 1 89.12 321 GLY B CA 1
ATOM 5678 C C . GLY B 1 321 ? -3.906 -38.531 -2.822 1 89.12 321 GLY B C 1
ATOM 5679 O O . GLY B 1 321 ? -3.545 -39.594 -2.334 1 89.12 321 GLY B O 1
ATOM 5680 N N . LEU B 1 322 ? -3.131 -37.719 -3.365 1 91.19 322 LEU B N 1
ATOM 5681 C CA . LEU B 1 322 ? -1.696 -37.969 -3.344 1 91.19 322 LEU B CA 1
ATOM 5682 C C . LEU B 1 322 ? -1.007 -37.156 -2.268 1 91.19 322 LEU B C 1
ATOM 5684 O O . LEU B 1 322 ? -1.393 -36 -2.021 1 91.19 322 LEU B O 1
ATOM 5688 N N . ASN B 1 323 ? -0.055 -37.75 -1.732 1 90.94 323 ASN B N 1
ATOM 5689 C CA . ASN B 1 323 ? 0.855 -37 -0.89 1 90.94 323 ASN B CA 1
ATOM 5690 C C . ASN B 1 323 ? 1.552 -35.906 -1.68 1 90.94 323 ASN B C 1
ATOM 5692 O O . ASN B 1 323 ? 1.953 -36.094 -2.826 1 90.94 323 ASN B O 1
ATOM 5696 N N . PRO B 1 324 ? 1.742 -34.719 -1.096 1 89.94 324 PRO B N 1
ATOM 5697 C CA . PRO B 1 324 ? 2.293 -33.594 -1.823 1 89.94 324 PRO B CA 1
ATOM 5698 C C . PRO B 1 324 ? 3.668 -33.875 -2.422 1 89.94 324 PRO B C 1
ATOM 5700 O O . PRO B 1 324 ? 3.939 -33.5 -3.564 1 89.94 324 PRO B O 1
ATOM 5703 N N . VAL B 1 325 ? 4.504 -34.5 -1.695 1 88.25 325 VAL B N 1
ATOM 5704 C CA . VAL B 1 325 ? 5.852 -34.781 -2.176 1 88.25 325 VAL B CA 1
ATOM 5705 C C . VAL B 1 325 ? 5.777 -35.75 -3.357 1 88.25 325 VAL B C 1
ATOM 5707 O O . VAL B 1 325 ? 6.473 -35.562 -4.359 1 88.25 325 VAL B O 1
ATOM 5710 N N . ASP B 1 326 ? 4.926 -36.719 -3.227 1 91.19 326 ASP B N 1
ATOM 5711 C CA . ASP B 1 326 ? 4.73 -37.688 -4.312 1 91.19 326 ASP B CA 1
ATOM 5712 C C . ASP B 1 326 ? 4.164 -37 -5.555 1 91.19 326 ASP B C 1
ATOM 5714 O O . ASP B 1 326 ? 4.578 -37.312 -6.676 1 91.19 326 ASP B O 1
ATOM 5718 N N . ALA B 1 327 ? 3.256 -36.125 -5.312 1 91.81 327 ALA B N 1
ATOM 5719 C CA . ALA B 1 327 ? 2.678 -35.375 -6.418 1 91.81 327 ALA B CA 1
ATOM 5720 C C . ALA B 1 327 ? 3.752 -34.594 -7.172 1 91.81 327 ALA B C 1
ATOM 5722 O O . ALA B 1 327 ? 3.811 -34.656 -8.406 1 91.81 327 ALA B O 1
ATOM 5723 N N . ALA B 1 328 ? 4.613 -33.938 -6.453 1 91.5 328 ALA B N 1
ATOM 5724 C CA . ALA B 1 328 ? 5.688 -33.156 -7.062 1 91.5 328 ALA B CA 1
ATOM 5725 C C . ALA B 1 328 ? 6.648 -34.062 -7.832 1 91.5 328 ALA B C 1
ATOM 5727 O O . ALA B 1 328 ? 7.078 -33.719 -8.938 1 91.5 328 ALA B O 1
ATOM 5728 N N . LYS B 1 329 ? 6.938 -35.188 -7.254 1 89.31 329 LYS B N 1
ATOM 5729 C CA . LYS B 1 329 ? 7.836 -36.156 -7.883 1 89.31 329 LYS B CA 1
ATOM 5730 C C . LYS B 1 329 ? 7.258 -36.656 -9.195 1 89.31 329 LYS B C 1
ATOM 5732 O O . LYS B 1 329 ? 7.941 -36.656 -10.227 1 89.31 329 LYS B O 1
ATOM 5737 N N . MET B 1 330 ? 6.031 -37.062 -9.117 1 92.12 330 MET B N 1
ATOM 5738 C CA . MET B 1 330 ? 5.371 -37.594 -10.297 1 92.12 330 MET B CA 1
ATOM 5739 C C . MET B 1 330 ? 5.191 -36.531 -11.367 1 92.12 330 MET B C 1
ATOM 5741 O O . MET B 1 330 ? 5.332 -36.812 -12.562 1 92.12 330 MET B O 1
ATOM 5745 N N . ALA B 1 331 ? 4.867 -35.312 -10.953 1 92.44 331 ALA B N 1
ATOM 5746 C CA . ALA B 1 331 ? 4.77 -34.188 -11.898 1 92.44 331 ALA B CA 1
ATOM 5747 C C . ALA B 1 331 ? 6.105 -33.938 -12.586 1 92.44 331 ALA B C 1
ATOM 5749 O O . ALA B 1 331 ? 6.148 -33.594 -13.766 1 92.44 331 ALA B O 1
ATOM 5750 N N . SER B 1 332 ? 7.152 -34.094 -11.883 1 89 332 SER B N 1
ATOM 5751 C CA . SER B 1 332 ? 8.492 -33.812 -12.383 1 89 332 SER B CA 1
ATOM 5752 C C . SER B 1 332 ? 9.008 -34.969 -13.266 1 89 332 SER B C 1
ATOM 5754 O O . SER B 1 332 ? 9.578 -34.719 -14.328 1 89 332 SER B O 1
ATOM 5756 N N . ALA B 1 333 ? 8.773 -36.156 -12.859 1 88.62 333 ALA B N 1
ATOM 5757 C CA . ALA B 1 333 ? 9.352 -37.344 -13.516 1 88.62 333 ALA B CA 1
ATOM 5758 C C . ALA B 1 333 ? 8.461 -37.812 -14.664 1 88.62 333 ALA B C 1
ATOM 5760 O O . ALA B 1 333 ? 8.961 -38.25 -15.703 1 88.62 333 ALA B O 1
ATOM 5761 N N . GLU B 1 334 ? 7.129 -37.75 -14.445 1 90.88 334 GLU B N 1
ATOM 5762 C CA . GLU B 1 334 ? 6.199 -38.344 -15.383 1 90.88 334 GLU B CA 1
ATOM 5763 C C . GLU B 1 334 ? 5.273 -37.312 -16.016 1 90.88 334 GLU B C 1
ATOM 5765 O O . GLU B 1 334 ? 4.316 -37.656 -16.703 1 90.88 334 GLU B O 1
ATOM 5770 N N . ALA B 1 335 ? 5.484 -36.094 -15.703 1 89.88 335 ALA B N 1
ATOM 5771 C CA . ALA B 1 335 ? 4.656 -35 -16.188 1 89.88 335 ALA B CA 1
ATOM 5772 C C . ALA B 1 335 ? 3.199 -35.188 -15.773 1 89.88 335 ALA B C 1
ATOM 5774 O O . ALA B 1 335 ? 2.283 -34.844 -16.531 1 89.88 335 ALA B O 1
ATOM 5775 N N . LEU B 1 336 ? 3.043 -35.844 -14.672 1 89.94 336 LEU B N 1
ATOM 5776 C CA . LEU B 1 336 ? 1.695 -36 -14.133 1 89.94 336 LEU B CA 1
ATOM 5777 C C . LEU B 1 336 ? 1.038 -34.625 -13.938 1 89.94 336 LEU B C 1
ATOM 5779 O O . LEU B 1 336 ? 1.682 -33.688 -13.477 1 89.94 336 LEU B O 1
ATOM 5783 N N . ARG B 1 337 ? -0.201 -34.562 -14.32 1 93.31 337 ARG B N 1
ATOM 5784 C CA . ARG B 1 337 ? -1.019 -33.375 -14.078 1 93.31 337 ARG B CA 1
ATOM 5785 C C . ARG B 1 337 ? -2.379 -33.75 -13.508 1 93.31 337 ARG B C 1
ATOM 5787 O O . ARG B 1 337 ? -2.812 -34.906 -13.633 1 93.31 337 ARG B O 1
ATOM 5794 N N . PRO B 1 338 ? -3.049 -32.75 -12.766 1 92.12 338 PRO B N 1
ATOM 5795 C CA . PRO B 1 338 ? -4.398 -33.062 -12.273 1 92.12 338 PRO B CA 1
ATOM 5796 C C . PRO B 1 338 ? -5.371 -33.406 -13.391 1 92.12 338 PRO B C 1
ATOM 5798 O O . PRO B 1 338 ? -5.176 -33 -14.539 1 92.12 338 PRO B O 1
ATOM 5801 N N . THR B 1 339 ? -6.406 -34.156 -13.031 1 88.25 339 THR B N 1
ATOM 5802 C CA . THR B 1 339 ? -7.383 -34.594 -14.016 1 88.25 339 THR B CA 1
ATOM 5803 C C . THR B 1 339 ? -8.25 -33.438 -14.492 1 88.25 339 THR B C 1
ATOM 5805 O O . THR B 1 339 ? -8.617 -32.562 -13.695 1 88.25 339 THR B O 1
ATOM 5808 N N . LEU B 1 340 ? -8.336 -33.312 -15.75 1 84.75 340 LEU B N 1
ATOM 5809 C CA . LEU B 1 340 ? -9.258 -32.375 -16.344 1 84.75 340 LEU B CA 1
ATOM 5810 C C . LEU B 1 340 ? -10.445 -33.062 -16.984 1 84.75 340 LEU B C 1
ATOM 5812 O O . LEU B 1 340 ? -10.734 -32.875 -18.172 1 84.75 340 LEU B O 1
ATOM 5816 N N . ALA B 1 341 ? -10.945 -34.031 -16.156 1 76.44 341 ALA B N 1
ATOM 5817 C CA . ALA B 1 341 ? -12.086 -34.781 -16.656 1 76.44 341 ALA B CA 1
ATOM 5818 C C . ALA B 1 341 ? -13.211 -33.875 -17.109 1 76.44 341 ALA B C 1
ATOM 5820 O O . ALA B 1 341 ? -13.328 -32.75 -16.625 1 76.44 341 ALA B O 1
ATOM 5821 N N . GLN B 1 342 ? -13.906 -34.375 -17.969 1 75.44 342 GLN B N 1
ATOM 5822 C CA . GLN B 1 342 ? -15.008 -33.594 -18.547 1 75.44 342 GLN B CA 1
ATOM 5823 C C . GLN B 1 342 ? -16 -33.188 -17.469 1 75.44 342 GLN B C 1
ATOM 5825 O O . GLN B 1 342 ? -16.328 -33.969 -16.578 1 75.44 342 GLN B O 1
ATOM 5830 N N . GLY B 1 343 ? -16.359 -31.875 -17.484 1 80.81 343 GLY B N 1
ATOM 5831 C CA . GLY B 1 343 ? -17.406 -31.391 -16.594 1 80.81 343 GLY B CA 1
ATOM 5832 C C . GLY B 1 343 ? -16.875 -30.75 -15.328 1 80.81 343 GLY B C 1
ATOM 5833 O O . GLY B 1 343 ? -17.609 -30.094 -14.602 1 80.81 343 GLY B O 1
ATOM 5834 N N . LEU B 1 344 ? -15.586 -30.906 -15.086 1 86.44 344 LEU B N 1
ATOM 5835 C CA . LEU B 1 344 ? -15.031 -30.328 -13.867 1 86.44 344 LEU B CA 1
ATOM 5836 C C . LEU B 1 344 ? -14.953 -28.812 -13.969 1 86.44 344 LEU B C 1
ATOM 5838 O O . LEU B 1 344 ? -15.156 -28.109 -12.977 1 86.44 344 LEU B O 1
ATOM 5842 N N . MET B 1 345 ? -14.672 -28.391 -15.25 1 91.31 345 MET B N 1
ATOM 5843 C CA . MET B 1 345 ? -14.633 -26.969 -15.547 1 91.31 345 MET B CA 1
ATOM 5844 C C . MET B 1 345 ? -14.922 -26.703 -17.031 1 91.31 345 MET B C 1
ATOM 5846 O O . MET B 1 345 ? -14.797 -27.625 -17.844 1 91.31 345 MET B O 1
ATOM 5850 N N . PRO B 1 346 ? -15.391 -25.562 -17.359 1 94.62 346 PRO B N 1
ATOM 5851 C CA . PRO B 1 346 ? -15.625 -25.234 -18.766 1 94.62 346 PRO B CA 1
ATOM 5852 C C . PRO B 1 346 ? -14.375 -25.422 -19.625 1 94.62 346 PRO B C 1
ATOM 5854 O O . PRO B 1 346 ? -13.258 -25.156 -19.172 1 94.62 346 PRO B O 1
ATOM 5857 N N . PRO B 1 347 ? -14.594 -25.781 -20.859 1 94.94 347 PRO B N 1
ATOM 5858 C CA . PRO B 1 347 ? -13.477 -26.094 -21.75 1 94.94 347 PRO B CA 1
ATOM 5859 C C . PRO B 1 347 ? -12.508 -24.922 -21.906 1 94.94 347 PRO B C 1
ATOM 5861 O O . PRO B 1 347 ? -11.297 -25.141 -22.047 1 94.94 347 PRO B O 1
ATOM 5864 N N . GLU B 1 348 ? -13.039 -23.734 -21.969 1 95.69 348 GLU B N 1
ATOM 5865 C CA . GLU B 1 348 ? -12.18 -22.562 -22.156 1 95.69 348 GLU B CA 1
ATOM 5866 C C . GLU B 1 348 ? -11.219 -22.406 -20.969 1 95.69 348 GLU B C 1
ATOM 5868 O O . GLU B 1 348 ? -10.062 -22.031 -21.156 1 95.69 348 GLU B O 1
ATOM 5873 N N . LEU B 1 349 ? -11.695 -22.703 -19.797 1 97.25 349 LEU B N 1
ATOM 5874 C CA . LEU B 1 349 ? -10.859 -22.594 -18.609 1 97.25 349 LEU B CA 1
ATOM 5875 C C . LEU B 1 349 ? -9.867 -23.75 -18.531 1 97.25 349 LEU B C 1
ATOM 5877 O O . LEU B 1 349 ? -8.719 -23.562 -18.125 1 97.25 349 LEU B O 1
ATOM 5881 N N . SER B 1 350 ? -10.367 -24.953 -18.938 1 96.62 350 SER B N 1
ATOM 5882 C CA . SER B 1 350 ? -9.477 -26.109 -18.969 1 96.62 350 SER B CA 1
ATOM 5883 C C . SER B 1 350 ? -8.297 -25.875 -19.906 1 96.62 350 SER B C 1
ATOM 5885 O O . SER B 1 350 ? -7.172 -26.281 -19.609 1 96.62 350 SER B O 1
ATOM 5887 N N . ARG B 1 351 ? -8.523 -25.234 -21.016 1 96.56 351 ARG B N 1
ATOM 5888 C CA . ARG B 1 351 ? -7.48 -24.938 -21.984 1 96.56 351 ARG B CA 1
ATOM 5889 C C . ARG B 1 351 ? -6.441 -23.984 -21.406 1 96.56 351 ARG B C 1
ATOM 5891 O O . ARG B 1 351 ? -5.238 -24.172 -21.578 1 96.56 351 ARG B O 1
ATOM 5898 N N . ILE B 1 352 ? -6.934 -22.984 -20.719 1 98.06 352 ILE B N 1
ATOM 5899 C CA . ILE B 1 352 ? -6.043 -22 -20.109 1 98.06 352 ILE B CA 1
ATOM 5900 C C . ILE B 1 352 ? -5.164 -22.688 -19.062 1 98.06 352 ILE B C 1
ATOM 5902 O O . ILE B 1 352 ? -3.938 -22.562 -19.094 1 98.06 352 ILE B O 1
ATOM 5906 N N . VAL B 1 353 ? -5.73 -23.5 -18.156 1 98.12 353 VAL B N 1
ATOM 5907 C CA . VAL B 1 353 ? -5 -24.172 -17.078 1 98.12 353 VAL B CA 1
ATOM 5908 C C . VAL B 1 353 ? -3.971 -25.125 -17.672 1 98.12 353 VAL B C 1
ATOM 5910 O O . VAL B 1 353 ? -2.822 -25.172 -17.219 1 98.12 353 VAL B O 1
ATOM 5913 N N . ARG B 1 354 ? -4.344 -25.781 -18.719 1 96.75 354 ARG B N 1
ATOM 5914 C CA . ARG B 1 354 ? -3.449 -26.734 -19.375 1 96.75 354 ARG B CA 1
ATOM 5915 C C . ARG B 1 354 ? -2.23 -26.016 -19.953 1 96.75 354 ARG B C 1
ATOM 5917 O O . ARG B 1 354 ? -1.114 -26.547 -19.891 1 96.75 354 ARG B O 1
ATOM 5924 N N . SER B 1 355 ? -2.471 -24.922 -20.516 1 98.12 355 SER B N 1
ATOM 5925 C CA . SER B 1 355 ? -1.358 -24.172 -21.094 1 98.12 355 SER B CA 1
ATOM 5926 C C . SER B 1 355 ? -0.39 -23.703 -20.016 1 98.12 355 SER B C 1
ATOM 5928 O O . SER B 1 355 ? 0.81 -23.578 -20.266 1 98.12 355 SER B O 1
ATOM 5930 N N . MET B 1 356 ? -0.867 -23.484 -18.828 1 98.56 356 MET B N 1
ATOM 5931 C CA . MET B 1 356 ? -0.081 -22.922 -17.734 1 98.56 356 MET B CA 1
ATOM 5932 C C . MET B 1 356 ? 0.842 -23.984 -17.125 1 98.56 356 MET B C 1
ATOM 5934 O O . MET B 1 356 ? 1.92 -23.656 -16.625 1 98.56 356 MET B O 1
ATOM 5938 N N . TRP B 1 357 ? 0.389 -25.234 -17.109 1 97.38 357 TRP B N 1
ATOM 5939 C CA . TRP B 1 357 ? 1.212 -26.25 -16.469 1 97.38 357 TRP B CA 1
ATOM 5940 C C . TRP B 1 357 ? 1.968 -27.078 -17.5 1 97.38 357 TRP B C 1
ATOM 5942 O O . TRP B 1 357 ? 2.354 -28.219 -17.234 1 97.38 357 TRP B O 1
ATOM 5952 N N . ASN B 1 358 ? 2.152 -26.469 -18.688 1 96.38 358 ASN B N 1
ATOM 5953 C CA . ASN B 1 358 ? 2.951 -27.109 -19.719 1 96.38 358 ASN B CA 1
ATOM 5954 C C . ASN B 1 358 ? 4.281 -27.625 -19.172 1 96.38 358 ASN B C 1
ATOM 5956 O O . ASN B 1 358 ? 4.934 -26.938 -18.375 1 96.38 358 ASN B O 1
ATOM 5960 N N . PRO B 1 359 ? 4.703 -28.828 -19.531 1 92.06 359 PRO B N 1
ATOM 5961 C CA . PRO B 1 359 ? 5.996 -29.328 -19.062 1 92.06 359 PRO B CA 1
ATOM 5962 C C . PRO B 1 359 ? 7.168 -28.484 -19.531 1 92.06 359 PRO B C 1
ATOM 5964 O O . PRO B 1 359 ? 8.195 -28.406 -18.859 1 92.06 359 PRO B O 1
ATOM 5967 N N . ASP B 1 360 ? 7.031 -27.891 -20.672 1 91.12 360 ASP B N 1
ATOM 5968 C CA . ASP B 1 360 ? 8.016 -26.938 -21.156 1 91.12 360 ASP B CA 1
ATOM 5969 C C . ASP B 1 360 ? 7.758 -25.547 -20.578 1 91.12 360 ASP B C 1
ATOM 5971 O O . ASP B 1 360 ? 6.82 -24.859 -20.984 1 91.12 360 ASP B O 1
ATOM 5975 N N . ASP B 1 361 ? 8.602 -25.109 -19.688 1 89.69 361 ASP B N 1
ATOM 5976 C CA . ASP B 1 361 ? 8.398 -23.844 -18.984 1 89.69 361 ASP B CA 1
ATOM 5977 C C . ASP B 1 361 ? 8.391 -22.672 -19.969 1 89.69 361 ASP B C 1
ATOM 5979 O O . ASP B 1 361 ? 7.699 -21.672 -19.734 1 89.69 361 ASP B O 1
ATOM 5983 N N . MET B 1 362 ? 9.031 -22.781 -21.078 1 89.25 362 MET B N 1
ATOM 5984 C CA . MET B 1 362 ? 9.109 -21.703 -22.062 1 89.25 362 MET B CA 1
ATOM 5985 C C . MET B 1 362 ? 7.797 -21.562 -22.828 1 89.25 362 MET B C 1
ATOM 5987 O O . MET B 1 362 ? 7.535 -20.531 -23.453 1 89.25 362 MET B O 1
ATOM 5991 N N . ALA B 1 363 ? 7.023 -22.625 -22.797 1 95.88 363 ALA B N 1
ATOM 5992 C CA . ALA B 1 363 ? 5.758 -22.625 -23.531 1 95.88 363 ALA B CA 1
ATOM 5993 C C . ALA B 1 363 ? 4.621 -22.094 -22.656 1 95.88 363 ALA B C 1
ATOM 5995 O O . ALA B 1 363 ? 3.504 -21.891 -23.141 1 95.88 363 ALA B O 1
ATOM 5996 N N . ARG B 1 364 ? 4.898 -21.875 -21.406 1 97.25 364 ARG B N 1
ATOM 5997 C CA . ARG B 1 364 ? 3.863 -21.375 -20.516 1 97.25 364 ARG B CA 1
ATOM 5998 C C . ARG B 1 364 ? 3.576 -19.891 -20.781 1 97.25 364 ARG B C 1
ATOM 6000 O O . ARG B 1 364 ? 4.484 -19.125 -21.094 1 97.25 364 ARG B O 1
ATOM 6007 N N . PRO B 1 365 ? 2.311 -19.5 -20.688 1 98.5 365 PRO B N 1
ATOM 6008 C CA . PRO B 1 365 ? 1.976 -18.094 -20.906 1 98.5 365 PRO B CA 1
ATOM 6009 C C . PRO B 1 365 ? 2.504 -17.188 -19.797 1 98.5 365 PRO B C 1
ATOM 6011 O O . PRO B 1 365 ? 2.852 -17.672 -18.719 1 98.5 365 PRO B O 1
ATOM 6014 N N . THR B 1 366 ? 2.619 -15.898 -20.078 1 97.25 366 THR B N 1
ATOM 6015 C CA . THR B 1 366 ? 2.906 -14.906 -19.047 1 97.25 366 THR B CA 1
ATOM 6016 C C . THR B 1 366 ? 1.625 -14.477 -18.328 1 97.25 366 THR B C 1
ATOM 6018 O O . THR B 1 366 ? 0.522 -14.742 -18.812 1 97.25 366 THR B O 1
ATOM 6021 N N . PHE B 1 367 ? 1.796 -13.836 -17.25 1 98.31 367 PHE B N 1
ATOM 6022 C CA . PHE B 1 367 ? 0.607 -13.375 -16.547 1 98.31 367 PHE B CA 1
ATOM 6023 C C . PHE B 1 367 ? -0.099 -12.281 -17.344 1 98.31 367 PHE B C 1
ATOM 6025 O O . PHE B 1 367 ? -1.322 -12.148 -17.281 1 98.31 367 PHE B O 1
ATOM 6032 N N . VAL B 1 368 ? 0.583 -11.516 -18.141 1 96.62 368 VAL B N 1
ATOM 6033 C CA . VAL B 1 368 ? -0.043 -10.531 -19.016 1 96.62 368 VAL B CA 1
ATOM 6034 C C . VAL B 1 368 ? -0.96 -11.234 -20.016 1 96.62 368 VAL B C 1
ATOM 6036 O O . VAL B 1 368 ? -2.104 -10.82 -20.219 1 96.62 368 VAL B O 1
ATOM 6039 N N . ASN B 1 369 ? -0.445 -12.344 -20.562 1 97.75 369 ASN B N 1
ATOM 6040 C CA . ASN B 1 369 ? -1.248 -13.148 -21.484 1 97.75 369 ASN B CA 1
ATOM 6041 C C . ASN B 1 369 ? -2.486 -13.719 -20.781 1 97.75 369 ASN B C 1
ATOM 6043 O O . ASN B 1 369 ? -3.576 -13.719 -21.359 1 97.75 369 ASN B O 1
ATOM 6047 N N . LEU B 1 370 ? -2.295 -14.148 -19.609 1 98.69 370 LEU B N 1
ATOM 6048 C CA . LEU B 1 370 ? -3.387 -14.766 -18.859 1 98.69 370 LEU B CA 1
ATOM 6049 C C . LEU B 1 370 ? -4.477 -13.734 -18.547 1 98.69 370 LEU B C 1
ATOM 6051 O O . LEU B 1 370 ? -5.668 -14.047 -18.625 1 98.69 370 LEU B O 1
ATOM 6055 N N . ILE B 1 371 ? -4.059 -12.523 -18.172 1 98.62 371 ILE B N 1
ATOM 6056 C CA . ILE B 1 371 ? -5.023 -11.461 -17.891 1 98.62 371 ILE B CA 1
ATOM 6057 C C . ILE B 1 371 ? -5.883 -11.203 -19.125 1 98.62 371 ILE B C 1
ATOM 6059 O O . ILE B 1 371 ? -7.109 -11.125 -19.016 1 98.62 371 ILE B O 1
ATOM 6063 N N . ASP B 1 372 ? -5.293 -11.195 -20.266 1 97.75 372 ASP B N 1
ATOM 6064 C CA . ASP B 1 372 ? -5.992 -10.953 -21.531 1 97.75 372 ASP B CA 1
ATOM 6065 C C . ASP B 1 372 ? -7.02 -12.047 -21.812 1 97.75 372 ASP B C 1
ATOM 6067 O O . ASP B 1 372 ? -8.086 -11.781 -22.359 1 97.75 372 ASP B O 1
ATOM 6071 N N . GLN B 1 373 ? -6.711 -13.25 -21.406 1 98.31 373 GLN B N 1
ATOM 6072 C CA . GLN B 1 373 ? -7.582 -14.391 -21.672 1 98.31 373 GLN B CA 1
ATOM 6073 C C . GLN B 1 373 ? -8.695 -14.477 -20.625 1 98.31 373 GLN B C 1
ATOM 6075 O O . GLN B 1 373 ? -9.836 -14.805 -20.953 1 98.31 373 GLN B O 1
ATOM 6080 N N . LEU B 1 374 ? -8.398 -14.141 -19.406 1 98.5 374 LEU B N 1
ATOM 6081 C CA . LEU B 1 374 ? -9.32 -14.367 -18.297 1 98.5 374 LEU B CA 1
ATOM 6082 C C . LEU B 1 374 ? -10.336 -13.234 -18.188 1 98.5 374 LEU B C 1
ATOM 6084 O O . LEU B 1 374 ? -11.469 -13.445 -17.766 1 98.5 374 LEU B O 1
ATOM 6088 N N . GLU B 1 375 ? -10 -12.016 -18.578 1 97.75 375 GLU B N 1
ATOM 6089 C CA . GLU B 1 375 ? -10.828 -10.836 -18.359 1 97.75 375 GLU B CA 1
ATOM 6090 C C . GLU B 1 375 ? -12.164 -10.953 -19.094 1 97.75 375 GLU B C 1
ATOM 6092 O O . GLU B 1 375 ? -13.227 -10.766 -18.484 1 97.75 375 GLU B O 1
ATOM 6097 N N . PRO B 1 376 ? -12.133 -11.289 -20.438 1 97.44 376 PRO B N 1
ATOM 6098 C CA . PRO B 1 376 ? -13.414 -11.422 -21.125 1 97.44 376 PRO B CA 1
ATOM 6099 C C . PRO B 1 376 ? -14.281 -12.539 -20.547 1 97.44 376 PRO B C 1
ATOM 6101 O O . PRO B 1 376 ? -15.508 -12.43 -20.531 1 97.44 376 PRO B O 1
ATOM 6104 N N . LEU B 1 377 ? -13.68 -13.617 -20.094 1 97.75 377 LEU B N 1
ATOM 6105 C CA . LEU B 1 377 ? -14.422 -14.719 -19.484 1 97.75 377 LEU B CA 1
ATOM 6106 C C . LEU B 1 377 ? -15.047 -14.289 -18.156 1 97.75 377 LEU B C 1
ATOM 6108 O O . LEU B 1 377 ? -16.203 -14.609 -17.891 1 97.75 377 LEU B O 1
ATOM 6112 N N . ALA B 1 378 ? -14.25 -13.562 -17.359 1 97.19 378 ALA B N 1
ATOM 6113 C CA . ALA B 1 378 ? -14.766 -13.078 -16.078 1 97.19 378 ALA B CA 1
ATOM 6114 C C . ALA B 1 378 ? -15.984 -12.188 -16.281 1 97.19 378 ALA B C 1
ATOM 6116 O O . ALA B 1 378 ? -16.984 -12.336 -15.57 1 97.19 378 ALA B O 1
ATOM 6117 N N . THR B 1 379 ? -15.875 -11.281 -17.234 1 95.69 379 THR B N 1
ATOM 6118 C CA . THR B 1 379 ? -16.984 -10.383 -17.531 1 95.69 379 THR B CA 1
ATOM 6119 C C . THR B 1 379 ? -18.219 -11.18 -17.969 1 95.69 379 THR B C 1
ATOM 6121 O O . THR B 1 379 ? -19.328 -10.906 -17.5 1 95.69 379 THR B O 1
ATOM 6124 N N . TRP B 1 380 ? -18 -12.148 -18.797 1 96 380 TRP B N 1
ATOM 6125 C CA . TRP B 1 380 ? -19.094 -12.953 -19.328 1 96 380 TRP B CA 1
ATOM 6126 C C . TRP B 1 380 ? -19.797 -13.719 -18.203 1 96 380 TRP B C 1
ATOM 6128 O O . TRP B 1 380 ? -21.016 -13.688 -18.094 1 96 380 TRP B O 1
ATOM 6138 N N . TYR B 1 381 ? -19.062 -14.383 -17.344 1 95.56 381 TYR B N 1
ATOM 6139 C CA . TYR B 1 381 ? -19.641 -15.203 -16.281 1 95.56 381 TYR B CA 1
ATOM 6140 C C . TYR B 1 381 ? -20.312 -14.328 -15.234 1 95.56 381 TYR B C 1
ATOM 6142 O O . TYR B 1 381 ? -21.344 -14.711 -14.672 1 95.56 381 TYR B O 1
ATOM 6150 N N . GLN B 1 382 ? -19.734 -13.172 -14.961 1 93 382 GLN B N 1
ATOM 6151 C CA . GLN B 1 382 ? -20.359 -12.258 -14.016 1 93 382 GLN B CA 1
ATOM 6152 C C . GLN B 1 382 ? -21.703 -11.766 -14.539 1 93 382 GLN B C 1
ATOM 6154 O O . GLN B 1 382 ? -22.688 -11.695 -13.789 1 93 382 GLN B O 1
ATOM 6159 N N . ASP B 1 383 ? -21.703 -11.438 -15.836 1 92.75 383 ASP B N 1
ATOM 6160 C CA . ASP B 1 383 ? -22.938 -10.969 -16.453 1 92.75 383 ASP B CA 1
ATOM 6161 C C . ASP B 1 383 ? -24 -12.07 -16.453 1 92.75 383 ASP B C 1
ATOM 6163 O O . ASP B 1 383 ? -25.172 -11.812 -16.172 1 92.75 383 ASP B O 1
ATOM 6167 N N . GLU B 1 384 ? -23.641 -13.25 -16.719 1 92.38 384 GLU B N 1
ATOM 6168 C CA . GLU B 1 384 ? -24.562 -14.383 -16.75 1 92.38 384 GLU B CA 1
ATOM 6169 C C . GLU B 1 384 ? -25.125 -14.664 -15.359 1 92.38 384 GLU B C 1
ATOM 6171 O O . GLU B 1 384 ? -26.312 -14.969 -15.219 1 92.38 384 GLU B O 1
ATOM 6176 N N . GLU B 1 385 ? -24.281 -14.555 -14.398 1 90.56 385 GLU B N 1
ATOM 6177 C CA . GLU B 1 385 ? -24.719 -14.797 -13.023 1 90.56 385 GLU B CA 1
ATOM 6178 C C . GLU B 1 385 ? -25.656 -13.695 -12.539 1 90.56 385 GLU B C 1
ATOM 6180 O O . GLU B 1 385 ? -26.609 -13.969 -11.805 1 90.56 385 GLU B O 1
ATOM 6185 N N . ALA B 1 386 ? -25.422 -12.484 -12.898 1 88.25 386 ALA B N 1
ATOM 6186 C CA . ALA B 1 386 ? -26.281 -11.367 -12.539 1 88.25 386 ALA B CA 1
ATOM 6187 C C . ALA B 1 386 ? -27.656 -11.508 -13.18 1 88.25 386 ALA B C 1
ATOM 6189 O O . ALA B 1 386 ? -28.672 -11.219 -12.547 1 88.25 386 ALA B O 1
ATOM 6190 N N . LYS B 1 387 ? -27.719 -11.93 -14.438 1 87.56 387 LYS B N 1
ATOM 6191 C CA . LYS B 1 387 ? -28.969 -12.156 -15.141 1 87.56 387 LYS B CA 1
ATOM 6192 C C . LYS B 1 387 ? -29.797 -13.258 -14.484 1 87.56 387 LYS B C 1
ATOM 6194 O O . LYS B 1 387 ? -31.016 -13.148 -14.367 1 87.56 387 LYS B O 1
ATOM 6199 N N . ASN B 1 388 ? -29.031 -14.242 -14.102 1 85 388 ASN B N 1
ATOM 6200 C CA . ASN B 1 388 ? -29.719 -15.383 -13.477 1 85 388 ASN B CA 1
ATOM 6201 C C . ASN B 1 388 ? -30.203 -15.039 -12.078 1 85 388 ASN B C 1
ATOM 6203 O O . ASN B 1 388 ? -31.203 -15.602 -11.609 1 85 388 ASN B O 1
ATOM 6207 N N . ALA B 1 389 ? -29.5 -14.227 -11.398 1 74.25 389 ALA B N 1
ATOM 6208 C CA . ALA B 1 389 ? -29.938 -13.789 -10.07 1 74.25 389 ALA B CA 1
ATOM 6209 C C . ALA B 1 389 ? -31.125 -12.836 -10.164 1 74.25 389 ALA B C 1
ATOM 6211 O O . ALA B 1 389 ? -32.031 -12.875 -9.32 1 74.25 389 ALA B O 1
ATOM 6212 N N . GLY B 1 390 ? -31.156 -11.836 -11.094 1 62.19 390 GLY B N 1
ATOM 6213 C CA . GLY B 1 390 ? -32.25 -10.93 -11.32 1 62.19 390 GLY B CA 1
ATOM 6214 C C . GLY B 1 390 ? -33.469 -11.609 -11.906 1 62.19 390 GLY B C 1
ATOM 6215 O O . GLY B 1 390 ? -34.594 -11.133 -11.75 1 62.19 390 GLY B O 1
ATOM 6216 N N . GLY B 1 391 ? -33.375 -12.641 -12.781 1 52.72 391 GLY B N 1
ATOM 6217 C CA . GLY B 1 391 ? -34.5 -13.32 -13.367 1 52.72 391 GLY B CA 1
ATOM 6218 C C . GLY B 1 391 ? -35.344 -14.086 -12.352 1 52.72 391 GLY B C 1
ATOM 6219 O O . GLY B 1 391 ? -36.438 -14.547 -12.656 1 52.72 391 GLY B O 1
ATOM 6220 N N . GLY B 1 392 ? -34.938 -14.477 -11.305 1 38.41 392 GLY B N 1
ATOM 6221 C CA . GLY B 1 392 ? -35.844 -15.164 -10.398 1 38.41 392 GLY B CA 1
ATOM 6222 C C . GLY B 1 392 ? -36.875 -14.242 -9.781 1 38.41 392 GLY B C 1
ATOM 6223 O O . GLY B 1 392 ? -37.75 -14.695 -9.039 1 38.41 392 GLY B O 1
ATOM 6224 N N . LYS B 1 393 ? -36.656 -13.031 -9.672 1 37.44 393 LYS B N 1
ATOM 6225 C CA . LYS B 1 393 ? -37.656 -12.242 -8.984 1 37.44 393 LYS B CA 1
ATOM 6226 C C . LYS B 1 393 ? -38.906 -12.031 -9.859 1 37.44 393 LYS B C 1
ATOM 6228 O O . LYS B 1 393 ? -39.844 -11.344 -9.461 1 37.44 393 LYS B O 1
ATOM 6233 N N . CYS B 1 394 ? -38.719 -12.156 -11.203 1 32.97 394 CYS B N 1
ATOM 6234 C CA . CYS B 1 394 ? -40 -11.812 -11.828 1 32.97 394 CYS B CA 1
ATOM 6235 C C . CYS B 1 394 ? -41.031 -12.922 -11.617 1 32.97 394 CYS B C 1
ATOM 6237 O O . CYS B 1 394 ? -41.125 -13.828 -12.438 1 32.97 394 CYS B O 1
ATOM 6239 N N . CYS B 1 395 ? -41.031 -13.562 -10.5 1 30.97 395 CYS B N 1
ATOM 6240 C CA . CYS B 1 395 ? -42.312 -14.188 -10.312 1 30.97 395 CYS B CA 1
ATOM 6241 C C . CYS B 1 395 ? -43.438 -13.148 -10.352 1 30.97 395 CYS B C 1
ATOM 6243 O O . CYS B 1 395 ? -43.469 -12.242 -9.516 1 30.97 395 CYS B O 1
ATOM 6245 N N . VAL B 1 396 ? -43.844 -12.836 -11.516 1 25.14 396 VAL B N 1
ATOM 6246 C CA . VAL B 1 396 ? -45.062 -12.125 -11.844 1 25.14 396 VAL B CA 1
ATOM 6247 C C . VAL B 1 396 ? -46.25 -12.773 -11.117 1 25.14 396 VAL B C 1
ATOM 6249 O O . VAL B 1 396 ? -46.5 -13.969 -11.289 1 25.14 396 VAL B O 1
ATOM 6252 N N . VAL B 1 397 ? -46.594 -12.344 -9.969 1 22.95 397 VAL B N 1
ATOM 6253 C CA . VAL B 1 397 ? -47.969 -12.492 -9.469 1 22.95 397 VAL B CA 1
ATOM 6254 C C . VAL B 1 397 ? -48.969 -12.031 -10.539 1 22.95 397 VAL B C 1
ATOM 6256 O O . VAL B 1 397 ? -48.938 -10.867 -10.953 1 22.95 397 VAL B O 1
ATOM 6259 N N . SER B 1 398 ? -49.219 -12.922 -11.461 1 21.03 398 SER B N 1
ATOM 6260 C CA . SER B 1 398 ? -50.562 -12.797 -12.023 1 21.03 398 SER B CA 1
ATOM 6261 C C . SER B 1 398 ? -51.625 -13.055 -10.961 1 21.03 398 SER B C 1
ATOM 6263 O O . SER B 1 398 ? -51.438 -13.914 -10.094 1 21.03 398 SER B O 1
#

Secondary structure (DSSP, 8-state):
-HHHHTT--TTTS----TT---HHHHHHHHT-HHHHHHHHHTT--SS---TTS--HHHHHHHTT-HHHHHHHHHHT--EE-TTT--EE-GGG-S-HHHHTTB--GGGEEEEEEEEE-SSEEEEEEEETTEEEEEEEEPGGGGS-HHHHHHHHHHHHHHTT---TTBPPEEEEEE-TTT--EEEEEE--TT-BHHHHHHH-SSPPPHHHHHHHHHHHHHHHHHHHT-SSS----S---GGGEEEPTTS-EEE---SHHHHHHHHH---SSTTS-----TTGGGGGG--HHHHTT----THHHHHHHHHHHHHHHH---TTTTS-HHHHHHHHHHH-------TTSS-HHHHHHHHHHT-SSGGGSPPHHHHHHHHHHHHHHHHHHHHHHHHGGG-----/-HHHHTT--TTTS----TT---HHHHHHHHT-HHHHHHHHHTT--SS---TTS--HHHHHHHTT-HHHHHHHHHHT--EE-TTT--EE-GGG-S-HHHHTTB--GGGEEEEEEEEE-SSEEEEEEEETTEEEEEEEEPGGGGS-HHHHHHHHHHHHHHTT---TTBPPEEEEEE-TTT--EEEEEE--TT-BHHHHHHH-SSPPPHHHHHHHHHHHHHHHHHHHT-SSS----S--SGGGEEEPTTS-EEE---SHHHHHHHHH---SSTTS-----TTGGGGGG--HHHHTT----THHHHHHHHHHHHHHHH---TTTTS-HHHHHHHHHHH-------TTSS-HHHHHHHHHHT-SSGGGSPPHHHHHHHHHHHHHHHHHHHHHHHHGGG-----

Sequence (796 aa):
MVLTRAGKTIRDEPYSDYDRRTPLHVAASDGSVMVTNWLIEQKVDLNPLDRWGMTPLEGAVFGDHQDIVAMLQKAGGLIKDRGTGQLIPLEESHTPELMAWEIPDDELSERTEIGAGAFGVVMRTRWRGTIIAMKQLHRHLHHDEVAKAEFRTELKLMRQLHHPHIVQFLGTSIETDTGLVSLCFEFMHAGSLDQLFRKSEVPLSLGVALEMALDVARGMSYLHGRKPLPVIHRDLKPGNLMLTRAMRLKIGDFGLSKTLSVRNKMPQDVDTNFTMTGETGSYRYMAPEVFRHEFYGPAVDVYAASMIFYQLFCFQQPFAGLNPVDAAKMASAEALRPTLAQGLMPPELSRIVRSMWNPDDMARPTFVNLIDQLEPLATWYQDEEAKNAGGGKCCVVSMVLTRAGKTIRDEPYSDYDRRTPLHVAASDGSVMVTNWLIEQKVDLNPLDRWGMTPLEGAVFGDHQDIVAMLQKAGGLIKDRGTGQLIPLEESHTPELMAWEIPDDELSERTEIGAGAFGVVMRTRWRGTIIAMKQLHRHLHHDEVAKAEFRTELKLMRQLHHPHIVQFLGTSIETDTGLVSLCFEFMHAGSLDQLFRKSEVPLSLGVALEMALDVARGMSYLHGRKPLPVIHRDLKPGNLMLTRAMRLKIGDFGLSKTLSVRNKMPQDVDTNFTMTGETGSYRYMAPEVFRHEFYGPAVDVYAASMIFYQLFCFQQPFAGLNPVDAAKMASAEALRPTLAQGLMPPELSRIVRSMWNPDDMARPTFVNLIDQLEPLATWYQDEEAKNAGGGKCCVVS

Organism: Micromonas pusilla (strain CCMP1545) (NCBI:txid564608)